Protein AF-A0A0W0FTK6-F1 (afdb_monomer_lite)

Structure (mmCIF, N/CA/C/O backbone):
data_AF-A0A0W0FTK6-F1
#
_entry.id   AF-A0A0W0FTK6-F1
#
loop_
_atom_site.group_PDB
_atom_site.id
_atom_site.type_symbol
_atom_site.label_atom_id
_atom_site.label_alt_id
_atom_site.label_comp_id
_atom_site.label_asym_id
_atom_site.label_entity_id
_atom_site.label_seq_id
_atom_site.pdbx_PDB_ins_code
_atom_site.Cartn_x
_atom_site.Cartn_y
_atom_site.Cartn_z
_atom_site.occupancy
_atom_site.B_iso_or_equiv
_atom_site.auth_seq_id
_atom_site.auth_comp_id
_atom_site.auth_asym_id
_atom_site.auth_atom_id
_atom_site.pdbx_PDB_model_num
ATOM 1 N N . MET A 1 1 ? 3.893 82.271 -5.518 1.00 41.66 1 MET A N 1
ATOM 2 C CA . MET A 1 1 ? 3.478 81.191 -4.602 1.00 41.66 1 MET A CA 1
ATOM 3 C C . MET A 1 1 ? 2.207 80.562 -5.143 1.00 41.66 1 MET A C 1
ATOM 5 O O . MET A 1 1 ? 1.161 81.185 -5.071 1.00 41.66 1 MET A O 1
ATOM 9 N N . ALA A 1 2 ? 2.318 79.365 -5.707 1.00 31.70 2 ALA A N 1
ATOM 10 C CA . ALA A 1 2 ? 1.246 78.379 -5.760 1.00 31.70 2 ALA A CA 1
ATOM 11 C C . ALA A 1 2 ? 1.953 77.020 -5.719 1.00 31.70 2 ALA A C 1
ATOM 13 O O . ALA A 1 2 ? 2.883 76.763 -6.480 1.00 31.70 2 ALA A O 1
ATOM 14 N N . THR A 1 3 ? 1.620 76.268 -4.686 1.00 34.19 3 THR A N 1
ATOM 15 C CA . THR A 1 3 ? 2.299 75.101 -4.127 1.00 34.19 3 THR A CA 1
ATOM 16 C C . THR A 1 3 ? 2.238 73.882 -5.044 1.00 34.19 3 THR A C 1
ATOM 18 O O . THR A 1 3 ? 1.154 73.428 -5.395 1.00 34.19 3 THR A O 1
ATOM 21 N N . LEU A 1 4 ? 3.409 73.330 -5.373 1.00 35.78 4 LEU A N 1
ATOM 22 C CA . LEU A 1 4 ? 3.583 71.983 -5.917 1.00 35.78 4 LEU A CA 1
ATOM 23 C C . LEU A 1 4 ? 3.212 70.958 -4.834 1.00 35.78 4 LEU A C 1
ATOM 25 O O . LEU A 1 4 ? 3.885 70.880 -3.807 1.00 35.78 4 LEU A O 1
ATOM 29 N N . THR A 1 5 ? 2.162 70.170 -5.051 1.00 34.78 5 THR A N 1
ATOM 30 C CA . THR A 1 5 ? 1.949 68.905 -4.338 1.00 34.78 5 THR A CA 1
ATOM 31 C C . THR A 1 5 ? 2.818 67.822 -4.992 1.00 34.78 5 THR A C 1
ATOM 33 O O . THR A 1 5 ? 2.784 67.673 -6.215 1.00 34.78 5 THR A O 1
ATOM 36 N N . PRO A 1 6 ? 3.625 67.065 -4.230 1.00 41.22 6 PRO A N 1
ATOM 37 C CA . PRO A 1 6 ? 4.495 66.048 -4.804 1.00 41.22 6 PRO A CA 1
ATOM 38 C C . PRO A 1 6 ? 3.663 64.824 -5.213 1.00 41.22 6 PRO A C 1
ATOM 40 O O . PRO A 1 6 ? 2.982 64.228 -4.380 1.00 41.22 6 PRO A O 1
ATOM 43 N N . HIS A 1 7 ? 3.714 64.435 -6.491 1.00 41.56 7 HIS A N 1
ATOM 44 C CA . HIS A 1 7 ? 3.305 63.096 -6.923 1.00 41.56 7 HIS A CA 1
ATOM 45 C C . HIS A 1 7 ? 4.250 62.081 -6.272 1.00 41.56 7 HIS A C 1
ATOM 47 O O . HIS A 1 7 ? 5.428 62.007 -6.619 1.00 41.56 7 HIS A O 1
ATOM 53 N N . GLY A 1 8 ? 3.740 61.358 -5.273 1.00 45.91 8 GLY A N 1
ATOM 54 C CA . GLY A 1 8 ? 4.471 60.301 -4.587 1.00 45.91 8 GLY A CA 1
ATOM 55 C C . GLY A 1 8 ? 4.882 59.218 -5.577 1.00 45.91 8 GLY A C 1
ATOM 56 O O . GLY A 1 8 ? 4.053 58.659 -6.288 1.00 45.91 8 GLY A O 1
ATOM 57 N N . THR A 1 9 ? 6.176 58.939 -5.633 1.00 49.06 9 THR A N 1
ATOM 58 C CA . THR A 1 9 ? 6.747 57.810 -6.359 1.00 49.06 9 THR A CA 1
ATOM 59 C C . THR A 1 9 ? 6.151 56.502 -5.824 1.00 49.06 9 THR A C 1
ATOM 61 O O . THR A 1 9 ? 6.209 56.240 -4.623 1.00 49.06 9 THR A O 1
ATOM 64 N N . SER A 1 10 ? 5.551 55.690 -6.705 1.00 55.59 10 SER A N 1
ATOM 65 C CA . SER A 1 10 ? 5.046 54.350 -6.368 1.00 55.59 10 SER A CA 1
ATOM 66 C C . SER A 1 10 ? 6.171 53.518 -5.749 1.00 55.59 10 SER A C 1
ATOM 68 O O . SER A 1 10 ? 7.205 53.320 -6.386 1.00 55.59 10 SER A O 1
ATOM 70 N N . LYS A 1 11 ? 5.972 53.049 -4.511 1.00 76.25 11 LYS A N 1
ATOM 71 C CA . LYS A 1 11 ? 6.899 52.153 -3.797 1.00 76.25 11 LYS A CA 1
ATOM 72 C C . LYS A 1 11 ? 6.599 50.670 -4.046 1.00 76.25 11 LYS A C 1
ATOM 74 O O . LYS A 1 11 ? 7.265 49.826 -3.460 1.00 76.25 11 LYS A O 1
ATOM 79 N N . LEU A 1 12 ? 5.606 50.368 -4.886 1.00 90.62 12 LEU A N 1
ATOM 80 C CA . LEU A 1 12 ? 5.162 49.008 -5.181 1.00 90.62 12 LEU A CA 1
ATOM 81 C C . LEU A 1 12 ? 6.307 48.149 -5.733 1.00 90.62 12 LEU A C 1
ATOM 83 O O . LEU A 1 12 ? 6.918 48.507 -6.743 1.00 90.62 12 LEU A O 1
ATOM 87 N N . THR A 1 13 ? 6.542 46.994 -5.112 1.00 92.56 13 THR A N 1
ATOM 88 C CA . THR A 1 13 ? 7.434 45.978 -5.679 1.00 92.56 13 THR A CA 1
ATOM 89 C C . THR A 1 13 ? 6.746 45.339 -6.897 1.00 92.56 13 THR A C 1
ATOM 91 O O . THR A 1 13 ? 5.644 44.813 -6.731 1.00 92.56 13 THR A O 1
ATOM 94 N N . PRO A 1 14 ? 7.334 45.364 -8.112 1.00 93.06 14 PRO A N 1
ATOM 95 C CA . PRO A 1 14 ? 6.707 44.774 -9.295 1.00 93.06 14 PRO A CA 1
ATOM 96 C C . PRO A 1 14 ? 6.473 43.266 -9.149 1.00 93.06 14 PRO A C 1
ATOM 98 O O . PRO A 1 14 ? 7.361 42.551 -8.691 1.00 93.06 14 PRO A O 1
ATOM 101 N N . ASP A 1 15 ? 5.332 42.770 -9.633 1.00 93.94 15 ASP A N 1
ATOM 102 C CA . ASP A 1 15 ? 4.952 41.347 -9.584 1.00 93.94 15 ASP A CA 1
ATOM 103 C C . ASP A 1 15 ? 6.019 40.420 -10.185 1.00 93.94 15 ASP A C 1
ATOM 105 O O . ASP A 1 15 ? 6.260 39.336 -9.667 1.00 93.94 15 ASP A O 1
ATOM 109 N N . SER A 1 16 ? 6.728 40.868 -11.227 1.00 91.81 16 SER A N 1
ATOM 110 C CA . SER A 1 16 ? 7.815 40.113 -11.866 1.00 91.81 16 SER A CA 1
ATOM 111 C C . SER A 1 16 ? 9.044 39.894 -10.973 1.00 91.81 16 SER A C 1
ATOM 113 O O . SER A 1 16 ? 9.937 39.141 -11.345 1.00 91.81 16 SER A O 1
ATOM 115 N N . GLN A 1 17 ? 9.135 40.598 -9.842 1.00 93.31 17 GLN A N 1
ATOM 116 C CA . GLN A 1 17 ? 10.195 40.451 -8.838 1.00 93.31 17 GLN A CA 1
ATOM 117 C C . GLN A 1 17 ? 9.737 39.622 -7.630 1.00 93.31 17 GLN A C 1
ATOM 119 O O . GLN A 1 17 ? 10.491 39.473 -6.669 1.00 93.31 17 GLN A O 1
ATOM 124 N N . LEU A 1 18 ? 8.502 39.116 -7.650 1.00 96.06 18 LEU A N 1
ATOM 125 C CA . LEU A 1 18 ? 7.900 38.369 -6.557 1.00 96.06 18 LEU A CA 1
ATOM 126 C C . LEU A 1 18 ? 7.707 36.907 -6.951 1.00 96.06 18 LEU A C 1
ATOM 128 O O . LEU A 1 18 ? 7.318 36.580 -8.069 1.00 96.06 18 LEU A O 1
ATOM 132 N N . GLU A 1 19 ? 7.924 36.024 -5.988 1.00 97.00 19 GLU A N 1
ATOM 133 C CA . GLU A 1 19 ? 7.479 34.641 -6.075 1.00 97.00 19 GLU A CA 1
ATOM 134 C C . GLU A 1 19 ? 6.008 34.588 -5.652 1.00 97.00 19 GLU A C 1
ATOM 136 O O . GLU A 1 19 ? 5.681 34.714 -4.469 1.00 97.00 19 GLU A O 1
ATOM 141 N N . LEU A 1 20 ? 5.126 34.486 -6.645 1.00 97.75 20 LEU A N 1
ATOM 142 C CA . LEU A 1 20 ? 3.674 34.505 -6.484 1.00 97.75 20 LEU A CA 1
ATOM 143 C C . LEU A 1 20 ? 3.109 33.092 -6.305 1.00 97.75 20 LEU A C 1
ATOM 145 O O . LEU A 1 20 ? 3.588 32.144 -6.922 1.00 97.75 20 LEU A O 1
ATOM 149 N N . ALA A 1 21 ? 2.049 32.966 -5.503 1.00 96.50 21 ALA A N 1
ATOM 150 C CA . ALA A 1 21 ? 1.421 31.682 -5.186 1.00 96.50 21 ALA A CA 1
ATOM 151 C C . ALA A 1 21 ? 0.829 30.962 -6.415 1.00 96.50 21 ALA A C 1
ATOM 153 O O . ALA A 1 21 ? 0.726 29.738 -6.426 1.00 96.50 21 ALA A O 1
ATOM 154 N N . PHE A 1 22 ? 0.421 31.717 -7.438 1.00 96.88 22 PHE A N 1
ATOM 155 C CA . PHE A 1 22 ? -0.089 31.203 -8.709 1.00 96.88 22 PHE A CA 1
ATOM 156 C C . PHE A 1 22 ? 0.054 32.257 -9.821 1.00 96.88 22 PHE A C 1
ATOM 158 O O . PHE A 1 22 ? 0.453 33.392 -9.558 1.00 96.88 22 PHE A O 1
ATOM 165 N N . ASP A 1 23 ? -0.273 31.895 -11.066 1.00 95.31 23 ASP A N 1
ATOM 166 C CA . ASP A 1 23 ? -0.242 32.827 -12.201 1.00 95.31 23 ASP A CA 1
ATOM 167 C C . ASP A 1 23 ? -1.280 33.950 -12.033 1.00 95.31 23 ASP A C 1
ATOM 169 O O . ASP A 1 23 ? -2.494 33.720 -12.034 1.00 95.31 23 ASP A O 1
ATOM 173 N N . ALA A 1 24 ? -0.796 35.191 -11.940 1.00 95.50 24 ALA A N 1
ATOM 174 C CA . ALA A 1 24 ? -1.626 36.375 -11.779 1.00 95.50 24 ALA A CA 1
ATOM 175 C C . ALA A 1 24 ? -2.689 36.516 -12.882 1.00 95.50 24 ALA A C 1
AT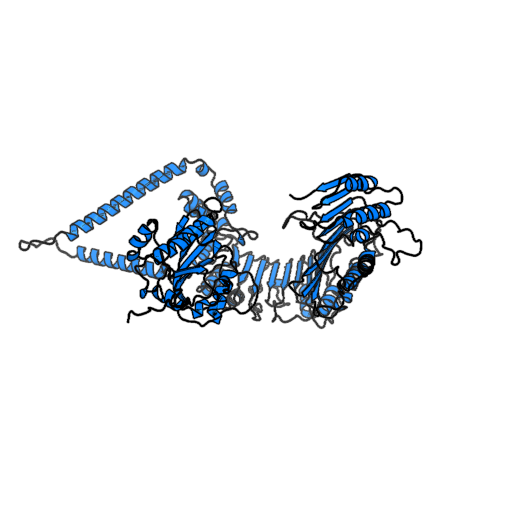OM 177 O O . ALA A 1 24 ? -3.735 37.108 -12.615 1.00 95.50 24 ALA A O 1
ATOM 178 N N . SER A 1 25 ? -2.464 35.966 -14.083 1.00 94.31 25 SER A N 1
ATOM 179 C CA . SER A 1 25 ? -3.409 36.004 -15.209 1.00 94.31 25 SER A CA 1
ATOM 180 C C . SER A 1 25 ? -4.780 35.394 -14.891 1.00 94.31 25 SER A C 1
ATOM 182 O O . SER A 1 25 ? -5.766 35.738 -15.545 1.00 94.31 25 SER A O 1
ATOM 184 N N . LEU A 1 26 ? -4.872 34.525 -13.873 1.00 94.94 26 LEU A N 1
ATOM 185 C CA . LEU A 1 26 ? -6.131 33.935 -13.412 1.00 94.94 26 LEU A CA 1
ATOM 186 C C . LEU A 1 26 ? -7.073 34.948 -12.751 1.00 94.94 26 LEU A C 1
ATOM 188 O O . LEU A 1 26 ? -8.283 34.725 -12.753 1.00 94.94 26 LEU A O 1
ATOM 192 N N . ILE A 1 27 ? -6.548 36.058 -12.230 1.00 96.69 27 ILE A N 1
ATOM 193 C CA . ILE A 1 27 ? -7.365 37.138 -11.671 1.00 96.69 27 ILE A CA 1
ATOM 194 C C . ILE A 1 27 ? -8.062 37.869 -12.834 1.00 96.69 27 ILE A C 1
ATOM 196 O O . ILE A 1 27 ? -7.368 38.316 -13.749 1.00 96.69 27 ILE A O 1
ATOM 200 N N . PRO A 1 28 ? -9.405 37.997 -12.834 1.00 94.88 28 PRO A N 1
ATOM 201 C CA . PRO A 1 28 ? -10.133 38.657 -13.917 1.00 94.88 28 PRO A CA 1
ATOM 202 C C . PRO A 1 28 ? -9.694 40.114 -14.138 1.00 94.88 28 PRO A C 1
ATOM 204 O O . PRO A 1 28 ? -9.557 40.884 -13.184 1.00 94.88 28 PRO A O 1
ATOM 207 N N . GLU A 1 29 ? -9.486 40.493 -15.401 1.00 93.50 29 GLU A N 1
ATOM 208 C CA . GLU A 1 29 ? -8.983 41.826 -15.765 1.00 93.50 29 GLU A CA 1
ATOM 209 C C . GLU A 1 29 ? -10.004 42.929 -15.448 1.00 93.50 29 GLU A C 1
ATOM 211 O O . GLU A 1 29 ? -9.642 43.989 -14.952 1.00 93.50 29 GLU A O 1
ATOM 216 N N . ASP A 1 30 ? -11.298 42.641 -15.592 1.00 93.06 30 ASP A N 1
ATOM 217 C CA . ASP A 1 30 ? -12.384 43.555 -15.230 1.00 93.06 30 ASP A CA 1
ATOM 218 C C . ASP A 1 30 ? -12.403 43.889 -13.729 1.00 93.06 30 ASP A C 1
ATOM 220 O O . ASP A 1 30 ? -12.805 44.985 -13.338 1.00 93.06 30 ASP A O 1
ATOM 224 N N . VAL A 1 31 ? -11.930 42.978 -12.872 1.00 93.44 31 VAL A N 1
ATOM 225 C CA . VAL A 1 31 ? -11.767 43.258 -11.439 1.00 93.44 31 VAL A CA 1
ATOM 226 C C . VAL A 1 31 ? -10.566 44.168 -11.192 1.00 93.44 31 VAL A C 1
ATOM 228 O O . VAL A 1 31 ? -10.660 45.057 -10.342 1.00 93.44 31 VAL A O 1
ATOM 231 N N . ARG A 1 32 ? -9.466 43.986 -11.937 1.00 92.62 32 ARG A N 1
ATOM 232 C CA . ARG A 1 32 ? -8.277 44.853 -11.859 1.00 92.62 32 ARG A CA 1
ATOM 233 C C . ARG A 1 32 ? -8.606 46.281 -12.279 1.00 92.62 32 ARG A C 1
ATOM 235 O O . ARG A 1 32 ? -8.288 47.208 -11.540 1.00 92.62 32 ARG A O 1
ATOM 242 N N . ASP A 1 33 ? -9.321 46.436 -13.387 1.00 92.25 33 ASP A N 1
ATOM 243 C CA . ASP A 1 33 ? -9.752 47.734 -13.919 1.00 92.25 33 ASP A CA 1
ATOM 244 C C . ASP A 1 33 ? -10.712 48.473 -12.978 1.00 92.25 33 ASP A C 1
ATOM 246 O O . ASP A 1 33 ? -10.815 49.699 -12.994 1.00 92.25 33 ASP A O 1
ATOM 250 N N . ALA A 1 34 ? -11.444 47.729 -12.146 1.00 92.88 34 ALA A N 1
ATOM 251 C CA . ALA A 1 34 ? -12.474 48.277 -11.278 1.00 92.88 34 ALA A CA 1
ATOM 252 C C . ALA A 1 34 ? -11.994 48.585 -9.844 1.00 92.88 34 ALA A C 1
ATOM 254 O O . ALA A 1 34 ? -12.823 48.944 -8.985 1.00 92.88 34 ALA A O 1
ATOM 255 N N . LEU A 1 35 ? -10.694 48.422 -9.571 1.00 93.94 35 LEU A N 1
ATOM 256 C CA . LEU A 1 35 ? -10.034 48.822 -8.327 1.00 93.94 35 LEU A CA 1
ATOM 257 C C . LEU A 1 35 ? -9.653 50.312 -8.343 1.00 93.94 35 LEU A C 1
ATOM 259 O O . LEU A 1 35 ? -9.425 50.881 -9.405 1.00 93.94 35 LEU A O 1
ATOM 263 N N . PRO A 1 36 ? -9.565 50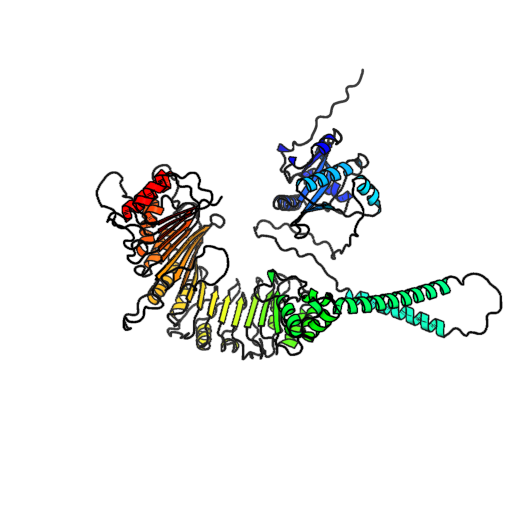.966 -7.169 1.00 92.88 36 PRO A N 1
ATOM 264 C CA . PRO A 1 36 ? -8.978 52.300 -7.068 1.00 92.88 36 PRO A CA 1
ATOM 265 C C . PRO A 1 36 ? -7.534 52.340 -7.592 1.00 92.88 36 PRO A C 1
ATOM 267 O O . PRO A 1 36 ? -6.774 51.397 -7.370 1.00 92.88 36 PRO A O 1
ATOM 270 N N . ASP A 1 37 ? -7.132 53.455 -8.211 1.00 89.81 37 ASP A N 1
ATOM 271 C CA . ASP A 1 37 ? -5.799 53.620 -8.815 1.00 89.81 37 ASP A CA 1
ATOM 272 C C . ASP A 1 37 ? -4.643 53.364 -7.835 1.00 89.81 37 ASP A C 1
ATOM 274 O O . ASP A 1 37 ? -3.572 52.913 -8.246 1.00 89.81 37 ASP A O 1
ATOM 278 N N . ASP A 1 38 ? -4.843 53.630 -6.543 1.00 93.06 38 ASP A N 1
ATOM 279 C CA . ASP A 1 38 ? -3.862 53.442 -5.473 1.00 93.06 38 ASP A CA 1
ATOM 280 C C . ASP A 1 38 ? -3.769 51.998 -4.950 1.00 93.06 38 ASP A C 1
ATOM 282 O O . ASP A 1 38 ? -2.900 51.708 -4.124 1.00 93.06 38 ASP A O 1
ATOM 286 N N . ILE A 1 39 ? -4.603 51.084 -5.456 1.00 96.50 39 ILE A N 1
ATOM 287 C CA . ILE A 1 39 ? -4.660 49.677 -5.053 1.00 96.50 39 ILE A CA 1
ATOM 288 C C . ILE A 1 39 ? -4.230 48.765 -6.207 1.00 96.50 39 ILE A C 1
ATOM 290 O O . ILE A 1 39 ? -4.586 48.965 -7.366 1.00 96.50 39 ILE A O 1
ATOM 294 N N . HIS A 1 40 ? -3.429 47.753 -5.886 1.00 96.56 40 HIS A N 1
ATOM 295 C CA . HIS A 1 40 ? -3.044 46.663 -6.785 1.00 96.56 40 HIS A CA 1
ATOM 296 C C . HIS A 1 40 ? -3.607 45.342 -6.263 1.00 96.56 40 HIS A C 1
ATOM 298 O O . HIS A 1 40 ? -3.637 45.142 -5.053 1.00 96.56 40 HIS A O 1
ATOM 304 N N . ILE A 1 41 ? -4.034 44.440 -7.144 1.00 98.00 41 ILE A N 1
ATOM 305 C CA . ILE A 1 41 ? -4.461 43.083 -6.779 1.00 98.00 41 ILE A CA 1
ATOM 306 C C . ILE A 1 41 ? -3.534 42.072 -7.435 1.00 98.00 41 ILE A C 1
ATOM 308 O O . ILE A 1 41 ? -3.275 42.143 -8.635 1.00 98.00 41 ILE A O 1
ATOM 312 N N . ARG A 1 42 ? -3.052 41.115 -6.647 1.00 98.19 42 ARG A N 1
ATOM 313 C CA . ARG A 1 42 ? -2.184 40.043 -7.135 1.00 98.19 42 ARG A CA 1
ATOM 314 C C . ARG A 1 42 ? -2.310 38.791 -6.267 1.00 98.19 42 ARG A C 1
ATOM 316 O O . ARG A 1 42 ? -2.857 38.876 -5.166 1.00 98.19 42 ARG A O 1
ATOM 323 N N . PRO A 1 43 ? -1.803 37.637 -6.724 1.00 98.38 43 PRO A N 1
ATOM 324 C CA . PRO A 1 43 ? -1.602 36.486 -5.855 1.00 98.38 43 PRO A CA 1
ATOM 325 C C . PRO A 1 43 ? -0.729 36.845 -4.645 1.00 98.38 43 PRO A C 1
ATOM 327 O O . PRO A 1 43 ? 0.108 37.756 -4.710 1.00 98.38 43 PRO A O 1
ATOM 330 N N . LEU A 1 44 ? -0.909 36.112 -3.549 1.00 98.31 44 LEU A N 1
ATOM 331 C CA . LEU A 1 44 ? -0.030 36.201 -2.385 1.00 98.31 44 LEU A CA 1
ATOM 332 C C . LEU A 1 44 ? 1.423 35.914 -2.798 1.00 98.31 44 LEU A C 1
ATOM 334 O O . LEU A 1 44 ? 1.665 35.011 -3.597 1.00 98.31 44 LEU A O 1
ATOM 338 N N . ALA A 1 45 ? 2.380 36.661 -2.253 1.00 98.25 45 ALA A N 1
ATOM 339 C CA . ALA A 1 45 ? 3.808 36.444 -2.471 1.00 98.25 45 ALA A CA 1
ATOM 340 C C . ALA A 1 45 ? 4.485 35.835 -1.236 1.00 98.25 45 ALA A C 1
ATOM 342 O O . ALA A 1 45 ? 4.087 36.115 -0.099 1.00 98.25 45 ALA A O 1
ATOM 343 N N . SER A 1 46 ? 5.575 35.088 -1.445 1.00 97.06 46 SER A N 1
ATOM 344 C CA . SER A 1 46 ? 6.362 34.482 -0.353 1.00 97.06 46 SER A CA 1
ATOM 345 C C . SER A 1 46 ? 6.863 35.514 0.665 1.00 97.06 46 SER A C 1
ATOM 347 O O . SER A 1 46 ? 6.957 35.234 1.858 1.00 97.06 46 SER A O 1
ATOM 349 N N . THR A 1 47 ? 7.089 36.752 0.218 1.00 96.75 47 THR A N 1
ATOM 350 C CA . THR A 1 47 ? 7.583 37.872 1.034 1.00 96.75 47 THR A CA 1
ATOM 351 C C . THR A 1 47 ? 6.489 38.740 1.664 1.00 96.75 47 THR A C 1
ATOM 353 O O . THR A 1 47 ? 6.811 39.690 2.380 1.00 96.75 47 THR A O 1
ATOM 356 N N . ASP A 1 48 ? 5.200 38.437 1.466 1.00 97.69 48 ASP A N 1
ATOM 357 C CA . ASP A 1 48 ? 4.099 39.250 2.021 1.00 97.69 48 ASP A CA 1
ATOM 358 C C . ASP A 1 48 ? 3.953 39.168 3.542 1.00 97.69 48 ASP A C 1
ATOM 360 O O . ASP A 1 48 ? 3.293 40.017 4.147 1.00 97.69 48 ASP A O 1
ATOM 364 N N . TYR A 1 49 ? 4.677 38.245 4.176 1.00 96.62 49 TYR A N 1
ATOM 365 C CA . TYR A 1 49 ? 4.964 38.296 5.607 1.00 96.62 49 TYR A CA 1
ATOM 366 C C . TYR A 1 49 ? 5.471 39.684 6.037 1.00 96.62 49 TYR A C 1
ATOM 368 O O . TYR A 1 49 ? 4.983 40.261 7.006 1.00 96.62 49 TYR A O 1
ATOM 376 N N . HIS A 1 50 ? 6.382 40.276 5.257 1.00 95.25 50 HIS A N 1
ATOM 377 C CA . HIS A 1 50 ? 6.948 41.604 5.515 1.00 95.25 50 HIS A CA 1
ATOM 378 C C . HIS A 1 50 ? 6.051 42.761 5.042 1.00 95.25 50 HIS A C 1
ATOM 380 O O . HIS A 1 50 ? 6.390 43.928 5.246 1.00 95.25 50 HIS A O 1
ATOM 386 N N . ARG A 1 51 ? 4.906 42.458 4.418 1.00 95.75 51 ARG A N 1
ATOM 387 C CA . ARG A 1 51 ? 3.922 43.434 3.926 1.00 95.75 51 ARG A CA 1
ATOM 388 C C . ARG A 1 51 ? 2.632 43.419 4.746 1.00 95.75 51 ARG A C 1
ATOM 390 O O . ARG A 1 51 ? 1.571 43.717 4.217 1.00 95.75 51 ARG A O 1
ATOM 397 N N . SER A 1 52 ? 2.713 43.092 6.036 1.00 93.00 52 SER A N 1
ATOM 398 C CA . SER A 1 52 ? 1.585 43.121 6.983 1.00 93.00 52 SER A CA 1
ATOM 399 C C . SER A 1 52 ? 0.473 42.093 6.729 1.00 93.00 52 SER A C 1
ATOM 401 O O . SER A 1 52 ? -0.629 42.260 7.250 1.00 93.00 52 SER A O 1
ATOM 403 N N . HIS A 1 53 ? 0.735 41.003 5.999 1.00 96.31 53 HIS A N 1
ATOM 404 C CA . HIS A 1 53 ? -0.299 40.007 5.693 1.00 96.31 53 HIS A CA 1
ATOM 405 C C . HIS A 1 53 ? -0.992 39.436 6.950 1.00 96.31 53 HIS A C 1
ATOM 407 O O . HIS A 1 53 ? -2.216 39.509 7.055 1.00 96.31 53 HIS A O 1
ATOM 413 N N . LEU A 1 54 ? -0.228 38.961 7.946 1.00 94.12 54 LEU A N 1
ATOM 414 C CA . LEU A 1 54 ? -0.786 38.407 9.197 1.00 94.12 54 LEU A CA 1
ATOM 415 C C . LEU A 1 54 ? -1.551 39.452 10.030 1.00 94.12 54 LEU A C 1
ATOM 417 O O . LEU A 1 54 ? -2.522 39.128 10.716 1.00 94.12 54 LEU A O 1
ATOM 421 N N . SER A 1 55 ? -1.145 40.723 9.942 1.00 92.00 55 SER A N 1
ATOM 422 C CA . SER A 1 55 ? -1.837 41.837 10.603 1.00 92.00 55 SER A CA 1
ATOM 423 C C . SER A 1 55 ? -3.229 42.060 10.004 1.00 92.00 55 SER A C 1
ATOM 425 O O . SER A 1 55 ? -4.202 42.222 10.738 1.00 92.00 55 SER A O 1
ATOM 427 N N . VAL A 1 56 ? -3.351 41.993 8.673 1.00 93.81 56 VAL A N 1
ATOM 428 C CA . VAL A 1 56 ? -4.648 42.106 7.987 1.00 93.81 56 VAL A CA 1
ATOM 429 C C . VAL A 1 56 ? -5.544 40.903 8.292 1.00 93.81 56 VAL A C 1
ATOM 431 O O . VAL A 1 56 ? -6.721 41.101 8.587 1.00 93.81 56 VAL A O 1
ATOM 434 N N . LEU A 1 57 ? -5.007 39.676 8.296 1.00 92.62 57 LEU A N 1
ATOM 435 C CA . LEU A 1 57 ? -5.763 38.469 8.673 1.00 92.62 57 LEU A CA 1
ATOM 436 C C . LEU A 1 57 ? -6.290 38.531 10.114 1.00 92.62 57 LEU A C 1
ATOM 438 O O . LEU A 1 57 ? -7.423 38.127 10.371 1.00 92.62 57 LEU A O 1
ATOM 442 N N . SER A 1 58 ? -5.522 39.131 11.030 1.00 90.44 58 SER A N 1
ATOM 443 C CA . SER A 1 58 ? -5.909 39.304 12.440 1.00 90.44 58 SER A CA 1
ATOM 444 C C . SER A 1 58 ? -7.180 40.146 12.651 1.00 90.44 58 SER A C 1
ATOM 446 O O . SER A 1 58 ? -7.711 40.196 13.759 1.00 90.44 58 SER A O 1
ATOM 448 N N . ILE A 1 59 ? -7.685 40.820 11.610 1.00 89.06 59 ILE A N 1
ATOM 449 C CA . ILE A 1 59 ? -8.972 41.534 11.637 1.00 89.06 59 ILE A CA 1
ATOM 450 C C . ILE A 1 59 ? -10.154 40.557 11.618 1.00 89.06 59 ILE A C 1
ATOM 452 O O . ILE A 1 59 ? -11.200 40.876 12.184 1.00 89.06 59 ILE A O 1
ATOM 456 N N . LEU A 1 60 ? -9.995 39.403 10.963 1.00 86.69 60 LEU A N 1
ATOM 457 C CA . LEU A 1 60 ? -11.023 38.372 10.835 1.00 86.69 60 LEU A CA 1
ATOM 458 C C . LEU A 1 60 ? -11.050 37.447 12.060 1.00 86.69 60 LEU A C 1
ATOM 460 O O . LEU A 1 60 ? -12.112 37.220 12.632 1.00 86.69 60 LEU A O 1
ATOM 464 N N . SER A 1 61 ? -9.888 36.925 12.457 1.00 84.62 61 SER A N 1
ATOM 465 C CA . SER A 1 61 ? -9.717 35.947 13.543 1.00 84.62 61 SER A CA 1
ATOM 466 C C . SER A 1 61 ? -8.265 35.986 14.055 1.00 84.62 61 SER A C 1
ATOM 468 O O . SER A 1 61 ? -7.407 36.476 13.319 1.00 84.62 61 SER A O 1
ATOM 470 N N . PRO A 1 62 ? -7.930 35.517 15.278 1.00 87.19 62 PRO A N 1
ATOM 471 C CA . PRO A 1 62 ? -6.550 35.534 15.766 1.00 87.19 62 PRO A CA 1
ATOM 472 C C . PRO A 1 62 ? -5.564 34.862 14.795 1.00 87.19 62 PRO A C 1
ATOM 474 O O . PRO A 1 62 ? -5.696 33.682 14.489 1.00 87.19 62 PRO A O 1
ATOM 477 N N . SER A 1 63 ? -4.547 35.608 14.355 1.00 86.56 63 SER A N 1
ATOM 478 C CA . SER A 1 63 ? -3.477 35.124 13.473 1.00 86.56 63 SER A CA 1
ATOM 479 C C . SER A 1 63 ? -2.115 35.396 14.129 1.00 86.56 63 SER A C 1
ATOM 481 O O . SER A 1 63 ? -1.462 36.390 13.795 1.00 86.56 63 SER A O 1
ATOM 483 N N . PRO A 1 64 ? -1.695 34.571 15.108 1.00 86.06 64 PRO A N 1
ATOM 484 C CA . PRO A 1 64 ? -0.449 34.789 15.837 1.00 86.06 64 PRO A CA 1
ATOM 485 C C . PRO A 1 64 ? 0.763 34.740 14.898 1.00 86.06 64 PRO A C 1
ATOM 487 O O . PRO A 1 64 ? 0.851 33.885 14.019 1.00 86.06 64 PRO A O 1
ATOM 490 N N . ASP A 1 65 ? 1.716 35.651 15.097 1.00 88.12 65 ASP A N 1
ATOM 491 C CA . ASP A 1 65 ? 2.975 35.643 14.352 1.00 88.12 65 ASP A CA 1
ATOM 492 C C . ASP A 1 65 ? 3.887 34.529 14.878 1.00 88.12 65 ASP A C 1
ATOM 494 O O . ASP A 1 65 ? 4.447 34.615 15.971 1.00 88.12 65 ASP A O 1
ATOM 498 N N . THR A 1 66 ? 4.025 33.467 14.087 1.00 87.31 66 THR A N 1
ATOM 499 C CA . THR A 1 66 ? 4.905 32.326 14.369 1.00 87.31 66 THR A CA 1
ATOM 500 C C . THR A 1 66 ? 6.306 32.489 13.764 1.00 87.31 66 THR A C 1
ATOM 502 O O . THR A 1 66 ? 7.122 31.574 13.849 1.00 87.31 66 THR A O 1
ATOM 505 N N . GLY A 1 67 ? 6.606 33.629 13.136 1.00 89.25 67 GLY A N 1
ATOM 506 C CA . GLY A 1 67 ? 7.863 33.910 12.444 1.00 89.25 67 GLY A CA 1
ATOM 507 C C . GLY A 1 67 ? 7.834 33.621 10.936 1.00 89.25 67 GLY A C 1
ATOM 508 O O . GLY A 1 67 ? 6.980 32.896 10.421 1.00 89.25 67 GLY A O 1
ATOM 509 N N . TYR A 1 68 ? 8.825 34.169 10.218 1.00 91.69 68 TYR A N 1
ATOM 510 C CA . TYR A 1 68 ? 8.915 34.077 8.752 1.00 91.69 68 TYR A CA 1
ATOM 511 C C . TYR A 1 68 ? 9.119 32.649 8.228 1.00 91.69 68 TYR A C 1
ATOM 513 O O . TYR A 1 68 ? 8.559 32.288 7.199 1.00 91.69 68 TYR A O 1
ATOM 521 N N . ALA A 1 69 ? 9.905 31.813 8.915 1.00 89.62 69 ALA A N 1
ATOM 522 C CA . ALA A 1 69 ? 10.198 30.462 8.430 1.00 89.62 69 ALA A CA 1
ATOM 523 C C . ALA A 1 69 ? 8.944 29.556 8.378 1.00 89.62 69 ALA A C 1
ATOM 525 O O . ALA A 1 69 ? 8.713 28.956 7.326 1.00 89.62 69 ALA A O 1
ATOM 526 N N . PRO A 1 70 ? 8.087 29.492 9.421 1.00 88.06 70 PRO A N 1
ATOM 527 C CA . PRO A 1 70 ? 6.789 28.818 9.323 1.00 88.06 70 PRO A CA 1
ATOM 528 C C . PRO A 1 70 ? 5.863 29.411 8.256 1.00 88.06 70 PRO A C 1
ATOM 530 O O . PRO A 1 70 ? 5.236 28.658 7.514 1.00 88.06 70 PRO A O 1
ATOM 533 N N . TYR A 1 71 ? 5.824 30.743 8.121 1.00 94.31 71 TYR A N 1
ATOM 534 C CA . TYR A 1 71 ? 5.051 31.410 7.068 1.00 94.31 71 TYR A CA 1
ATOM 535 C C . TYR A 1 71 ? 5.489 30.955 5.668 1.00 94.31 71 TYR A C 1
ATOM 537 O O . TYR A 1 71 ? 4.660 30.589 4.836 1.00 94.31 71 TYR A O 1
ATOM 545 N N . LEU A 1 72 ? 6.802 30.931 5.415 1.00 94.69 72 LEU A N 1
ATOM 546 C CA . LEU A 1 72 ? 7.369 30.503 4.140 1.00 94.69 72 LEU A CA 1
ATOM 547 C C . LEU A 1 72 ? 7.133 29.005 3.890 1.00 94.69 72 LEU A C 1
ATOM 549 O O . LEU A 1 72 ? 6.862 28.606 2.760 1.00 94.69 72 LEU A O 1
ATOM 553 N N . ALA A 1 73 ? 7.182 28.169 4.931 1.00 90.44 73 ALA A N 1
ATOM 554 C CA . ALA A 1 73 ? 6.836 26.753 4.823 1.00 90.44 73 ALA A CA 1
ATOM 555 C C . ALA A 1 73 ? 5.365 26.553 4.412 1.00 90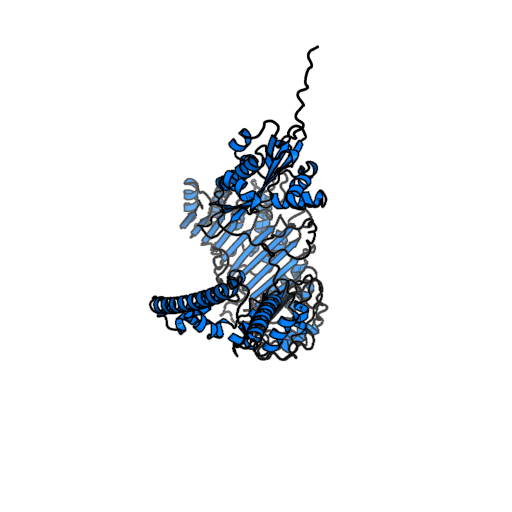.44 73 ALA A C 1
ATOM 557 O O . ALA A 1 73 ? 5.094 25.768 3.502 1.00 90.44 73 ALA A O 1
ATOM 558 N N . GLN A 1 74 ? 4.437 27.308 5.012 1.00 93.44 74 GLN A N 1
ATOM 559 C CA . GLN A 1 74 ? 3.019 27.288 4.644 1.00 93.44 74 GLN A CA 1
ATOM 560 C C . GLN A 1 74 ? 2.797 27.786 3.208 1.00 93.44 74 GLN A C 1
ATOM 562 O O . GLN A 1 74 ? 2.074 27.154 2.438 1.00 93.44 74 GLN A O 1
ATOM 567 N N . PHE A 1 75 ? 3.465 28.875 2.815 1.00 96.38 75 PHE A N 1
ATOM 568 C CA . PHE A 1 75 ? 3.438 29.379 1.440 1.00 96.38 75 PHE A CA 1
ATOM 569 C C . PHE A 1 75 ? 3.906 28.311 0.437 1.00 96.38 75 PHE A C 1
ATOM 571 O O . PHE A 1 75 ? 3.231 28.040 -0.555 1.00 96.38 75 PHE A O 1
ATOM 578 N N . ASN A 1 76 ? 5.017 27.633 0.728 1.00 94.81 76 ASN A N 1
ATOM 579 C CA . ASN A 1 76 ? 5.545 26.572 -0.127 1.00 94.81 76 ASN A CA 1
ATOM 580 C C . ASN A 1 76 ? 4.607 25.359 -0.216 1.00 94.81 76 ASN A C 1
ATOM 582 O O . ASN A 1 76 ? 4.535 24.724 -1.267 1.00 94.81 76 ASN A O 1
ATOM 586 N N . ALA A 1 77 ? 3.885 25.022 0.856 1.00 93.25 77 ALA A N 1
ATOM 587 C CA . ALA A 1 77 ? 2.882 23.956 0.835 1.00 93.25 77 ALA A CA 1
ATOM 588 C C . ALA A 1 77 ? 1.684 24.309 -0.068 1.00 93.25 77 ALA A C 1
ATOM 590 O O . ALA A 1 77 ? 1.223 23.466 -0.842 1.00 93.25 77 ALA A O 1
ATOM 591 N N . ILE A 1 78 ? 1.241 25.571 -0.032 1.00 93.31 78 ILE A N 1
ATOM 592 C CA . ILE A 1 78 ? 0.206 26.110 -0.926 1.00 93.31 78 ILE A CA 1
ATOM 593 C C . ILE A 1 78 ? 0.653 25.996 -2.392 1.00 93.31 78 ILE A C 1
ATOM 595 O O . ILE A 1 78 ? -0.058 25.403 -3.202 1.00 93.31 78 ILE A O 1
ATOM 599 N N . VAL A 1 79 ? 1.861 26.471 -2.721 1.00 93.00 79 VAL A N 1
ATOM 600 C CA . VAL A 1 79 ? 2.414 26.423 -4.092 1.00 93.00 79 VAL A CA 1
ATOM 601 C C . VAL A 1 79 ? 2.581 24.987 -4.603 1.00 93.00 79 VAL A C 1
ATOM 603 O O . VAL A 1 79 ? 2.336 24.708 -5.776 1.00 93.00 79 VAL A O 1
ATOM 606 N N . LYS A 1 80 ? 2.947 24.042 -3.728 1.00 93.00 80 LYS A N 1
ATOM 607 C CA . LYS A 1 80 ? 3.105 22.615 -4.070 1.00 93.00 80 LYS A CA 1
ATOM 608 C C . LYS A 1 80 ? 1.787 21.872 -4.309 1.00 93.00 80 LYS A C 1
ATOM 610 O O . LYS A 1 80 ? 1.828 20.698 -4.676 1.00 93.00 80 LYS A O 1
ATOM 615 N N . THR A 1 81 ? 0.641 22.533 -4.147 1.00 90.75 81 THR A N 1
ATOM 616 C CA . THR A 1 81 ? -0.687 21.935 -4.337 1.00 90.75 81 THR A CA 1
ATOM 617 C C . THR A 1 81 ? -1.431 22.618 -5.499 1.00 90.75 81 THR A C 1
ATOM 619 O O . THR A 1 81 ? -2.420 23.328 -5.282 1.00 90.75 81 THR A O 1
ATOM 622 N N . PRO A 1 82 ? -0.965 22.446 -6.755 1.00 87.00 82 PRO A N 1
ATOM 623 C CA . PRO A 1 82 ? -1.525 23.146 -7.904 1.00 87.00 82 PRO A CA 1
ATOM 624 C C . PRO A 1 82 ? -2.983 22.744 -8.144 1.00 87.00 82 PRO A C 1
ATOM 626 O O . PRO A 1 82 ? -3.343 21.566 -8.096 1.00 87.00 82 PRO A O 1
ATOM 629 N N . GLY A 1 83 ? -3.823 23.729 -8.456 1.00 88.56 83 GLY A N 1
ATOM 630 C CA . GLY A 1 83 ? -5.245 23.495 -8.708 1.00 88.56 83 GLY A CA 1
ATOM 631 C C . GLY A 1 83 ? -6.130 23.502 -7.461 1.00 88.56 83 GLY A C 1
ATOM 632 O O . GLY A 1 83 ? -7.309 23.181 -7.594 1.00 88.56 83 GLY A O 1
ATOM 633 N N . THR A 1 84 ? -5.585 23.833 -6.283 1.00 95.12 84 THR A N 1
ATOM 634 C CA . THR A 1 84 ? -6.312 23.733 -5.006 1.00 95.12 84 THR A CA 1
ATOM 635 C C . THR A 1 84 ? -6.482 25.076 -4.300 1.00 95.12 84 THR A C 1
ATOM 637 O O . THR A 1 84 ? -7.613 25.433 -3.993 1.00 95.12 84 THR A O 1
ATOM 640 N N . TYR A 1 85 ? -5.410 25.834 -4.050 1.00 97.44 85 TYR A N 1
ATOM 641 C CA . TYR A 1 85 ? -5.462 27.071 -3.255 1.00 97.44 85 TYR A CA 1
ATOM 642 C C . TYR A 1 85 ? -5.104 28.301 -4.091 1.00 97.44 85 TYR A C 1
ATOM 644 O O . TYR A 1 85 ? -4.075 28.316 -4.765 1.00 97.44 85 TYR A O 1
ATOM 652 N N . TYR A 1 86 ? -5.918 29.354 -3.995 1.00 98.06 86 TYR A N 1
ATOM 653 C CA . TYR A 1 86 ? -5.724 30.608 -4.729 1.00 98.06 86 TYR A CA 1
ATOM 654 C C . TYR A 1 86 ? -5.837 31.826 -3.793 1.00 98.06 86 TYR A C 1
ATOM 656 O O . TYR A 1 86 ? -6.848 32.535 -3.819 1.00 98.06 86 TYR A O 1
ATOM 664 N N . PRO A 1 87 ? -4.821 32.081 -2.946 1.00 98.19 87 PRO A N 1
ATOM 665 C CA . PRO A 1 87 ? -4.788 33.253 -2.077 1.00 98.19 87 PRO A CA 1
ATOM 666 C C . PRO A 1 87 ? -4.417 34.521 -2.859 1.00 98.19 87 PRO A C 1
ATOM 668 O O . PRO A 1 87 ? -3.388 34.578 -3.538 1.00 98.19 87 PRO A O 1
ATOM 671 N N . ILE A 1 88 ? -5.232 35.563 -2.732 1.00 98.44 88 ILE A N 1
ATOM 672 C CA . ILE A 1 88 ? -5.017 36.880 -3.337 1.00 98.44 88 ILE A CA 1
ATOM 673 C C . ILE A 1 88 ? -4.850 37.948 -2.265 1.00 98.44 88 ILE A C 1
ATOM 675 O O . ILE A 1 88 ? -5.398 37.852 -1.170 1.00 98.44 88 ILE A O 1
ATOM 679 N N . VAL A 1 89 ? -4.135 39.011 -2.615 1.00 98.44 89 VAL A N 1
ATOM 680 C CA . VAL A 1 89 ? -3.939 40.181 -1.763 1.00 98.44 89 VAL A CA 1
ATOM 681 C C . VAL A 1 89 ? -4.208 41.470 -2.525 1.00 98.44 89 VAL A C 1
ATOM 683 O O . VAL A 1 89 ? -3.942 41.586 -3.723 1.00 98.44 89 VAL A O 1
ATOM 686 N N . LEU A 1 90 ? -4.719 42.460 -1.797 1.00 98.12 90 LEU A N 1
ATOM 687 C CA . LEU A 1 90 ? -4.776 43.854 -2.214 1.00 98.12 90 LEU A CA 1
ATOM 688 C C . LEU A 1 90 ? -3.596 44.597 -1.596 1.00 98.12 90 LEU A C 1
ATOM 690 O O . LEU A 1 90 ? -3.415 44.553 -0.381 1.00 98.12 90 LEU A O 1
ATOM 694 N N . ILE A 1 91 ? -2.823 45.304 -2.414 1.00 97.50 91 ILE A N 1
ATOM 695 C CA . ILE A 1 91 ? -1.635 46.057 -2.014 1.00 97.50 91 ILE A CA 1
ATOM 696 C C . ILE A 1 91 ? -1.885 47.550 -2.209 1.00 97.50 91 ILE A C 1
ATOM 698 O O . ILE A 1 91 ? -2.302 47.981 -3.283 1.00 97.50 91 ILE A O 1
ATOM 702 N N . SER A 1 92 ? -1.576 48.359 -1.200 1.00 95.88 92 SER A N 1
ATOM 703 C CA . SER A 1 92 ? -1.481 49.812 -1.368 1.00 95.88 92 SER A CA 1
ATOM 704 C C . SER A 1 92 ? -0.205 50.154 -2.141 1.00 95.88 92 SER A C 1
ATOM 706 O O . SER A 1 92 ? 0.903 49.963 -1.635 1.00 95.88 92 SER A O 1
ATOM 708 N N . LYS A 1 93 ? -0.336 50.710 -3.351 1.00 94.31 93 LYS A N 1
ATOM 709 C CA . LYS A 1 93 ? 0.808 51.056 -4.222 1.00 94.31 93 LYS A CA 1
ATOM 710 C C . LYS A 1 93 ? 1.733 52.110 -3.602 1.00 94.31 93 LYS A C 1
ATOM 712 O O . LYS A 1 93 ? 2.924 52.169 -3.907 1.00 94.31 93 LYS A O 1
ATOM 717 N N . SER A 1 94 ? 1.187 52.945 -2.717 1.00 92.62 94 SER A N 1
ATOM 718 C CA . SER A 1 94 ? 1.935 54.006 -2.032 1.00 92.62 94 SER A CA 1
ATOM 719 C C . SER A 1 94 ? 2.830 53.487 -0.899 1.00 92.62 94 SER A C 1
ATOM 721 O O . SER A 1 94 ? 3.866 54.089 -0.611 1.00 92.62 94 SER A O 1
ATOM 723 N N . THR A 1 95 ? 2.457 52.367 -0.271 1.00 93.19 95 THR A N 1
ATOM 724 C CA . THR A 1 95 ? 3.136 51.828 0.920 1.00 93.19 95 THR A CA 1
ATOM 725 C C . THR A 1 95 ? 3.752 50.447 0.716 1.00 93.19 95 THR A C 1
ATOM 727 O O . THR A 1 95 ? 4.534 50.026 1.563 1.00 93.19 95 THR A O 1
ATOM 730 N N . ASP A 1 96 ? 3.422 49.755 -0.377 1.00 95.25 96 ASP A N 1
ATOM 731 C CA . ASP A 1 96 ? 3.773 48.349 -0.622 1.00 95.25 96 ASP A CA 1
ATOM 732 C C . ASP A 1 96 ? 3.336 47.433 0.538 1.00 95.25 96 ASP A C 1
ATOM 734 O O . ASP A 1 96 ? 4.057 46.533 0.950 1.00 95.25 96 ASP A O 1
ATOM 738 N N . GLN A 1 97 ? 2.165 47.710 1.127 1.00 96.94 97 GLN A N 1
ATOM 739 C CA . GLN A 1 97 ? 1.584 46.928 2.226 1.00 96.94 97 GLN A CA 1
ATOM 740 C C . GLN A 1 97 ? 0.292 46.248 1.784 1.00 96.94 97 GLN A C 1
ATOM 742 O O . GLN A 1 97 ? -0.504 46.847 1.054 1.00 96.94 97 GLN A O 1
ATOM 747 N N . VAL A 1 98 ? 0.073 45.027 2.270 1.00 97.62 98 VAL A N 1
ATOM 748 C CA . VAL A 1 98 ? -1.200 44.315 2.164 1.00 97.62 98 VAL A CA 1
ATOM 749 C C . VAL A 1 98 ? -2.251 45.096 2.946 1.00 97.62 98 VAL A C 1
ATOM 751 O O . VAL A 1 98 ? -2.041 45.480 4.093 1.00 97.62 98 VAL A O 1
ATOM 754 N N . VAL A 1 99 ? -3.385 45.340 2.301 1.00 96.94 99 VAL A N 1
ATOM 755 C CA . VAL A 1 99 ? -4.546 46.039 2.867 1.00 96.94 99 VAL A CA 1
ATOM 756 C C . VAL A 1 99 ? -5.843 45.245 2.727 1.00 96.94 99 VAL A C 1
ATOM 758 O O . VAL A 1 99 ? -6.887 45.654 3.232 1.00 96.94 99 VAL A O 1
ATOM 761 N N . GLY A 1 100 ? -5.796 44.105 2.046 1.00 96.81 100 GLY A N 1
ATOM 762 C CA . GLY A 1 100 ? -6.894 43.156 1.961 1.00 96.81 100 GLY A CA 1
ATOM 763 C C . GLY A 1 100 ? -6.392 41.798 1.497 1.00 96.81 100 GLY A C 1
ATOM 764 O O . GLY A 1 100 ? -5.360 41.718 0.834 1.00 96.81 100 GLY A O 1
ATOM 765 N N . THR A 1 101 ? -7.103 40.744 1.862 1.00 98.06 101 THR A N 1
ATOM 766 C CA . THR A 1 101 ? -6.758 39.358 1.543 1.00 98.06 101 THR A CA 1
ATOM 767 C C . THR A 1 101 ? -8.026 38.523 1.397 1.00 98.06 101 THR A C 1
ATOM 769 O O . THR A 1 101 ? -9.103 38.909 1.867 1.00 98.06 101 THR A O 1
ATOM 772 N N . GLY A 1 102 ? -7.895 37.415 0.683 1.00 97.88 102 GLY A N 1
ATOM 773 C CA . GLY A 1 102 ? -8.930 36.412 0.507 1.00 97.88 102 GLY A CA 1
ATOM 774 C C . GLY A 1 102 ? -8.367 35.188 -0.194 1.00 97.88 102 GLY A C 1
ATOM 775 O O . GLY A 1 102 ? -7.408 35.290 -0.958 1.00 97.88 102 GLY A O 1
ATOM 776 N N . CYS A 1 103 ? -8.970 34.033 0.038 1.00 98.12 103 CYS A N 1
ATOM 777 C CA . CYS A 1 103 ? -8.564 32.784 -0.585 1.00 98.12 103 CYS A CA 1
ATOM 778 C C . CYS A 1 103 ? -9.773 32.090 -1.205 1.00 98.12 103 CYS A C 1
ATOM 780 O O . CYS A 1 103 ? -10.881 32.168 -0.678 1.00 98.12 103 CYS A O 1
ATOM 782 N N . ILE A 1 104 ? -9.560 31.392 -2.319 1.00 98.25 104 ILE A N 1
ATOM 783 C CA . ILE A 1 104 ? -10.505 30.377 -2.776 1.00 98.25 104 ILE A CA 1
ATOM 784 C C . ILE A 1 104 ? -9.827 29.012 -2.838 1.00 98.25 104 ILE A C 1
ATOM 786 O O . ILE A 1 104 ? -8.776 28.843 -3.459 1.00 98.25 104 ILE A O 1
ATOM 790 N N . PHE A 1 105 ? -10.450 28.048 -2.167 1.00 95.06 105 PHE A N 1
ATOM 791 C CA . PHE A 1 105 ? -10.106 26.634 -2.158 1.00 95.06 105 PHE A CA 1
ATOM 792 C C . PHE A 1 105 ? -10.992 25.877 -3.155 1.00 95.06 105 PHE A C 1
ATOM 794 O O . PHE A 1 105 ? -12.213 26.025 -3.142 1.00 95.06 105 PHE A O 1
ATOM 801 N N . ILE A 1 106 ? -10.400 25.064 -4.030 1.00 97.69 106 ILE A N 1
ATOM 802 C CA . ILE A 1 106 ? -11.122 24.296 -5.050 1.00 97.69 106 ILE A CA 1
ATOM 803 C C . ILE A 1 106 ? -11.212 22.825 -4.638 1.00 97.69 106 ILE A C 1
ATOM 805 O O . ILE A 1 106 ? -10.227 22.088 -4.640 1.00 97.69 106 ILE A O 1
ATOM 809 N N . GLU A 1 107 ? -12.426 22.374 -4.334 1.00 96.94 107 GLU A N 1
ATOM 810 C CA . GLU A 1 107 ? -12.726 20.997 -3.961 1.00 96.94 107 GLU A CA 1
ATOM 811 C C . GLU A 1 107 ? -13.161 20.174 -5.182 1.00 96.94 107 GLU A C 1
ATOM 813 O O . GLU A 1 107 ? -14.095 20.538 -5.904 1.00 96.94 107 GLU A O 1
ATOM 818 N N . ARG A 1 108 ? -12.541 19.007 -5.377 1.00 94.62 108 ARG A N 1
ATOM 819 C CA . ARG A 1 108 ? -12.955 18.022 -6.388 1.00 94.62 108 ARG A CA 1
ATOM 820 C C . ARG A 1 108 ? -14.030 17.103 -5.816 1.00 94.62 108 ARG A C 1
ATOM 822 O O . ARG A 1 108 ? -13.825 16.503 -4.765 1.00 94.62 108 ARG A O 1
ATOM 829 N N . LYS A 1 109 ? -15.153 16.930 -6.516 1.00 86.19 109 LYS A N 1
ATOM 830 C CA . LYS A 1 109 ? -16.250 16.052 -6.082 1.00 86.19 109 LYS A CA 1
ATOM 831 C C . LYS A 1 109 ? -16.567 14.980 -7.115 1.00 86.19 109 LYS A C 1
ATOM 833 O O . LYS A 1 109 ? -16.555 15.243 -8.305 1.00 86.19 109 LYS A O 1
ATOM 838 N N . PHE A 1 110 ? -16.964 13.787 -6.664 1.00 80.44 110 PHE A N 1
ATOM 839 C CA . PHE A 1 110 ? -17.506 12.753 -7.561 1.00 80.44 110 PHE A CA 1
ATOM 840 C C . PHE A 1 110 ? -18.919 13.085 -8.062 1.00 80.44 110 PHE A C 1
ATOM 842 O O . PHE A 1 110 ? -19.276 12.797 -9.206 1.00 80.44 110 PHE A O 1
ATOM 849 N N . LEU A 1 111 ? -19.738 13.700 -7.201 1.00 62.91 111 LEU A N 1
ATOM 850 C CA . LEU A 1 111 ? -21.078 14.156 -7.569 1.00 62.91 111 LEU A CA 1
ATOM 851 C C . LEU A 1 111 ? -21.012 15.257 -8.639 1.00 62.91 111 LEU A C 1
ATOM 853 O O . LEU A 1 111 ? -20.004 15.943 -8.775 1.00 62.91 111 LEU A O 1
ATOM 857 N N . ARG A 1 112 ? -22.111 15.437 -9.386 1.00 72.56 112 ARG A N 1
ATOM 858 C CA . ARG A 1 112 ? -22.208 16.416 -10.490 1.00 72.56 112 ARG A CA 1
ATOM 859 C C . ARG A 1 112 ? -21.160 16.195 -11.594 1.00 72.56 112 ARG A C 1
ATOM 861 O O . ARG A 1 112 ? -20.613 17.157 -12.112 1.00 72.56 112 ARG A O 1
ATOM 868 N N . ASN A 1 113 ? -20.955 14.932 -11.982 1.00 77.88 113 ASN A N 1
ATOM 869 C CA . ASN A 1 113 ? -20.086 14.533 -13.096 1.00 77.88 113 ASN A CA 1
ATOM 870 C C . ASN A 1 113 ? -18.614 14.935 -12.895 1.00 77.88 113 ASN A C 1
ATOM 872 O O . ASN A 1 113 ? -18.047 15.637 -13.725 1.00 77.88 113 ASN A O 1
ATOM 876 N N . LEU A 1 114 ? -18.016 14.494 -11.780 1.00 81.25 114 LEU A N 1
ATOM 877 C CA . LEU A 1 114 ? -16.638 14.843 -11.403 1.00 81.25 114 LEU A CA 1
ATOM 878 C C . LEU A 1 114 ? -16.423 16.368 -11.243 1.00 81.25 114 LEU A C 1
ATOM 880 O O . LEU A 1 114 ? -15.365 16.896 -11.580 1.00 81.25 114 LEU A O 1
ATOM 884 N N . GLY A 1 115 ? -17.458 17.081 -10.780 1.00 87.69 115 GLY A N 1
ATOM 885 C CA . GLY A 1 115 ? -17.494 18.544 -10.748 1.00 87.69 115 GLY A CA 1
ATOM 886 C C . GLY A 1 115 ? -16.618 19.176 -9.660 1.00 87.69 115 GLY A C 1
ATOM 887 O O . GLY A 1 115 ? -16.266 18.540 -8.665 1.00 87.69 115 GLY A O 1
ATOM 888 N N . LEU A 1 116 ? -16.321 20.468 -9.827 1.00 95.44 116 LEU A N 1
ATOM 889 C CA . LEU A 1 116 ? -15.524 21.269 -8.891 1.00 95.44 116 LEU A CA 1
ATOM 890 C C . LEU A 1 116 ? -16.398 22.246 -8.089 1.00 95.44 116 LEU A C 1
ATOM 892 O O . LEU A 1 116 ? -17.390 22.766 -8.609 1.00 95.44 116 LEU A O 1
ATOM 896 N N . VAL A 1 117 ? -16.037 22.501 -6.831 1.00 96.69 117 VAL A N 1
ATOM 897 C CA . VAL A 1 117 ? -16.668 23.516 -5.969 1.00 96.69 117 VAL A CA 1
ATOM 898 C C . VAL A 1 117 ? -15.611 24.480 -5.458 1.00 96.69 117 VAL A C 1
ATOM 900 O O . VAL A 1 117 ? -14.612 24.038 -4.901 1.00 96.69 117 VAL A O 1
ATOM 903 N N . GLY A 1 118 ? -15.851 25.780 -5.604 1.00 97.75 118 GLY A N 1
ATOM 904 C CA . GLY A 1 118 ? -15.044 26.803 -4.947 1.00 97.75 118 GLY A CA 1
ATOM 905 C C . GLY A 1 118 ? -15.551 27.097 -3.537 1.00 97.75 118 GLY A C 1
ATOM 906 O O . GLY A 1 118 ? -16.752 27.272 -3.345 1.00 97.75 118 GLY A O 1
ATOM 907 N N . HIS A 1 119 ? -14.650 27.189 -2.568 1.00 98.31 119 HIS A N 1
ATOM 908 C CA . HIS A 1 119 ? -14.921 27.602 -1.191 1.00 98.31 119 HIS A CA 1
ATOM 909 C C . HIS A 1 119 ? -14.118 28.866 -0.903 1.00 98.31 119 HIS A C 1
ATOM 911 O O . HIS A 1 119 ? -12.892 28.844 -1.005 1.00 98.31 119 HIS A O 1
ATOM 917 N N . ILE A 1 120 ? -14.796 29.978 -0.634 1.00 98.50 120 ILE A N 1
ATOM 918 C CA . ILE A 1 120 ? -14.142 31.252 -0.323 1.00 98.50 120 ILE A CA 1
ATOM 919 C C . ILE A 1 120 ? -13.866 31.324 1.180 1.00 98.50 120 ILE A C 1
ATOM 921 O O . ILE A 1 120 ? -14.795 31.201 1.972 1.00 98.50 120 ILE A O 1
ATOM 925 N N . GLU A 1 121 ? -12.613 31.603 1.533 1.00 97.00 121 GLU A N 1
ATOM 926 C CA . GLU A 1 121 ? -12.097 31.655 2.904 1.00 97.00 121 GLU A CA 1
ATOM 927 C C . GLU A 1 121 ? -11.257 32.924 3.146 1.00 97.00 121 GLU A C 1
ATOM 929 O O . GLU A 1 121 ? -10.849 33.620 2.208 1.00 97.00 121 GLU A O 1
ATOM 934 N N . ASP A 1 122 ? -10.986 33.222 4.419 1.00 95.25 122 ASP A N 1
ATOM 935 C CA . ASP A 1 122 ? -10.015 34.230 4.879 1.00 95.25 122 ASP A CA 1
ATOM 936 C C . ASP A 1 122 ? -10.212 35.659 4.336 1.00 95.25 122 ASP A C 1
ATOM 938 O O . ASP A 1 122 ? -9.259 36.391 4.061 1.00 95.25 122 ASP A O 1
ATOM 942 N N . ILE A 1 123 ? -11.466 36.096 4.195 1.00 96.81 123 ILE A N 1
ATOM 943 C CA . ILE A 1 123 ? -11.793 37.440 3.699 1.00 96.81 123 ILE A CA 1
ATOM 944 C C . ILE A 1 123 ? -11.555 38.493 4.780 1.00 96.81 123 ILE A C 1
ATOM 946 O O . ILE A 1 123 ? -12.336 38.632 5.723 1.00 96.81 123 ILE A O 1
ATOM 950 N N . ALA A 1 124 ? -10.516 39.307 4.596 1.00 95.00 124 ALA A N 1
ATOM 951 C CA . ALA A 1 124 ? -10.213 40.429 5.475 1.00 95.00 124 ALA A CA 1
ATOM 952 C C . ALA A 1 124 ? -9.805 41.674 4.681 1.00 95.00 124 ALA A C 1
ATOM 954 O O . ALA A 1 124 ? -9.098 41.607 3.679 1.00 95.00 124 ALA A O 1
ATOM 955 N N . VAL A 1 125 ? -10.245 42.843 5.145 1.00 94.50 125 VAL A N 1
ATOM 956 C CA . VAL A 1 125 ? -9.842 44.151 4.611 1.00 94.50 125 VAL A CA 1
ATOM 957 C C . VAL A 1 125 ? -9.470 45.039 5.783 1.00 94.50 125 VAL A C 1
ATOM 959 O O . VAL A 1 125 ? -10.230 45.129 6.754 1.00 94.50 125 VAL A O 1
ATOM 962 N N . ASP A 1 126 ? -8.324 45.709 5.669 1.00 92.06 126 ASP A N 1
ATOM 963 C CA . ASP A 1 126 ? -7.825 46.642 6.670 1.00 92.06 126 ASP A CA 1
ATOM 964 C C . ASP A 1 126 ? -8.904 47.657 7.061 1.00 92.06 126 ASP A C 1
ATOM 966 O O . ASP A 1 126 ? -9.577 48.227 6.198 1.00 92.06 126 ASP A O 1
ATOM 970 N N . LYS A 1 127 ? -9.074 47.902 8.367 1.00 88.56 127 LYS A N 1
ATOM 971 C CA . LYS A 1 127 ? -10.139 48.776 8.889 1.00 88.56 127 LYS A CA 1
ATOM 972 C C . LYS A 1 127 ? -10.095 50.179 8.275 1.00 88.56 127 LYS A C 1
ATOM 974 O O . LYS A 1 127 ? -11.149 50.762 8.037 1.00 88.56 127 LYS A O 1
ATOM 979 N N . SER A 1 128 ? -8.907 50.704 7.962 1.00 87.88 128 SER A N 1
ATOM 980 C CA . SER A 1 128 ? -8.741 52.015 7.312 1.00 87.88 128 SER A CA 1
ATOM 981 C C . SER A 1 128 ? -9.166 52.031 5.836 1.00 87.88 128 SER A C 1
ATOM 983 O O . SER A 1 128 ? -9.342 53.100 5.247 1.00 87.88 128 SER A O 1
ATOM 985 N N . GLN A 1 129 ? -9.339 50.854 5.230 1.00 88.75 129 GLN A N 1
ATOM 986 C CA . GLN A 1 129 ? -9.691 50.663 3.823 1.00 88.75 129 GLN A CA 1
ATOM 987 C C . GLN A 1 129 ? -11.106 50.096 3.616 1.00 88.75 129 GLN A C 1
ATOM 989 O O . GLN A 1 129 ? -11.566 49.962 2.476 1.00 88.75 129 GLN A O 1
ATOM 994 N N . GLN A 1 130 ? -11.831 49.791 4.695 1.00 84.81 130 GLN A N 1
ATOM 995 C CA . GLN A 1 130 ? -13.224 49.350 4.631 1.00 84.81 130 GLN A CA 1
ATOM 996 C C . GLN A 1 130 ? -14.146 50.449 4.067 1.00 84.81 130 GLN A C 1
ATOM 998 O O . GLN A 1 130 ? -13.831 51.637 4.072 1.00 84.81 130 GLN A O 1
ATOM 1003 N N . GLY A 1 131 ? -15.291 50.050 3.502 1.00 82.94 131 GLY A N 1
ATOM 1004 C CA . GLY A 1 131 ? -16.237 50.970 2.849 1.00 82.94 131 GLY A CA 1
ATOM 1005 C C . GLY A 1 131 ? -15.855 51.405 1.424 1.00 82.94 131 GLY A C 1
ATOM 1006 O O . GLY A 1 131 ? -16.693 51.952 0.713 1.00 82.94 131 GLY A O 1
ATOM 1007 N N . LYS A 1 132 ? -14.646 51.084 0.944 1.00 90.00 132 LYS A N 1
ATOM 1008 C CA . LYS A 1 132 ? -14.160 51.415 -0.414 1.00 90.00 132 LYS A CA 1
ATOM 1009 C C . LYS A 1 132 ? -14.459 50.347 -1.477 1.00 90.00 132 LYS A C 1
ATOM 1011 O O . LYS A 1 132 ? -13.801 50.286 -2.508 1.00 90.00 132 LYS A O 1
ATOM 1016 N N . LYS A 1 133 ? -15.428 49.461 -1.216 1.00 92.31 133 LYS A N 1
ATOM 1017 C CA . LYS A 1 133 ? -15.778 48.294 -2.058 1.00 92.31 133 LYS A CA 1
ATOM 1018 C C . LYS A 1 133 ? -14.649 47.269 -2.269 1.00 92.31 133 LYS A C 1
ATOM 1020 O O . LYS A 1 133 ? -14.823 46.353 -3.062 1.00 92.31 133 LYS A O 1
ATOM 1025 N N . LEU A 1 134 ? -13.537 47.354 -1.537 1.00 94.00 134 LEU A N 1
ATOM 1026 C CA . LEU A 1 134 ? -12.413 46.421 -1.686 1.00 94.00 134 LEU A CA 1
ATOM 1027 C C . LEU A 1 134 ? -12.802 44.968 -1.391 1.00 94.00 134 LEU A C 1
ATOM 1029 O O . LEU A 1 134 ? -12.479 44.090 -2.181 1.00 94.00 134 LEU A O 1
ATOM 1033 N N . GLY A 1 135 ? -13.583 44.720 -0.334 1.00 93.31 135 GLY A N 1
ATOM 1034 C CA . GLY A 1 135 ? -14.090 43.373 -0.041 1.00 93.31 135 GLY A CA 1
ATOM 1035 C C . GLY A 1 135 ? -14.948 42.805 -1.177 1.00 93.31 135 GLY A C 1
ATOM 1036 O O . GLY A 1 135 ? -14.805 41.643 -1.531 1.00 93.31 135 GLY A O 1
ATOM 1037 N N . LEU A 1 136 ? -15.782 43.636 -1.817 1.00 94.81 136 LEU A N 1
ATOM 1038 C CA . LEU A 1 136 ? -16.560 43.225 -2.993 1.00 94.81 136 LEU A CA 1
ATOM 1039 C C . LEU A 1 136 ? -15.638 42.820 -4.154 1.00 94.81 136 LEU A C 1
ATOM 1041 O O . LEU A 1 136 ? -15.913 41.829 -4.822 1.00 94.81 136 LEU A O 1
ATOM 1045 N N . ARG A 1 137 ? -14.536 43.550 -4.381 1.00 96.62 137 ARG A N 1
ATOM 1046 C CA . ARG A 1 137 ? -13.555 43.208 -5.426 1.00 96.62 137 ARG A CA 1
ATOM 1047 C C . ARG A 1 137 ? -12.824 41.902 -5.137 1.00 96.62 137 ARG A C 1
ATOM 1049 O O . ARG A 1 137 ? -12.644 41.119 -6.062 1.00 96.62 137 ARG A O 1
ATOM 1056 N N . VAL A 1 138 ? -12.475 41.636 -3.876 1.00 97.62 138 VAL A N 1
ATOM 1057 C CA . VAL A 1 138 ? -11.915 40.337 -3.461 1.00 97.62 138 VAL A CA 1
ATOM 1058 C C . VAL A 1 138 ? -12.893 39.213 -3.811 1.00 97.62 138 VAL A C 1
ATOM 1060 O O . VAL A 1 138 ? -12.513 38.285 -4.515 1.00 97.62 138 VAL A O 1
ATOM 1063 N N . ILE A 1 139 ? -14.170 39.329 -3.428 1.00 98.25 139 ILE A N 1
ATOM 1064 C CA . ILE A 1 139 ? -15.181 38.307 -3.750 1.00 98.25 139 ILE A CA 1
ATOM 1065 C C . ILE A 1 139 ? -15.346 38.118 -5.263 1.00 98.25 139 ILE A C 1
ATOM 1067 O O . ILE A 1 139 ? -15.367 36.984 -5.733 1.00 98.25 139 ILE A O 1
ATOM 1071 N N . GLN A 1 140 ? -15.406 39.201 -6.039 1.00 97.56 140 GLN A N 1
ATOM 1072 C CA . GLN A 1 140 ? -15.514 39.124 -7.501 1.00 97.56 140 GLN A CA 1
ATOM 1073 C C . GLN A 1 140 ? -14.307 38.427 -8.142 1.00 97.56 140 GLN A C 1
ATOM 1075 O O . GLN A 1 140 ? -14.493 37.582 -9.016 1.00 97.56 140 GLN A O 1
ATOM 1080 N N . ALA A 1 141 ? -13.086 38.726 -7.686 1.00 98.12 141 ALA A N 1
ATOM 1081 C CA . ALA A 1 141 ? -11.883 38.050 -8.167 1.00 98.12 141 ALA A CA 1
ATOM 1082 C C . ALA A 1 141 ? -11.928 36.544 -7.875 1.00 98.12 141 ALA A C 1
ATOM 1084 O O . ALA A 1 141 ? -11.683 35.740 -8.771 1.00 98.12 141 ALA A O 1
ATOM 1085 N N . LEU A 1 142 ? -12.281 36.161 -6.645 1.00 98.50 142 LEU A N 1
ATOM 1086 C CA . LEU A 1 142 ? -12.338 34.759 -6.227 1.00 98.50 142 LEU A CA 1
ATOM 1087 C C . LEU A 1 142 ? -13.429 33.974 -6.969 1.00 98.50 142 LEU A C 1
ATOM 1089 O O . LEU A 1 142 ? -13.178 32.859 -7.426 1.00 98.50 142 LEU A O 1
ATOM 1093 N N . VAL A 1 143 ? -14.618 34.560 -7.153 1.00 98.06 143 VAL A N 1
ATOM 1094 C CA . VAL A 1 143 ? -15.692 33.957 -7.960 1.00 98.06 143 VAL A CA 1
ATOM 1095 C C . VAL A 1 143 ? -15.243 33.781 -9.411 1.00 98.06 143 VAL A C 1
ATOM 1097 O O . VAL A 1 143 ? -15.386 32.686 -9.950 1.00 98.06 143 VAL A O 1
ATOM 1100 N N . GLY A 1 144 ? -14.621 34.797 -10.015 1.00 97.25 144 GLY A N 1
ATOM 1101 C CA . GLY A 1 144 ? -14.121 34.701 -11.388 1.00 97.25 144 GLY A CA 1
ATOM 1102 C C . GLY A 1 144 ? -13.029 33.640 -11.566 1.00 97.25 144 GLY A C 1
ATOM 1103 O O . GLY A 1 144 ? -13.018 32.941 -12.580 1.00 97.25 144 GLY A O 1
ATOM 1104 N N . ILE A 1 145 ? -12.153 33.452 -10.569 1.00 97.88 145 ILE A N 1
ATOM 1105 C CA . ILE A 1 145 ? -11.195 32.333 -10.542 1.00 97.88 145 ILE A CA 1
ATOM 1106 C C . ILE A 1 145 ? -11.948 30.995 -10.493 1.00 97.88 145 ILE A C 1
ATOM 1108 O O . ILE A 1 145 ? -11.659 30.103 -11.291 1.00 97.88 145 ILE A O 1
ATOM 1112 N N . SER A 1 146 ? -12.940 30.858 -9.606 1.00 97.56 146 SER A N 1
ATOM 1113 C CA . SER A 1 146 ? -13.755 29.642 -9.474 1.00 97.56 146 SER A CA 1
ATOM 1114 C C . SER A 1 146 ? -14.417 29.228 -10.789 1.00 97.56 146 SER A C 1
ATOM 1116 O O . SER A 1 146 ? -14.314 28.074 -11.213 1.00 97.56 146 SER A O 1
ATOM 1118 N N . GLU A 1 147 ? -15.071 30.183 -11.450 1.00 95.25 147 GLU A N 1
ATOM 1119 C CA . GLU A 1 147 ? -15.797 29.967 -12.700 1.00 95.25 147 GLU A CA 1
ATOM 1120 C C . GLU A 1 147 ? -14.844 29.629 -13.848 1.00 95.25 147 GLU A C 1
ATOM 1122 O O . GLU A 1 147 ? -15.097 28.687 -14.600 1.00 95.25 147 GLU A O 1
ATOM 1127 N N . ARG A 1 148 ? -13.702 30.326 -13.947 1.00 95.38 148 ARG A N 1
ATOM 1128 C CA . ARG A 1 148 ? -12.680 30.053 -14.969 1.00 95.38 148 ARG A CA 1
ATOM 1129 C C . ARG A 1 148 ? -12.088 28.648 -14.842 1.00 95.38 148 ARG A C 1
ATOM 1131 O O . ARG A 1 148 ? -11.747 28.040 -15.853 1.00 95.38 148 ARG A O 1
ATOM 1138 N N . LEU A 1 149 ? -11.985 28.130 -13.620 1.00 94.62 149 LEU A N 1
ATOM 1139 C CA . LEU A 1 149 ? -11.522 26.767 -13.349 1.00 94.62 149 LEU A CA 1
ATOM 1140 C C . LEU A 1 149 ? -12.617 25.703 -13.543 1.00 94.62 149 LEU A C 1
ATOM 1142 O O . LEU A 1 149 ? -12.327 24.516 -13.433 1.00 94.62 149 LEU A O 1
ATOM 1146 N N . GLY A 1 150 ? -13.857 26.098 -13.855 1.00 93.00 150 GLY A N 1
ATOM 1147 C CA . GLY A 1 150 ? -14.960 25.178 -14.141 1.00 93.00 150 GLY A CA 1
ATOM 1148 C C . GLY A 1 150 ? -15.737 24.711 -12.908 1.00 93.00 150 GLY A C 1
ATOM 1149 O O . GLY A 1 150 ? -16.364 23.648 -12.945 1.00 93.00 150 GLY A O 1
ATOM 1150 N N . CYS A 1 151 ? -15.715 25.468 -11.807 1.00 94.31 151 CYS A N 1
ATOM 1151 C CA . CYS A 1 151 ? -16.545 25.154 -10.645 1.00 94.31 151 CYS A CA 1
ATOM 1152 C C . CYS A 1 151 ? -18.031 25.323 -10.961 1.00 94.31 151 CYS A C 1
ATOM 1154 O O . CYS A 1 151 ? -18.454 26.337 -11.510 1.00 94.31 151 CYS A O 1
ATOM 1156 N N . TYR A 1 152 ? -18.849 24.341 -10.572 1.00 90.62 152 TYR A N 1
ATOM 1157 C CA . TYR A 1 152 ? -20.297 24.406 -10.807 1.00 90.62 152 TYR A CA 1
ATOM 1158 C C . TYR A 1 152 ? -21.032 25.249 -9.755 1.00 90.62 152 TYR A C 1
ATOM 1160 O O . TYR A 1 152 ? -22.200 25.589 -9.944 1.00 90.62 152 TYR A O 1
ATOM 1168 N N . LYS A 1 153 ? -20.381 25.529 -8.619 1.00 93.12 153 LYS A N 1
ATOM 1169 C CA . LYS A 1 153 ? -20.833 26.484 -7.604 1.00 93.12 153 LYS A CA 1
ATOM 1170 C C . LYS A 1 153 ? -19.655 26.997 -6.774 1.00 93.12 153 LYS A C 1
ATOM 1172 O O . LYS A 1 153 ? -18.676 26.272 -6.587 1.00 93.12 153 LYS A O 1
ATOM 1177 N N . THR A 1 154 ? -19.839 28.181 -6.201 1.00 97.62 154 THR A N 1
ATOM 1178 C CA . THR A 1 154 ? -18.953 28.785 -5.200 1.00 97.62 154 THR A CA 1
ATOM 1179 C C . THR A 1 154 ? -19.736 28.973 -3.907 1.00 97.62 154 THR A C 1
ATOM 1181 O O . THR A 1 154 ? -20.879 29.432 -3.952 1.00 97.62 154 THR A O 1
ATOM 1184 N N . ILE A 1 155 ? -19.165 28.591 -2.768 1.00 97.69 155 ILE A N 1
ATOM 1185 C CA . ILE A 1 155 ? -19.793 28.711 -1.449 1.00 97.69 155 ILE A CA 1
ATOM 1186 C C . ILE A 1 155 ? -18.855 29.396 -0.456 1.00 97.69 155 ILE A C 1
ATOM 1188 O O . ILE A 1 155 ? -17.652 29.484 -0.687 1.00 97.69 155 ILE A O 1
ATOM 1192 N N . LEU A 1 156 ? -19.433 29.920 0.619 1.00 97.69 156 LEU A N 1
ATOM 1193 C CA . LEU A 1 156 ? -18.734 30.515 1.753 1.00 97.69 156 LEU A CA 1
ATOM 1194 C C . LEU A 1 156 ? -19.636 30.462 2.976 1.00 97.69 156 LEU A C 1
ATOM 1196 O O . LEU A 1 156 ? -20.865 30.434 2.834 1.00 97.69 156 LEU A O 1
ATOM 1200 N N . ASN A 1 157 ? -19.022 30.527 4.149 1.00 96.12 157 ASN A N 1
ATOM 1201 C CA . ASN A 1 157 ? -19.728 30.697 5.405 1.00 96.12 157 ASN A CA 1
ATOM 1202 C C . ASN A 1 157 ? -19.567 32.131 5.917 1.00 96.12 157 ASN A C 1
ATOM 1204 O O . ASN A 1 157 ? -18.563 32.801 5.673 1.00 96.12 157 ASN A O 1
ATOM 1208 N N . CYS A 1 158 ? -20.593 32.644 6.594 1.00 92.19 158 CYS A N 1
ATOM 1209 C CA . CYS A 1 158 ? -20.538 33.969 7.198 1.00 92.19 158 CYS A CA 1
ATOM 1210 C C . CYS A 1 158 ? -21.480 34.079 8.396 1.00 92.19 158 CYS A C 1
ATOM 1212 O O . CYS A 1 158 ? -22.492 33.382 8.475 1.00 92.19 158 CYS A O 1
ATOM 1214 N N . SER A 1 159 ? -21.172 35.005 9.306 1.00 92.62 159 SER A N 1
ATOM 1215 C CA . SER A 1 159 ? -22.096 35.391 10.371 1.00 92.62 159 SER A CA 1
ATOM 1216 C C . SER A 1 159 ? -23.338 36.081 9.802 1.00 92.62 159 SER A C 1
ATOM 1218 O O . SER A 1 159 ? -23.276 36.745 8.762 1.00 92.62 159 SER A O 1
ATOM 1220 N N . ASP A 1 160 ? -24.460 36.007 10.525 1.00 93.06 160 ASP A N 1
ATOM 1221 C CA . ASP A 1 160 ? -25.722 36.604 10.070 1.00 93.06 160 ASP A CA 1
ATOM 1222 C C . ASP A 1 160 ? -25.601 38.115 9.782 1.00 93.06 160 ASP A C 1
ATOM 1224 O O . ASP A 1 160 ? -26.231 38.631 8.858 1.00 93.06 160 ASP A O 1
ATOM 1228 N N . ALA A 1 161 ? -24.725 38.821 10.507 1.00 93.06 161 ALA A N 1
ATOM 1229 C CA . ALA A 1 161 ? -24.455 40.245 10.300 1.00 93.06 161 ALA A CA 1
ATOM 1230 C C . ALA A 1 161 ? -23.854 40.568 8.916 1.00 93.06 161 ALA A C 1
ATOM 1232 O O . ALA A 1 161 ? -24.030 41.680 8.415 1.00 93.06 161 ALA A O 1
ATOM 1233 N N . ASN A 1 162 ? -23.165 39.610 8.289 1.00 91.44 162 ASN A N 1
ATOM 1234 C CA . ASN A 1 162 ? -22.493 39.790 7.003 1.00 91.44 162 ASN A CA 1
ATOM 1235 C C . ASN A 1 162 ? -23.306 39.271 5.806 1.00 91.44 162 ASN A C 1
ATOM 1237 O O . ASN A 1 162 ? -22.933 39.556 4.665 1.00 91.44 162 ASN A O 1
ATOM 1241 N N . ILE A 1 163 ? -24.439 38.591 6.024 1.00 93.69 163 ILE A N 1
ATOM 1242 C CA . ILE A 1 163 ? -25.323 38.120 4.940 1.00 93.69 163 ILE A CA 1
ATOM 1243 C C . ILE A 1 163 ? -25.662 39.242 3.939 1.00 93.69 163 ILE A C 1
ATOM 1245 O O . ILE A 1 163 ? -25.456 39.028 2.741 1.00 93.69 163 ILE A O 1
ATOM 1249 N N . PRO A 1 164 ? -26.068 40.465 4.358 1.00 96.06 164 PRO A N 1
ATOM 1250 C CA . PRO A 1 164 ? -26.421 41.522 3.406 1.00 96.06 164 PRO A CA 1
ATOM 1251 C C . PRO A 1 164 ? -25.256 41.976 2.516 1.00 96.06 164 PRO A C 1
ATOM 1253 O O . PRO A 1 164 ? -25.473 42.556 1.451 1.00 96.06 164 PRO A O 1
ATOM 1256 N N . PHE A 1 165 ? -24.008 41.776 2.950 1.00 94.31 165 PHE A N 1
ATOM 1257 C CA . PHE A 1 165 ? -22.833 42.047 2.125 1.00 94.31 165 PHE A CA 1
ATOM 1258 C C . PHE A 1 165 ? -22.659 40.970 1.047 1.00 94.31 165 PHE A C 1
ATOM 1260 O O . PHE A 1 165 ? -22.468 41.309 -0.121 1.00 94.31 165 PHE A O 1
ATOM 1267 N N . TYR A 1 166 ? -22.787 39.692 1.404 1.00 97.00 166 TYR A N 1
ATOM 1268 C CA . TYR A 1 166 ? -22.641 38.588 0.453 1.00 97.00 166 TYR A CA 1
ATOM 1269 C C . TYR A 1 166 ? -23.806 38.496 -0.539 1.00 97.00 166 TYR A C 1
ATOM 1271 O O . TYR A 1 166 ? -23.579 38.204 -1.713 1.00 97.00 166 TYR A O 1
ATOM 1279 N N . GLU A 1 167 ? -25.023 38.868 -0.137 1.00 95.75 167 GLU A N 1
ATOM 1280 C CA . GLU A 1 167 ? -26.153 39.026 -1.065 1.00 95.75 167 GLU A CA 1
ATOM 1281 C C . GLU A 1 167 ? -25.882 40.105 -2.122 1.00 95.75 167 GLU A C 1
ATOM 1283 O O . GLU A 1 167 ? -26.145 39.899 -3.307 1.00 95.75 167 GLU A O 1
ATOM 1288 N N . LYS A 1 168 ? -25.252 41.227 -1.738 1.00 93.94 168 LYS A N 1
ATOM 1289 C CA . LYS A 1 168 ? -24.791 42.250 -2.699 1.00 93.94 168 LYS A CA 1
ATOM 1290 C C . LYS A 1 168 ? -23.688 41.743 -3.630 1.00 93.94 168 LYS A C 1
ATOM 1292 O O . LYS A 1 168 ? -23.504 42.318 -4.700 1.00 93.94 168 LYS A O 1
ATOM 1297 N N . CYS A 1 169 ? -22.963 40.698 -3.233 1.00 94.50 169 CYS A N 1
ATOM 1298 C CA . CYS A 1 169 ? -21.978 40.019 -4.073 1.00 94.50 169 CYS A CA 1
ATOM 1299 C C . CYS A 1 169 ? -22.604 38.938 -4.977 1.00 94.50 169 CYS A C 1
ATOM 1301 O O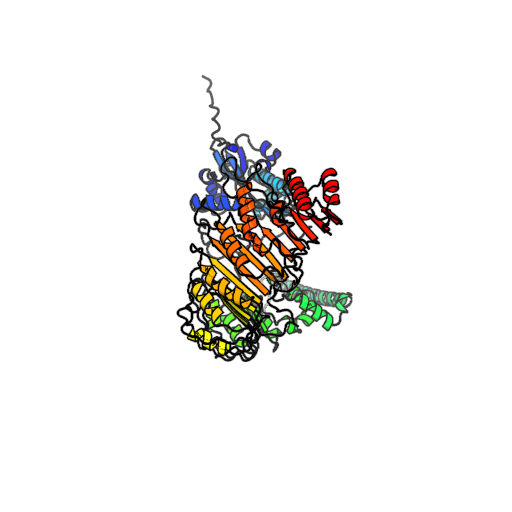 . CYS A 1 169 ? -21.881 38.337 -5.765 1.00 94.50 169 CYS A O 1
ATOM 1303 N N . GLY A 1 170 ? -23.917 38.688 -4.882 1.00 92.75 170 GLY A N 1
ATOM 1304 C CA . GLY A 1 170 ? -24.639 37.703 -5.696 1.00 92.75 170 GLY A CA 1
ATOM 1305 C C . GLY A 1 170 ? -24.839 36.332 -5.039 1.00 92.75 170 GLY A C 1
ATOM 1306 O O . GLY A 1 170 ? -25.358 35.424 -5.687 1.00 92.75 170 GLY A O 1
ATOM 1307 N N . PHE A 1 171 ? -24.462 36.165 -3.769 1.00 96.75 171 PHE A N 1
ATOM 1308 C CA . PHE A 1 171 ? -24.700 34.928 -3.019 1.00 96.75 171 PHE A CA 1
ATOM 1309 C C . PHE A 1 171 ? -26.124 34.881 -2.446 1.00 96.75 171 PHE A C 1
ATOM 1311 O O . PHE A 1 171 ? -26.777 35.905 -2.270 1.00 96.75 171 PHE A O 1
ATOM 1318 N N . ILE A 1 172 ? -26.607 33.679 -2.128 1.00 94.44 172 ILE A N 1
ATOM 1319 C CA . ILE A 1 172 ? -27.913 33.451 -1.492 1.00 94.44 172 ILE A CA 1
ATOM 1320 C C . ILE A 1 172 ? -27.767 32.451 -0.341 1.00 94.44 172 ILE A C 1
ATOM 1322 O O . ILE A 1 172 ? -27.093 31.432 -0.496 1.00 94.44 172 ILE A O 1
ATOM 1326 N N . LYS A 1 173 ? -28.421 32.706 0.802 1.00 93.44 173 LYS A N 1
ATOM 1327 C CA . LYS A 1 173 ? -28.426 31.774 1.947 1.00 93.44 173 LYS A CA 1
ATOM 1328 C C . LYS A 1 173 ? -29.144 30.477 1.554 1.00 93.44 173 LYS A C 1
ATOM 1330 O O . LYS A 1 173 ? -30.278 30.511 1.071 1.00 93.44 173 LYS A O 1
ATOM 1335 N N . LYS A 1 174 ? -28.475 29.331 1.723 1.00 88.38 174 LYS A N 1
ATOM 1336 C CA . LYS A 1 174 ? -28.997 28.005 1.333 1.00 88.38 174 LYS A CA 1
ATOM 1337 C C . LYS A 1 174 ? -28.989 26.982 2.456 1.00 88.38 174 LYS A C 1
ATOM 1339 O O . LYS A 1 174 ? -29.971 26.267 2.613 1.00 88.38 174 LYS A O 1
ATOM 1344 N N . GLU A 1 175 ? -27.880 26.893 3.174 1.00 88.69 175 GLU A N 1
ATOM 1345 C CA . GLU A 1 175 ? -27.596 25.839 4.147 1.00 88.69 175 GLU A CA 1
ATOM 1346 C C . GLU A 1 175 ? -27.020 26.471 5.426 1.00 88.69 175 GLU A C 1
ATOM 1348 O O . GLU A 1 175 ? -26.750 27.675 5.453 1.00 88.69 175 GLU A O 1
ATOM 1353 N N . ASN A 1 176 ? -26.885 25.674 6.487 1.00 86.69 176 ASN A N 1
ATOM 1354 C CA . ASN A 1 176 ? -26.332 26.108 7.770 1.00 86.69 176 ASN A CA 1
ATOM 1355 C C . ASN A 1 176 ? -24.879 25.638 7.897 1.00 86.69 176 ASN A C 1
ATOM 1357 O O . ASN A 1 176 ? -24.583 24.483 7.587 1.00 86.69 176 ASN A O 1
ATOM 1361 N N . GLU A 1 177 ? -24.004 26.507 8.398 1.00 88.88 177 GLU A N 1
ATOM 1362 C CA . GLU A 1 177 ? -22.678 26.109 8.865 1.00 88.88 177 GLU A CA 1
ATOM 1363 C C . GLU A 1 177 ? -22.803 25.453 10.242 1.00 88.88 177 GLU A C 1
ATOM 1365 O O . GLU A 1 177 ? -23.461 25.983 11.138 1.00 88.88 177 GLU A O 1
ATOM 1370 N N . MET A 1 178 ? -22.153 24.304 10.410 1.00 91.25 178 MET A N 1
ATOM 1371 C CA . MET A 1 178 ? -22.011 23.631 11.696 1.00 91.25 178 MET A CA 1
ATOM 1372 C C . MET A 1 178 ? -20.517 23.537 11.998 1.00 91.25 178 MET A C 1
ATOM 1374 O O . MET A 1 178 ? -19.766 23.039 11.162 1.00 91.25 178 MET A O 1
ATOM 1378 N N . ALA A 1 179 ? -20.094 23.993 13.176 1.00 82.62 179 ALA A N 1
ATOM 1379 C CA . ALA A 1 179 ? -18.693 23.992 13.586 1.00 82.62 179 ALA A CA 1
ATOM 1380 C C . ALA A 1 179 ? -18.489 23.137 14.841 1.00 82.62 179 ALA A C 1
ATOM 1382 O O . ALA A 1 179 ? -19.328 23.120 15.744 1.00 82.62 179 ALA A O 1
ATOM 1383 N N . LYS A 1 180 ? -17.345 22.456 14.901 1.00 84.19 180 LYS A N 1
ATOM 1384 C CA . LYS A 1 180 ? -16.869 21.702 16.060 1.00 84.19 180 LYS A CA 1
ATOM 1385 C C . LYS A 1 180 ? -15.392 22.026 16.242 1.00 84.19 180 LYS A C 1
ATOM 1387 O O . LYS A 1 180 ? -14.587 21.728 15.368 1.00 84.19 180 LYS A O 1
ATOM 1392 N N . TYR A 1 181 ? -15.057 22.681 17.346 1.00 76.44 181 TYR A N 1
ATOM 1393 C CA . TYR A 1 181 ? -13.686 23.086 17.643 1.00 76.44 181 TYR A CA 1
ATOM 1394 C C . TYR A 1 181 ? -13.021 22.022 18.522 1.00 76.44 181 TYR A C 1
ATOM 1396 O O . TYR A 1 181 ? -13.568 21.670 19.567 1.00 76.44 181 TYR A O 1
ATOM 1404 N N . ALA A 1 182 ? -11.854 21.519 18.113 1.00 69.38 182 ALA A N 1
ATOM 1405 C CA . ALA A 1 182 ? -11.006 20.682 18.963 1.00 69.38 182 ALA A CA 1
ATOM 1406 C C . ALA A 1 182 ? -10.457 21.502 20.156 1.00 69.38 182 ALA A C 1
ATOM 1408 O O . ALA A 1 182 ? -10.282 22.719 20.050 1.00 69.38 182 ALA A O 1
ATOM 1409 N N . GLY A 1 183 ? -10.207 20.867 21.307 1.00 64.25 183 GLY A N 1
ATOM 1410 C CA . GLY A 1 183 ? -9.637 21.542 22.485 1.00 64.25 183 GLY A CA 1
ATOM 1411 C C . GLY A 1 183 ? -8.176 21.968 22.268 1.00 64.25 183 GLY A C 1
ATOM 1412 O O . GLY A 1 183 ? -7.422 21.205 21.685 1.00 64.25 183 GLY A O 1
ATOM 1413 N N . GLU A 1 184 ? -7.810 23.171 22.748 1.00 52.31 184 GLU A N 1
ATOM 1414 C CA . GLU A 1 184 ? -6.520 23.893 22.595 1.00 52.31 184 GLU A CA 1
ATOM 1415 C C . GLU A 1 184 ? -5.798 23.767 21.229 1.00 52.31 184 GLU A C 1
ATOM 1417 O O . GLU A 1 184 ? -5.284 22.721 20.844 1.00 52.31 184 GLU A O 1
ATOM 1422 N N . ILE A 1 185 ? -5.643 24.900 20.527 1.00 49.22 185 ILE A N 1
ATOM 1423 C CA . ILE A 1 185 ? -4.899 25.008 19.258 1.00 49.22 185 ILE A CA 1
ATOM 1424 C C . ILE A 1 185 ? -3.431 24.590 19.475 1.00 49.22 185 ILE A C 1
ATOM 1426 O O . ILE A 1 185 ? -2.636 25.364 20.012 1.00 49.22 185 ILE A O 1
ATOM 1430 N N . ARG A 1 186 ? -3.043 23.382 19.042 1.00 44.06 186 ARG A N 1
ATOM 1431 C CA . ARG A 1 186 ? -1.638 22.940 19.054 1.00 44.06 186 ARG A CA 1
ATOM 1432 C C . ARG A 1 186 ? -0.877 23.602 17.894 1.00 44.06 186 ARG A C 1
ATOM 1434 O O . ARG A 1 186 ? -1.252 23.392 16.742 1.00 44.06 186 ARG A O 1
ATOM 1441 N N . PRO A 1 187 ? 0.196 24.379 18.139 1.00 42.94 187 PRO A N 1
ATOM 1442 C CA . PRO A 1 187 ? 0.996 24.948 17.059 1.00 42.94 187 PRO A CA 1
ATOM 1443 C C . PRO A 1 187 ? 1.735 23.839 16.292 1.00 42.94 187 PRO A C 1
ATOM 1445 O O . PRO A 1 187 ? 2.524 23.088 16.865 1.00 42.94 187 PRO A O 1
ATOM 1448 N N . VAL A 1 188 ? 1.492 23.741 14.983 1.00 43.62 188 VAL A N 1
ATOM 1449 C CA . VAL A 1 188 ? 2.178 22.797 14.087 1.00 43.62 188 VAL A CA 1
ATOM 1450 C C . VAL A 1 188 ? 3.622 23.265 13.872 1.00 43.62 188 VAL A C 1
ATOM 1452 O O . VAL A 1 188 ? 3.864 24.396 13.453 1.00 43.62 188 VAL A O 1
ATOM 1455 N N . THR A 1 189 ? 4.607 22.411 14.162 1.00 35.06 189 THR A N 1
ATOM 1456 C CA . THR A 1 189 ? 6.025 22.703 13.877 1.00 35.06 189 THR A CA 1
ATOM 1457 C C . THR A 1 189 ? 6.306 22.440 12.388 1.00 35.06 189 THR A C 1
ATOM 1459 O O . THR A 1 189 ? 5.895 21.386 11.897 1.00 35.06 189 THR A O 1
ATOM 1462 N N . PRO A 1 190 ? 6.993 23.329 11.638 1.00 34.53 190 PRO A N 1
ATOM 1463 C CA . PRO A 1 190 ? 7.254 23.096 10.219 1.00 34.53 190 PRO A CA 1
ATOM 1464 C C . PRO A 1 190 ? 8.163 21.876 10.043 1.00 34.53 190 PRO A C 1
ATOM 1466 O O . PRO A 1 190 ? 9.292 21.868 10.534 1.00 34.53 190 PRO A O 1
ATOM 1469 N N . MET A 1 191 ? 7.695 20.854 9.323 1.00 33.31 191 MET A N 1
ATOM 1470 C CA . MET A 1 191 ? 8.548 19.737 8.919 1.00 33.31 191 MET A CA 1
ATOM 1471 C C . MET A 1 191 ? 9.602 20.235 7.922 1.00 33.31 191 MET A C 1
ATOM 1473 O O . MET A 1 191 ? 9.286 20.561 6.776 1.00 33.31 191 MET A O 1
ATOM 1477 N N . MET A 1 192 ? 10.867 20.304 8.345 1.00 27.06 192 MET A N 1
ATOM 1478 C CA . MET A 1 192 ? 11.980 20.452 7.410 1.00 27.06 192 MET A CA 1
ATOM 1479 C C . MET A 1 192 ? 12.181 19.138 6.646 1.00 27.06 192 MET A C 1
ATOM 1481 O O . MET A 1 192 ? 12.497 18.117 7.242 1.00 27.06 192 MET A O 1
ATOM 1485 N N . GLY A 1 193 ? 12.015 19.206 5.323 1.00 33.31 193 GLY A N 1
ATOM 1486 C CA . GLY A 1 193 ? 12.706 18.370 4.336 1.00 33.31 193 GLY A CA 1
ATOM 1487 C C . GLY A 1 193 ? 12.598 16.851 4.488 1.00 33.31 193 GLY A C 1
ATOM 1488 O O . GLY A 1 193 ? 13.534 16.209 4.940 1.00 33.31 193 GLY A O 1
ATOM 1489 N N . GLY A 1 194 ? 11.517 16.267 3.974 1.00 25.95 194 GLY A N 1
ATOM 1490 C CA . GLY A 1 194 ? 11.437 14.836 3.686 1.00 25.95 194 GLY A CA 1
ATOM 1491 C C . GLY A 1 194 ? 10.224 14.559 2.811 1.00 25.95 194 GLY A C 1
ATOM 1492 O O . GLY A 1 194 ? 9.091 14.636 3.276 1.00 25.95 194 GLY A O 1
ATOM 1493 N N . GLY A 1 195 ? 10.442 14.322 1.517 1.00 33.91 195 GLY A N 1
ATOM 1494 C CA . GLY A 1 195 ? 9.366 14.046 0.573 1.00 33.91 195 GLY A CA 1
ATOM 1495 C C . GLY A 1 195 ? 8.642 12.749 0.926 1.00 33.91 195 GLY A C 1
ATOM 1496 O O . GLY A 1 195 ? 9.160 11.667 0.678 1.00 33.91 195 GLY A O 1
ATOM 1497 N N . ARG A 1 196 ? 7.422 12.856 1.453 1.00 27.20 196 ARG A N 1
ATOM 1498 C CA . ARG A 1 196 ? 6.417 11.791 1.407 1.00 27.20 196 ARG A CA 1
ATOM 1499 C C . ARG A 1 196 ? 5.039 12.406 1.200 1.00 27.20 196 ARG A C 1
ATOM 1501 O O . ARG A 1 196 ? 4.674 13.396 1.825 1.00 27.20 196 ARG A O 1
ATOM 1508 N N . SER A 1 197 ? 4.318 11.822 0.251 1.00 30.88 197 SER A N 1
ATOM 1509 C CA . SER A 1 197 ? 2.971 12.185 -0.174 1.00 30.88 197 SER A CA 1
ATOM 1510 C C . SER A 1 197 ? 1.995 12.224 1.004 1.00 30.88 197 SER A C 1
ATOM 1512 O O . SER A 1 197 ? 1.751 11.192 1.628 1.00 30.88 197 SER A O 1
ATOM 1514 N N . ILE A 1 198 ? 1.389 13.384 1.259 1.00 24.89 198 ILE A N 1
ATOM 1515 C CA . ILE A 1 198 ? 0.255 13.518 2.176 1.00 24.89 198 ILE A CA 1
ATOM 1516 C C . ILE A 1 198 ? -1.019 13.516 1.330 1.00 24.89 198 ILE A C 1
ATOM 1518 O O . ILE A 1 198 ? -1.535 14.548 0.914 1.00 24.89 198 ILE A O 1
ATOM 1522 N N . LEU A 1 199 ? -1.505 12.315 1.039 1.00 29.14 199 LEU A N 1
ATOM 1523 C CA . LEU A 1 199 ? -2.936 12.058 1.000 1.00 29.14 199 LEU A CA 1
ATOM 1524 C C . LEU A 1 199 ? -3.202 11.241 2.253 1.00 29.14 199 LEU A C 1
ATOM 1526 O O . LEU A 1 199 ? -2.869 10.065 2.261 1.00 29.14 199 LEU A O 1
ATOM 1530 N N . ASN A 1 200 ? -3.685 11.889 3.307 1.00 27.92 200 ASN A N 1
ATOM 1531 C CA . ASN A 1 200 ? -4.535 11.317 4.349 1.00 27.92 200 ASN A CA 1
ATOM 1532 C C . ASN A 1 200 ? -4.976 12.481 5.231 1.00 27.92 200 ASN A C 1
ATOM 1534 O O . ASN A 1 200 ? -4.173 13.071 5.949 1.00 27.92 200 ASN A O 1
ATOM 1538 N N . GLY A 1 201 ? -6.242 12.855 5.068 1.00 27.52 201 GLY A N 1
ATOM 1539 C CA . GLY A 1 201 ? -6.924 13.749 5.981 1.00 27.52 201 GLY A CA 1
ATOM 1540 C C . GLY A 1 201 ? -7.325 12.963 7.217 1.00 27.52 201 GLY A C 1
ATOM 1541 O O . GLY A 1 201 ? -8.058 11.984 7.104 1.00 27.52 201 GLY A O 1
ATOM 1542 N N . ASP A 1 202 ? -6.858 13.431 8.361 1.00 28.53 202 ASP A N 1
ATOM 1543 C CA . ASP A 1 202 ? -7.443 13.172 9.661 1.00 28.53 202 ASP A CA 1
ATOM 1544 C C . ASP A 1 202 ? -7.625 14.546 10.294 1.00 28.53 202 ASP A C 1
ATOM 1546 O O . ASP A 1 202 ? -6.641 15.230 10.532 1.00 28.53 202 ASP A O 1
ATOM 1550 N N . ASP A 1 203 ? -8.879 14.950 10.468 1.00 27.73 203 ASP A N 1
ATOM 1551 C CA . ASP A 1 203 ? -9.333 15.874 11.506 1.00 27.73 203 ASP A CA 1
ATOM 1552 C C . ASP A 1 203 ? -10.843 15.624 11.650 1.00 27.73 203 ASP A C 1
ATOM 1554 O O . ASP A 1 203 ? -11.680 16.244 10.996 1.00 27.73 203 ASP A O 1
ATOM 1558 N N . ASP A 1 204 ? -11.193 14.621 12.456 1.00 32.50 204 ASP A N 1
ATOM 1559 C CA . ASP A 1 204 ? -12.514 14.533 13.082 1.00 32.50 204 ASP A CA 1
ATOM 1560 C C . ASP A 1 204 ? -12.315 14.088 14.529 1.00 32.50 204 ASP A C 1
ATOM 1562 O O . ASP A 1 204 ? -12.557 12.943 14.918 1.00 32.50 204 ASP A O 1
ATOM 1566 N N . ASP A 1 205 ? -11.838 15.035 15.334 1.00 32.72 205 ASP A N 1
ATOM 1567 C CA . ASP A 1 205 ? -12.079 15.015 16.763 1.00 32.72 205 ASP A CA 1
ATOM 1568 C C . ASP A 1 205 ? -13.581 15.163 16.968 1.00 32.72 205 ASP A C 1
ATOM 1570 O O . ASP A 1 205 ? -14.125 16.259 17.055 1.00 32.72 205 ASP A O 1
ATOM 1574 N N . GLY A 1 206 ? -14.276 14.034 17.087 1.00 30.30 206 GLY A N 1
ATOM 1575 C CA . GLY A 1 206 ? -14.590 13.623 18.449 1.00 30.30 206 GLY A CA 1
ATOM 1576 C C . GLY A 1 206 ? -16.001 13.152 18.753 1.00 30.30 206 GLY A C 1
ATOM 1577 O O . GLY A 1 206 ? -16.753 12.738 17.877 1.00 30.30 206 GLY A O 1
ATOM 1578 N N . ILE A 1 207 ? -16.341 13.415 20.014 1.00 35.22 207 ILE A N 1
ATOM 1579 C CA . ILE A 1 207 ? -17.609 13.252 20.732 1.00 35.22 207 ILE A CA 1
ATOM 1580 C C . ILE A 1 207 ? -17.683 11.972 21.564 1.00 35.22 207 ILE A C 1
ATOM 1582 O O . ILE A 1 207 ? -18.166 10.924 21.143 1.00 35.22 207 ILE A O 1
ATOM 1586 N N . ASP A 1 208 ? -17.285 12.192 22.815 1.00 34.69 208 ASP A N 1
ATOM 1587 C CA . ASP A 1 208 ? -17.653 11.481 24.037 1.00 34.69 208 ASP A CA 1
ATOM 1588 C C . ASP A 1 208 ? -19.017 11.978 24.610 1.00 34.69 208 ASP A C 1
ATOM 1590 O O . ASP A 1 208 ? -19.412 11.631 25.721 1.00 34.69 208 ASP A O 1
ATOM 1594 N N . ASP A 1 209 ? -19.805 12.782 23.876 1.00 36.78 209 ASP A N 1
ATOM 1595 C CA . ASP A 1 209 ? -21.003 13.464 24.427 1.00 36.78 209 ASP A CA 1
ATOM 1596 C C . ASP A 1 209 ? -22.280 12.617 24.489 1.00 36.78 209 ASP A C 1
ATOM 1598 O O . ASP A 1 209 ? -23.340 13.129 24.853 1.00 36.78 209 ASP A O 1
ATOM 1602 N N . ILE A 1 210 ? -22.232 11.313 24.200 1.00 33.97 210 ILE A N 1
ATOM 1603 C CA . ILE A 1 210 ? -23.425 10.475 24.426 1.00 33.97 210 ILE A CA 1
ATOM 1604 C C . ILE A 1 210 ? -23.754 10.430 25.931 1.00 33.97 210 ILE A C 1
ATOM 1606 O O . ILE A 1 210 ? -24.924 10.461 26.294 1.00 33.97 210 ILE A O 1
ATOM 1610 N N . GLY A 1 211 ? -22.744 10.492 26.809 1.00 32.81 211 GLY A N 1
ATOM 1611 C CA . GLY A 1 211 ? -22.965 10.569 28.257 1.00 32.81 211 GLY A CA 1
ATOM 1612 C C . GLY A 1 211 ? -23.555 11.902 28.741 1.00 32.81 211 GLY A C 1
ATOM 1613 O O . GLY A 1 211 ? -24.295 11.913 29.721 1.00 32.81 211 GLY A O 1
ATOM 1614 N N . GLN A 1 212 ? -23.274 13.021 28.060 1.00 35.56 212 GLN A N 1
ATOM 1615 C CA . GLN A 1 212 ? -23.826 14.333 28.431 1.00 35.56 212 GLN A CA 1
ATOM 1616 C C . GLN A 1 212 ? -25.241 14.547 27.886 1.00 35.56 212 GLN A C 1
ATOM 1618 O O . GLN A 1 212 ? -26.064 15.152 28.567 1.00 35.56 212 GLN A O 1
ATOM 1623 N N . ILE A 1 213 ? -25.555 14.018 26.698 1.00 36.09 213 ILE A N 1
ATOM 1624 C CA . ILE A 1 213 ? -26.917 14.063 26.148 1.00 36.09 213 ILE A CA 1
ATOM 1625 C C . ILE A 1 213 ? -27.863 13.208 26.998 1.00 36.09 213 ILE A C 1
ATOM 1627 O O . ILE A 1 213 ? -28.940 13.691 27.340 1.00 36.09 213 ILE A O 1
ATOM 1631 N N . ASP A 1 214 ? -27.447 12.007 27.416 1.00 38.75 214 ASP A N 1
ATOM 1632 C CA . ASP A 1 214 ? -28.253 11.162 28.307 1.00 38.75 214 ASP A CA 1
ATOM 1633 C C . ASP A 1 214 ? -28.450 11.830 29.683 1.00 38.75 214 ASP A C 1
ATOM 1635 O O . ASP A 1 214 ? -29.566 11.860 30.189 1.00 38.75 214 ASP A O 1
ATOM 1639 N N . GLN A 1 215 ? -27.433 12.507 30.239 1.00 39.34 215 GLN A N 1
ATOM 1640 C CA . GLN A 1 215 ? -27.583 13.290 31.480 1.00 39.34 215 GLN A CA 1
ATOM 1641 C C . GLN A 1 215 ? -28.514 14.505 31.339 1.00 39.34 215 GLN A C 1
ATOM 1643 O O . GLN A 1 215 ? -29.211 14.862 32.292 1.00 39.34 215 GLN A O 1
ATOM 1648 N N . ILE A 1 216 ? -28.539 15.161 30.176 1.00 42.56 216 ILE A N 1
ATOM 1649 C CA . ILE A 1 216 ? -29.449 16.283 29.905 1.00 42.56 216 ILE A CA 1
ATOM 1650 C C . ILE A 1 216 ? -30.882 15.776 29.700 1.00 42.56 216 ILE A C 1
ATOM 1652 O O . ILE A 1 216 ? -31.813 16.408 30.199 1.00 42.56 216 ILE A O 1
ATOM 1656 N N . ILE A 1 217 ? -31.062 14.635 29.025 1.00 43.44 217 ILE A N 1
ATOM 1657 C CA . ILE A 1 217 ? -32.365 13.979 28.846 1.00 43.44 217 ILE A CA 1
ATOM 1658 C C . ILE A 1 217 ? -32.902 13.492 30.196 1.00 43.44 217 ILE A C 1
ATOM 1660 O O . ILE A 1 217 ? -34.030 13.836 30.540 1.00 43.44 217 ILE A O 1
ATOM 1664 N N . ASP A 1 218 ? -32.088 12.812 31.006 1.00 48.97 218 ASP A N 1
ATOM 1665 C CA . ASP A 1 218 ? -32.460 12.354 32.351 1.00 48.97 218 ASP A CA 1
ATOM 1666 C C . ASP A 1 218 ? -32.800 13.537 33.278 1.00 48.97 218 ASP A C 1
ATOM 1668 O O . ASP A 1 218 ? -33.760 13.482 34.050 1.00 48.97 218 ASP A O 1
ATOM 1672 N N . SER A 1 219 ? -32.068 14.652 33.163 1.00 45.12 219 SER A N 1
ATOM 1673 C CA . SER A 1 219 ? -32.349 15.906 33.880 1.00 45.12 219 SER A CA 1
ATOM 1674 C C . SER A 1 219 ? -33.680 16.543 33.450 1.00 45.12 219 SER A C 1
ATOM 1676 O O . SER A 1 219 ? -34.457 17.001 34.296 1.00 45.12 219 SER A O 1
ATOM 1678 N N . PHE A 1 220 ? -33.992 16.532 32.149 1.00 45.44 220 PHE A N 1
ATOM 1679 C CA . PHE A 1 220 ? -35.270 17.015 31.615 1.00 45.44 220 PHE A CA 1
ATOM 1680 C C . PHE A 1 220 ? -36.442 16.104 32.006 1.00 45.44 220 PHE A C 1
ATOM 1682 O O . PHE A 1 220 ? -37.510 16.601 32.378 1.00 45.44 220 PHE A O 1
ATOM 1689 N N . GLU A 1 221 ? -36.254 14.782 31.988 1.00 50.22 221 GLU A N 1
ATOM 1690 C CA . GLU A 1 221 ? -37.260 13.816 32.435 1.00 50.22 221 GLU A CA 1
ATOM 1691 C C . GLU A 1 221 ? -37.508 13.909 33.948 1.00 50.22 221 GLU A C 1
ATOM 1693 O O . GLU A 1 221 ? -38.665 13.880 34.379 1.00 50.22 221 GLU A O 1
ATOM 1698 N N . GLU A 1 222 ? -36.469 14.128 34.764 1.00 51.28 222 GLU A N 1
ATOM 1699 C CA . GLU A 1 222 ? -36.622 14.416 36.194 1.00 51.28 222 GLU A CA 1
ATOM 1700 C C . GLU A 1 222 ? -37.372 15.730 36.445 1.00 51.28 222 GLU A C 1
ATOM 1702 O O . GLU A 1 222 ? -38.232 15.783 37.330 1.00 51.28 222 GLU A O 1
ATOM 1707 N N . GLN A 1 223 ? -37.089 16.795 35.686 1.00 48.31 223 GLN A N 1
ATOM 1708 C CA . GLN A 1 223 ? -37.816 18.064 35.801 1.00 48.31 223 GLN A CA 1
ATOM 1709 C C . GLN A 1 223 ? -39.296 17.902 35.425 1.00 48.31 223 GLN A C 1
ATOM 1711 O O . GLN A 1 223 ? -40.173 18.354 36.169 1.00 48.31 223 GLN A O 1
ATOM 1716 N N . LEU A 1 224 ? -39.595 17.173 34.346 1.00 45.56 224 LEU A N 1
ATOM 1717 C CA . LEU A 1 224 ? -40.965 16.835 33.945 1.00 45.56 224 LEU A CA 1
ATOM 1718 C C . LEU A 1 224 ? -41.670 15.952 34.984 1.00 45.56 224 LEU A C 1
ATOM 1720 O O . LEU A 1 224 ? -42.857 16.148 35.265 1.00 45.56 224 LEU A O 1
ATOM 1724 N N . HIS A 1 225 ? -40.957 15.013 35.609 1.00 59.78 225 HIS A N 1
ATOM 1725 C CA . HIS A 1 225 ? -41.501 14.181 36.679 1.00 59.78 225 HIS A CA 1
ATOM 1726 C C . HIS A 1 225 ? -41.808 15.000 37.945 1.00 59.78 225 HIS A C 1
ATOM 1728 O O . HIS A 1 225 ? -42.897 14.870 38.510 1.00 59.78 225 HIS A O 1
ATOM 1734 N N . ARG A 1 226 ? -40.913 15.908 38.363 1.00 55.28 226 ARG A N 1
ATOM 1735 C CA . ARG A 1 226 ? -41.127 16.810 39.515 1.00 55.28 226 ARG A CA 1
ATOM 1736 C C . ARG A 1 226 ? -42.341 17.724 39.310 1.00 55.28 226 ARG A C 1
ATOM 1738 O O . ARG A 1 226 ? -43.134 17.889 40.240 1.00 55.28 226 ARG A O 1
ATOM 1745 N N . LEU A 1 227 ? -42.538 18.239 38.095 1.00 49.41 227 LEU A N 1
ATOM 1746 C CA . LEU A 1 227 ? -43.696 19.064 37.727 1.00 49.41 227 LEU A CA 1
ATOM 1747 C C . LEU A 1 227 ? -45.009 18.258 37.718 1.00 49.41 227 LEU A C 1
ATOM 1749 O O . LEU A 1 227 ? -46.030 18.718 38.236 1.00 49.41 227 LEU A O 1
ATOM 1753 N N . ARG A 1 228 ? -44.982 17.009 37.228 1.00 55.00 228 ARG A N 1
ATOM 1754 C CA . ARG A 1 228 ? -46.132 16.083 37.285 1.00 55.00 228 ARG A CA 1
ATOM 1755 C C . ARG A 1 228 ? -46.525 15.735 38.725 1.00 55.00 228 ARG A C 1
ATOM 1757 O O . ARG A 1 228 ? -47.712 15.725 39.057 1.00 55.00 228 ARG A O 1
ATOM 1764 N N . VAL A 1 229 ? -45.546 15.512 39.605 1.00 59.94 229 VAL A N 1
ATOM 1765 C CA . VAL A 1 229 ? -45.785 15.230 41.031 1.00 59.94 229 VAL A CA 1
ATOM 1766 C C . VAL A 1 229 ? -46.313 16.467 41.771 1.00 59.94 229 VAL A C 1
ATOM 1768 O O . VAL A 1 229 ? -47.211 16.322 42.604 1.00 59.94 229 VAL A O 1
ATOM 1771 N N . GLN A 1 230 ? -45.848 17.681 41.447 1.00 52.91 230 GLN A N 1
ATOM 1772 C CA . GLN A 1 230 ? -46.394 18.929 42.005 1.00 52.91 230 GLN A CA 1
ATOM 1773 C C . GLN A 1 230 ? -47.865 19.158 41.616 1.00 52.91 230 GLN A C 1
ATOM 1775 O O . GLN A 1 230 ? -48.663 19.515 42.484 1.00 52.91 230 GLN A O 1
ATOM 1780 N N . ARG A 1 231 ? -48.263 18.860 40.368 1.00 50.00 231 ARG A N 1
ATOM 1781 C CA . ARG A 1 231 ? -49.663 18.975 39.898 1.00 50.00 231 ARG A CA 1
ATOM 1782 C C . ARG A 1 231 ? -50.602 17.961 40.579 1.00 50.00 231 ARG A C 1
ATOM 1784 O O . ARG A 1 231 ? -51.770 18.267 40.794 1.00 50.00 231 ARG A O 1
ATOM 1791 N N . SER A 1 232 ? -50.095 16.795 41.001 1.00 48.06 232 SER A N 1
ATOM 1792 C CA . SER A 1 232 ? -50.883 15.773 41.724 1.00 48.06 232 SER A CA 1
ATOM 1793 C C . SER A 1 232 ? -51.238 16.136 43.178 1.00 48.06 232 SER A C 1
ATOM 1795 O O . SER A 1 232 ? -52.086 15.480 43.783 1.00 48.06 232 SER A O 1
ATOM 1797 N N . LYS A 1 233 ? -50.608 17.177 43.746 1.00 48.84 233 LYS A N 1
ATOM 1798 C CA . LYS A 1 233 ? -50.775 17.591 45.152 1.00 48.84 233 LYS A CA 1
ATOM 1799 C C . LYS A 1 233 ? -51.704 18.793 45.357 1.00 48.84 233 LYS A C 1
ATOM 1801 O O . LYS A 1 233 ? -51.910 19.181 46.503 1.00 48.84 233 LYS A O 1
ATOM 1806 N N . ILE A 1 234 ? -52.267 19.376 44.295 1.00 46.78 234 ILE A N 1
ATOM 1807 C CA . ILE A 1 234 ? -53.153 20.547 44.389 1.00 46.78 234 ILE A CA 1
ATOM 1808 C C . ILE A 1 234 ? -54.601 20.070 44.618 1.00 46.78 234 ILE A C 1
ATOM 1810 O O . ILE A 1 234 ? -55.184 19.459 43.717 1.00 46.78 234 ILE A O 1
ATOM 1814 N N . PRO A 1 235 ? -55.218 20.312 45.792 1.00 42.66 235 PRO A N 1
ATOM 1815 C CA . PRO A 1 235 ? -56.585 19.875 46.054 1.00 42.66 235 PRO A CA 1
ATOM 1816 C C . PRO A 1 235 ? -57.586 20.760 45.302 1.00 42.66 235 PRO A C 1
ATOM 1818 O O . PRO A 1 235 ? -57.612 21.979 45.474 1.00 42.66 235 PRO A O 1
ATOM 1821 N N . LYS A 1 236 ? -58.460 20.140 44.500 1.00 48.12 236 LYS A N 1
ATOM 1822 C CA . LYS A 1 236 ? -59.590 20.799 43.823 1.00 48.12 236 LYS A CA 1
ATOM 1823 C C . LYS A 1 236 ? -60.717 21.140 44.809 1.00 48.12 236 LYS A C 1
ATOM 1825 O O . LYS A 1 236 ? -61.800 20.576 44.708 1.00 48.12 236 LYS A O 1
ATOM 1830 N N . SER A 1 237 ? -60.489 22.032 45.768 1.00 45.94 237 SER A N 1
ATOM 1831 C CA . SER A 1 237 ? -61.583 22.665 46.522 1.00 45.94 237 SER A CA 1
ATOM 1832 C C . SER A 1 237 ? -61.080 23.816 47.394 1.00 45.94 237 SER A C 1
ATOM 1834 O O . SER A 1 237 ? -60.881 23.611 48.585 1.00 45.94 237 SER A O 1
ATOM 1836 N N . SER A 1 238 ? -60.889 25.003 46.810 1.00 43.53 238 SER A N 1
ATOM 1837 C CA . SER A 1 238 ? -61.156 26.311 47.446 1.00 43.53 238 SER A CA 1
ATOM 1838 C C . SER A 1 238 ? -60.419 27.429 46.709 1.00 43.53 238 SER A C 1
ATOM 1840 O O . SER A 1 238 ? -59.343 27.841 47.132 1.00 43.53 238 SER A O 1
ATOM 1842 N N . ILE A 1 239 ? -61.002 27.950 45.631 1.00 40.19 239 ILE A N 1
ATOM 1843 C CA . ILE A 1 239 ? -60.722 29.325 45.203 1.00 40.19 239 ILE A CA 1
ATOM 1844 C C . ILE A 1 239 ? -62.070 29.950 44.851 1.00 40.19 239 ILE A C 1
ATOM 1846 O O . ILE A 1 239 ? -62.626 29.718 43.782 1.00 40.19 239 ILE A O 1
ATOM 1850 N N . THR A 1 240 ? -62.628 30.683 45.812 1.00 42.47 240 THR A N 1
ATOM 1851 C CA . THR A 1 240 ? -63.614 31.729 45.554 1.00 42.47 240 THR A CA 1
ATOM 1852 C C . THR A 1 240 ? -62.861 33.039 45.387 1.00 42.47 240 THR A C 1
ATOM 1854 O O . THR A 1 240 ? -62.202 33.487 46.320 1.00 42.47 240 THR A O 1
ATOM 1857 N N . ASP A 1 241 ? -62.979 33.578 44.179 1.00 46.25 241 ASP A N 1
ATOM 1858 C CA . ASP A 1 241 ? -63.145 34.989 43.831 1.00 46.25 241 ASP A CA 1
ATOM 1859 C C . ASP A 1 241 ? -62.266 36.020 44.561 1.00 46.25 241 ASP A C 1
ATOM 1861 O O . ASP A 1 241 ? -62.639 36.541 45.608 1.00 46.25 241 ASP A O 1
ATOM 1865 N N . SER A 1 242 ? -61.107 36.330 43.969 1.00 44.12 242 SER A N 1
ATOM 1866 C CA . SER A 1 242 ? -60.723 37.701 43.587 1.00 44.12 242 SER A CA 1
ATOM 1867 C C . SER A 1 242 ? -59.240 37.748 43.203 1.00 44.12 242 SER A C 1
ATOM 1869 O O . SER A 1 242 ? -58.397 37.812 44.089 1.00 44.12 242 SER A O 1
ATOM 1871 N N . THR A 1 243 ? -58.947 37.703 41.901 1.00 38.41 243 THR A N 1
ATOM 1872 C CA . THR A 1 243 ? -57.873 38.414 41.167 1.00 38.41 243 THR A CA 1
ATOM 1873 C C . THR A 1 243 ? -57.792 37.775 39.783 1.00 38.41 243 THR A C 1
ATOM 1875 O O . THR A 1 243 ? -57.447 36.601 39.669 1.00 38.41 243 THR A O 1
ATOM 1878 N N . LEU A 1 244 ? -58.171 38.532 38.756 1.00 48.34 244 LEU A N 1
ATOM 1879 C CA . LEU A 1 244 ? -58.002 38.150 37.358 1.00 48.34 244 LEU A CA 1
ATOM 1880 C C . LEU A 1 244 ? -56.552 38.370 36.908 1.00 48.34 244 LEU A C 1
ATOM 1882 O O . LEU A 1 244 ? -55.875 39.263 37.421 1.00 48.34 244 LEU A O 1
ATOM 1886 N N . ASP A 1 245 ? -56.193 37.568 35.906 1.00 44.84 245 ASP A N 1
ATOM 1887 C CA . ASP A 1 245 ? -55.034 37.627 35.007 1.00 44.84 245 ASP A CA 1
ATOM 1888 C C . ASP A 1 245 ? -53.745 36.919 35.461 1.00 44.84 245 ASP A C 1
ATOM 1890 O O . ASP A 1 245 ? -52.820 37.548 35.966 1.00 44.84 245 ASP A O 1
ATOM 1894 N N . ASP A 1 246 ? -53.686 35.594 35.234 1.00 43.91 246 ASP A N 1
ATOM 1895 C CA . ASP A 1 246 ? -52.727 34.961 34.295 1.00 43.91 246 ASP A CA 1
ATOM 1896 C C . ASP A 1 246 ? -53.016 33.443 34.129 1.00 43.91 246 ASP A C 1
ATOM 1898 O O . ASP A 1 246 ? -52.382 32.590 34.747 1.00 43.91 246 ASP A O 1
ATOM 1902 N N . ASP A 1 247 ? -54.027 33.102 33.318 1.00 47.81 247 ASP A N 1
ATOM 1903 C CA . ASP A 1 247 ? -54.429 31.715 32.974 1.00 47.81 247 ASP A CA 1
ATOM 1904 C C . ASP A 1 247 ? -53.913 31.291 31.576 1.00 47.81 247 ASP A C 1
ATOM 1906 O O . ASP A 1 247 ? -54.361 30.306 30.999 1.00 47.81 247 ASP A O 1
ATOM 1910 N N . SER A 1 248 ? -52.976 32.051 30.993 1.00 51.00 248 SER A N 1
ATOM 1911 C CA . SER A 1 248 ? -52.569 31.896 29.586 1.00 51.00 248 SER A CA 1
ATOM 1912 C C . SER A 1 248 ? -51.528 30.789 29.346 1.00 51.00 248 SER A C 1
ATOM 1914 O O . SER A 1 248 ? -51.582 30.091 28.337 1.00 51.00 248 SER A O 1
ATOM 1916 N N . GLY A 1 249 ? -50.616 30.555 30.298 1.00 49.34 249 GLY A N 1
ATOM 1917 C CA . GLY A 1 249 ? -49.510 29.599 30.128 1.00 49.34 249 GLY A CA 1
ATOM 1918 C C . GLY A 1 249 ? -49.857 28.120 30.360 1.00 49.34 249 GLY A C 1
ATOM 1919 O O . GLY A 1 249 ? -49.083 27.243 29.978 1.00 49.34 249 GLY A O 1
ATOM 1920 N N . VAL A 1 250 ? -50.998 27.814 30.994 1.00 49.31 250 VAL A N 1
ATOM 1921 C CA . VAL A 1 250 ? -51.445 26.423 31.227 1.00 49.31 250 VAL A CA 1
ATOM 1922 C C . VAL A 1 250 ? -52.183 25.867 30.003 1.00 49.31 250 VAL A C 1
ATOM 1924 O O . VAL A 1 250 ? -52.083 24.669 29.738 1.00 49.31 250 VAL A O 1
ATOM 1927 N N . ASP A 1 251 ? -52.857 26.728 29.235 1.00 56.03 251 ASP A N 1
ATOM 1928 C CA . ASP A 1 251 ? -53.568 26.356 28.005 1.00 56.03 251 ASP A CA 1
ATOM 1929 C C . ASP A 1 251 ? -52.588 26.135 26.834 1.00 56.03 251 ASP A C 1
ATOM 1931 O O . ASP A 1 251 ? -52.688 25.130 26.134 1.00 56.03 251 ASP A O 1
ATOM 1935 N N . GLU A 1 252 ? -51.546 26.971 26.701 1.00 49.41 252 GLU A N 1
ATOM 1936 C CA . GLU A 1 252 ? -50.521 26.827 25.648 1.00 49.41 252 GLU A CA 1
ATOM 1937 C C . GLU A 1 252 ? -49.704 25.524 25.766 1.00 49.41 252 GLU A C 1
ATOM 1939 O O . GLU A 1 252 ? -49.405 24.881 24.759 1.00 49.41 252 GLU A O 1
ATOM 1944 N N . LEU A 1 253 ? -49.352 25.082 26.980 1.00 53.97 253 LEU A N 1
ATOM 1945 C CA . LEU A 1 253 ? -48.581 23.843 27.169 1.00 53.97 253 LEU A CA 1
ATOM 1946 C C . LEU A 1 253 ? -49.425 22.583 26.914 1.00 53.97 253 LEU A C 1
ATOM 1948 O O . LEU A 1 253 ? -48.929 21.613 26.334 1.00 53.97 253 LEU A O 1
ATOM 1952 N N . ASP A 1 254 ? -50.696 22.590 27.328 1.00 64.50 254 ASP A N 1
ATOM 1953 C CA . ASP A 1 254 ? -51.634 21.502 27.027 1.00 64.50 254 ASP A CA 1
ATOM 1954 C C . ASP A 1 254 ? -51.980 21.484 25.515 1.00 64.50 254 ASP A C 1
ATOM 1956 O O . ASP A 1 254 ? -52.228 20.412 24.953 1.00 64.50 254 ASP A O 1
ATOM 1960 N N . GLU A 1 255 ? -51.926 22.630 24.823 1.00 62.69 255 GLU A N 1
ATOM 1961 C CA . GLU A 1 255 ? -52.049 22.724 23.363 1.00 62.69 255 GLU A CA 1
ATOM 1962 C C . GLU A 1 255 ? -50.810 22.170 22.634 1.00 62.69 255 GLU A C 1
ATOM 1964 O O . GLU A 1 255 ? -50.967 21.341 21.733 1.00 62.69 255 GLU A O 1
ATOM 1969 N N . ILE A 1 256 ? -49.589 22.505 23.075 1.00 62.31 256 ILE A N 1
ATOM 1970 C CA . ILE A 1 256 ? -48.333 21.937 22.542 1.00 62.31 256 ILE A CA 1
ATOM 1971 C C . ILE A 1 256 ? -48.321 20.408 22.669 1.00 62.31 256 ILE A C 1
ATOM 1973 O O . ILE A 1 256 ? -48.034 19.712 21.697 1.00 62.31 256 ILE A O 1
ATOM 1977 N N . LEU A 1 257 ? -48.705 19.860 23.827 1.00 65.19 257 LEU A N 1
ATOM 1978 C CA . LEU A 1 257 ? -48.745 18.406 24.033 1.00 65.19 257 LEU A CA 1
ATOM 1979 C C . LEU A 1 257 ? -49.762 17.710 23.118 1.00 65.19 257 LEU A C 1
ATOM 1981 O O . LEU A 1 257 ? -49.479 16.635 22.588 1.00 65.19 257 LEU A O 1
ATOM 1985 N N . ARG A 1 258 ? -50.931 18.321 22.885 1.00 72.81 258 ARG A N 1
ATOM 1986 C CA . ARG A 1 258 ? -51.913 17.801 21.916 1.00 72.81 258 ARG A CA 1
ATOM 1987 C C . ARG A 1 258 ? -51.390 17.868 20.485 1.00 72.81 258 ARG A C 1
ATOM 1989 O O . ARG A 1 258 ? -51.645 16.951 19.706 1.00 72.81 258 ARG A O 1
ATOM 1996 N N . MET A 1 259 ? -50.664 18.931 20.137 1.00 64.06 259 MET A N 1
ATOM 1997 C CA . MET A 1 259 ? -50.003 19.045 18.837 1.00 64.06 259 MET A CA 1
ATOM 1998 C C . MET A 1 259 ? -48.927 17.967 18.668 1.00 64.06 259 MET A C 1
ATOM 2000 O O . MET A 1 259 ? -48.888 17.336 17.615 1.00 64.06 259 MET A O 1
ATOM 2004 N N . ASP A 1 260 ? -48.127 17.681 19.696 1.00 72.19 260 ASP A N 1
ATOM 2005 C CA . ASP A 1 260 ? -47.119 16.615 19.672 1.00 72.19 260 ASP A CA 1
ATOM 2006 C C . ASP A 1 260 ? -47.748 15.214 19.571 1.00 72.19 260 ASP A C 1
ATOM 2008 O O . ASP A 1 260 ? -47.259 14.363 18.823 1.00 72.19 260 ASP A O 1
ATOM 2012 N N . GLU A 1 261 ? -48.854 14.947 20.273 1.00 79.69 261 GLU A N 1
ATOM 2013 C CA . GLU A 1 261 ? -49.608 13.691 20.141 1.00 79.69 261 GLU A CA 1
ATOM 2014 C C . GLU A 1 261 ? -50.167 13.507 18.722 1.00 79.69 261 GLU A C 1
ATOM 2016 O O . GLU A 1 261 ? -50.061 12.418 18.145 1.00 79.69 261 GLU A O 1
ATOM 2021 N N . GLU A 1 262 ? -50.708 14.572 18.126 1.00 76.69 262 GLU A N 1
ATOM 2022 C CA . GLU A 1 262 ? -51.214 14.550 16.753 1.00 76.69 262 GLU A CA 1
ATOM 2023 C C . GLU A 1 262 ? -50.076 14.400 15.730 1.00 76.69 262 GLU A C 1
ATOM 2025 O O . GLU A 1 262 ? -50.197 13.602 14.797 1.00 76.69 262 GLU A O 1
ATOM 2030 N N . ILE A 1 263 ? -48.940 15.085 15.917 1.00 76.50 263 ILE A N 1
ATOM 2031 C CA . ILE A 1 263 ? -47.731 14.902 15.097 1.00 76.50 263 ILE A CA 1
ATOM 2032 C C . ILE A 1 263 ? -47.302 13.435 15.143 1.00 76.50 263 ILE A C 1
ATOM 2034 O O . ILE A 1 263 ? -47.193 12.804 14.089 1.00 76.50 263 ILE A O 1
ATOM 2038 N N . ASN A 1 264 ? -47.149 12.860 16.339 1.00 78.94 264 ASN A N 1
ATOM 2039 C CA . ASN A 1 264 ? -46.773 11.458 16.512 1.00 78.94 264 ASN A CA 1
ATOM 2040 C C . ASN A 1 264 ? -47.767 10.516 15.820 1.00 78.94 264 ASN A C 1
ATOM 2042 O O . ASN A 1 264 ? -47.362 9.600 15.102 1.00 78.94 264 ASN A O 1
ATOM 2046 N N . PHE A 1 265 ? -49.074 10.754 15.962 1.00 83.69 265 PHE A N 1
ATOM 2047 C CA . PHE A 1 265 ? -50.104 9.956 15.297 1.00 83.69 265 PHE A CA 1
ATOM 2048 C C . PHE A 1 265 ? -50.007 10.027 13.764 1.00 83.69 265 PHE A C 1
ATOM 2050 O O . PHE A 1 265 ? -50.102 9.001 13.073 1.00 83.69 265 PHE A O 1
ATOM 2057 N N . GLN A 1 266 ? -49.789 11.220 13.207 1.00 83.19 266 GLN A N 1
ATOM 2058 C CA . GLN A 1 266 ? -49.642 11.411 11.764 1.00 83.19 266 GLN A CA 1
ATOM 2059 C C . GLN A 1 266 ? -48.336 10.810 11.235 1.00 83.19 266 GLN A C 1
ATOM 2061 O O . GLN A 1 266 ? -48.341 10.173 10.174 1.00 83.19 266 GLN A O 1
ATOM 2066 N N . GLU A 1 267 ? -47.236 10.917 11.978 1.00 77.88 267 GLU A N 1
ATOM 2067 C CA . GLU A 1 267 ? -45.977 10.242 11.664 1.00 77.88 267 GLU A CA 1
ATOM 2068 C C . GLU A 1 267 ? -46.142 8.720 11.630 1.00 77.88 267 GLU A C 1
ATOM 2070 O O . GLU A 1 267 ? -45.641 8.050 10.717 1.00 77.88 267 GLU A O 1
ATOM 2075 N N . ASP A 1 268 ? -46.910 8.167 12.566 1.00 81.88 268 ASP A N 1
ATOM 2076 C CA . ASP A 1 268 ? -47.172 6.737 12.668 1.00 81.88 268 ASP A CA 1
ATOM 2077 C C . ASP A 1 268 ? -48.033 6.234 11.494 1.00 81.88 268 ASP A C 1
ATOM 2079 O O . ASP A 1 268 ? -47.746 5.202 10.865 1.00 81.88 268 ASP A O 1
ATOM 2083 N N . ARG A 1 269 ? -49.047 7.016 11.096 1.00 85.38 269 ARG A N 1
ATOM 2084 C CA . ARG A 1 269 ? -49.824 6.774 9.867 1.00 85.38 269 ARG A CA 1
ATOM 2085 C C . ARG A 1 269 ? -48.945 6.843 8.622 1.00 85.38 269 ARG A C 1
ATOM 2087 O O . ARG A 1 269 ? -49.032 5.958 7.761 1.00 85.38 269 ARG A O 1
ATOM 2094 N N . LEU A 1 270 ? -48.075 7.847 8.526 1.00 80.06 270 LEU A N 1
ATOM 2095 C CA . LEU A 1 270 ? -47.153 8.012 7.406 1.00 80.06 270 LEU A CA 1
ATOM 2096 C C . LEU A 1 270 ? -46.165 6.839 7.324 1.00 80.06 270 LEU A C 1
ATOM 2098 O O . LEU A 1 270 ? -45.919 6.315 6.233 1.00 80.06 270 LEU A O 1
ATOM 2102 N N . ARG A 1 271 ? -45.655 6.363 8.467 1.00 79.06 271 ARG A N 1
ATOM 2103 C CA . ARG A 1 271 ? -44.787 5.181 8.571 1.00 79.06 271 ARG A CA 1
ATOM 2104 C C . ARG A 1 271 ? -45.493 3.928 8.046 1.00 79.06 271 ARG A C 1
ATOM 2106 O O . ARG A 1 271 ? -44.921 3.220 7.215 1.00 79.06 271 ARG A O 1
ATOM 2113 N N . ARG A 1 272 ? -46.754 3.682 8.427 1.00 83.19 272 ARG A N 1
ATOM 2114 C CA . ARG A 1 272 ? -47.554 2.540 7.924 1.00 83.19 272 ARG A CA 1
ATOM 2115 C C . ARG A 1 272 ? -47.794 2.614 6.414 1.00 83.19 272 ARG A C 1
ATOM 2117 O O . ARG A 1 272 ? -47.642 1.606 5.717 1.00 83.19 272 ARG A O 1
ATOM 2124 N N . LEU A 1 273 ? -48.113 3.798 5.885 1.00 81.81 273 LEU A N 1
ATOM 2125 C CA . LEU A 1 273 ? -48.286 4.007 4.442 1.00 81.81 273 LEU A CA 1
ATOM 2126 C C . LEU A 1 273 ? -46.978 3.781 3.670 1.00 81.81 273 LEU A C 1
ATOM 2128 O O . LEU A 1 273 ? -46.983 3.080 2.654 1.00 81.81 273 LEU A O 1
ATOM 2132 N N . ARG A 1 274 ? -45.848 4.298 4.173 1.00 80.75 274 ARG A N 1
ATOM 2133 C CA . ARG A 1 274 ? -44.509 4.064 3.604 1.00 80.75 274 ARG A CA 1
ATOM 2134 C C . ARG A 1 274 ? -44.156 2.575 3.598 1.00 80.75 274 ARG A C 1
ATOM 2136 O O . ARG A 1 274 ? -43.706 2.079 2.568 1.00 80.75 274 ARG A O 1
ATOM 2143 N N . THR A 1 275 ? -44.432 1.842 4.679 1.00 80.50 275 THR A N 1
ATOM 2144 C CA . THR A 1 275 ? -44.226 0.384 4.750 1.00 80.50 275 THR A CA 1
ATOM 2145 C C . THR A 1 275 ? -45.067 -0.362 3.714 1.00 80.50 275 THR A C 1
ATOM 2147 O O . THR A 1 275 ? -44.535 -1.193 2.981 1.00 80.50 275 THR A O 1
ATOM 2150 N N . ARG A 1 276 ? -46.357 -0.025 3.569 1.00 81.56 276 ARG A N 1
ATOM 2151 C CA . ARG A 1 276 ? -47.246 -0.652 2.572 1.00 81.56 276 ARG A CA 1
ATOM 2152 C C . ARG A 1 276 ? -46.855 -0.323 1.129 1.00 81.56 276 ARG A C 1
ATOM 2154 O O . ARG A 1 276 ? -47.042 -1.149 0.241 1.00 81.56 276 ARG A O 1
ATOM 2161 N N . ARG A 1 277 ? -46.325 0.875 0.870 1.00 84.12 277 ARG A N 1
ATOM 2162 C CA . ARG A 1 277 ? -45.746 1.227 -0.436 1.00 84.12 277 ARG A CA 1
ATOM 2163 C C . ARG A 1 277 ? -44.477 0.412 -0.691 1.00 84.12 277 ARG A C 1
ATOM 2165 O O . ARG A 1 277 ? -44.337 -0.186 -1.753 1.00 84.12 277 ARG A O 1
ATOM 2172 N N . ASN A 1 278 ? -43.578 0.357 0.290 1.00 80.50 278 ASN A N 1
ATOM 2173 C CA . ASN A 1 278 ? -42.311 -0.361 0.185 1.00 80.50 278 ASN A CA 1
ATOM 2174 C C . ASN A 1 278 ? -42.500 -1.884 0.098 1.00 80.50 278 ASN A C 1
ATOM 2176 O O . ASN A 1 278 ? -41.639 -2.547 -0.453 1.00 80.50 278 ASN A O 1
ATOM 2180 N N . SER A 1 279 ? -43.604 -2.474 0.557 1.00 80.25 279 SER A N 1
ATOM 2181 C CA . SER A 1 279 ? -43.866 -3.902 0.310 1.00 80.25 279 SER A CA 1
ATOM 2182 C C . SER A 1 279 ? -44.295 -4.204 -1.133 1.00 80.25 279 SER A C 1
ATOM 2184 O O . SER A 1 279 ? -44.288 -5.359 -1.549 1.00 80.25 279 SER A O 1
ATOM 2186 N N . LYS A 1 280 ? -44.657 -3.180 -1.920 1.00 81.75 280 LYS A N 1
ATOM 2187 C CA . LYS A 1 280 ? -45.106 -3.335 -3.313 1.00 81.75 280 LYS A CA 1
ATOM 2188 C C . LYS A 1 280 ? -44.014 -3.099 -4.359 1.00 81.75 280 LYS A C 1
ATOM 2190 O O . LYS A 1 280 ? -44.209 -3.509 -5.507 1.00 81.75 280 LYS A O 1
ATOM 2195 N N . ILE A 1 281 ? -42.900 -2.453 -3.997 1.00 83.06 281 ILE A N 1
ATOM 2196 C CA . ILE A 1 281 ? -41.787 -2.194 -4.927 1.00 83.06 281 ILE A CA 1
ATOM 2197 C C . ILE A 1 281 ? -41.065 -3.505 -5.300 1.00 83.06 281 ILE A C 1
ATOM 2199 O O . ILE A 1 281 ? -40.995 -4.409 -4.466 1.00 83.06 281 ILE A O 1
ATOM 2203 N N . PRO A 1 282 ? -40.520 -3.635 -6.527 1.00 84.06 282 PRO A N 1
ATOM 2204 C CA . PRO A 1 282 ? -39.968 -4.901 -7.023 1.00 84.06 282 PRO A CA 1
ATOM 2205 C C . PRO A 1 282 ? -38.880 -5.517 -6.137 1.00 84.06 282 PRO A C 1
ATOM 2207 O O . PRO A 1 282 ? -38.901 -6.721 -5.902 1.00 84.06 282 PRO A O 1
ATOM 2210 N N . ILE A 1 283 ? -37.976 -4.696 -5.592 1.00 82.31 283 ILE A N 1
ATOM 2211 C CA . ILE A 1 283 ? -36.856 -5.171 -4.766 1.00 82.31 283 ILE A CA 1
ATOM 2212 C C . ILE A 1 283 ? -37.309 -5.845 -3.460 1.00 82.31 283 ILE A C 1
ATOM 2214 O O . ILE A 1 283 ? -36.639 -6.740 -2.964 1.00 82.31 283 ILE A O 1
ATOM 2218 N N . SER A 1 284 ? -38.486 -5.487 -2.938 1.00 79.62 284 SER A N 1
ATOM 2219 C CA . SER A 1 284 ? -39.050 -6.085 -1.719 1.00 79.62 284 SER A CA 1
ATOM 2220 C C . SER A 1 284 ? -39.715 -7.445 -1.950 1.00 79.62 284 SER A C 1
ATOM 2222 O O . SER A 1 284 ? -40.239 -8.027 -1.006 1.00 79.62 284 SER A O 1
ATOM 2224 N N . ARG A 1 285 ? -39.730 -7.947 -3.195 1.00 81.62 285 ARG A N 1
ATOM 2225 C CA . ARG A 1 285 ? -40.198 -9.302 -3.539 1.00 81.62 285 ARG A CA 1
ATOM 2226 C C . ARG A 1 285 ? -39.076 -10.338 -3.510 1.00 81.62 285 ARG A C 1
ATOM 2228 O O . ARG A 1 285 ? -39.351 -11.518 -3.705 1.00 81.62 285 ARG A O 1
ATOM 2235 N N . LEU A 1 286 ? -37.828 -9.901 -3.331 1.00 87.00 286 LEU A N 1
ATOM 2236 C CA . LEU A 1 286 ? -36.694 -10.808 -3.237 1.00 87.00 286 LEU A CA 1
ATOM 2237 C C . LEU A 1 286 ? -36.815 -11.664 -1.965 1.00 87.00 286 LEU A C 1
ATOM 2239 O O . LEU A 1 286 ? -37.108 -11.116 -0.899 1.00 87.00 286 LEU A O 1
ATOM 2243 N N . PRO A 1 287 ? -36.569 -12.983 -2.057 1.00 90.00 287 PRO A N 1
ATOM 2244 C CA . PRO A 1 287 ? -36.389 -13.833 -0.889 1.00 90.00 287 PRO A CA 1
ATOM 2245 C C . PRO A 1 287 ? -35.307 -13.284 0.044 1.00 90.00 287 PRO A C 1
ATOM 2247 O O . PRO A 1 287 ? -34.335 -12.660 -0.402 1.00 90.00 287 PRO A O 1
ATOM 2250 N N . ILE A 1 288 ? -35.473 -13.531 1.343 1.00 89.38 288 ILE A N 1
ATOM 2251 C CA . ILE A 1 288 ? -34.559 -13.029 2.372 1.00 89.38 288 ILE A CA 1
ATOM 2252 C C . ILE A 1 288 ? -33.125 -13.511 2.130 1.00 89.38 288 ILE A C 1
ATOM 2254 O O . ILE A 1 288 ? -32.194 -12.743 2.341 1.00 89.38 288 ILE A O 1
ATOM 2258 N N . GLU A 1 289 ? -32.955 -14.722 1.600 1.00 90.31 289 GLU A N 1
ATOM 2259 C CA . GLU A 1 289 ? -31.672 -15.352 1.295 1.00 90.31 289 GLU A CA 1
ATOM 2260 C C . GLU A 1 289 ? -30.903 -14.567 0.227 1.00 90.31 289 GLU A C 1
ATOM 2262 O O . GLU A 1 289 ? -29.715 -14.279 0.392 1.00 90.31 289 GLU A O 1
ATOM 2267 N N . LEU A 1 290 ? -31.593 -14.151 -0.844 1.00 91.00 290 LEU A N 1
ATOM 2268 C CA . LEU A 1 290 ? -30.997 -13.324 -1.895 1.00 91.00 290 LEU A CA 1
ATOM 2269 C C . LEU A 1 290 ? -30.658 -11.936 -1.364 1.00 91.00 290 LEU A C 1
ATOM 2271 O O . LEU A 1 290 ? -29.614 -11.383 -1.702 1.00 91.00 290 LEU A O 1
ATOM 2275 N N . MET A 1 291 ? -31.510 -11.391 -0.496 1.00 89.25 291 MET A N 1
ATOM 2276 C CA . MET A 1 291 ? -31.261 -10.093 0.113 1.00 89.25 291 MET A CA 1
ATOM 2277 C C . MET A 1 291 ? -30.029 -10.139 1.030 1.00 89.25 291 MET A C 1
ATOM 2279 O O . MET A 1 291 ? -29.129 -9.312 0.908 1.00 89.25 291 MET A O 1
ATOM 2283 N N . THR A 1 292 ? -29.913 -11.158 1.882 1.00 90.19 292 THR A N 1
ATOM 2284 C CA . THR A 1 292 ? -28.715 -11.360 2.704 1.00 90.19 292 THR A CA 1
ATOM 2285 C C . THR A 1 292 ? -27.468 -11.576 1.856 1.00 90.19 292 THR A C 1
ATOM 2287 O O . THR A 1 292 ? -26.435 -10.986 2.154 1.00 90.19 292 THR A O 1
ATOM 2290 N N . HIS A 1 293 ? -27.566 -12.328 0.754 1.00 89.00 293 HIS A N 1
ATOM 2291 C CA . HIS A 1 293 ? -26.445 -12.540 -0.156 1.00 89.00 293 HIS A CA 1
ATOM 2292 C C . HIS A 1 293 ? -25.984 -11.229 -0.807 1.00 89.00 293 HIS A C 1
ATOM 2294 O O . HIS A 1 293 ? -24.793 -10.935 -0.807 1.00 89.00 293 HIS A O 1
ATOM 2300 N N . ILE A 1 294 ? -26.911 -10.383 -1.261 1.00 88.44 294 ILE A N 1
ATOM 2301 C CA . ILE A 1 294 ? -26.599 -9.037 -1.766 1.00 88.44 294 ILE A CA 1
ATOM 2302 C C . ILE A 1 294 ? -25.886 -8.202 -0.693 1.00 88.44 294 ILE A C 1
ATOM 2304 O O . ILE A 1 294 ? -24.861 -7.591 -0.991 1.00 88.44 294 ILE A O 1
ATOM 2308 N N . PHE A 1 295 ? -26.365 -8.208 0.557 1.00 88.81 295 PHE A N 1
ATOM 2309 C CA . PHE A 1 295 ? -25.709 -7.472 1.645 1.00 88.81 295 PHE A CA 1
ATOM 2310 C C . PHE A 1 295 ? -24.261 -7.924 1.872 1.00 88.81 295 PHE A C 1
ATOM 2312 O O . PHE A 1 295 ? -23.416 -7.077 2.149 1.00 88.81 295 PHE A O 1
ATOM 2319 N N . THR A 1 296 ? -23.932 -9.209 1.680 1.00 84.06 296 THR A N 1
ATOM 2320 C CA . THR A 1 296 ? -22.539 -9.687 1.813 1.00 84.06 296 THR A CA 1
ATOM 2321 C C . THR A 1 296 ? -21.573 -9.086 0.789 1.00 84.06 296 THR A C 1
ATOM 2323 O O . THR A 1 296 ? -20.370 -9.066 1.038 1.00 84.06 296 THR A O 1
ATOM 2326 N N . TYR A 1 297 ? -22.064 -8.577 -0.347 1.00 81.88 297 TYR A N 1
ATOM 2327 C CA . TYR A 1 297 ? -21.234 -7.842 -1.309 1.00 81.88 297 TYR A CA 1
ATOM 2328 C C . TYR A 1 297 ? -20.997 -6.388 -0.893 1.00 81.88 297 TYR A C 1
ATOM 2330 O O . TYR A 1 297 ? -20.074 -5.756 -1.397 1.00 81.88 297 TYR A O 1
ATOM 2338 N N . CYS A 1 298 ? -21.816 -5.855 0.017 1.00 78.56 298 CYS A N 1
ATOM 2339 C CA . CYS A 1 298 ? -21.617 -4.529 0.591 1.00 78.56 298 CYS A CA 1
ATOM 2340 C C . CYS A 1 298 ? -20.602 -4.545 1.741 1.00 78.56 298 CYS A C 1
ATOM 2342 O O . CYS A 1 298 ? -20.002 -3.509 2.011 1.00 78.56 298 CYS A O 1
ATOM 2344 N N . VAL A 1 299 ? -20.418 -5.689 2.416 1.00 77.69 299 VAL A N 1
ATOM 2345 C CA . VAL A 1 299 ? -19.443 -5.840 3.506 1.00 77.69 299 VAL A CA 1
ATOM 2346 C C . VAL A 1 299 ? -18.022 -5.781 2.928 1.00 77.69 299 VAL A C 1
ATOM 2348 O O . VAL A 1 299 ? -17.749 -6.458 1.930 1.00 77.69 299 VAL A O 1
ATOM 2351 N N . PRO A 1 300 ? -17.104 -5.002 3.526 1.00 69.00 300 PRO A N 1
ATOM 2352 C CA . PRO A 1 300 ? -15.714 -4.952 3.087 1.00 69.00 300 PRO A CA 1
ATOM 2353 C C . PRO A 1 300 ? -15.105 -6.361 3.099 1.00 69.00 300 PRO A C 1
ATOM 2355 O O . PRO A 1 300 ? -15.456 -7.183 3.936 1.00 69.00 300 PRO A O 1
ATOM 2358 N N . ARG A 1 301 ? -14.188 -6.665 2.179 1.00 67.56 301 ARG A N 1
ATOM 2359 C CA . ARG A 1 301 ? -13.423 -7.926 2.195 1.00 67.56 301 ARG A CA 1
ATOM 2360 C C . ARG A 1 301 ? -11.939 -7.633 2.378 1.00 67.56 301 ARG A C 1
ATOM 2362 O O . ARG A 1 301 ? -11.485 -6.560 1.985 1.00 67.56 301 ARG A O 1
ATOM 2369 N N . HIS A 1 302 ? -11.199 -8.618 2.894 1.00 56.22 302 HIS A N 1
ATOM 2370 C CA . HIS A 1 302 ? -9.761 -8.570 3.225 1.00 56.22 302 HIS A CA 1
ATOM 2371 C C . HIS A 1 302 ? -8.861 -7.882 2.174 1.00 56.22 302 HIS A C 1
ATOM 2373 O O . HIS A 1 302 ? -7.906 -7.208 2.538 1.00 56.22 302 HIS A O 1
ATOM 2379 N N . HIS A 1 303 ? -9.197 -7.957 0.879 1.00 46.03 303 HIS A N 1
ATOM 2380 C CA . HIS A 1 303 ? -8.408 -7.360 -0.214 1.00 46.03 303 HIS A CA 1
ATOM 2381 C C . HIS A 1 303 ? -8.866 -5.959 -0.677 1.00 46.03 303 HIS A C 1
ATOM 2383 O O . HIS A 1 303 ? -8.160 -5.312 -1.442 1.00 46.03 303 HIS A O 1
ATOM 2389 N N . PHE A 1 304 ? -10.030 -5.470 -0.231 1.00 46.34 304 PHE A N 1
ATOM 2390 C CA . PHE A 1 304 ? -10.662 -4.234 -0.733 1.00 46.34 304 PHE A CA 1
ATOM 2391 C C . PHE A 1 304 ? -10.991 -3.214 0.367 1.00 46.34 304 PHE A C 1
ATOM 2393 O O . PHE A 1 304 ? -11.700 -2.240 0.116 1.00 46.34 304 PHE A O 1
ATOM 2400 N N . ALA A 1 305 ? -10.470 -3.402 1.584 1.00 46.69 305 ALA A N 1
ATOM 2401 C CA . ALA A 1 305 ? -10.763 -2.533 2.726 1.00 46.69 305 ALA A CA 1
ATOM 2402 C C . ALA A 1 305 ? -10.413 -1.049 2.477 1.00 46.69 305 ALA A C 1
ATOM 2404 O O . ALA A 1 305 ? -11.113 -0.177 2.977 1.00 46.69 305 ALA A O 1
ATOM 2405 N N . ALA A 1 306 ? -9.405 -0.750 1.646 1.00 43.72 306 ALA A N 1
ATOM 2406 C CA . ALA A 1 306 ? -9.020 0.625 1.304 1.00 43.72 306 ALA A CA 1
ATOM 2407 C C . ALA A 1 306 ? -10.043 1.368 0.414 1.00 43.72 306 ALA A C 1
ATOM 2409 O O . ALA A 1 306 ? -10.049 2.594 0.382 1.00 43.72 306 ALA A O 1
ATOM 2410 N N . LEU A 1 307 ? -10.916 0.641 -0.295 1.00 40.38 307 LEU A N 1
ATOM 2411 C CA . LEU A 1 307 ? -11.980 1.196 -1.148 1.00 40.38 307 LEU A CA 1
ATOM 2412 C C . LEU A 1 307 ? -13.368 1.074 -0.509 1.00 40.38 307 LEU A C 1
ATOM 2414 O O . LEU A 1 307 ? -14.365 1.541 -1.064 1.00 40.38 307 LEU A O 1
ATOM 2418 N N . ALA A 1 308 ? -13.455 0.413 0.644 1.00 49.19 308 ALA A N 1
ATOM 2419 C CA . ALA A 1 308 ? -14.715 0.188 1.309 1.00 49.19 308 ALA A CA 1
ATOM 2420 C C . ALA A 1 308 ? -15.233 1.484 1.939 1.00 49.19 308 ALA A C 1
ATOM 2422 O O . ALA A 1 308 ? -14.572 2.125 2.753 1.00 49.19 308 ALA A O 1
ATOM 2423 N N . SER A 1 309 ? -16.458 1.862 1.575 1.00 50.53 309 SER A N 1
ATOM 2424 C CA . SER A 1 309 ? -17.166 2.969 2.213 1.00 50.53 309 SER A CA 1
ATOM 2425 C C . SER A 1 309 ? -17.236 2.749 3.731 1.00 50.53 309 SER A C 1
ATOM 2427 O O . SER A 1 309 ? -17.732 1.708 4.166 1.00 50.53 309 SER A O 1
ATOM 2429 N N . ARG A 1 310 ? -16.882 3.769 4.537 1.00 55.81 310 ARG A N 1
ATOM 2430 C CA . ARG A 1 310 ? -17.161 3.846 5.996 1.00 55.81 310 ARG A CA 1
ATOM 2431 C C . ARG A 1 310 ? -18.659 3.687 6.354 1.00 55.81 310 ARG A C 1
ATOM 2433 O O . ARG A 1 310 ? -19.047 3.783 7.507 1.00 55.81 310 ARG A O 1
ATOM 2440 N N . LYS A 1 311 ? -19.540 3.471 5.369 1.00 67.25 311 LYS A N 1
ATOM 2441 C CA . LYS A 1 311 ? -20.983 3.238 5.523 1.00 67.25 311 LYS A CA 1
ATOM 2442 C C . LYS A 1 311 ? -21.418 1.923 4.874 1.00 67.25 311 LYS A C 1
ATOM 2444 O O . LYS A 1 311 ? -22.497 1.856 4.280 1.00 67.25 311 LYS A O 1
ATOM 2449 N N . TRP A 1 312 ? -20.604 0.871 4.961 1.00 77.94 312 TRP A N 1
ATOM 2450 C CA . TRP A 1 312 ? -20.958 -0.439 4.402 1.00 77.94 312 TRP A CA 1
ATOM 2451 C C . TRP A 1 312 ? -22.299 -0.956 4.945 1.00 77.94 312 TRP A C 1
ATOM 2453 O O . TRP A 1 312 ? -23.084 -1.520 4.195 1.00 77.94 312 TRP A O 1
ATOM 2463 N N . TYR A 1 313 ? -22.631 -0.637 6.199 1.00 81.88 313 TYR A N 1
ATOM 2464 C CA . TYR A 1 313 ? -23.912 -0.941 6.846 1.00 81.88 313 TYR A CA 1
ATOM 2465 C C . TYR A 1 313 ? -25.063 0.019 6.473 1.00 81.88 313 TYR A C 1
ATOM 2467 O O . TYR A 1 313 ? -26.133 -0.034 7.084 1.00 81.88 313 TYR A O 1
ATOM 2475 N N . SER A 1 314 ? -24.905 0.891 5.469 1.00 84.19 314 SER A N 1
ATOM 2476 C CA . SER A 1 314 ? -25.943 1.838 5.009 1.00 84.19 314 SER A CA 1
ATOM 2477 C C . SER A 1 314 ? -27.256 1.159 4.608 1.00 84.19 314 SER A C 1
ATOM 2479 O O . SER A 1 314 ? -28.333 1.731 4.794 1.00 84.19 314 SER A O 1
ATOM 2481 N N . PHE A 1 315 ? -27.205 -0.099 4.158 1.00 84.00 315 PHE A N 1
ATOM 2482 C CA . PHE A 1 315 ? -28.400 -0.898 3.876 1.00 84.00 315 PHE A CA 1
ATOM 2483 C C . PHE A 1 315 ? -29.306 -1.091 5.108 1.00 84.00 315 PHE A C 1
ATOM 2485 O O . PHE A 1 315 ? -30.519 -1.248 4.960 1.00 84.00 315 PHE A O 1
ATOM 2492 N N . THR A 1 316 ? -28.768 -0.982 6.331 1.00 87.94 316 THR A N 1
ATOM 2493 C CA . THR A 1 316 ? -29.549 -1.016 7.583 1.00 87.94 316 THR A CA 1
ATOM 2494 C C . THR A 1 316 ? -30.393 0.245 7.825 1.00 87.94 316 THR A C 1
ATOM 2496 O O . THR A 1 316 ? -31.212 0.263 8.751 1.00 87.94 316 THR A O 1
ATOM 2499 N N . HIS A 1 317 ? -30.224 1.286 7.003 1.00 85.44 317 HIS A N 1
ATOM 2500 C CA . HIS A 1 317 ? -30.933 2.566 7.098 1.00 85.44 317 HIS A CA 1
ATOM 2501 C C . HIS A 1 317 ? -31.962 2.784 5.973 1.00 85.44 317 HIS A C 1
ATOM 2503 O O . HIS A 1 317 ? -32.673 3.783 5.983 1.00 85.44 317 HIS A O 1
ATOM 2509 N N . VAL A 1 318 ? -32.090 1.851 5.020 1.00 85.69 318 VAL A N 1
ATOM 2510 C CA . VAL A 1 318 ? -32.985 1.999 3.853 1.00 85.69 318 VAL A CA 1
ATOM 2511 C C . VAL A 1 318 ? -34.463 1.908 4.242 1.00 85.69 318 VAL A C 1
ATOM 2513 O O . VAL A 1 318 ? -35.273 2.763 3.886 1.00 85.69 318 VAL A O 1
ATOM 2516 N N . CYS A 1 319 ? -34.848 0.847 4.954 1.00 82.56 319 CYS A N 1
ATOM 2517 C CA . CYS A 1 319 ? -36.199 0.680 5.487 1.00 82.56 319 CYS A CA 1
ATOM 2518 C C . CYS A 1 319 ? -36.221 -0.325 6.646 1.00 82.56 319 CYS A C 1
ATOM 2520 O O . CYS A 1 319 ? -35.269 -1.080 6.843 1.00 82.56 319 CYS A O 1
ATOM 2522 N N . HIS A 1 320 ? -37.342 -0.390 7.373 1.00 83.19 320 HIS A N 1
ATOM 2523 C CA . HIS A 1 320 ? -37.522 -1.317 8.496 1.00 83.19 320 HIS A CA 1
ATOM 2524 C C . HIS A 1 320 ? -37.272 -2.788 8.118 1.00 83.19 320 HIS A C 1
ATOM 2526 O O . HIS A 1 320 ? -36.639 -3.517 8.876 1.00 83.19 320 HIS A O 1
ATOM 2532 N N . SER A 1 321 ? -37.723 -3.226 6.935 1.00 85.75 321 SER A N 1
ATOM 2533 C CA . SER A 1 321 ? -37.527 -4.611 6.481 1.00 85.75 321 SER A CA 1
ATOM 2534 C C . SER A 1 321 ? -36.051 -4.932 6.259 1.00 85.75 321 SER A C 1
ATOM 2536 O O . SER A 1 321 ? -35.570 -5.947 6.746 1.00 85.75 321 SER A O 1
ATOM 2538 N N . TRP A 1 322 ? -35.321 -4.061 5.558 1.00 89.31 322 TRP A N 1
ATOM 2539 C CA . TRP A 1 322 ? -33.896 -4.260 5.279 1.00 89.31 322 TRP A CA 1
ATOM 2540 C C . TRP A 1 322 ? -33.080 -4.247 6.562 1.00 89.31 322 TRP A C 1
ATOM 2542 O O . TRP A 1 322 ? -32.239 -5.117 6.762 1.00 89.31 322 TRP A O 1
ATOM 2552 N N . ARG A 1 323 ? -33.401 -3.312 7.465 1.00 90.38 323 ARG A N 1
ATOM 2553 C CA . ARG A 1 323 ? -32.829 -3.265 8.807 1.00 90.38 323 ARG A CA 1
ATOM 2554 C C . ARG A 1 323 ? -33.056 -4.586 9.534 1.00 90.38 323 ARG A C 1
ATOM 2556 O O . ARG A 1 323 ? -32.092 -5.209 9.947 1.00 90.38 323 ARG A O 1
ATOM 2563 N N . SER A 1 324 ? -34.299 -5.051 9.635 1.00 90.06 324 SER A N 1
ATOM 2564 C CA . SER A 1 324 ? -34.624 -6.301 10.330 1.00 90.06 324 SER A CA 1
ATOM 2565 C C . SER A 1 324 ? -33.878 -7.512 9.752 1.00 90.06 324 SER A C 1
ATOM 2567 O O . SER A 1 324 ? -33.313 -8.289 10.518 1.00 90.06 324 SER A O 1
ATOM 2569 N N . ILE A 1 325 ? -33.802 -7.638 8.423 1.00 90.69 325 ILE A N 1
ATOM 2570 C CA . ILE A 1 325 ? -33.066 -8.721 7.751 1.00 90.69 325 ILE A CA 1
ATOM 2571 C C . ILE A 1 325 ? -31.572 -8.649 8.088 1.00 90.69 325 ILE A C 1
ATOM 2573 O O . ILE A 1 325 ? -30.986 -9.632 8.535 1.00 90.69 325 ILE A O 1
ATOM 2577 N N . ALA A 1 326 ? -30.966 -7.476 7.915 1.00 91.31 326 ALA A N 1
ATOM 2578 C CA . ALA A 1 326 ? -29.548 -7.256 8.156 1.00 91.31 326 ALA A CA 1
ATOM 2579 C C . ALA A 1 326 ? -29.138 -7.489 9.616 1.00 91.31 326 ALA A C 1
ATOM 2581 O O . ALA A 1 326 ? -28.138 -8.153 9.882 1.00 91.31 326 ALA A O 1
ATOM 2582 N N . LEU A 1 327 ? -29.913 -6.960 10.569 1.00 90.56 327 LEU A N 1
ATOM 2583 C CA . LEU A 1 327 ? -29.608 -7.084 11.996 1.00 90.56 327 LEU A CA 1
ATOM 2584 C C . LEU A 1 327 ? -29.706 -8.535 12.488 1.00 90.56 327 LEU A C 1
ATOM 2586 O O . LEU A 1 327 ? -28.997 -8.906 13.417 1.00 90.56 327 LEU A O 1
ATOM 2590 N N . ASN A 1 328 ? -30.552 -9.358 11.862 1.00 88.69 328 ASN A N 1
ATOM 2591 C CA . ASN A 1 328 ? -30.718 -10.766 12.226 1.00 88.69 328 ASN A CA 1
ATOM 2592 C C . ASN A 1 328 ? -29.778 -11.721 11.469 1.00 88.69 328 ASN A C 1
ATOM 2594 O O . ASN A 1 328 ? -29.720 -12.907 11.809 1.00 88.69 328 ASN A O 1
ATOM 2598 N N . HIS A 1 329 ? -29.032 -11.234 10.474 1.00 91.00 329 HIS A N 1
ATOM 2599 C CA . HIS A 1 329 ? -28.100 -12.042 9.694 1.00 91.00 329 HIS A CA 1
ATOM 2600 C C . HIS A 1 329 ? -26.668 -11.923 10.238 1.00 91.00 329 HIS A C 1
ATOM 2602 O O . HIS A 1 329 ? -25.885 -11.081 9.802 1.00 91.00 329 HIS A O 1
ATOM 2608 N N . ALA A 1 330 ? -26.333 -12.796 11.194 1.00 92.12 330 ALA A N 1
ATOM 2609 C CA . ALA A 1 330 ? -25.051 -12.804 11.908 1.00 92.12 330 ALA A CA 1
ATOM 2610 C C . ALA A 1 330 ? -23.786 -12.747 11.016 1.00 92.12 330 ALA A C 1
ATOM 2612 O O . ALA A 1 330 ? -22.885 -11.988 11.368 1.00 92.12 330 ALA A O 1
ATOM 2613 N N . PRO A 1 331 ? -23.704 -13.441 9.856 1.00 90.38 331 PRO A N 1
ATOM 2614 C CA . PRO A 1 331 ? -22.519 -13.402 8.989 1.00 90.38 331 PRO A CA 1
ATOM 2615 C C . PRO A 1 331 ? -22.133 -12.017 8.452 1.00 90.38 331 PRO A C 1
ATOM 2617 O O . PRO A 1 331 ? -21.005 -11.834 8.015 1.00 90.38 331 PRO A O 1
ATOM 2620 N N . LEU A 1 332 ? -23.036 -11.029 8.470 1.00 89.06 332 LEU A N 1
ATOM 2621 C CA . LEU A 1 332 ? -22.688 -9.656 8.074 1.00 89.06 332 LEU A CA 1
ATOM 2622 C C . LEU A 1 332 ? -21.805 -8.954 9.106 1.00 89.06 332 LEU A C 1
ATOM 2624 O O . LEU A 1 332 ? -21.180 -7.955 8.780 1.00 89.06 332 LEU A O 1
ATOM 2628 N N . TRP A 1 333 ? -21.779 -9.453 10.341 1.00 89.94 333 TRP A N 1
ATOM 2629 C CA . TRP A 1 333 ? -21.175 -8.792 11.497 1.00 89.94 333 TRP A CA 1
ATOM 2630 C C . TRP A 1 333 ? -19.879 -9.473 11.961 1.00 89.94 333 TRP A C 1
ATOM 2632 O O . TRP A 1 333 ? -19.373 -9.138 13.024 1.00 89.94 333 TRP A O 1
ATOM 2642 N N . THR A 1 334 ? -19.356 -10.444 11.202 1.00 90.62 334 THR A N 1
ATOM 2643 C CA . THR A 1 334 ? -18.186 -11.247 11.599 1.00 90.62 334 THR A CA 1
ATOM 2644 C C . THR A 1 334 ? -16.846 -10.607 11.258 1.00 90.62 334 THR A C 1
ATOM 2646 O O . THR A 1 334 ? -15.861 -10.927 11.913 1.00 90.62 334 THR A O 1
ATOM 2649 N N . LEU A 1 335 ? -16.791 -9.718 10.257 1.00 87.69 335 LEU A N 1
ATOM 2650 C CA . LEU A 1 335 ? -15.586 -8.950 9.935 1.00 87.69 335 LEU A CA 1
ATOM 2651 C C . LEU A 1 335 ? -15.611 -7.619 10.680 1.00 87.69 335 LEU A C 1
ATOM 2653 O O . LEU A 1 335 ? -16.274 -6.677 10.250 1.00 87.69 335 LEU A O 1
ATOM 2657 N N . VAL A 1 336 ? -14.866 -7.535 11.772 1.00 84.56 336 VAL A N 1
ATOM 2658 C CA . VAL A 1 336 ? -14.774 -6.344 12.610 1.00 84.56 336 VAL A CA 1
ATOM 2659 C C . VAL A 1 336 ? -13.548 -5.544 12.183 1.00 84.56 336 VAL A C 1
ATOM 2661 O O . VAL A 1 336 ? -12.432 -5.798 12.629 1.00 84.56 336 VAL A O 1
ATOM 2664 N N . ASN A 1 337 ? -13.761 -4.613 11.253 1.00 77.00 337 ASN A N 1
ATOM 2665 C CA . ASN A 1 337 ? -12.708 -3.787 10.656 1.00 77.00 337 ASN A CA 1
ATOM 2666 C C . ASN A 1 337 ? -12.838 -2.285 10.950 1.00 77.00 337 ASN A C 1
ATOM 2668 O O . ASN A 1 337 ? -11.865 -1.543 10.831 1.00 77.00 337 ASN A O 1
ATOM 2672 N N . ASP A 1 338 ? -14.040 -1.837 11.308 1.00 65.75 338 ASP A N 1
ATOM 2673 C CA . ASP A 1 338 ? -14.323 -0.465 11.699 1.00 65.75 338 ASP A CA 1
ATOM 2674 C C . ASP A 1 338 ? -14.436 -0.404 13.218 1.00 65.75 338 ASP A C 1
ATOM 2676 O O . ASP A 1 338 ? -15.498 -0.583 13.815 1.00 65.75 338 ASP A O 1
ATOM 2680 N N . LEU A 1 339 ? -13.276 -0.207 13.831 1.00 64.00 339 LEU A N 1
ATOM 2681 C CA . LEU A 1 339 ? -13.105 -0.076 15.272 1.00 64.00 339 LEU A CA 1
ATOM 2682 C C . LEU A 1 339 ? -12.894 1.391 15.668 1.00 64.00 339 LEU A C 1
ATOM 2684 O O . LEU A 1 339 ? -12.288 1.680 16.694 1.00 64.00 339 LEU A O 1
ATOM 2688 N N . SER A 1 340 ? -13.385 2.326 14.844 1.00 60.12 340 SER A N 1
ATOM 2689 C CA . SER A 1 340 ? -13.423 3.757 15.175 1.00 60.12 340 SER A CA 1
ATOM 2690 C C . SER A 1 340 ? -14.397 4.081 16.315 1.00 60.12 340 SER A C 1
ATOM 2692 O O . SER A 1 340 ? -14.301 5.148 16.907 1.00 60.12 340 SER A O 1
ATOM 2694 N N . SER A 1 341 ? -15.309 3.159 16.647 1.00 73.12 341 SER A N 1
ATOM 2695 C CA . SER A 1 341 ? -16.229 3.267 17.778 1.00 73.12 341 SER A CA 1
ATOM 2696 C C . SER A 1 341 ? -16.329 1.935 18.522 1.00 73.12 341 SER A C 1
ATOM 2698 O O . SER A 1 341 ? -16.797 0.939 17.956 1.00 73.12 341 SER A O 1
ATOM 2700 N N . ILE A 1 342 ? -15.979 1.919 19.814 1.00 80.19 342 ILE A N 1
ATOM 2701 C CA . ILE A 1 342 ? -16.156 0.739 20.680 1.00 80.19 342 ILE A CA 1
ATOM 2702 C C . ILE A 1 342 ? -17.617 0.265 20.720 1.00 80.19 342 ILE A C 1
ATOM 2704 O O . ILE A 1 342 ? -17.900 -0.934 20.768 1.00 80.19 342 ILE A O 1
ATOM 2708 N N . LYS A 1 343 ? -18.571 1.198 20.613 1.00 83.88 343 LYS A N 1
ATOM 2709 C CA . LYS A 1 343 ? -20.010 0.896 20.564 1.00 83.88 343 LYS A CA 1
ATOM 2710 C C . LYS A 1 343 ? -20.369 0.096 19.317 1.00 83.88 343 LYS A C 1
ATOM 2712 O O . LYS A 1 343 ? -21.146 -0.859 19.402 1.00 83.88 343 LYS A O 1
ATOM 2717 N N . LEU A 1 344 ? -19.793 0.452 18.166 1.00 82.50 344 LEU A N 1
ATOM 2718 C CA . LEU A 1 344 ? -19.972 -0.318 16.939 1.00 82.50 344 LEU A CA 1
ATOM 2719 C C . LEU A 1 344 ? -19.341 -1.702 17.089 1.00 82.50 344 LEU A C 1
ATOM 2721 O O . LEU A 1 344 ? -20.030 -2.683 16.834 1.00 82.50 344 LEU A O 1
ATOM 2725 N N . ALA A 1 345 ? -18.104 -1.790 17.585 1.00 84.75 345 ALA A N 1
ATOM 2726 C CA . ALA A 1 345 ? -17.408 -3.056 17.816 1.00 84.75 345 ALA A CA 1
ATOM 2727 C C . ALA A 1 345 ? -18.246 -4.038 18.651 1.00 84.75 345 ALA A C 1
ATOM 2729 O O . ALA A 1 345 ? -18.550 -5.141 18.196 1.00 84.75 345 ALA A O 1
ATOM 2730 N N . ARG A 1 346 ? -18.726 -3.594 19.821 1.00 89.06 346 ARG A N 1
ATOM 2731 C CA . ARG A 1 346 ? -19.618 -4.382 20.687 1.00 89.06 346 ARG A CA 1
ATOM 2732 C C . ARG A 1 346 ? -20.905 -4.779 19.975 1.00 89.06 346 ARG A C 1
ATOM 2734 O O . ARG A 1 346 ? -21.304 -5.936 20.026 1.00 89.06 346 ARG A O 1
ATOM 2741 N N . THR A 1 347 ? -21.503 -3.860 19.219 1.00 89.50 347 THR A N 1
ATOM 2742 C CA . THR A 1 347 ? -22.687 -4.163 18.403 1.00 89.50 347 THR A CA 1
ATOM 2743 C C . THR A 1 347 ? -22.404 -5.269 17.374 1.00 89.50 347 THR A C 1
ATOM 2745 O O . THR A 1 347 ? -23.268 -6.110 17.118 1.00 89.50 347 THR A O 1
ATOM 2748 N N . MET A 1 348 ? -21.216 -5.291 16.760 1.00 89.62 348 MET A N 1
ATOM 2749 C CA . MET A 1 348 ? -20.816 -6.351 15.827 1.00 89.62 348 MET A CA 1
ATOM 2750 C C . MET A 1 348 ? -20.605 -7.686 16.557 1.00 89.62 348 MET A C 1
ATOM 2752 O O . MET A 1 348 ? -21.103 -8.719 16.099 1.00 89.62 348 MET A O 1
ATOM 2756 N N . PHE A 1 349 ? -19.953 -7.669 17.722 1.00 92.00 349 PHE A N 1
ATOM 2757 C CA . PHE A 1 349 ? -19.772 -8.850 18.572 1.00 92.00 349 PHE A CA 1
ATOM 2758 C C . PHE A 1 349 ? -21.110 -9.463 19.001 1.00 92.00 349 PHE A C 1
ATOM 2760 O O . PHE A 1 349 ? -21.337 -10.654 18.782 1.00 92.00 349 PHE A O 1
ATOM 2767 N N . GLU A 1 350 ? -22.052 -8.646 19.470 1.00 92.56 350 GLU A N 1
ATOM 2768 C CA . GLU A 1 350 ? -23.398 -9.087 19.846 1.00 92.56 350 GLU A CA 1
ATOM 2769 C C . GLU A 1 350 ? -24.168 -9.677 18.651 1.00 92.56 350 GLU A C 1
ATOM 2771 O O . GLU A 1 350 ? -24.785 -10.742 18.743 1.00 92.56 350 GLU A O 1
ATOM 2776 N N . ARG A 1 351 ? -24.126 -9.009 17.490 1.00 92.00 351 ARG A N 1
ATOM 2777 C CA . ARG A 1 351 ? -24.898 -9.422 16.303 1.00 92.00 351 ARG A CA 1
ATOM 2778 C C . ARG A 1 351 ? -24.315 -10.626 15.578 1.00 92.00 351 ARG A C 1
ATOM 2780 O O . ARG A 1 351 ? -25.068 -11.370 14.947 1.00 92.00 351 ARG A O 1
ATOM 2787 N N . SER A 1 352 ? -23.008 -10.841 15.681 1.00 93.25 352 SER A N 1
ATOM 2788 C CA . SER A 1 352 ? -22.343 -12.041 15.164 1.00 93.25 352 SER A CA 1
ATOM 2789 C C . SER A 1 352 ? -22.655 -13.294 15.996 1.00 93.25 352 SER A C 1
ATOM 2791 O O . SER A 1 352 ? -22.447 -14.409 15.514 1.00 93.25 352 SER A O 1
ATOM 2793 N N . LYS A 1 353 ? -23.244 -13.147 17.194 1.00 91.56 353 LYS A N 1
ATOM 2794 C CA . LYS A 1 353 ? -23.678 -14.250 18.068 1.00 91.56 353 LYS A CA 1
ATOM 2795 C C . LYS A 1 353 ? -22.508 -15.177 18.415 1.00 91.56 353 LYS A C 1
ATOM 2797 O O . LYS A 1 353 ? -21.594 -14.771 19.108 1.00 91.56 353 LYS A O 1
ATOM 2802 N N . THR A 1 354 ? -22.533 -16.420 17.940 1.00 93.44 354 THR A N 1
ATOM 2803 C CA . THR A 1 354 ? -21.476 -17.421 18.149 1.00 93.44 354 THR A CA 1
ATOM 2804 C C . THR A 1 354 ? -20.662 -17.675 16.879 1.00 93.44 354 THR A C 1
ATOM 2806 O O . THR A 1 354 ? -19.943 -18.668 16.799 1.00 93.44 354 THR A O 1
ATOM 2809 N N . ALA A 1 355 ? -20.831 -16.849 15.841 1.00 93.75 355 ALA A N 1
ATOM 2810 C CA . ALA A 1 355 ? -20.093 -16.999 14.595 1.00 93.75 355 ALA A CA 1
ATOM 2811 C C . ALA A 1 355 ? -18.606 -16.679 14.801 1.00 93.75 355 ALA A C 1
ATOM 2813 O O . ALA A 1 355 ? -18.251 -15.858 15.647 1.00 93.75 355 ALA A O 1
ATOM 2814 N N . ILE A 1 356 ? -17.761 -17.330 14.003 1.00 95.31 356 ILE A N 1
ATOM 2815 C CA . ILE A 1 356 ? -16.319 -17.081 13.974 1.00 95.31 356 ILE A CA 1
ATOM 2816 C C . ILE A 1 356 ? -16.048 -15.651 13.499 1.00 95.31 356 ILE A C 1
ATOM 2818 O O . ILE A 1 356 ? -16.706 -15.178 12.570 1.00 95.31 356 ILE A O 1
ATOM 2822 N N . LEU A 1 357 ? -15.098 -14.985 14.153 1.00 94.62 357 LEU A N 1
ATOM 2823 C CA . LEU A 1 357 ? -14.771 -13.578 13.937 1.00 94.62 357 LEU A CA 1
ATOM 2824 C C . LEU A 1 357 ? -13.442 -13.384 13.206 1.00 94.62 357 LEU A C 1
ATOM 2826 O O . LEU A 1 357 ? -12.469 -14.094 13.467 1.00 94.62 357 LEU A O 1
ATOM 2830 N N . ASP A 1 358 ? -13.404 -12.333 12.393 1.00 92.62 358 ASP A N 1
ATOM 2831 C CA . ASP A 1 358 ? -12.205 -11.786 11.768 1.00 92.62 358 ASP A CA 1
ATOM 2832 C C . ASP A 1 358 ? -12.013 -10.354 12.277 1.00 92.62 358 ASP A C 1
ATOM 2834 O O . ASP A 1 358 ? -12.874 -9.498 12.067 1.00 92.62 358 ASP A O 1
ATOM 2838 N N . ILE A 1 359 ? -10.893 -10.085 12.943 1.00 90.06 359 ILE A N 1
ATOM 2839 C CA . ILE A 1 359 ? -10.561 -8.770 13.494 1.00 90.06 359 ILE A CA 1
ATOM 2840 C C . ILE A 1 359 ? -9.505 -8.107 12.618 1.00 90.06 359 ILE A C 1
ATOM 2842 O O . ILE A 1 359 ? -8.440 -8.676 12.381 1.00 90.06 359 ILE A O 1
ATOM 2846 N N . MET A 1 360 ? -9.786 -6.884 12.170 1.00 85.88 360 MET A N 1
ATOM 2847 C CA . MET A 1 360 ? -8.844 -6.052 11.429 1.00 85.88 360 MET A CA 1
ATOM 2848 C C . MET A 1 360 ? -8.725 -4.680 12.098 1.00 85.88 360 MET A C 1
ATOM 2850 O O . MET A 1 360 ? -9.659 -3.887 12.107 1.00 85.88 360 MET A O 1
ATOM 2854 N N . LEU A 1 361 ? -7.552 -4.391 12.645 1.00 81.12 361 LEU A N 1
ATOM 2855 C CA . LEU A 1 361 ? -7.210 -3.150 13.327 1.00 81.12 361 LEU A CA 1
ATOM 2856 C C . LEU A 1 361 ? -6.319 -2.320 12.402 1.00 81.12 361 LEU A C 1
ATOM 2858 O O . LEU A 1 361 ? -5.204 -2.730 12.078 1.00 81.12 361 LEU A O 1
ATOM 2862 N N . ARG A 1 362 ? -6.806 -1.157 11.961 1.00 75.62 362 ARG A N 1
ATOM 2863 C CA . ARG A 1 362 ? -6.041 -0.189 11.157 1.00 75.62 362 ARG A CA 1
ATOM 2864 C C . ARG A 1 362 ? -6.064 1.191 11.820 1.00 75.62 362 ARG A C 1
ATOM 2866 O O . ARG A 1 362 ? -7.057 1.553 12.450 1.00 75.62 362 ARG A O 1
ATOM 2873 N N . SER A 1 363 ? -4.949 1.913 11.700 1.00 66.12 363 SER A N 1
ATOM 2874 C CA . SER A 1 363 ? -4.630 3.137 12.451 1.00 66.12 363 SER A CA 1
ATOM 2875 C C . SER A 1 363 ? -5.709 4.237 12.456 1.00 66.12 363 SER A C 1
ATOM 2877 O O . SER A 1 363 ? -6.258 4.590 11.415 1.00 66.12 363 SER A O 1
ATOM 2879 N N . ALA A 1 364 ? -5.974 4.771 13.654 1.00 54.66 364 ALA A N 1
ATOM 2880 C CA . ALA A 1 364 ? -6.028 6.197 14.018 1.00 54.66 364 ALA A CA 1
ATOM 2881 C C . ALA A 1 364 ? -5.982 6.282 15.567 1.00 54.66 364 ALA A C 1
ATOM 2883 O O . ALA A 1 364 ? -6.181 5.259 16.222 1.00 54.66 364 ALA A O 1
ATOM 2884 N N . TYR A 1 365 ? -5.696 7.446 16.165 1.00 54.62 365 TYR A N 1
ATOM 2885 C CA . TYR A 1 365 ? -5.674 7.643 17.631 1.00 54.62 365 TYR A CA 1
ATOM 2886 C C . TYR A 1 365 ? -6.980 7.154 18.297 1.00 54.62 365 TYR A C 1
ATOM 2888 O O . TYR A 1 365 ? -8.066 7.326 17.733 1.00 54.62 365 TYR A O 1
ATOM 2896 N N . ARG A 1 366 ? -6.878 6.493 19.466 1.00 65.06 366 ARG A N 1
ATOM 2897 C CA . ARG A 1 366 ? -8.010 5.870 20.184 1.00 65.06 366 ARG A CA 1
ATOM 2898 C C . ARG A 1 366 ? -7.922 6.131 21.697 1.00 65.06 366 ARG A C 1
ATOM 2900 O O . ARG A 1 366 ? -7.108 5.492 22.354 1.00 65.06 366 ARG A O 1
ATOM 2907 N N . PRO A 1 367 ? -8.782 6.986 22.271 1.00 59.19 367 PRO A N 1
ATOM 2908 C CA . PRO A 1 367 ? -8.853 7.167 23.723 1.00 59.19 367 PRO A CA 1
ATOM 2909 C C . PRO A 1 367 ? -9.361 5.912 24.462 1.00 59.19 367 PRO A C 1
ATOM 2911 O O . PRO A 1 367 ? -9.004 5.679 25.609 1.00 59.19 367 PRO A O 1
ATOM 2914 N N . GLU A 1 368 ? -10.167 5.078 23.797 1.00 76.50 368 GLU A N 1
ATOM 2915 C CA . GLU A 1 368 ? -10.896 3.939 24.391 1.00 76.50 368 GLU A CA 1
ATOM 2916 C C . GLU A 1 368 ? -10.166 2.588 24.212 1.00 76.50 368 GLU A C 1
ATOM 2918 O O . GLU A 1 368 ? -10.781 1.519 24.257 1.00 76.50 368 GLU A O 1
ATOM 2923 N N . TRP A 1 369 ? -8.856 2.609 23.945 1.00 77.62 369 TRP A N 1
ATOM 2924 C CA . TRP A 1 369 ? -8.093 1.414 23.564 1.00 77.62 369 TRP A CA 1
ATOM 2925 C C . TRP A 1 369 ? -8.193 0.267 24.577 1.00 77.62 369 TRP A C 1
ATOM 2927 O O . TRP A 1 369 ? -8.381 -0.885 24.186 1.00 77.62 369 TRP A O 1
ATOM 2937 N N . GLU A 1 370 ? -8.114 0.572 25.872 1.00 82.12 370 GLU A N 1
ATOM 2938 C CA . GLU A 1 370 ? -8.189 -0.435 26.935 1.00 82.12 370 GLU A CA 1
ATOM 2939 C C . GLU A 1 370 ? -9.521 -1.201 26.917 1.00 82.12 370 GLU A C 1
ATOM 2941 O O . GLU A 1 370 ? -9.558 -2.414 27.139 1.00 82.12 370 GLU A O 1
ATOM 2946 N N . GLU A 1 371 ? -10.627 -0.515 26.618 1.00 84.94 371 GLU A N 1
ATOM 2947 C CA . GLU A 1 371 ? -11.940 -1.151 26.513 1.00 84.94 371 GLU A CA 1
ATOM 2948 C C . GLU A 1 371 ? -12.053 -2.027 25.268 1.00 84.94 371 GLU A C 1
ATOM 2950 O O . GLU A 1 371 ? -12.641 -3.110 25.325 1.00 84.94 371 GLU A O 1
ATOM 2955 N N . LEU A 1 372 ? -11.480 -1.575 24.150 1.00 84.38 372 LEU A N 1
ATOM 2956 C CA . LEU A 1 372 ? -11.433 -2.347 22.915 1.00 84.38 372 LEU A CA 1
ATOM 2957 C C . LEU A 1 372 ? -10.582 -3.608 23.075 1.00 84.38 372 LEU A C 1
ATOM 2959 O O . LEU A 1 372 ? -11.025 -4.685 22.679 1.00 84.38 372 LEU A O 1
ATOM 2963 N N . SER A 1 373 ? -9.399 -3.485 23.679 1.00 84.81 373 SER A N 1
ATOM 2964 C CA . SER A 1 373 ? -8.505 -4.614 23.944 1.00 84.81 373 SER A CA 1
ATOM 2965 C C . SER A 1 373 ? -9.204 -5.673 24.798 1.00 84.81 373 SER A C 1
ATOM 2967 O O . SER A 1 373 ? -9.239 -6.848 24.431 1.00 84.81 373 SER A O 1
ATOM 2969 N N . ARG A 1 374 ? -9.899 -5.245 25.862 1.00 88.19 374 ARG A N 1
ATOM 2970 C CA . ARG A 1 374 ? -10.704 -6.135 26.710 1.00 88.19 374 ARG A CA 1
ATOM 2971 C C . ARG A 1 374 ? -11.828 -6.827 25.938 1.00 88.19 374 ARG A C 1
ATOM 2973 O O . ARG A 1 374 ? -12.005 -8.030 26.081 1.00 88.19 374 ARG A O 1
ATOM 2980 N N . ALA A 1 375 ? -12.556 -6.100 25.090 1.00 89.81 375 ALA A N 1
ATOM 2981 C CA . ALA A 1 375 ? -13.625 -6.686 24.282 1.00 89.81 375 ALA A CA 1
ATOM 2982 C C . ALA A 1 375 ? -13.090 -7.708 23.257 1.00 89.81 375 ALA A C 1
ATOM 2984 O O . ALA A 1 375 ? -13.706 -8.748 23.034 1.00 89.81 375 ALA A O 1
ATOM 2985 N N . ILE A 1 376 ? -11.922 -7.452 22.658 1.00 90.50 376 ILE A N 1
ATOM 2986 C CA . ILE A 1 376 ? -11.243 -8.414 21.774 1.00 90.50 376 ILE A CA 1
ATOM 2987 C C . ILE A 1 376 ? -10.798 -9.647 22.568 1.00 90.50 376 ILE A C 1
ATOM 2989 O O . ILE A 1 376 ? -10.968 -10.772 22.099 1.00 90.50 376 ILE A O 1
ATOM 2993 N N . GLN A 1 377 ? -10.256 -9.448 23.770 1.00 90.81 377 GLN A N 1
ATOM 2994 C CA . GLN A 1 377 ? -9.851 -10.532 24.657 1.00 90.81 377 GLN A CA 1
ATOM 2995 C C . GLN A 1 377 ? -11.046 -11.417 25.036 1.00 90.81 377 GLN A C 1
ATOM 2997 O O . GLN A 1 377 ? -10.948 -12.635 24.924 1.00 90.81 377 GLN A O 1
ATOM 3002 N N . GLU A 1 378 ? -12.192 -10.840 25.402 1.00 92.31 378 GLU A N 1
ATOM 3003 C CA . GLU A 1 378 ? -13.423 -11.587 25.711 1.00 92.31 378 GLU A CA 1
ATOM 3004 C C . GLU A 1 378 ? -13.865 -12.493 24.547 1.00 92.31 378 GLU A C 1
ATOM 3006 O O . GLU A 1 378 ? -14.326 -13.615 24.765 1.00 92.31 378 GLU A O 1
ATOM 3011 N N . GLU A 1 379 ? -13.651 -12.049 23.308 1.00 94.25 379 GLU A N 1
ATOM 3012 C CA . GLU A 1 379 ? -14.077 -12.755 22.098 1.00 94.25 379 GLU A CA 1
ATOM 3013 C C . GLU A 1 379 ? -13.011 -13.681 21.487 1.00 94.25 379 GLU A C 1
ATOM 3015 O O . GLU A 1 379 ? -13.312 -14.468 20.580 1.00 94.25 379 GLU A O 1
ATOM 3020 N N . LEU A 1 380 ? -11.779 -13.665 22.012 1.00 94.44 380 LEU A N 1
ATOM 3021 C CA . LEU A 1 380 ? -10.632 -14.415 21.484 1.00 94.44 380 LEU A CA 1
ATOM 3022 C C . LEU A 1 380 ? -10.888 -15.903 21.181 1.00 94.44 380 LEU A C 1
ATOM 3024 O O . LEU A 1 380 ? -10.387 -16.376 20.156 1.00 94.44 380 LEU A O 1
ATOM 3028 N N . PRO A 1 381 ? -11.692 -16.665 21.955 1.00 95.94 381 PRO A N 1
ATOM 3029 C CA . PRO A 1 381 ? -11.895 -18.084 21.681 1.00 95.94 381 PRO A CA 1
ATOM 3030 C C . PRO A 1 381 ? -12.561 -18.380 20.331 1.00 95.94 381 PRO A C 1
ATOM 3032 O O . PRO A 1 381 ? -12.391 -19.476 19.785 1.00 95.94 381 PRO A O 1
ATOM 3035 N N . ARG A 1 382 ? -13.304 -17.416 19.770 1.00 96.25 382 ARG A N 1
ATOM 3036 C CA . ARG A 1 382 ? -13.988 -17.544 18.474 1.00 96.25 382 ARG A CA 1
ATOM 3037 C C . ARG A 1 382 ? -13.383 -16.685 17.362 1.00 96.25 382 ARG A C 1
ATOM 3039 O O . ARG A 1 382 ? -13.953 -16.636 16.274 1.00 96.25 382 ARG A O 1
ATOM 3046 N N . ILE A 1 383 ? -12.242 -16.039 17.595 1.00 96.50 383 ILE A N 1
ATOM 3047 C CA . ILE A 1 383 ? -11.526 -15.297 16.551 1.00 96.50 383 ILE A CA 1
ATOM 3048 C C . ILE A 1 383 ? -10.703 -16.275 15.705 1.00 96.50 383 ILE A C 1
ATOM 3050 O O . ILE A 1 383 ? -9.924 -17.063 16.240 1.00 96.50 383 ILE A O 1
ATOM 3054 N N . ALA A 1 384 ? -10.869 -16.233 14.380 1.00 96.62 384 ALA A N 1
ATOM 3055 C CA . ALA A 1 384 ? -10.062 -17.004 13.433 1.00 96.62 384 ALA A CA 1
ATOM 3056 C C . ALA A 1 384 ? -8.900 -16.207 12.843 1.00 96.62 384 ALA A C 1
ATOM 3058 O O . ALA A 1 384 ? -7.846 -16.786 12.566 1.00 96.62 384 ALA A O 1
ATOM 3059 N N . HIS A 1 385 ? -9.074 -14.901 12.657 1.00 95.75 385 HIS A N 1
ATOM 3060 C CA . HIS A 1 385 ? -8.090 -14.050 12.000 1.00 95.75 385 HIS A CA 1
ATOM 3061 C C . HIS A 1 385 ? -7.913 -12.745 12.776 1.00 95.75 385 HIS A C 1
ATOM 3063 O O . HIS A 1 385 ? -8.896 -12.077 13.085 1.00 95.75 385 HIS A O 1
ATOM 3069 N N . ILE A 1 386 ? -6.664 -12.393 13.087 1.00 93.50 386 ILE A N 1
ATOM 3070 C CA . ILE A 1 386 ? -6.298 -11.096 13.672 1.00 93.50 386 ILE A CA 1
ATOM 3071 C C . ILE A 1 386 ? -5.298 -10.430 12.734 1.00 93.50 386 ILE A C 1
ATOM 3073 O O . ILE A 1 386 ? -4.211 -10.958 12.522 1.00 93.50 386 ILE A O 1
ATOM 3077 N N . GLU A 1 387 ? -5.651 -9.269 12.198 1.00 91.19 387 GLU A N 1
ATOM 3078 C CA . GLU A 1 387 ? -4.753 -8.394 11.451 1.00 91.19 387 GLU A CA 1
ATOM 3079 C C . GLU A 1 387 ? -4.662 -7.051 12.178 1.00 91.19 387 GLU A C 1
ATOM 3081 O O . GLU A 1 387 ? -5.659 -6.347 12.287 1.00 91.19 387 GLU A O 1
ATOM 3086 N N . ALA A 1 388 ? -3.482 -6.679 12.671 1.00 87.69 388 ALA A N 1
ATOM 3087 C CA . ALA A 1 388 ? -3.251 -5.415 13.355 1.00 87.69 388 ALA A CA 1
ATOM 3088 C C . ALA A 1 388 ? -2.118 -4.624 12.699 1.00 87.69 388 ALA A C 1
ATOM 3090 O O . ALA A 1 388 ? -0.958 -5.028 12.724 1.00 87.69 388 ALA A O 1
ATOM 3091 N N . HIS A 1 389 ? -2.487 -3.481 12.126 1.00 82.81 389 HIS A N 1
ATOM 3092 C CA . HIS A 1 389 ? -1.610 -2.479 11.531 1.00 82.81 389 HIS A CA 1
ATOM 3093 C C . HIS A 1 389 ? -1.857 -1.141 12.229 1.00 82.81 389 HIS A C 1
ATOM 3095 O O . HIS A 1 389 ? -2.683 -0.335 11.787 1.00 82.81 389 HIS A O 1
ATOM 3101 N N . ILE A 1 390 ? -1.173 -0.919 13.347 1.00 74.50 390 ILE A N 1
ATOM 3102 C CA . ILE A 1 390 ? -1.352 0.276 14.172 1.00 74.50 390 ILE A CA 1
ATOM 3103 C C . ILE A 1 390 ? -0.107 1.150 13.983 1.00 74.50 390 ILE A C 1
ATOM 3105 O O . ILE A 1 390 ? 1.008 0.691 14.202 1.00 74.50 390 ILE A O 1
ATOM 3109 N N . ASP A 1 391 ? -0.292 2.378 13.488 1.00 68.75 391 ASP A N 1
ATOM 3110 C CA . ASP A 1 391 ? 0.762 3.401 13.483 1.00 68.75 391 ASP A CA 1
ATOM 3111 C C . ASP A 1 391 ? 0.734 4.049 14.867 1.00 68.75 391 ASP A C 1
ATOM 3113 O O . ASP A 1 391 ? -0.207 4.774 15.196 1.00 68.75 391 ASP A O 1
ATOM 3117 N N . ASP A 1 392 ? 1.686 3.671 15.712 1.00 63.75 392 ASP A N 1
ATOM 3118 C CA . ASP A 1 392 ? 1.575 3.777 17.164 1.00 63.75 392 ASP A CA 1
ATOM 3119 C C . ASP A 1 392 ? 2.657 4.681 17.772 1.00 63.75 392 ASP A C 1
ATOM 3121 O O . ASP A 1 392 ? 2.891 4.661 18.981 1.00 63.75 392 ASP A O 1
ATOM 3125 N N . ARG A 1 393 ? 3.238 5.559 16.930 1.00 61.84 393 ARG A N 1
ATOM 3126 C CA . ARG A 1 393 ? 4.420 6.403 17.201 1.00 61.84 393 ARG A CA 1
ATOM 3127 C C . ARG A 1 393 ? 4.374 7.198 18.513 1.00 61.84 393 ARG A C 1
ATOM 3129 O O . ARG A 1 393 ? 5.399 7.732 18.929 1.00 61.84 393 ARG A O 1
ATOM 3136 N N . TYR A 1 394 ? 3.211 7.275 19.165 1.00 52.69 394 TYR A N 1
ATOM 3137 C CA . TYR A 1 394 ? 2.989 8.001 20.409 1.00 52.69 394 TYR A CA 1
ATOM 3138 C C . TYR A 1 394 ? 2.114 7.293 21.473 1.00 52.69 394 TYR A C 1
ATOM 3140 O O . TYR A 1 394 ? 1.945 7.890 22.536 1.00 52.69 394 TYR A O 1
ATOM 3148 N N . HIS A 1 395 ? 1.563 6.079 21.267 1.00 64.31 395 HIS A N 1
ATOM 3149 C CA . HIS A 1 395 ? 0.506 5.550 22.167 1.00 64.31 395 HIS A CA 1
ATOM 3150 C C . HIS A 1 395 ? 0.678 4.118 22.717 1.00 64.31 395 HIS A C 1
ATOM 3152 O O . HIS A 1 395 ? 0.043 3.788 23.719 1.00 64.31 395 HIS A O 1
ATOM 3158 N N . GLY A 1 396 ? 1.556 3.278 22.163 1.00 69.50 396 GLY A N 1
ATOM 3159 C CA . GLY A 1 396 ? 1.798 1.915 22.661 1.00 69.50 396 GLY A CA 1
ATOM 3160 C C . GLY A 1 396 ? 0.581 0.967 22.630 1.00 69.50 396 GLY A C 1
ATOM 3161 O O . GLY A 1 396 ? 0.575 -0.044 23.339 1.00 69.50 396 GLY A O 1
ATOM 3162 N N . HIS A 1 397 ? -0.446 1.259 21.833 1.00 77.50 397 HIS A N 1
ATOM 3163 C CA . HIS A 1 397 ? -1.603 0.405 21.588 1.00 77.50 397 HIS A CA 1
ATOM 3164 C C . HIS A 1 397 ? -1.241 -1.008 21.106 1.00 77.50 397 HIS A C 1
ATOM 3166 O O . HIS A 1 397 ? -1.697 -1.980 21.709 1.00 77.50 397 HIS A O 1
ATOM 3172 N N . ILE A 1 398 ? -0.400 -1.175 20.074 1.00 82.50 398 ILE A N 1
ATOM 3173 C CA . ILE A 1 398 ? -0.070 -2.520 19.552 1.00 82.50 398 ILE A CA 1
ATOM 3174 C C . ILE A 1 398 ? 0.596 -3.379 20.626 1.00 82.50 398 ILE A C 1
ATOM 3176 O O . ILE A 1 398 ? 0.306 -4.571 20.750 1.00 82.50 398 ILE A O 1
ATOM 3180 N N . LYS A 1 399 ? 1.404 -2.741 21.478 1.00 85.06 399 LYS A N 1
ATOM 3181 C CA . LYS A 1 399 ? 1.982 -3.372 22.661 1.00 85.06 399 LYS A CA 1
ATOM 3182 C C . LYS A 1 399 ? 0.891 -3.803 23.641 1.00 85.06 399 LYS A C 1
ATOM 3184 O O . LYS A 1 399 ? 0.914 -4.947 24.070 1.00 85.06 399 LYS A O 1
ATOM 3189 N N . GLY A 1 400 ? -0.066 -2.933 23.965 1.00 84.88 400 GLY A N 1
ATOM 3190 C CA . GLY A 1 400 ? -1.201 -3.274 24.830 1.00 84.88 400 GLY A CA 1
ATOM 3191 C C . GLY A 1 400 ? -1.944 -4.527 24.355 1.00 84.88 400 GLY A C 1
ATOM 3192 O O . GLY A 1 400 ? -1.998 -5.510 25.084 1.00 84.88 400 GLY A O 1
ATOM 3193 N N . LEU A 1 401 ? -2.386 -4.556 23.091 1.00 86.25 401 LEU A N 1
ATOM 3194 C CA . LEU A 1 401 ? -3.084 -5.725 22.528 1.00 86.25 401 LEU A CA 1
ATOM 3195 C C . LEU A 1 401 ? -2.255 -7.003 22.648 1.00 86.25 401 LEU A C 1
ATOM 3197 O O . LEU A 1 401 ? -2.754 -8.021 23.114 1.00 86.25 401 LEU A O 1
ATOM 3201 N N . VAL A 1 402 ? -0.987 -6.973 22.237 1.00 89.00 402 VAL A N 1
ATOM 3202 C CA . VAL A 1 402 ? -0.119 -8.158 22.296 1.00 89.00 402 VAL A CA 1
ATOM 3203 C C . VAL A 1 402 ? 0.022 -8.691 23.723 1.00 89.00 402 VAL A C 1
ATOM 3205 O O . VAL A 1 402 ? 0.077 -9.905 23.918 1.00 89.00 402 VAL A O 1
ATOM 3208 N N . TYR A 1 403 ? 0.077 -7.801 24.712 1.00 89.69 403 TYR A N 1
ATOM 3209 C CA . TYR A 1 403 ? 0.221 -8.170 26.118 1.00 89.69 403 TYR A CA 1
ATOM 3210 C C . TYR A 1 403 ? -1.103 -8.543 26.800 1.00 89.69 403 TYR A C 1
ATOM 3212 O O . TYR A 1 403 ? -1.057 -9.236 27.813 1.00 89.69 403 TYR A O 1
ATOM 3220 N N . ASP A 1 404 ? -2.249 -8.175 26.227 1.00 88.88 404 ASP A N 1
ATOM 3221 C CA . ASP A 1 404 ? -3.583 -8.553 26.713 1.00 88.88 404 ASP A CA 1
ATOM 3222 C C . ASP A 1 404 ? -4.075 -9.891 26.124 1.00 88.88 404 ASP A C 1
ATOM 3224 O O . ASP A 1 404 ? -4.921 -10.577 26.703 1.00 88.88 404 ASP A O 1
ATOM 3228 N N . LEU A 1 405 ? -3.519 -10.323 24.987 1.00 91.06 405 LEU A N 1
ATOM 3229 C CA . LEU A 1 405 ? -3.827 -11.605 24.342 1.00 91.06 405 LEU A CA 1
ATOM 3230 C C . LEU A 1 405 ? -3.160 -12.795 25.063 1.00 91.06 405 LEU A C 1
ATOM 3232 O O . LEU A 1 405 ? -2.276 -13.459 24.521 1.00 91.06 405 LEU A O 1
ATOM 3236 N N . ILE A 1 406 ? -3.599 -13.084 26.290 1.00 90.44 406 ILE A N 1
ATOM 3237 C CA . ILE A 1 406 ? -2.982 -14.081 27.191 1.00 90.44 406 ILE A CA 1
ATOM 3238 C C . ILE A 1 406 ? -3.773 -15.384 27.370 1.00 90.44 406 ILE A C 1
ATOM 3240 O O . ILE A 1 406 ? -3.348 -16.259 28.115 1.00 90.44 406 ILE A O 1
ATOM 3244 N N . GLN A 1 407 ? -4.932 -15.527 26.728 1.00 92.06 407 GLN A N 1
ATOM 3245 C CA . GLN A 1 407 ? -5.806 -16.699 26.883 1.00 92.06 407 GLN A CA 1
ATOM 3246 C C . GLN A 1 407 ? -5.772 -17.622 25.651 1.00 92.06 407 GLN A C 1
ATOM 3248 O O . GLN A 1 407 ? -5.444 -17.151 24.559 1.00 92.06 407 GLN A O 1
ATOM 3253 N N . PRO A 1 408 ? -6.161 -18.909 25.774 1.00 95.12 408 PRO A N 1
ATOM 3254 C CA . PRO A 1 408 ? -6.209 -19.830 24.641 1.00 95.12 408 PRO A CA 1
ATOM 3255 C C . PRO A 1 408 ? -7.063 -19.314 23.477 1.00 95.12 408 PRO A C 1
ATOM 3257 O O . PRO A 1 408 ? -8.175 -18.817 23.671 1.00 95.12 408 PRO A O 1
ATOM 3260 N N . ALA A 1 409 ? -6.575 -19.516 22.254 1.00 96.25 409 ALA A N 1
ATOM 3261 C CA . ALA A 1 409 ? -7.242 -19.113 21.018 1.00 96.25 409 ALA A CA 1
ATOM 3262 C C . ALA A 1 409 ? -7.550 -20.343 20.132 1.00 96.25 409 ALA A C 1
ATOM 3264 O O . ALA A 1 409 ? -6.914 -20.551 19.095 1.00 96.25 409 ALA A O 1
ATOM 3265 N N . PRO A 1 410 ? -8.523 -21.197 20.521 1.00 96.69 410 PRO A N 1
ATOM 3266 C CA . PRO A 1 410 ? -8.818 -22.469 19.853 1.00 96.69 410 PRO A CA 1
ATOM 3267 C C . PRO A 1 410 ? -9.250 -22.344 18.388 1.00 96.69 410 PRO A C 1
ATOM 3269 O O . PRO A 1 410 ? -9.053 -23.285 17.619 1.00 96.69 410 PRO A O 1
ATOM 3272 N N . SER A 1 411 ? -9.830 -21.206 17.996 1.00 97.38 411 SER A N 1
ATOM 3273 C CA . SER A 1 411 ? -10.318 -20.972 16.630 1.00 97.38 411 SER A CA 1
ATOM 3274 C C . SER A 1 411 ? -9.310 -20.265 15.722 1.00 97.38 411 SER A C 1
ATOM 3276 O O . SER A 1 411 ? -9.549 -20.199 14.514 1.00 97.38 411 SER A O 1
ATOM 3278 N N . LEU A 1 412 ? -8.206 -19.752 16.277 1.00 97.56 412 LEU A N 1
ATOM 3279 C CA . LEU A 1 412 ? -7.276 -18.873 15.572 1.00 97.56 412 LEU A CA 1
ATOM 3280 C C . LEU A 1 412 ? -6.508 -19.639 14.494 1.00 97.56 412 LEU A C 1
ATOM 3282 O O . LEU A 1 412 ? -5.924 -20.685 14.763 1.00 97.56 412 LEU A O 1
ATOM 3286 N N . ARG A 1 413 ? -6.510 -19.104 13.271 1.00 97.62 413 ARG A N 1
ATOM 3287 C CA . ARG A 1 413 ? -5.897 -19.687 12.067 1.00 97.62 413 ARG A CA 1
ATOM 3288 C C . ARG A 1 413 ? -4.772 -18.836 11.502 1.00 97.62 413 ARG A C 1
ATOM 3290 O O . ARG A 1 413 ? -3.813 -19.401 10.976 1.00 97.62 413 ARG A O 1
ATOM 3297 N N . SER A 1 414 ? -4.903 -17.513 11.593 1.00 97.44 414 SER A N 1
ATOM 3298 C CA . SER A 1 414 ? -3.913 -16.556 11.096 1.00 97.44 414 SER A CA 1
ATOM 3299 C C . SER A 1 414 ? -3.788 -15.364 12.033 1.00 97.44 414 SER A C 1
ATOM 3301 O O . SER A 1 414 ? -4.797 -14.857 12.531 1.00 97.44 414 SER A O 1
ATOM 3303 N N . ILE A 1 415 ? -2.555 -14.916 12.241 1.00 95.75 415 ILE A N 1
ATOM 3304 C CA . ILE A 1 415 ? -2.249 -13.687 12.958 1.00 95.75 415 ILE A CA 1
ATOM 3305 C C . ILE A 1 415 ? -1.237 -12.858 12.175 1.00 95.75 415 ILE A C 1
ATOM 3307 O O . ILE A 1 415 ? -0.209 -13.364 11.728 1.00 95.75 415 ILE A O 1
ATOM 3311 N N . LYS A 1 416 ? -1.541 -11.573 12.026 1.00 94.81 416 LYS A N 1
ATOM 3312 C CA . LYS A 1 416 ? -0.714 -10.578 11.361 1.00 94.81 416 LYS A CA 1
ATOM 3313 C C . LYS A 1 416 ? -0.578 -9.369 12.269 1.00 94.81 416 LYS A C 1
ATOM 3315 O O . LYS A 1 416 ? -1.568 -8.691 12.522 1.00 94.81 416 LYS A O 1
ATOM 3320 N N . LEU A 1 417 ? 0.628 -9.101 12.754 1.00 92.19 417 LEU A N 1
ATOM 3321 C CA . LEU A 1 417 ? 0.909 -7.968 13.634 1.00 92.19 417 LEU A CA 1
ATOM 3322 C C . LEU A 1 417 ? 2.027 -7.120 13.036 1.00 92.19 417 LEU A C 1
ATOM 3324 O O . LEU A 1 417 ? 3.085 -7.637 12.672 1.00 92.19 417 LEU A O 1
ATOM 3328 N N . VAL A 1 418 ? 1.786 -5.818 12.946 1.00 88.75 418 VAL A N 1
ATOM 3329 C CA . VAL A 1 418 ? 2.739 -4.840 12.426 1.00 88.75 418 VAL A CA 1
ATOM 3330 C C . VAL A 1 418 ? 2.982 -3.785 13.484 1.00 88.75 418 VAL A C 1
ATOM 3332 O O . VAL A 1 418 ? 2.067 -3.049 13.850 1.00 88.75 418 VAL A O 1
ATOM 3335 N N . ASN A 1 419 ? 4.222 -3.726 13.955 1.00 85.06 419 ASN A N 1
ATOM 3336 C CA . ASN A 1 419 ? 4.716 -2.658 14.804 1.00 85.06 419 ASN A CA 1
ATOM 3337 C C . ASN A 1 419 ? 5.456 -1.636 13.928 1.00 85.06 419 ASN A C 1
ATOM 3339 O O . ASN A 1 419 ? 6.517 -1.942 13.397 1.00 85.06 419 ASN A O 1
ATOM 3343 N N . ASN A 1 420 ? 4.889 -0.444 13.748 1.00 79.94 420 ASN A N 1
ATOM 3344 C CA . ASN A 1 420 ? 5.546 0.642 13.007 1.00 79.94 420 ASN A CA 1
ATOM 3345 C C . ASN A 1 420 ? 6.352 1.577 13.923 1.00 79.94 420 ASN A C 1
ATOM 3347 O O . ASN A 1 420 ? 6.856 2.596 13.452 1.00 79.94 420 ASN A O 1
ATOM 3351 N N . ASP A 1 421 ? 6.446 1.262 15.216 1.00 72.88 421 ASP A N 1
ATOM 3352 C CA . ASP A 1 421 ? 7.179 2.081 16.171 1.00 72.88 421 ASP A CA 1
ATOM 3353 C C . ASP A 1 421 ? 8.654 1.703 16.197 1.00 72.88 421 ASP A C 1
ATOM 3355 O O . ASP A 1 421 ? 9.016 0.525 16.150 1.00 72.88 421 ASP A O 1
ATOM 3359 N N . ASP A 1 422 ? 9.496 2.699 16.464 1.00 67.19 422 ASP A N 1
ATOM 3360 C CA . ASP A 1 422 ? 10.935 2.550 16.713 1.00 67.19 422 ASP A CA 1
ATOM 3361 C C . ASP A 1 422 ? 11.232 1.899 18.083 1.00 67.19 422 ASP A C 1
ATOM 3363 O O . ASP A 1 422 ? 12.259 2.146 18.716 1.00 67.19 422 ASP A O 1
ATOM 3367 N N . THR A 1 423 ? 10.317 1.079 18.608 1.00 74.06 423 THR A N 1
ATOM 3368 C CA . THR A 1 423 ? 10.472 0.420 19.905 1.00 74.06 423 THR A CA 1
ATOM 3369 C C . THR A 1 423 ? 10.601 -1.085 19.755 1.00 74.06 423 THR A C 1
ATOM 3371 O O . THR A 1 423 ? 9.916 -1.741 18.969 1.00 74.06 423 THR A O 1
ATOM 3374 N N . ARG A 1 424 ? 11.489 -1.668 20.565 1.00 77.19 424 ARG A N 1
ATOM 3375 C CA . ARG A 1 424 ? 11.646 -3.117 20.622 1.00 77.19 424 ARG A CA 1
ATOM 3376 C C . ARG A 1 424 ? 10.405 -3.763 21.238 1.00 77.19 424 ARG A C 1
ATOM 3378 O O . ARG A 1 424 ? 10.088 -3.517 22.403 1.00 77.19 424 ARG A O 1
ATOM 3385 N N . MET A 1 425 ? 9.790 -4.677 20.494 1.00 84.56 425 MET A N 1
ATOM 3386 C CA . MET A 1 425 ? 8.641 -5.459 20.941 1.00 84.56 425 MET A CA 1
ATOM 3387 C C . MET A 1 425 ? 8.926 -6.960 20.864 1.00 84.56 425 MET A C 1
ATOM 3389 O O . MET A 1 425 ? 9.484 -7.445 19.883 1.00 84.56 425 MET A O 1
ATOM 3393 N N . LYS A 1 426 ? 8.526 -7.701 21.901 1.00 88.94 426 LYS A N 1
ATOM 3394 C CA . LYS A 1 426 ? 8.582 -9.166 21.961 1.00 88.94 426 LYS A CA 1
ATOM 3395 C C . LYS A 1 426 ? 7.193 -9.684 22.321 1.00 88.94 426 LYS A C 1
ATOM 3397 O O . LYS A 1 426 ? 6.542 -9.102 23.187 1.00 88.94 426 LYS A O 1
ATOM 3402 N N . LEU A 1 427 ? 6.771 -10.788 21.710 1.00 91.19 427 LEU A N 1
ATOM 3403 C CA . LEU A 1 427 ? 5.605 -11.523 22.187 1.00 91.19 427 LEU A CA 1
ATOM 3404 C C . LEU A 1 427 ? 5.860 -12.019 23.627 1.00 91.19 427 LEU A C 1
ATOM 3406 O O . LEU A 1 427 ? 6.934 -12.577 23.899 1.00 91.19 427 LEU A O 1
ATOM 3410 N N . PRO A 1 428 ? 4.913 -11.817 24.561 1.00 90.94 428 PRO A N 1
ATOM 3411 C CA . PRO A 1 428 ? 5.050 -12.303 25.928 1.00 90.94 428 PRO A CA 1
ATOM 3412 C C . PRO A 1 428 ? 5.058 -13.836 25.958 1.00 90.94 428 PRO A C 1
ATOM 3414 O O . PRO A 1 428 ? 4.459 -14.492 25.111 1.00 90.94 428 PRO A O 1
ATOM 3417 N N . ASP A 1 429 ? 5.698 -14.430 26.966 1.00 85.38 429 ASP A N 1
ATOM 3418 C CA . ASP A 1 429 ? 5.770 -15.897 27.073 1.00 85.38 429 ASP A CA 1
ATOM 3419 C C . ASP A 1 429 ? 4.380 -16.533 27.316 1.00 85.38 429 ASP A C 1
ATOM 3421 O O . ASP A 1 429 ? 4.175 -17.703 27.012 1.00 85.38 429 ASP A O 1
ATOM 3425 N N . GLN A 1 430 ? 3.418 -15.746 27.817 1.00 87.25 430 GLN A N 1
ATOM 3426 C CA . GLN A 1 430 ? 2.010 -16.123 28.021 1.00 87.25 430 GLN A CA 1
ATOM 3427 C C . GLN A 1 430 ? 1.120 -15.848 26.797 1.00 87.25 430 GLN A C 1
ATOM 3429 O O . GLN A 1 430 ? -0.097 -15.987 26.884 1.00 87.25 430 GLN A O 1
ATOM 3434 N N . PHE A 1 431 ? 1.691 -15.425 25.665 1.00 92.56 431 PHE A N 1
ATOM 3435 C CA . PHE A 1 431 ? 0.914 -15.089 24.475 1.00 92.56 431 PHE A CA 1
ATOM 3436 C C . PHE A 1 431 ? 0.041 -16.274 24.032 1.00 92.56 431 PHE A C 1
ATOM 3438 O O . PHE A 1 431 ? 0.541 -17.371 23.765 1.00 92.56 431 PHE A O 1
ATOM 3445 N N . LEU A 1 432 ? -1.271 -16.042 23.974 1.00 93.56 432 LEU A N 1
ATOM 3446 C CA . LEU A 1 432 ? -2.319 -17.028 23.692 1.00 93.56 432 LEU A CA 1
ATOM 3447 C C . LEU A 1 432 ? -2.305 -18.264 24.614 1.00 93.56 432 LEU A C 1
ATOM 3449 O O . LEU A 1 432 ? -2.758 -19.334 24.205 1.00 93.56 432 LEU A O 1
ATOM 3453 N N . ASP A 1 433 ? -1.718 -18.159 25.812 1.00 90.88 433 ASP A N 1
ATOM 3454 C CA . ASP A 1 433 ? -1.426 -19.284 26.719 1.00 90.88 433 ASP A CA 1
ATOM 3455 C C . ASP A 1 433 ? -0.633 -20.429 26.041 1.00 90.88 433 ASP A C 1
ATOM 3457 O O . ASP A 1 433 ? -0.680 -21.590 26.444 1.00 90.88 433 ASP A O 1
ATOM 3461 N N . GLY A 1 434 ? 0.056 -20.134 24.930 1.00 88.50 434 GLY A N 1
ATOM 3462 C CA . GLY A 1 434 ? 0.688 -21.144 24.077 1.00 88.50 434 GLY A CA 1
ATOM 3463 C C . GLY A 1 434 ? -0.289 -22.108 23.381 1.00 88.50 434 GLY A C 1
ATOM 3464 O O . GLY A 1 434 ? 0.153 -23.106 22.809 1.00 88.50 434 GLY A O 1
ATOM 3465 N N . GLN A 1 435 ? -1.598 -21.834 23.400 1.00 91.38 435 GLN A N 1
ATOM 3466 C CA . GLN A 1 435 ? -2.652 -22.725 22.912 1.00 91.38 435 GLN A CA 1
ATOM 3467 C C . GLN A 1 435 ? -3.435 -22.111 21.742 1.00 91.38 435 GLN A C 1
ATOM 3469 O O . GLN A 1 435 ? -4.480 -21.485 21.918 1.00 91.38 435 GLN A O 1
ATOM 3474 N N . ALA A 1 436 ? -2.969 -22.372 20.518 1.00 95.31 436 ALA A N 1
ATOM 3475 C CA . ALA A 1 436 ? -3.689 -22.053 19.282 1.00 95.31 436 ALA A CA 1
ATOM 3476 C C . ALA A 1 436 ? -3.599 -23.227 18.279 1.00 95.31 436 ALA A C 1
ATOM 3478 O O . ALA A 1 436 ? -2.832 -23.180 17.320 1.00 95.31 436 ALA A O 1
ATOM 3479 N N . PRO A 1 437 ? -4.348 -24.326 18.495 1.00 94.69 437 PRO A N 1
ATOM 3480 C CA . PRO A 1 437 ? -4.181 -25.588 17.763 1.00 94.69 437 PRO A CA 1
ATOM 3481 C C . PRO A 1 437 ? -4.495 -25.513 16.260 1.00 94.69 437 PRO A C 1
ATOM 3483 O O . PRO A 1 437 ? -4.076 -26.391 15.505 1.00 94.69 437 PRO A O 1
ATOM 3486 N N . LEU A 1 438 ? -5.254 -24.503 15.822 1.00 96.69 438 LEU A N 1
ATOM 3487 C CA . LEU A 1 438 ? -5.602 -24.281 14.415 1.00 96.69 438 LEU A CA 1
ATOM 3488 C C . LEU A 1 438 ? -4.718 -23.227 13.737 1.00 96.69 4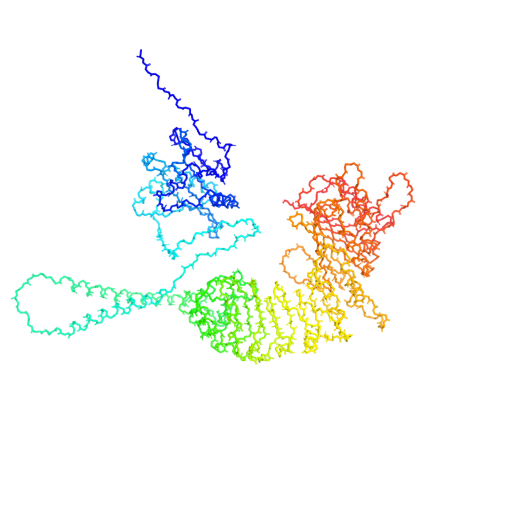38 LEU A C 1
ATOM 3490 O O . LEU A 1 438 ? -4.944 -22.932 12.561 1.00 96.69 438 LEU A O 1
ATOM 3494 N N . LEU A 1 439 ? -3.726 -22.674 14.446 1.00 97.06 439 LEU A N 1
ATOM 3495 C CA . LEU A 1 439 ? -2.881 -21.607 13.930 1.00 97.06 439 LEU A CA 1
ATOM 3496 C C . LEU A 1 439 ? -1.981 -22.156 12.827 1.00 97.06 439 LEU A C 1
ATOM 3498 O O . LEU A 1 439 ? -1.217 -23.096 13.030 1.00 97.06 439 LEU A O 1
ATOM 3502 N N . THR A 1 440 ? -2.083 -21.571 11.641 1.00 97.38 440 THR A N 1
ATOM 3503 C CA . THR A 1 440 ? -1.344 -22.024 10.455 1.00 97.38 440 THR A CA 1
ATOM 3504 C C . THR A 1 440 ? -0.514 -20.917 9.824 1.00 97.38 440 THR A C 1
ATOM 3506 O O . THR A 1 440 ? 0.400 -21.212 9.059 1.00 97.38 440 THR A O 1
ATOM 3509 N N . GLN A 1 441 ? -0.801 -19.655 10.135 1.00 98.19 441 GLN A N 1
ATOM 3510 C CA . GLN A 1 441 ? -0.161 -18.504 9.509 1.00 98.19 441 GLN A CA 1
ATOM 3511 C C . GLN A 1 441 ? 0.236 -17.476 10.568 1.00 98.19 441 GLN A C 1
ATOM 3513 O O . GLN A 1 441 ? -0.601 -17.057 11.370 1.00 98.19 441 GLN A O 1
ATOM 3518 N N . ILE A 1 442 ? 1.504 -17.073 10.555 1.00 97.19 442 ILE A N 1
ATOM 3519 C CA . ILE A 1 442 ? 2.026 -15.980 11.377 1.00 97.19 442 ILE A CA 1
ATOM 3520 C C . ILE A 1 442 ? 2.745 -14.991 10.464 1.00 97.19 442 ILE A C 1
ATOM 3522 O O . ILE A 1 442 ? 3.672 -15.382 9.758 1.00 97.19 442 ILE A O 1
ATOM 3526 N N . TYR A 1 443 ? 2.347 -13.723 10.540 1.00 96.31 443 TYR A N 1
ATOM 3527 C CA . TYR A 1 443 ? 3.086 -12.584 10.009 1.00 96.31 443 TYR A CA 1
ATOM 3528 C C . TYR A 1 443 ? 3.431 -11.624 11.148 1.00 96.31 443 TYR A C 1
ATOM 3530 O O . TYR A 1 443 ? 2.530 -11.138 11.837 1.00 96.31 443 TYR A O 1
ATOM 3538 N N . LEU A 1 444 ? 4.714 -11.315 11.332 1.00 93.81 444 LEU A N 1
ATOM 3539 C CA . LEU A 1 444 ? 5.184 -10.352 12.330 1.00 93.81 444 LEU A CA 1
ATOM 3540 C C . LEU A 1 444 ? 6.169 -9.371 11.692 1.00 93.81 444 LEU A C 1
ATOM 3542 O O . LEU A 1 444 ? 7.218 -9.777 11.197 1.00 93.81 444 LEU A O 1
ATOM 3546 N N . HIS A 1 445 ? 5.865 -8.078 11.758 1.00 91.25 445 HIS A N 1
ATOM 3547 C CA . HIS A 1 445 ? 6.791 -7.009 11.387 1.00 91.25 445 HIS A CA 1
ATOM 3548 C C . HIS A 1 445 ? 7.212 -6.242 12.640 1.00 91.25 445 HIS A C 1
ATOM 3550 O O . HIS A 1 445 ? 6.353 -5.764 13.384 1.00 91.25 445 HIS A O 1
ATOM 3556 N N . SER A 1 446 ? 8.522 -6.147 12.879 1.00 88.69 446 SER A N 1
ATOM 3557 C CA . SER A 1 446 ? 9.106 -5.442 14.031 1.00 88.69 446 SER A CA 1
ATOM 3558 C C . SER A 1 446 ? 8.662 -5.982 15.406 1.00 88.69 446 SER A C 1
ATOM 3560 O O . SER A 1 446 ? 8.611 -5.242 16.391 1.00 88.69 446 SER A O 1
ATOM 3562 N N . ILE A 1 447 ? 8.358 -7.288 15.489 1.00 89.06 447 ILE A N 1
ATOM 3563 C CA . ILE A 1 447 ? 7.974 -8.007 16.718 1.00 89.06 447 ILE A CA 1
ATOM 3564 C C . ILE A 1 447 ? 8.752 -9.331 16.833 1.00 89.06 447 ILE A C 1
ATOM 3566 O O . ILE A 1 447 ? 8.716 -10.172 15.937 1.00 89.06 447 ILE A O 1
ATOM 3570 N N . GLU A 1 448 ? 9.432 -9.544 17.962 1.00 89.25 448 GLU A N 1
ATOM 3571 C CA . GLU A 1 448 ? 10.212 -10.754 18.256 1.00 89.25 448 GLU A CA 1
ATOM 3572 C C . GLU A 1 448 ? 9.310 -11.895 18.771 1.00 89.25 448 GLU A C 1
ATOM 3574 O O . GLU A 1 448 ? 8.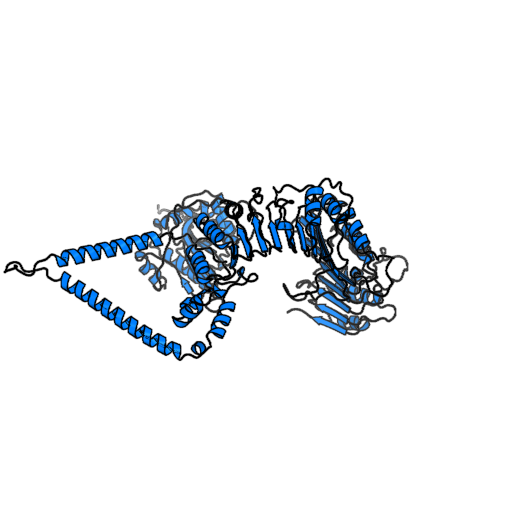631 -11.752 19.791 1.00 89.25 448 GLU A O 1
ATOM 3579 N N . ILE A 1 449 ? 9.339 -13.055 18.106 1.00 89.38 449 ILE A N 1
ATOM 3580 C CA . ILE A 1 449 ? 8.689 -14.292 18.568 1.00 89.38 449 ILE A CA 1
ATOM 3581 C C . ILE A 1 449 ? 9.697 -15.198 19.298 1.00 89.38 449 ILE A C 1
ATOM 3583 O O . ILE A 1 449 ? 10.799 -15.419 18.790 1.00 89.38 449 ILE A O 1
ATOM 3587 N N . PRO A 1 450 ? 9.356 -15.767 20.473 1.00 89.25 450 PRO A N 1
ATOM 3588 C CA . PRO A 1 450 ? 10.163 -16.825 21.072 1.00 89.25 450 PRO A CA 1
ATOM 3589 C C . PRO A 1 450 ? 10.268 -18.035 20.131 1.00 89.25 450 PRO A C 1
ATOM 3591 O O . PRO A 1 450 ? 9.271 -18.687 19.834 1.00 89.25 450 PRO A O 1
ATOM 3594 N N . TRP A 1 451 ? 11.479 -18.379 19.687 1.00 88.38 451 TRP A N 1
ATOM 3595 C CA . TRP A 1 451 ? 11.718 -19.498 18.758 1.00 88.38 451 TRP A CA 1
ATOM 3596 C C . TRP A 1 451 ? 11.399 -20.884 19.340 1.00 88.38 451 TRP A C 1
ATOM 3598 O O . TRP A 1 451 ? 11.234 -21.849 18.605 1.00 88.38 451 TRP A O 1
ATOM 3608 N N . ASN A 1 452 ? 11.270 -20.989 20.661 1.00 88.38 452 ASN A N 1
ATOM 3609 C CA . ASN A 1 452 ? 10.789 -22.181 21.357 1.00 88.38 452 ASN A CA 1
ATOM 3610 C C . ASN A 1 452 ? 9.264 -22.176 21.587 1.00 88.38 452 ASN A C 1
ATOM 3612 O O . ASN A 1 452 ? 8.765 -23.029 22.320 1.00 88.38 452 ASN A O 1
ATOM 3616 N N . SER A 1 453 ? 8.529 -21.215 21.015 1.00 90.31 453 SER A N 1
ATOM 3617 C CA . SER A 1 453 ? 7.082 -21.104 21.192 1.00 90.31 453 SER A CA 1
ATOM 3618 C C . SER A 1 453 ? 6.352 -22.316 20.595 1.00 90.31 453 SER A C 1
ATOM 3620 O O . SER A 1 453 ? 6.612 -22.682 19.443 1.00 90.31 453 SER A O 1
ATOM 3622 N N . PRO A 1 454 ? 5.391 -22.922 21.320 1.00 90.88 454 PRO A N 1
ATOM 3623 C CA . PRO A 1 454 ? 4.584 -24.026 20.795 1.00 90.88 454 PRO A CA 1
ATOM 3624 C C . PRO A 1 454 ? 3.723 -23.607 19.592 1.00 90.88 454 PRO A C 1
ATOM 3626 O O . PRO A 1 454 ? 3.368 -24.451 18.772 1.00 90.88 454 PRO A O 1
ATOM 3629 N N . LEU A 1 455 ? 3.451 -22.304 19.441 1.00 92.12 455 LEU A N 1
ATOM 3630 C CA . LEU A 1 455 ? 2.656 -21.731 18.350 1.00 92.12 455 LEU A CA 1
ATOM 3631 C C . LEU A 1 455 ? 3.290 -21.931 16.965 1.00 92.12 455 LEU A C 1
ATOM 3633 O O . LEU A 1 455 ? 2.605 -21.815 15.952 1.00 92.12 455 LEU A O 1
ATOM 3637 N N . LEU A 1 456 ? 4.586 -22.245 16.910 1.00 92.25 456 LEU A N 1
ATOM 3638 C CA . LEU A 1 456 ? 5.308 -22.457 15.659 1.00 92.25 456 LEU A CA 1
ATOM 3639 C C . LEU A 1 456 ? 5.059 -23.846 15.036 1.00 92.25 456 LEU A C 1
ATOM 3641 O O . LEU A 1 456 ? 5.257 -24.029 13.840 1.00 92.25 456 LEU A O 1
ATOM 3645 N N . GLN A 1 457 ? 4.604 -24.838 15.809 1.00 90.25 457 GLN A N 1
ATOM 3646 C CA . GLN A 1 457 ? 4.617 -26.252 15.391 1.00 90.25 457 GLN A CA 1
ATOM 3647 C C . GLN A 1 457 ? 3.592 -26.600 14.302 1.00 90.25 457 GLN A C 1
ATOM 3649 O O . GLN A 1 457 ? 3.783 -27.539 13.524 1.00 90.25 457 GLN A O 1
ATOM 3654 N N . THR A 1 458 ? 2.475 -25.875 14.245 1.00 91.12 458 THR A N 1
ATOM 3655 C CA . THR A 1 458 ? 1.360 -26.158 13.330 1.00 91.12 458 THR A CA 1
ATOM 3656 C C . THR A 1 458 ? 1.419 -25.350 12.034 1.00 91.12 458 THR A C 1
ATOM 3658 O O . THR A 1 458 ? 0.549 -25.518 11.176 1.00 91.12 458 THR A O 1
ATOM 3661 N N . LEU A 1 459 ? 2.437 -24.498 11.874 1.00 96.88 459 LEU A N 1
ATOM 3662 C CA . LEU A 1 459 ? 2.485 -23.496 10.816 1.00 96.88 459 LEU A CA 1
ATOM 3663 C C . LEU A 1 459 ? 2.659 -24.076 9.409 1.00 96.88 459 LEU A C 1
ATOM 3665 O O . LEU A 1 459 ? 3.412 -25.021 9.164 1.00 96.88 459 LEU A O 1
ATOM 3669 N N . THR A 1 460 ? 1.964 -23.434 8.474 1.00 97.81 460 THR A N 1
ATOM 3670 C CA . THR A 1 460 ? 2.121 -23.561 7.024 1.00 97.81 460 THR A CA 1
ATOM 3671 C C . THR A 1 460 ? 2.678 -22.280 6.400 1.00 97.81 460 THR A C 1
ATOM 3673 O O . THR A 1 460 ? 3.281 -22.370 5.339 1.00 97.81 460 THR A O 1
ATOM 3676 N N . SER A 1 461 ? 2.510 -21.111 7.033 1.00 98.25 461 SER A N 1
ATOM 3677 C CA . SER A 1 461 ? 3.173 -19.855 6.647 1.00 98.25 461 SER A CA 1
ATOM 3678 C C . SER A 1 461 ? 3.830 -19.195 7.856 1.00 98.25 461 SER A C 1
ATOM 3680 O O . SER A 1 461 ? 3.179 -19.027 8.892 1.00 98.25 461 SER A O 1
ATOM 3682 N N . LEU A 1 462 ? 5.100 -18.822 7.713 1.00 97.38 462 LEU A N 1
ATOM 3683 C CA . LEU A 1 462 ? 5.841 -18.011 8.672 1.00 97.38 462 LEU A CA 1
ATOM 3684 C C . LEU A 1 462 ? 6.509 -16.857 7.926 1.00 97.38 462 LEU A C 1
ATOM 3686 O O . LEU A 1 462 ? 7.396 -17.085 7.106 1.00 97.38 462 LEU A O 1
ATOM 3690 N N . GLU A 1 463 ? 6.091 -15.638 8.240 1.00 97.25 463 GLU A N 1
ATOM 3691 C CA . GLU A 1 463 ? 6.564 -14.412 7.605 1.00 97.25 463 GLU A CA 1
ATOM 3692 C C . GLU A 1 463 ? 7.048 -13.454 8.697 1.00 97.25 463 GLU A C 1
ATOM 3694 O O . GLU A 1 463 ? 6.276 -13.029 9.558 1.00 97.25 463 GLU A O 1
ATOM 3699 N N . LEU A 1 464 ? 8.345 -13.155 8.716 1.00 94.06 464 LEU A N 1
ATOM 3700 C CA . LEU A 1 464 ? 8.966 -12.341 9.757 1.00 94.06 464 LEU A CA 1
ATOM 3701 C C . LEU A 1 464 ? 9.789 -11.221 9.127 1.00 94.06 464 LEU A C 1
ATOM 3703 O O . LEU A 1 464 ? 10.638 -11.471 8.275 1.00 94.06 464 LEU A O 1
ATOM 3707 N N . SER A 1 465 ? 9.589 -9.994 9.597 1.00 90.81 465 SER A N 1
ATOM 3708 C CA . SER A 1 465 ? 10.316 -8.819 9.120 1.00 90.81 465 SER A CA 1
ATOM 3709 C C . SER A 1 465 ? 10.983 -8.053 10.264 1.00 90.81 465 SER A C 1
ATOM 3711 O O . SER A 1 465 ? 10.361 -7.766 11.292 1.00 90.81 465 SER A O 1
ATOM 3713 N N . ARG A 1 466 ? 12.275 -7.750 10.080 1.00 82.31 466 ARG A N 1
ATOM 3714 C CA . ARG A 1 466 ? 13.126 -6.986 10.996 1.00 82.31 466 ARG A CA 1
ATOM 3715 C C . ARG A 1 466 ? 12.820 -5.491 10.904 1.00 82.31 466 ARG A C 1
ATOM 3717 O O . ARG A 1 466 ? 12.784 -4.934 9.815 1.00 82.31 466 ARG A O 1
ATOM 3724 N N . GLY A 1 467 ? 12.696 -4.864 12.069 1.00 74.56 467 GLY A N 1
ATOM 3725 C CA . GLY A 1 467 ? 12.897 -3.430 12.272 1.00 74.56 467 GLY A CA 1
ATOM 3726 C C . GLY A 1 467 ? 14.186 -3.185 13.059 1.00 74.56 467 GLY A C 1
ATOM 3727 O O . GLY A 1 467 ? 14.825 -4.138 13.525 1.00 74.56 467 GLY A O 1
ATOM 3728 N N . ASP A 1 468 ? 14.542 -1.919 13.259 1.00 67.56 468 ASP A N 1
ATOM 3729 C CA . ASP A 1 468 ? 15.868 -1.472 13.724 1.00 67.56 468 ASP A CA 1
ATOM 3730 C C . ASP A 1 468 ? 16.339 -2.079 15.064 1.00 67.56 468 ASP A C 1
ATOM 3732 O O . ASP A 1 468 ? 17.538 -2.143 15.342 1.00 67.56 468 ASP A O 1
ATOM 3736 N N . TYR A 1 469 ? 15.420 -2.605 15.884 1.00 66.69 469 TYR A N 1
ATOM 3737 C CA . TYR A 1 469 ? 15.691 -3.035 17.262 1.00 66.69 469 TYR A CA 1
ATOM 3738 C C . TYR A 1 469 ? 15.428 -4.523 17.567 1.00 66.69 469 TYR A C 1
ATOM 3740 O O . TYR A 1 469 ? 15.464 -4.919 18.740 1.00 66.69 469 TYR A O 1
ATOM 3748 N N . ILE A 1 470 ? 15.159 -5.375 16.567 1.00 69.12 470 ILE A N 1
ATOM 3749 C CA . ILE A 1 470 ? 14.940 -6.816 16.813 1.00 69.12 470 ILE A CA 1
ATOM 3750 C C . ILE A 1 470 ? 16.266 -7.544 17.068 1.00 69.12 470 ILE A C 1
ATOM 3752 O O . ILE A 1 470 ? 17.241 -7.390 16.333 1.00 69.12 470 ILE A O 1
ATOM 3756 N N . LYS A 1 471 ? 16.282 -8.410 18.092 1.00 75.00 471 LYS A N 1
ATOM 3757 C CA . LYS A 1 471 ? 17.402 -9.317 18.350 1.00 75.00 471 LYS A CA 1
ATOM 3758 C C . LYS A 1 471 ? 17.385 -10.489 17.366 1.00 75.00 471 LYS A C 1
ATOM 3760 O O . LYS A 1 471 ? 16.405 -11.220 17.267 1.00 75.00 471 LYS A O 1
ATOM 3765 N N . ILE A 1 472 ? 18.518 -10.699 16.710 1.00 81.44 472 ILE A N 1
ATOM 3766 C CA . ILE A 1 472 ? 18.745 -11.816 15.794 1.00 81.44 472 ILE A CA 1
ATOM 3767 C C . ILE A 1 472 ? 18.823 -13.144 16.583 1.00 81.44 472 ILE A C 1
ATOM 3769 O O . ILE A 1 472 ? 19.505 -13.190 17.617 1.00 81.44 472 ILE A O 1
ATOM 3773 N N . PRO A 1 473 ? 18.147 -14.226 16.143 1.00 82.88 473 PRO A N 1
ATOM 3774 C CA . PRO A 1 473 ? 18.265 -15.539 16.777 1.00 82.88 473 PRO A CA 1
ATOM 3775 C C . PRO A 1 473 ? 19.633 -16.183 16.556 1.00 82.88 473 PRO A C 1
ATOM 3777 O O . PRO A 1 473 ? 20.313 -15.914 15.568 1.00 82.88 473 PRO A O 1
ATOM 3780 N N . THR A 1 474 ? 20.019 -17.107 17.438 1.00 88.19 474 THR A N 1
ATOM 3781 C CA . THR A 1 474 ? 21.149 -17.998 17.136 1.00 88.19 474 THR A CA 1
ATOM 3782 C C . THR A 1 474 ? 20.750 -19.039 16.087 1.00 88.19 474 THR A C 1
ATOM 3784 O O . THR A 1 474 ? 19.571 -19.397 15.993 1.00 88.19 474 THR A O 1
ATOM 3787 N N . GLY A 1 475 ? 21.731 -19.573 15.343 1.00 87.69 475 GLY A N 1
ATOM 3788 C CA . GLY A 1 475 ? 21.519 -20.681 14.395 1.00 87.69 475 GLY A CA 1
ATOM 3789 C C . GLY A 1 475 ? 20.715 -21.813 15.027 1.00 87.69 475 GLY A C 1
ATOM 3790 O O . GLY A 1 475 ? 19.626 -22.141 14.559 1.00 87.69 475 GLY A O 1
ATOM 3791 N N . LYS A 1 476 ? 21.165 -22.299 16.188 1.00 88.31 476 LYS A N 1
ATOM 3792 C CA . LYS A 1 476 ? 20.485 -23.342 16.961 1.00 88.31 476 LYS A CA 1
ATOM 3793 C C . LYS A 1 476 ? 19.009 -23.053 17.225 1.00 88.31 476 LYS A C 1
ATOM 3795 O O . LYS A 1 476 ? 18.172 -23.910 16.964 1.00 88.31 476 LYS A O 1
ATOM 3800 N N . GLN A 1 477 ? 18.684 -21.864 17.740 1.00 89.62 477 GLN A N 1
ATOM 3801 C CA . GLN A 1 477 ? 17.306 -21.504 18.092 1.00 89.62 477 GLN A CA 1
ATOM 3802 C C . GLN A 1 477 ? 16.384 -21.560 16.876 1.00 89.62 477 GLN A C 1
ATOM 3804 O O . GLN A 1 477 ? 15.316 -22.166 16.931 1.00 89.62 477 GLN A O 1
ATOM 3809 N N . MET A 1 478 ? 16.813 -20.943 15.778 1.00 91.38 478 MET A N 1
ATOM 3810 C CA . MET A 1 478 ? 16.022 -20.877 14.558 1.00 91.38 478 MET A CA 1
ATOM 3811 C C . MET A 1 478 ? 15.910 -22.244 13.878 1.00 91.38 478 MET A C 1
ATOM 3813 O O . MET A 1 478 ? 14.836 -22.633 13.426 1.00 91.38 478 MET A O 1
ATOM 3817 N N . PHE A 1 479 ? 16.998 -23.008 13.835 1.00 92.25 479 PHE A N 1
ATOM 3818 C CA . PHE A 1 479 ? 17.023 -24.320 13.199 1.00 92.25 479 PHE A CA 1
ATOM 3819 C C . PHE A 1 479 ? 16.229 -25.377 13.968 1.00 92.25 479 PHE A C 1
ATOM 3821 O O . PHE A 1 479 ? 15.506 -26.154 13.346 1.00 92.25 479 PHE A O 1
ATOM 3828 N N . ASP A 1 480 ? 16.287 -25.385 15.302 1.00 91.00 480 ASP A N 1
ATOM 3829 C CA . ASP A 1 480 ? 15.446 -26.260 16.128 1.00 91.00 480 ASP A CA 1
ATOM 3830 C C . ASP A 1 480 ? 13.955 -25.931 15.955 1.00 91.00 480 ASP A C 1
ATOM 3832 O O . ASP A 1 480 ? 13.117 -26.838 15.865 1.00 91.00 480 ASP A O 1
ATOM 3836 N N . ALA A 1 481 ? 13.626 -24.643 15.820 1.00 92.88 481 ALA A N 1
ATOM 3837 C CA . ALA A 1 481 ? 12.272 -24.210 15.510 1.00 92.88 481 ALA A CA 1
ATOM 3838 C C . ALA A 1 481 ? 11.825 -24.724 14.135 1.00 92.88 481 ALA A C 1
ATOM 3840 O O . ALA A 1 481 ? 10.800 -25.391 14.052 1.00 92.88 481 ALA A O 1
ATOM 3841 N N . LEU A 1 482 ? 12.607 -24.499 13.071 1.00 94.12 482 LEU A N 1
ATOM 3842 C CA . LEU A 1 482 ? 12.274 -24.940 11.708 1.00 94.12 482 LEU A CA 1
ATOM 3843 C C . LEU A 1 482 ? 12.129 -26.464 11.592 1.00 94.12 482 LEU A C 1
ATOM 3845 O O . LEU A 1 482 ? 11.220 -26.940 10.912 1.00 94.12 482 LEU A O 1
ATOM 3849 N N . ARG A 1 483 ? 12.953 -27.246 12.308 1.00 92.81 483 ARG A N 1
ATOM 3850 C CA . ARG A 1 483 ? 12.795 -28.714 12.404 1.00 92.81 483 ARG A CA 1
ATOM 3851 C C . ARG A 1 483 ? 11.436 -29.123 12.973 1.00 92.81 483 ARG A C 1
ATOM 3853 O O . ARG A 1 483 ? 10.925 -30.190 12.641 1.00 92.81 483 ARG A O 1
ATOM 3860 N N . SER A 1 484 ? 10.846 -28.268 13.801 1.00 92.38 484 SER A N 1
ATOM 3861 C CA . SER A 1 484 ? 9.532 -28.473 14.408 1.00 92.38 484 SER A CA 1
ATOM 3862 C C . SER A 1 484 ? 8.372 -27.990 13.521 1.00 92.38 484 SER A C 1
ATOM 3864 O O . SER A 1 484 ? 7.224 -28.087 13.944 1.00 92.38 484 SER A O 1
ATOM 3866 N N . MET A 1 485 ? 8.636 -27.527 12.286 1.00 94.88 485 MET A N 1
ATOM 3867 C CA . MET A 1 485 ? 7.631 -27.028 11.326 1.00 94.88 485 MET A CA 1
ATOM 3868 C C . MET A 1 485 ? 7.585 -27.853 10.020 1.00 94.88 485 MET A C 1
ATOM 3870 O O . MET A 1 485 ? 7.713 -27.310 8.921 1.00 94.88 485 MET A O 1
ATOM 3874 N N . PRO A 1 486 ? 7.356 -29.180 10.061 1.00 91.94 486 PRO A N 1
ATOM 3875 C CA . PRO A 1 486 ? 7.422 -30.033 8.864 1.00 91.94 486 PRO A CA 1
ATOM 3876 C C . PRO A 1 486 ? 6.306 -29.767 7.836 1.00 91.94 486 PRO A C 1
ATOM 3878 O O . PRO A 1 486 ? 6.320 -30.327 6.737 1.00 91.94 486 PRO A O 1
ATOM 3881 N N . ARG A 1 487 ? 5.296 -28.965 8.200 1.00 95.69 487 ARG A N 1
ATOM 3882 C CA . ARG A 1 487 ? 4.162 -28.594 7.341 1.00 95.69 487 ARG A CA 1
ATOM 3883 C C . ARG A 1 487 ? 4.339 -27.241 6.652 1.00 95.69 487 ARG A C 1
ATOM 3885 O O . ARG A 1 487 ? 3.440 -26.862 5.906 1.00 95.69 487 ARG A O 1
ATOM 3892 N N . LEU A 1 488 ? 5.461 -26.557 6.877 1.00 97.81 488 LEU A N 1
ATOM 3893 C CA . LEU A 1 488 ? 5.713 -25.222 6.351 1.00 97.81 488 LEU A CA 1
ATOM 3894 C C . LEU A 1 488 ? 5.691 -25.223 4.814 1.00 97.81 488 LEU A C 1
ATOM 3896 O O . LEU A 1 488 ? 6.420 -25.980 4.169 1.00 97.81 488 LEU A O 1
ATOM 3900 N N . GLU A 1 489 ? 4.826 -24.389 4.242 1.00 98.12 489 GLU A N 1
ATOM 3901 C CA . GLU A 1 489 ? 4.665 -24.175 2.803 1.00 98.12 489 GLU A CA 1
ATOM 3902 C C . GLU A 1 489 ? 5.236 -22.818 2.366 1.00 98.12 489 GLU A C 1
ATOM 3904 O O . GLU A 1 489 ? 5.728 -22.704 1.245 1.00 98.12 489 GLU A O 1
ATOM 3909 N N . VAL A 1 490 ? 5.217 -21.812 3.240 1.00 98.25 490 VAL A N 1
ATOM 3910 C CA . VAL A 1 490 ? 5.741 -20.465 2.984 1.00 98.25 490 VAL A CA 1
ATOM 3911 C C . VAL A 1 490 ? 6.671 -20.061 4.125 1.00 98.25 490 VAL A C 1
ATOM 3913 O O . VAL A 1 490 ? 6.294 -20.144 5.295 1.00 98.25 490 VAL A O 1
ATOM 3916 N N . LEU A 1 491 ? 7.885 -19.642 3.776 1.00 97.81 491 LEU A N 1
ATOM 3917 C CA . LEU A 1 491 ? 8.844 -19.031 4.692 1.00 97.81 491 LEU A CA 1
ATOM 3918 C C . LEU A 1 491 ? 9.309 -17.708 4.089 1.00 97.81 491 LEU A C 1
ATOM 3920 O O . LEU A 1 491 ? 9.928 -17.719 3.026 1.00 97.81 491 LEU A O 1
ATOM 3924 N N . ASP A 1 492 ? 9.013 -16.601 4.762 1.00 96.94 492 ASP A N 1
ATOM 3925 C CA . ASP A 1 492 ? 9.452 -15.258 4.383 1.00 96.94 492 ASP A CA 1
ATOM 3926 C C . ASP A 1 492 ? 10.240 -14.626 5.528 1.00 96.94 492 ASP A C 1
ATOM 3928 O O . ASP A 1 492 ? 9.772 -14.583 6.669 1.00 96.94 492 ASP A O 1
ATOM 3932 N N . LEU A 1 493 ? 11.459 -14.187 5.236 1.00 94.88 493 LEU A N 1
ATOM 3933 C CA . LEU A 1 493 ? 12.364 -13.590 6.202 1.00 94.88 493 LEU A CA 1
ATOM 3934 C C . LEU A 1 493 ? 12.968 -12.322 5.610 1.00 94.88 493 LEU A C 1
ATOM 3936 O O . LEU A 1 493 ? 13.779 -12.389 4.687 1.00 94.88 493 LEU A O 1
ATOM 3940 N N . THR A 1 494 ? 12.634 -11.185 6.209 1.00 92.38 494 THR A N 1
ATOM 3941 C CA . THR A 1 494 ? 13.194 -9.878 5.861 1.00 92.38 494 THR A CA 1
ATOM 3942 C C . THR A 1 494 ? 14.107 -9.407 6.983 1.00 92.38 494 THR A C 1
ATOM 3944 O O . THR A 1 494 ? 13.638 -9.065 8.065 1.00 92.38 494 THR A O 1
ATOM 3947 N N . GLY A 1 495 ? 15.419 -9.429 6.760 1.00 88.19 495 GLY A N 1
ATOM 3948 C CA . GLY A 1 495 ? 16.449 -8.986 7.704 1.00 88.19 495 GLY A CA 1
ATOM 3949 C C . GLY A 1 495 ? 16.638 -9.868 8.946 1.00 88.19 495 GLY A C 1
ATOM 3950 O O . GLY A 1 495 ? 17.328 -9.463 9.873 1.00 88.19 495 GLY A O 1
ATOM 3951 N N . ILE A 1 496 ? 16.037 -11.061 9.023 1.00 88.62 496 ILE A N 1
ATOM 3952 C CA . ILE A 1 496 ? 16.127 -11.946 10.202 1.00 88.62 496 ILE A CA 1
ATOM 3953 C C . ILE A 1 496 ? 16.899 -13.216 9.838 1.00 88.62 496 ILE A C 1
ATOM 3955 O O . ILE A 1 496 ? 16.309 -14.248 9.521 1.00 88.62 496 ILE A O 1
ATOM 3959 N N . PHE A 1 497 ? 18.230 -13.148 9.917 1.00 89.75 497 PHE A N 1
ATOM 3960 C CA . PHE A 1 497 ? 19.116 -14.277 9.608 1.00 89.75 497 PHE A CA 1
ATOM 3961 C C . PHE A 1 497 ? 20.043 -14.600 10.776 1.00 89.75 497 PHE A C 1
ATOM 3963 O O . PHE A 1 497 ? 20.663 -13.688 11.322 1.00 89.75 497 PHE A O 1
ATOM 3970 N N . PRO A 1 498 ? 20.182 -15.877 11.166 1.00 89.31 498 PRO A N 1
ATOM 3971 C CA . PRO A 1 498 ? 20.988 -16.246 12.312 1.00 89.31 498 PRO A CA 1
ATOM 3972 C C . PRO A 1 498 ? 22.474 -16.029 12.019 1.00 89.31 498 PRO A C 1
ATOM 3974 O O . PRO A 1 498 ? 22.979 -16.418 10.964 1.00 89.31 498 PRO A O 1
ATOM 3977 N N . ARG A 1 499 ? 23.184 -15.439 12.982 1.00 83.38 499 ARG A N 1
ATOM 3978 C CA . ARG A 1 499 ? 24.646 -15.286 12.944 1.00 83.38 499 ARG A CA 1
ATOM 3979 C C . ARG A 1 499 ? 25.323 -16.468 13.641 1.00 83.38 499 ARG A C 1
ATOM 3981 O O . ARG A 1 499 ? 24.679 -17.199 14.395 1.00 83.38 499 ARG A O 1
ATOM 3988 N N . ASP A 1 500 ? 26.614 -16.648 13.363 1.00 78.31 500 ASP A N 1
ATOM 3989 C CA . ASP A 1 500 ? 27.462 -17.675 13.984 1.00 78.31 500 ASP A CA 1
ATOM 3990 C C . ASP A 1 500 ? 26.891 -19.101 13.857 1.00 78.31 500 ASP A C 1
ATOM 3992 O O . ASP A 1 500 ? 26.857 -19.870 14.819 1.00 78.31 500 ASP A O 1
ATOM 3996 N N . ILE A 1 501 ? 26.409 -19.452 12.659 1.00 84.00 501 ILE A N 1
ATOM 3997 C CA . ILE A 1 501 ? 25.909 -20.797 12.347 1.00 84.00 501 ILE A CA 1
ATOM 3998 C C . ILE A 1 501 ? 27.047 -21.810 12.542 1.00 84.00 501 ILE A C 1
ATOM 4000 O O . ILE A 1 501 ? 28.055 -21.772 11.835 1.00 84.00 501 ILE A O 1
ATOM 4004 N N . THR A 1 502 ? 26.873 -22.717 13.503 1.00 82.75 502 THR A N 1
ATOM 4005 C CA . THR A 1 502 ? 27.829 -23.807 13.801 1.00 82.75 502 THR A CA 1
ATOM 4006 C C . THR A 1 502 ? 27.271 -25.177 13.438 1.00 82.75 502 THR A C 1
ATOM 4008 O O . THR A 1 502 ? 27.991 -26.177 13.428 1.00 82.75 502 THR A O 1
ATOM 4011 N N . GLU A 1 503 ? 25.976 -25.228 13.146 1.00 80.56 503 GLU A N 1
ATOM 4012 C CA . GLU A 1 503 ? 25.276 -26.409 12.692 1.00 80.56 503 GLU A CA 1
ATOM 4013 C C . GLU A 1 503 ? 25.800 -26.836 11.323 1.00 80.56 503 GLU A C 1
ATOM 4015 O O . GLU A 1 503 ? 26.212 -26.016 10.511 1.00 80.56 503 GLU A O 1
ATOM 4020 N N . THR A 1 504 ? 25.800 -28.143 11.084 1.00 79.88 504 THR A N 1
ATOM 4021 C CA . THR A 1 504 ? 26.229 -28.736 9.807 1.00 79.88 504 THR A CA 1
ATOM 4022 C C . THR A 1 504 ? 25.123 -29.556 9.148 1.00 79.88 504 THR A C 1
ATOM 4024 O O . THR A 1 504 ? 25.207 -29.876 7.963 1.00 79.88 504 THR A O 1
ATOM 4027 N N . ASP A 1 505 ? 24.068 -29.877 9.900 1.00 86.25 505 ASP A N 1
ATOM 4028 C CA . ASP A 1 505 ? 22.950 -30.681 9.427 1.00 86.25 505 ASP A CA 1
ATOM 4029 C C . ASP A 1 505 ? 22.027 -29.877 8.509 1.00 86.25 505 ASP A C 1
ATOM 4031 O O . ASP A 1 505 ? 21.665 -28.736 8.805 1.00 86.25 505 ASP A O 1
ATOM 4035 N N . LEU A 1 506 ? 21.567 -30.520 7.434 1.00 91.00 506 LEU A N 1
ATOM 4036 C CA . LEU A 1 506 ? 20.501 -29.986 6.592 1.00 91.00 506 LEU A CA 1
ATOM 4037 C C . LEU A 1 506 ? 19.144 -30.083 7.299 1.00 91.00 506 LEU A C 1
ATOM 4039 O O . LEU A 1 506 ? 18.822 -31.078 7.951 1.00 91.00 506 LEU A O 1
ATOM 4043 N N . ILE A 1 507 ? 18.314 -29.064 7.108 1.00 93.31 507 ILE A N 1
ATOM 4044 C CA . ILE A 1 507 ? 16.989 -28.922 7.706 1.00 93.31 507 ILE A CA 1
ATOM 4045 C C . ILE A 1 507 ? 15.947 -29.191 6.621 1.00 93.31 507 ILE A C 1
ATOM 4047 O O . ILE A 1 507 ? 15.805 -28.386 5.694 1.00 93.31 507 ILE A O 1
ATOM 4051 N N . PRO A 1 508 ? 15.225 -30.322 6.690 1.00 94.19 508 PRO A N 1
ATOM 4052 C CA . PRO A 1 508 ? 14.238 -30.667 5.681 1.00 94.19 508 PRO A CA 1
ATOM 4053 C C . PRO A 1 508 ? 12.947 -29.860 5.867 1.00 94.19 508 PRO A C 1
ATOM 4055 O O . PRO A 1 508 ? 12.279 -29.956 6.893 1.00 94.19 508 PRO A O 1
ATOM 4058 N N . LEU A 1 509 ? 12.554 -29.135 4.822 1.00 96.44 509 LEU A N 1
ATOM 4059 C CA . LEU A 1 509 ? 11.292 -28.410 4.679 1.00 96.44 509 LEU A CA 1
ATOM 4060 C C . LEU A 1 509 ? 10.507 -29.010 3.494 1.00 96.44 509 LEU A C 1
ATOM 4062 O O . LEU A 1 509 ? 10.433 -28.421 2.414 1.00 96.44 509 LEU A O 1
ATOM 4066 N N . PRO A 1 510 ? 9.940 -30.223 3.646 1.00 96.00 510 PRO A N 1
ATOM 4067 C CA . PRO A 1 510 ? 9.490 -31.049 2.521 1.00 96.00 510 PRO A CA 1
ATOM 4068 C C . PRO A 1 510 ? 8.241 -30.525 1.804 1.00 96.00 510 PRO A C 1
ATOM 4070 O O . PRO A 1 510 ? 7.952 -30.967 0.694 1.00 96.00 510 PRO A O 1
ATOM 4073 N N . LYS A 1 511 ? 7.479 -29.621 2.428 1.00 97.12 511 LYS A N 1
ATOM 4074 C CA . LYS A 1 511 ? 6.270 -29.020 1.847 1.00 97.12 511 LYS A CA 1
ATOM 4075 C C . LYS A 1 511 ? 6.472 -27.584 1.372 1.00 97.12 511 LYS A C 1
ATOM 4077 O O . LYS A 1 511 ? 5.508 -26.977 0.911 1.00 97.12 511 LYS A O 1
ATOM 4082 N N . LEU A 1 512 ? 7.698 -27.062 1.451 1.00 97.56 512 LEU A N 1
ATOM 4083 C CA . LEU A 1 512 ? 7.980 -25.668 1.139 1.00 97.56 512 LEU A CA 1
ATOM 4084 C C . LEU A 1 512 ? 7.672 -25.382 -0.333 1.00 97.56 512 LEU A C 1
ATOM 4086 O O . LEU A 1 512 ? 8.247 -25.983 -1.241 1.00 97.56 512 LEU A O 1
ATOM 4090 N N . ARG A 1 513 ? 6.746 -24.460 -0.567 1.00 96.00 513 ARG A N 1
ATOM 4091 C CA . ARG A 1 513 ? 6.329 -23.980 -1.886 1.00 96.00 513 ARG A CA 1
ATOM 4092 C C . ARG A 1 513 ? 6.955 -22.638 -2.209 1.00 96.00 513 ARG A C 1
ATOM 4094 O O . ARG A 1 513 ? 7.272 -22.423 -3.370 1.00 96.00 513 ARG A O 1
ATOM 4101 N N . GLN A 1 514 ? 7.173 -21.792 -1.206 1.00 97.25 514 GLN A N 1
ATOM 4102 C CA . GLN A 1 514 ? 7.765 -20.469 -1.360 1.00 97.25 514 GLN A CA 1
ATOM 4103 C C . GLN A 1 514 ? 8.805 -20.214 -0.269 1.00 97.25 514 GLN A C 1
ATOM 4105 O O . GLN A 1 514 ? 8.538 -20.421 0.914 1.00 97.25 514 GLN A O 1
ATOM 4110 N N . LEU A 1 515 ? 9.980 -19.751 -0.689 1.00 97.50 515 LEU A N 1
ATOM 4111 C CA . LEU A 1 515 ? 11.030 -19.237 0.181 1.00 97.50 515 LEU A CA 1
ATOM 4112 C C . LEU A 1 515 ? 11.358 -17.812 -0.259 1.00 97.50 515 LEU A C 1
ATOM 4114 O O . LEU A 1 515 ? 11.777 -17.619 -1.400 1.00 97.50 515 LEU A O 1
ATOM 4118 N N . SER A 1 516 ? 11.153 -16.847 0.630 1.00 97.00 516 SER A N 1
ATOM 4119 C CA . SER A 1 516 ? 11.461 -15.435 0.426 1.00 97.00 516 SER A CA 1
ATOM 4120 C C . SER A 1 516 ? 12.522 -14.996 1.432 1.00 97.00 516 SER A C 1
ATOM 4122 O O . SER A 1 516 ? 12.365 -15.220 2.632 1.00 97.00 516 SER A O 1
ATOM 4124 N N . LEU A 1 517 ? 13.638 -14.467 0.935 1.00 95.12 517 LEU A N 1
ATOM 4125 C CA . LEU A 1 517 ? 14.770 -14.019 1.740 1.00 95.12 517 LEU A CA 1
ATOM 4126 C C . LEU A 1 517 ? 15.170 -12.617 1.298 1.00 95.12 517 LEU A C 1
ATOM 4128 O O . LEU A 1 517 ? 15.755 -12.446 0.232 1.00 95.12 517 LEU A O 1
ATOM 4132 N N . ASP A 1 518 ? 14.881 -11.634 2.130 1.00 92.88 518 ASP A N 1
ATOM 4133 C CA . ASP A 1 518 ? 15.282 -10.249 1.926 1.00 92.88 518 ASP A CA 1
ATOM 4134 C C . ASP A 1 518 ? 16.378 -9.919 2.942 1.00 92.88 518 ASP A C 1
ATOM 4136 O O . ASP A 1 518 ? 16.133 -9.969 4.149 1.00 92.88 518 ASP A O 1
ATOM 4140 N N . ALA A 1 519 ? 17.598 -9.652 2.469 1.00 88.62 519 ALA A N 1
ATOM 4141 C CA . ALA A 1 519 ? 18.747 -9.384 3.326 1.00 88.62 519 ALA A CA 1
ATOM 4142 C C . ALA A 1 519 ? 19.366 -7.996 3.073 1.00 88.62 519 ALA A C 1
ATOM 4144 O O . ALA A 1 519 ? 19.805 -7.720 1.946 1.00 88.62 519 ALA A O 1
ATOM 4145 N N . PRO A 1 520 ? 19.503 -7.153 4.122 1.00 85.31 520 PRO A N 1
ATOM 4146 C CA . PRO A 1 520 ? 20.332 -5.958 4.050 1.00 85.31 520 PRO A CA 1
ATOM 4147 C C . PRO A 1 520 ? 21.813 -6.336 3.903 1.00 85.31 520 PRO A C 1
ATOM 4149 O O . PRO A 1 520 ? 22.216 -7.464 4.205 1.00 85.31 520 PRO A O 1
ATOM 4152 N N . SER A 1 521 ? 22.638 -5.376 3.481 1.00 80.94 521 SER A N 1
ATOM 4153 C CA . SER A 1 521 ? 24.068 -5.570 3.185 1.00 80.94 521 SER A CA 1
ATOM 4154 C C . SER A 1 521 ? 24.845 -6.257 4.314 1.00 80.94 521 SER A C 1
ATOM 4156 O O . SER A 1 521 ? 25.684 -7.121 4.063 1.00 80.94 521 SER A O 1
ATOM 4158 N N . GLU A 1 522 ? 24.528 -5.917 5.562 1.00 82.94 522 GLU A N 1
ATOM 4159 C CA . GLU A 1 522 ? 25.142 -6.456 6.778 1.00 82.94 522 GLU A CA 1
ATOM 4160 C C . GLU A 1 522 ? 24.801 -7.925 7.079 1.00 82.94 522 GLU A C 1
ATOM 4162 O O . GLU A 1 522 ? 25.543 -8.585 7.808 1.00 82.94 522 GLU A O 1
ATOM 4167 N N . ASP A 1 523 ? 23.707 -8.453 6.522 1.00 85.94 523 ASP A N 1
ATOM 4168 C CA . ASP A 1 523 ? 23.211 -9.805 6.803 1.00 85.94 523 ASP A CA 1
ATOM 4169 C C . ASP A 1 523 ? 23.397 -10.770 5.611 1.00 85.94 523 ASP A C 1
ATOM 4171 O O . ASP A 1 523 ? 22.943 -11.914 5.660 1.00 85.94 523 ASP A O 1
ATOM 4175 N N . LEU A 1 524 ? 24.105 -10.361 4.550 1.00 83.75 524 LEU A N 1
ATOM 4176 C CA . LEU A 1 524 ? 24.312 -11.169 3.335 1.00 83.75 524 LEU A CA 1
ATOM 4177 C C . LEU A 1 524 ? 24.992 -12.521 3.602 1.00 83.75 524 LEU A C 1
ATOM 4179 O O . LEU A 1 524 ? 24.540 -13.564 3.112 1.00 83.75 524 LEU A O 1
ATOM 4183 N N . ASP A 1 525 ? 26.054 -12.527 4.409 1.00 86.31 525 ASP A N 1
ATOM 4184 C CA . ASP A 1 525 ? 26.763 -13.757 4.777 1.00 86.31 525 ASP A CA 1
ATOM 4185 C C . ASP A 1 525 ? 25.890 -14.669 5.646 1.00 86.31 525 ASP A C 1
ATOM 4187 O O . ASP A 1 525 ? 25.872 -15.888 5.450 1.00 86.31 525 ASP A O 1
ATOM 4191 N N . ALA A 1 526 ? 25.112 -14.083 6.562 1.00 89.25 526 ALA A N 1
ATOM 4192 C CA . ALA A 1 526 ? 24.175 -14.811 7.413 1.00 89.25 526 ALA A CA 1
ATOM 4193 C C . ALA A 1 526 ? 23.040 -15.437 6.585 1.00 89.25 526 ALA A C 1
ATOM 4195 O O . ALA A 1 526 ? 22.745 -16.620 6.746 1.00 89.25 526 ALA A O 1
ATOM 4196 N N . CYS A 1 527 ? 22.466 -14.693 5.636 1.00 91.00 527 CYS A N 1
ATOM 4197 C CA . CYS A 1 527 ? 21.465 -15.182 4.686 1.00 91.00 527 CYS A CA 1
ATOM 4198 C C . CYS A 1 527 ? 22.014 -16.326 3.821 1.00 91.00 527 CYS A C 1
ATOM 4200 O O . CYS A 1 527 ? 21.387 -17.383 3.689 1.00 91.00 527 CYS A O 1
ATOM 4202 N N . THR A 1 528 ? 23.237 -16.173 3.305 1.00 89.62 528 THR A N 1
ATOM 4203 C CA . THR A 1 528 ? 23.917 -17.223 2.535 1.00 89.62 528 THR A CA 1
ATOM 4204 C C . THR A 1 528 ? 24.181 -18.470 3.380 1.00 89.62 528 THR A C 1
ATOM 4206 O O . THR A 1 528 ? 24.000 -19.596 2.908 1.00 89.62 528 THR A O 1
ATOM 4209 N N . GLY A 1 529 ? 24.637 -18.294 4.621 1.00 90.25 529 GLY A N 1
ATOM 4210 C CA . GLY A 1 529 ? 24.836 -19.382 5.574 1.00 90.25 529 GLY A CA 1
ATOM 4211 C C . GLY A 1 529 ? 23.525 -20.092 5.898 1.00 90.25 529 GLY A C 1
ATOM 4212 O O . GLY A 1 529 ? 23.484 -21.319 5.922 1.00 90.25 529 GLY A O 1
ATOM 4213 N N . PHE A 1 530 ? 22.442 -19.337 6.065 1.00 92.75 530 PHE A N 1
ATOM 4214 C CA . PHE A 1 530 ? 21.113 -19.848 6.368 1.00 92.75 530 PHE A CA 1
ATOM 4215 C C . PHE A 1 530 ? 20.560 -20.734 5.247 1.00 92.75 530 PHE A C 1
ATOM 4217 O O . PHE A 1 530 ? 20.264 -21.905 5.489 1.00 92.75 530 PHE A O 1
ATOM 4224 N N . ILE A 1 531 ? 20.483 -20.229 4.008 1.00 92.88 531 ILE A N 1
ATOM 4225 C CA . ILE A 1 531 ? 19.891 -20.986 2.890 1.00 92.88 531 ILE A CA 1
ATOM 4226 C C . ILE A 1 531 ? 20.647 -22.293 2.600 1.00 92.88 531 ILE A C 1
ATOM 4228 O O . ILE A 1 531 ? 20.022 -23.295 2.262 1.00 92.88 531 ILE A O 1
ATOM 4232 N N . LYS A 1 532 ? 21.974 -22.323 2.812 1.00 92.06 532 LYS A N 1
ATOM 4233 C CA . LYS A 1 532 ? 22.815 -23.520 2.621 1.00 92.06 532 LYS A CA 1
ATOM 4234 C C . LYS A 1 532 ? 22.433 -24.690 3.528 1.00 92.06 532 LYS A C 1
ATOM 4236 O O . LYS A 1 532 ? 22.742 -25.829 3.182 1.00 92.06 532 LYS A O 1
ATOM 4241 N N . HIS A 1 533 ? 21.788 -24.415 4.660 1.00 93.06 533 HIS A N 1
ATOM 4242 C CA . HIS A 1 533 ? 21.333 -25.429 5.607 1.00 93.06 533 HIS A CA 1
ATOM 4243 C C . HIS A 1 533 ? 19.893 -25.875 5.355 1.00 93.06 533 HIS A C 1
ATOM 4245 O O . HIS A 1 533 ? 19.420 -26.785 6.027 1.00 93.06 533 HIS A O 1
ATOM 4251 N N . LEU A 1 534 ? 19.179 -25.285 4.394 1.00 94.19 534 LEU A N 1
ATOM 4252 C CA . LEU A 1 534 ? 17.811 -25.680 4.078 1.00 94.19 534 LEU A CA 1
ATOM 4253 C C . LEU A 1 534 ? 17.780 -26.728 2.963 1.00 94.19 534 LEU A C 1
ATOM 4255 O O . LEU A 1 534 ? 18.492 -26.637 1.966 1.00 94.19 534 LEU A O 1
ATOM 4259 N N . SER A 1 535 ? 16.898 -27.713 3.112 1.00 93.81 535 SER A N 1
ATOM 4260 C CA . SER A 1 535 ? 16.578 -28.694 2.075 1.00 93.81 535 SER A CA 1
ATOM 4261 C C . SER A 1 535 ? 15.087 -28.637 1.772 1.00 93.81 535 SER A C 1
ATOM 4263 O O . SER A 1 535 ? 14.262 -28.838 2.660 1.00 93.81 535 SER A O 1
ATOM 4265 N N . PHE A 1 536 ? 14.723 -28.350 0.525 1.00 94.94 536 PHE A N 1
ATOM 4266 C CA . PHE A 1 536 ? 13.338 -28.128 0.103 1.00 94.94 536 PHE A CA 1
ATOM 4267 C C . PHE A 1 536 ? 13.082 -28.678 -1.312 1.00 94.94 536 PHE A C 1
ATOM 4269 O O . PHE A 1 536 ? 14.034 -28.930 -2.061 1.00 94.94 536 PHE A O 1
ATOM 4276 N N . PRO A 1 537 ? 11.812 -28.898 -1.705 1.00 94.12 537 PRO A N 1
ATOM 4277 C CA . PRO A 1 537 ? 11.460 -29.401 -3.030 1.00 94.12 537 PRO A CA 1
ATOM 4278 C C . PRO A 1 537 ? 12.045 -28.591 -4.198 1.00 94.12 537 PRO A C 1
ATOM 4280 O O . PRO A 1 537 ? 12.176 -27.367 -4.173 1.00 94.12 537 PRO A O 1
ATOM 4283 N N . ARG A 1 538 ? 12.315 -29.262 -5.324 1.00 89.50 538 ARG A N 1
ATOM 4284 C CA . ARG A 1 538 ? 12.748 -28.568 -6.552 1.00 89.50 538 ARG A CA 1
ATOM 4285 C C . ARG A 1 538 ? 11.657 -27.676 -7.164 1.00 89.50 538 ARG A C 1
ATOM 4287 O O . ARG A 1 538 ? 11.963 -26.866 -8.026 1.00 89.50 538 ARG A O 1
ATOM 4294 N N . THR A 1 539 ? 10.412 -27.805 -6.717 1.00 90.62 539 THR A N 1
ATOM 4295 C CA . THR A 1 539 ? 9.277 -26.969 -7.130 1.00 90.62 539 THR A CA 1
ATOM 4296 C C . THR A 1 539 ? 9.127 -25.689 -6.303 1.00 90.62 539 THR A C 1
ATOM 4298 O O . THR A 1 539 ? 8.263 -24.882 -6.622 1.00 90.62 539 THR A O 1
ATOM 4301 N N . THR A 1 540 ? 9.918 -25.496 -5.239 1.00 94.19 540 THR A N 1
ATOM 4302 C CA . THR A 1 540 ? 9.828 -24.310 -4.369 1.00 94.19 540 THR A CA 1
ATOM 4303 C C . THR A 1 540 ? 10.205 -23.040 -5.133 1.00 94.19 540 THR A C 1
ATOM 4305 O O . THR A 1 540 ? 11.315 -22.948 -5.654 1.00 94.19 540 THR A O 1
ATOM 4308 N N . THR A 1 541 ? 9.341 -22.034 -5.180 1.00 95.06 541 THR A N 1
ATOM 4309 C CA . THR A 1 541 ? 9.675 -20.723 -5.744 1.00 95.06 541 THR A CA 1
ATOM 4310 C C . THR A 1 541 ? 10.631 -19.988 -4.813 1.00 95.06 541 THR A C 1
ATOM 4312 O O . THR A 1 541 ? 10.398 -19.938 -3.604 1.00 95.06 541 THR A O 1
ATOM 4315 N N . LEU A 1 542 ? 11.696 -19.420 -5.371 1.00 95.88 542 LEU A N 1
ATOM 4316 C CA . LEU A 1 542 ? 12.694 -18.674 -4.611 1.00 95.88 542 LEU A CA 1
ATOM 4317 C C . LEU A 1 542 ? 12.548 -17.187 -4.911 1.00 95.88 542 LEU A C 1
ATOM 4319 O O . LEU A 1 542 ? 12.676 -16.789 -6.066 1.00 95.88 542 LEU A O 1
ATOM 4323 N N . HIS A 1 543 ? 12.288 -16.385 -3.887 1.00 95.69 543 HIS A N 1
ATOM 4324 C CA . HIS A 1 543 ? 12.321 -14.932 -3.945 1.00 95.69 543 HIS A CA 1
ATOM 4325 C C . HIS A 1 543 ? 13.470 -14.445 -3.075 1.00 95.69 543 HIS A C 1
ATOM 4327 O O . HIS A 1 543 ? 13.573 -14.822 -1.913 1.00 95.69 543 HIS A O 1
ATOM 4333 N N . ILE A 1 544 ? 14.389 -13.690 -3.653 1.00 92.88 544 ILE A N 1
ATOM 4334 C CA . ILE A 1 544 ? 15.590 -13.271 -2.955 1.00 92.88 544 ILE A CA 1
ATOM 4335 C C . ILE A 1 544 ? 15.860 -11.816 -3.303 1.00 92.88 544 ILE A C 1
ATOM 4337 O O . ILE A 1 544 ? 16.062 -11.485 -4.474 1.00 92.88 544 ILE A O 1
ATOM 4341 N N . GLU A 1 545 ? 15.861 -10.971 -2.281 1.00 90.38 545 GLU A N 1
ATOM 4342 C CA . GLU A 1 545 ? 16.116 -9.541 -2.391 1.00 90.38 545 GLU A CA 1
ATOM 4343 C C . GLU A 1 545 ? 17.382 -9.182 -1.611 1.00 90.38 545 GLU A C 1
ATOM 4345 O O . GLU A 1 545 ? 17.596 -9.625 -0.481 1.00 90.38 545 GLU A O 1
ATOM 4350 N N . TYR A 1 546 ? 18.257 -8.420 -2.260 1.00 85.00 546 TYR A N 1
ATOM 4351 C CA . TYR A 1 546 ? 19.540 -8.009 -1.719 1.00 85.00 546 TYR A CA 1
ATOM 4352 C C . TYR A 1 546 ? 19.746 -6.521 -1.857 1.00 85.00 546 TYR A C 1
ATOM 4354 O O . TYR A 1 546 ? 19.680 -5.979 -2.959 1.00 85.00 546 TYR A O 1
ATOM 4362 N N . PHE A 1 547 ? 20.113 -5.904 -0.742 1.00 79.69 547 PHE A N 1
ATOM 4363 C CA . PHE A 1 547 ? 20.554 -4.521 -0.686 1.00 79.69 547 PHE A CA 1
ATOM 4364 C C . PHE A 1 547 ? 22.072 -4.520 -0.525 1.00 79.69 547 PHE A C 1
ATOM 4366 O O . PHE A 1 547 ? 22.594 -4.699 0.573 1.00 79.69 547 PHE A O 1
ATOM 4373 N N . ALA A 1 548 ? 22.794 -4.410 -1.636 1.00 67.75 548 ALA A N 1
ATOM 4374 C CA . ALA A 1 548 ? 24.244 -4.328 -1.650 1.00 67.75 548 ALA A CA 1
ATOM 4375 C C . ALA A 1 548 ? 24.685 -2.902 -1.283 1.00 67.75 548 ALA A C 1
ATOM 4377 O O . ALA A 1 548 ? 24.312 -1.936 -1.944 1.00 67.75 548 ALA A O 1
ATOM 4378 N N . GLY A 1 549 ? 25.491 -2.786 -0.226 1.00 66.75 549 GLY A N 1
ATOM 4379 C CA . GLY A 1 549 ? 26.225 -1.556 0.083 1.00 66.75 549 GLY A CA 1
ATOM 4380 C C . GLY A 1 549 ? 27.456 -1.412 -0.822 1.00 66.75 549 GLY A C 1
ATOM 4381 O O . GLY A 1 549 ? 27.443 -1.793 -1.988 1.00 66.75 549 GLY A O 1
ATOM 4382 N N . GLU A 1 550 ? 28.573 -0.942 -0.269 1.00 61.88 550 GLU A N 1
ATOM 4383 C CA . GLU A 1 550 ? 29.816 -0.691 -1.025 1.00 61.88 550 GLU A CA 1
ATOM 4384 C C . GLU A 1 550 ? 30.522 -1.956 -1.570 1.00 61.88 550 GLU A C 1
ATOM 4386 O O . GLU A 1 550 ? 31.380 -1.864 -2.449 1.00 61.88 550 GLU A O 1
ATOM 4391 N N . ASN A 1 551 ? 30.198 -3.153 -1.062 1.00 66.00 551 ASN A N 1
ATOM 4392 C CA . ASN A 1 551 ? 30.929 -4.384 -1.383 1.00 66.00 551 ASN A CA 1
ATOM 4393 C C . ASN A 1 551 ? 30.373 -5.112 -2.623 1.00 66.00 551 ASN A C 1
ATOM 4395 O O . ASN A 1 551 ? 29.411 -5.876 -2.535 1.00 66.00 551 ASN A O 1
ATOM 4399 N N . VAL A 1 552 ? 31.065 -4.934 -3.752 1.00 61.38 552 VAL A N 1
ATOM 4400 C CA . VAL A 1 552 ? 30.737 -5.486 -5.083 1.00 61.38 552 VAL A CA 1
ATOM 4401 C C . VAL A 1 552 ? 30.657 -7.019 -5.121 1.00 61.38 552 VAL A C 1
ATOM 4403 O O . VAL A 1 552 ? 29.935 -7.580 -5.933 1.00 61.38 552 VAL A O 1
ATOM 4406 N N . ASP A 1 553 ? 31.337 -7.730 -4.220 1.00 72.88 553 ASP A N 1
ATOM 4407 C CA . ASP A 1 553 ? 31.454 -9.195 -4.292 1.00 72.88 553 ASP A CA 1
ATOM 4408 C C . ASP A 1 553 ? 30.580 -9.948 -3.282 1.00 72.88 553 ASP A C 1
ATOM 4410 O O . ASP A 1 553 ? 30.545 -11.185 -3.286 1.00 72.88 553 ASP A O 1
ATOM 4414 N N . ALA A 1 554 ? 29.838 -9.226 -2.439 1.00 70.12 554 ALA A N 1
ATOM 4415 C CA . ALA A 1 554 ? 29.118 -9.803 -1.305 1.00 70.12 554 ALA A CA 1
ATOM 4416 C C . ALA A 1 554 ? 28.009 -10.800 -1.705 1.00 70.12 554 ALA A C 1
ATOM 4418 O O . ALA A 1 554 ? 27.668 -11.691 -0.932 1.00 70.12 554 ALA A O 1
ATOM 4419 N N . PHE A 1 555 ? 27.478 -10.717 -2.930 1.00 78.44 555 PHE A N 1
ATOM 4420 C CA . PHE A 1 555 ? 26.420 -11.609 -3.421 1.00 78.44 555 PHE A CA 1
ATOM 4421 C C . PHE A 1 555 ? 26.937 -12.835 -4.206 1.00 78.44 555 PHE A C 1
ATOM 4423 O O . PHE A 1 555 ? 26.180 -13.766 -4.502 1.00 78.44 555 PHE A O 1
ATOM 4430 N N . LYS A 1 556 ? 28.233 -12.908 -4.540 1.00 85.56 556 LYS A N 1
ATOM 4431 C CA . LYS A 1 556 ? 28.807 -14.072 -5.249 1.00 85.56 556 LYS A CA 1
ATOM 4432 C C . LYS A 1 556 ? 28.602 -15.403 -4.499 1.00 85.56 556 LYS A C 1
ATOM 4434 O O . LYS A 1 556 ? 28.273 -16.402 -5.151 1.00 85.56 556 LYS A O 1
ATOM 4439 N N . PRO A 1 557 ? 28.749 -15.476 -3.158 1.00 88.62 557 PRO A N 1
ATOM 4440 C CA . PRO A 1 557 ? 28.543 -16.715 -2.409 1.00 88.62 557 PRO A CA 1
ATOM 4441 C C . PRO A 1 557 ? 27.129 -17.290 -2.529 1.00 88.62 557 PRO A C 1
ATOM 4443 O O . PRO A 1 557 ? 26.979 -18.511 -2.652 1.00 88.62 557 PRO A O 1
ATOM 4446 N N . ILE A 1 558 ? 26.103 -16.434 -2.519 1.00 89.06 558 ILE A N 1
ATOM 4447 C CA . ILE A 1 558 ? 24.716 -16.869 -2.687 1.00 89.06 558 ILE A CA 1
ATOM 4448 C C . ILE A 1 558 ? 24.441 -17.288 -4.127 1.00 89.06 558 ILE A C 1
ATOM 4450 O O . ILE A 1 558 ? 23.898 -18.372 -4.335 1.00 89.06 558 ILE A O 1
ATOM 4454 N N . LEU A 1 559 ? 24.905 -16.533 -5.127 1.00 89.81 559 LEU A N 1
ATOM 4455 C CA . LEU A 1 559 ? 24.775 -16.938 -6.530 1.00 89.81 559 LEU A CA 1
ATOM 4456 C C . LEU A 1 559 ? 25.415 -18.302 -6.800 1.00 89.81 559 LEU A C 1
ATOM 4458 O O . LEU A 1 559 ? 24.821 -19.135 -7.479 1.00 89.81 559 LEU A O 1
ATOM 4462 N N . SER A 1 560 ? 26.583 -18.577 -6.211 1.00 91.19 560 SER A N 1
ATOM 4463 C CA . SER A 1 560 ? 27.238 -19.888 -6.302 1.00 91.19 560 SER A CA 1
ATOM 4464 C C . SER A 1 560 ? 26.414 -21.017 -5.671 1.00 91.19 560 SER A C 1
ATOM 4466 O O . SER A 1 560 ? 26.501 -22.173 -6.089 1.00 91.19 560 SER A O 1
ATOM 4468 N N . HIS A 1 561 ? 25.625 -20.721 -4.638 1.00 90.88 561 HIS A N 1
ATOM 4469 C CA . HIS A 1 561 ? 24.720 -21.701 -4.049 1.00 90.88 561 HIS A CA 1
ATOM 4470 C C . HIS A 1 561 ? 23.470 -21.901 -4.915 1.00 90.88 561 HIS A C 1
ATOM 4472 O O . HIS A 1 561 ? 23.112 -23.040 -5.214 1.00 90.88 561 HIS A O 1
ATOM 4478 N N . LEU A 1 562 ? 22.856 -20.813 -5.384 1.00 91.81 562 LEU A N 1
ATOM 4479 C CA . LEU A 1 562 ? 21.702 -20.861 -6.278 1.00 91.81 562 LEU A CA 1
ATOM 4480 C C . LEU A 1 562 ? 22.039 -21.578 -7.586 1.00 91.81 562 LEU A C 1
ATOM 4482 O O . LEU A 1 562 ? 21.276 -22.439 -8.012 1.00 91.81 562 LEU A O 1
ATOM 4486 N N . SER A 1 563 ? 23.210 -21.338 -8.177 1.00 90.94 563 SER A N 1
ATOM 4487 C CA . SER A 1 563 ? 23.633 -22.048 -9.388 1.00 90.94 563 SER A CA 1
ATOM 4488 C C . SER A 1 563 ? 23.643 -23.563 -9.196 1.00 90.94 563 SER A C 1
ATOM 4490 O O . SER A 1 563 ? 23.205 -24.299 -10.077 1.00 90.94 563 SER A O 1
ATOM 4492 N N . LYS A 1 564 ? 24.040 -24.052 -8.013 1.00 89.94 564 LYS A N 1
ATOM 4493 C CA . LYS A 1 564 ? 23.996 -25.483 -7.678 1.00 89.94 564 LYS A CA 1
ATOM 4494 C C . LYS A 1 564 ? 22.564 -26.002 -7.557 1.00 89.94 564 LYS A C 1
ATOM 4496 O O . LYS A 1 564 ? 22.294 -27.106 -8.023 1.00 89.94 564 LYS A O 1
ATOM 4501 N N . ILE A 1 565 ? 21.645 -25.216 -6.988 1.00 89.94 565 ILE A N 1
ATOM 4502 C CA . ILE A 1 565 ? 20.217 -25.573 -6.896 1.00 89.94 565 ILE A CA 1
ATOM 4503 C C . ILE A 1 565 ? 19.597 -25.726 -8.294 1.00 89.94 565 ILE A C 1
ATOM 4505 O O . ILE A 1 565 ? 18.800 -26.641 -8.520 1.00 89.94 565 ILE A O 1
ATOM 4509 N N . PHE A 1 566 ? 19.974 -24.846 -9.224 1.00 88.88 566 PHE A N 1
ATOM 4510 C CA . PHE A 1 566 ? 19.468 -24.834 -10.599 1.00 88.88 566 PHE A CA 1
ATOM 4511 C C . PHE A 1 566 ? 20.256 -25.735 -11.561 1.00 88.88 566 PHE A C 1
ATOM 4513 O O . PHE A 1 566 ? 19.770 -26.024 -12.650 1.00 88.88 566 PHE A O 1
ATOM 4520 N N . SER A 1 567 ? 21.428 -26.235 -11.162 1.00 83.50 567 SER A N 1
ATOM 4521 C CA . SER A 1 567 ? 22.188 -27.206 -11.953 1.00 83.50 567 SER A CA 1
ATOM 4522 C C . SER A 1 567 ? 21.526 -28.594 -11.969 1.00 83.50 567 SER A C 1
ATOM 4524 O O . SER A 1 567 ? 20.936 -29.048 -10.979 1.00 83.50 567 SER A O 1
ATOM 4526 N N . GLU A 1 568 ? 21.613 -29.283 -13.110 1.00 62.59 568 GLU A N 1
ATOM 4527 C CA . GLU A 1 568 ? 21.056 -30.625 -13.301 1.00 62.59 568 GLU A CA 1
ATOM 4528 C C . GLU A 1 568 ? 21.673 -31.637 -12.319 1.00 62.59 568 GLU A C 1
ATOM 4530 O O . GLU A 1 568 ? 22.890 -31.826 -12.251 1.00 62.59 568 GLU A O 1
ATOM 4535 N N . SER A 1 569 ? 20.821 -32.339 -11.564 1.00 52.62 569 SER A N 1
ATOM 4536 C CA . SER A 1 569 ? 21.247 -33.521 -10.811 1.00 52.62 569 SER A CA 1
ATOM 4537 C C . SER A 1 569 ? 21.552 -34.637 -11.802 1.00 52.62 569 SER A C 1
ATOM 4539 O O . SER A 1 569 ? 20.639 -35.215 -12.383 1.00 52.62 569 SER A O 1
ATOM 4541 N N . ARG A 1 570 ? 22.834 -34.977 -11.957 1.00 47.62 570 ARG A N 1
ATOM 4542 C CA . ARG A 1 570 ? 23.330 -36.054 -12.837 1.00 47.62 570 ARG A CA 1
ATOM 4543 C C . ARG A 1 570 ? 22.794 -37.466 -12.526 1.00 47.62 570 ARG A C 1
ATOM 4545 O O . ARG A 1 570 ? 23.189 -38.407 -13.205 1.00 47.62 570 ARG A O 1
ATOM 4552 N N . ASN A 1 571 ? 21.932 -37.635 -11.522 1.00 47.16 571 ASN A N 1
ATOM 4553 C CA . ASN A 1 571 ? 21.571 -38.944 -10.972 1.00 47.16 571 ASN A CA 1
ATOM 4554 C C . ASN A 1 571 ? 20.119 -39.400 -11.229 1.00 47.16 571 ASN A C 1
ATOM 4556 O O . ASN A 1 571 ? 19.728 -40.417 -10.662 1.00 47.16 571 ASN A O 1
ATOM 4560 N N . GLU A 1 572 ? 19.323 -38.723 -12.069 1.00 46.69 572 GLU A N 1
ATOM 4561 C CA . GLU A 1 572 ? 17.960 -39.182 -12.412 1.00 46.69 572 GLU A CA 1
ATOM 4562 C C . GLU A 1 572 ? 17.785 -39.511 -13.907 1.00 46.69 572 GLU A C 1
ATOM 4564 O O . GLU A 1 572 ? 18.383 -38.854 -14.761 1.00 46.69 572 GLU A O 1
ATOM 4569 N N . PRO A 1 573 ? 16.984 -40.544 -14.245 1.00 44.31 573 PRO A N 1
ATOM 4570 C CA . PRO A 1 573 ? 16.720 -40.925 -15.627 1.00 44.31 573 PRO A CA 1
ATOM 4571 C C . PRO A 1 573 ? 16.028 -39.784 -16.384 1.00 44.31 573 PRO A C 1
ATOM 4573 O O . PRO A 1 573 ? 15.030 -39.226 -15.933 1.00 44.31 573 PRO A O 1
ATOM 4576 N N . SER A 1 574 ? 16.568 -39.483 -17.564 1.00 52.03 574 SER A N 1
ATOM 4577 C CA . SER A 1 574 ? 16.340 -38.324 -18.441 1.00 52.03 574 SER A CA 1
ATOM 4578 C C . SER A 1 574 ? 14.933 -38.181 -19.055 1.00 52.03 574 SER A C 1
ATOM 4580 O O . SER A 1 574 ? 14.808 -37.712 -20.184 1.00 52.03 574 SER A O 1
ATOM 4582 N N . VAL A 1 575 ? 13.875 -38.642 -18.382 1.00 51.94 575 VAL A N 1
ATOM 4583 C CA . VAL A 1 575 ? 12.514 -38.732 -18.950 1.00 51.94 575 VAL A CA 1
ATOM 4584 C C . VAL A 1 575 ? 11.598 -37.589 -18.484 1.00 51.94 575 VAL A C 1
ATOM 4586 O O . VAL A 1 575 ? 10.602 -37.313 -19.145 1.00 51.94 575 VAL A O 1
ATOM 4589 N N . VAL A 1 576 ? 11.926 -36.888 -17.391 1.00 57.47 576 VAL A N 1
ATOM 4590 C CA . VAL A 1 576 ? 11.131 -35.754 -16.880 1.00 57.47 576 VAL A CA 1
ATOM 4591 C C . VAL A 1 576 ? 12.004 -34.501 -16.821 1.00 57.47 576 VAL A C 1
ATOM 4593 O O . VAL A 1 576 ? 13.037 -34.501 -16.155 1.00 57.47 576 VAL A O 1
ATOM 4596 N N . GLU A 1 577 ? 11.602 -33.438 -17.528 1.00 64.31 577 GLU A N 1
ATOM 4597 C CA . GLU A 1 577 ? 12.274 -32.132 -17.468 1.00 64.31 577 GLU A CA 1
ATOM 4598 C C . GLU A 1 577 ? 12.309 -31.614 -16.020 1.00 64.31 577 GLU A C 1
ATOM 4600 O O . GLU A 1 577 ? 11.303 -31.635 -15.305 1.00 64.31 577 GLU A O 1
ATOM 4605 N N . SER A 1 578 ? 13.481 -31.151 -15.575 1.00 79.50 578 SER A N 1
ATOM 4606 C CA . SER A 1 578 ? 13.664 -30.637 -14.217 1.00 79.50 578 SER A CA 1
ATOM 4607 C C . SER A 1 578 ? 12.782 -29.401 -13.989 1.00 79.50 578 SER A C 1
ATOM 4609 O O . SER A 1 578 ? 12.819 -28.467 -14.790 1.00 79.50 578 SER A O 1
ATOM 4611 N N . PRO A 1 579 ? 12.069 -29.291 -12.851 1.00 82.81 579 PRO A N 1
ATOM 4612 C CA . PRO A 1 579 ? 11.304 -28.085 -12.519 1.00 82.81 579 PRO A CA 1
ATOM 4613 C C . PRO A 1 579 ? 12.196 -26.852 -12.278 1.00 82.81 579 PRO A C 1
ATOM 4615 O O . PRO A 1 579 ? 11.679 -25.751 -12.109 1.00 82.81 579 PRO A O 1
ATOM 4618 N N . ARG A 1 580 ? 13.526 -27.029 -12.265 1.00 88.75 580 ARG A N 1
ATOM 4619 C CA . ARG A 1 580 ? 14.529 -25.959 -12.180 1.00 88.75 580 ARG A CA 1
ATOM 4620 C C . ARG A 1 580 ? 15.109 -25.542 -13.536 1.00 88.75 580 ARG A C 1
ATOM 4622 O O . ARG A 1 580 ? 15.923 -24.629 -13.563 1.00 88.75 580 ARG A O 1
ATOM 4629 N N . THR A 1 581 ? 14.720 -26.168 -14.646 1.00 88.94 581 THR A N 1
ATOM 4630 C CA . THR A 1 581 ? 15.155 -25.725 -15.978 1.00 88.94 581 THR A CA 1
ATOM 4631 C C . THR A 1 581 ? 14.540 -24.361 -16.292 1.00 88.94 581 THR A C 1
ATOM 4633 O O . THR A 1 581 ? 13.324 -24.199 -16.200 1.00 88.94 581 THR A O 1
ATOM 4636 N N . ILE A 1 582 ? 15.364 -23.373 -16.649 1.00 89.69 582 ILE A N 1
ATOM 4637 C CA . ILE A 1 582 ? 14.913 -22.011 -16.963 1.00 89.69 582 ILE A CA 1
ATOM 4638 C C . ILE A 1 582 ? 14.569 -21.929 -18.453 1.00 89.69 582 ILE A C 1
ATOM 4640 O O . ILE A 1 582 ? 15.455 -21.907 -19.299 1.00 89.69 582 ILE A O 1
ATOM 4644 N N . ARG A 1 583 ? 13.275 -21.851 -18.772 1.00 89.06 583 ARG A N 1
ATOM 4645 C CA . ARG A 1 583 ? 12.771 -21.746 -20.154 1.00 89.06 583 ARG A CA 1
ATOM 4646 C C . ARG A 1 583 ? 12.325 -20.335 -20.516 1.00 89.06 583 ARG A C 1
ATOM 4648 O O . ARG A 1 583 ? 12.304 -19.988 -21.692 1.00 89.06 583 ARG A O 1
ATOM 4655 N N . SER A 1 584 ? 12.012 -19.506 -19.525 1.00 90.62 584 SER A N 1
ATOM 4656 C CA . SER A 1 584 ? 11.747 -18.086 -19.744 1.00 90.62 584 SER A CA 1
ATOM 4657 C C . SER A 1 584 ? 12.457 -17.218 -18.722 1.00 90.62 584 SER A C 1
ATOM 4659 O O . SER A 1 584 ? 12.538 -17.582 -17.548 1.00 90.62 584 SER A O 1
ATOM 4661 N N . LEU A 1 585 ? 12.919 -16.052 -19.164 1.00 91.38 585 LEU A N 1
ATOM 4662 C CA . LEU A 1 585 ? 13.666 -15.094 -18.359 1.00 91.38 585 LEU A CA 1
ATOM 4663 C C . LEU A 1 585 ? 13.133 -13.677 -18.598 1.00 91.38 585 LEU A C 1
ATOM 4665 O O . LEU A 1 585 ? 12.896 -13.287 -19.736 1.00 91.38 585 LEU A O 1
ATOM 4669 N N . SER A 1 586 ? 12.980 -12.899 -17.533 1.00 90.50 586 SER A N 1
ATOM 4670 C CA . SER A 1 586 ? 12.712 -11.465 -17.578 1.00 90.50 586 SER A CA 1
ATOM 4671 C C . SER A 1 586 ? 13.783 -10.731 -16.790 1.00 90.50 586 SER A C 1
ATOM 4673 O O . SER A 1 586 ? 14.022 -11.054 -15.627 1.00 90.50 586 SER A O 1
ATOM 4675 N N . LEU A 1 587 ? 14.387 -9.729 -17.417 1.00 87.94 587 LEU A N 1
ATOM 4676 C CA . LEU A 1 587 ? 15.436 -8.897 -16.852 1.00 87.94 587 LEU A CA 1
ATOM 4677 C C . LEU A 1 587 ? 14.980 -7.434 -16.814 1.00 87.94 587 LEU A C 1
ATOM 4679 O O . LEU A 1 587 ? 14.720 -6.834 -17.853 1.00 87.94 587 LEU A O 1
ATOM 4683 N N . GLY A 1 588 ? 14.882 -6.878 -15.614 1.00 85.81 588 GLY A N 1
ATOM 4684 C CA . GLY A 1 588 ? 14.640 -5.466 -15.352 1.00 85.81 588 GLY A CA 1
ATOM 4685 C C . GLY A 1 588 ? 15.916 -4.775 -14.902 1.00 85.81 588 GLY A C 1
ATOM 4686 O O . GLY A 1 588 ? 16.619 -5.301 -14.039 1.00 85.81 588 GLY A O 1
ATOM 4687 N N . LEU A 1 589 ? 16.209 -3.620 -15.486 1.00 78.69 589 LEU A N 1
ATOM 4688 C CA . LEU A 1 589 ? 17.372 -2.799 -15.166 1.00 78.69 589 LEU A CA 1
ATOM 4689 C C . LEU A 1 589 ? 16.898 -1.368 -14.913 1.00 78.69 589 LEU A C 1
ATOM 4691 O O . LEU A 1 589 ? 16.665 -0.601 -15.849 1.00 78.69 589 LEU A O 1
ATOM 4695 N N . ASP A 1 590 ? 16.723 -1.029 -13.641 1.00 74.12 590 ASP A N 1
ATOM 4696 C CA . ASP A 1 590 ? 16.148 0.246 -13.223 1.00 74.12 590 ASP A CA 1
ATOM 4697 C C . ASP A 1 590 ? 17.236 1.142 -12.627 1.00 74.12 590 ASP A C 1
ATOM 4699 O O . ASP A 1 590 ? 17.862 0.797 -11.623 1.00 74.12 590 ASP A O 1
ATOM 4703 N N . ASP A 1 591 ? 17.470 2.292 -13.267 1.00 63.81 591 ASP A N 1
ATOM 4704 C CA . ASP A 1 591 ? 18.315 3.357 -12.731 1.00 63.81 591 ASP A CA 1
ATOM 4705 C C . ASP A 1 591 ? 17.410 4.404 -12.117 1.00 63.81 591 ASP A C 1
ATOM 4707 O O . ASP A 1 591 ? 16.672 5.092 -12.838 1.00 63.81 591 ASP A O 1
ATOM 4711 N N . VAL A 1 592 ? 17.428 4.528 -10.795 1.00 57.31 592 VAL A N 1
ATOM 4712 C CA . VAL A 1 592 ? 16.585 5.516 -10.141 1.00 57.31 592 VAL A CA 1
ATOM 4713 C C . VAL A 1 592 ? 17.441 6.710 -9.774 1.00 57.31 592 VAL A C 1
ATOM 4715 O O . VAL A 1 592 ? 17.794 6.914 -8.621 1.00 57.31 592 VAL A O 1
ATOM 4718 N N . ALA A 1 593 ? 17.707 7.547 -10.781 1.00 53.47 593 ALA A N 1
ATOM 4719 C CA . ALA A 1 593 ? 18.474 8.793 -10.663 1.00 53.47 593 ALA A CA 1
ATOM 4720 C C . ALA A 1 593 ? 17.923 9.788 -9.615 1.00 53.47 593 ALA A C 1
ATOM 4722 O O . ALA A 1 593 ? 18.549 10.800 -9.332 1.00 53.47 593 ALA A O 1
ATOM 4723 N N . VAL A 1 594 ? 16.723 9.542 -9.076 1.00 51.28 594 VAL A N 1
ATOM 4724 C CA . VAL A 1 594 ? 16.101 10.333 -8.001 1.00 51.28 594 VAL A CA 1
ATOM 4725 C C . VAL A 1 594 ? 16.558 9.874 -6.607 1.00 51.28 594 VAL A C 1
ATOM 4727 O O . VAL A 1 594 ? 16.445 10.644 -5.658 1.00 51.28 594 VAL A O 1
ATOM 4730 N N . TRP A 1 595 ? 17.051 8.639 -6.471 1.00 52.47 595 TRP A N 1
ATOM 4731 C CA . TRP A 1 595 ? 17.372 8.010 -5.186 1.00 52.47 595 TRP A CA 1
ATOM 4732 C C . TRP A 1 595 ? 18.800 7.450 -5.105 1.00 52.47 595 TRP A C 1
ATOM 4734 O O . TRP A 1 595 ? 19.082 6.715 -4.165 1.00 52.47 595 TRP A O 1
ATOM 4744 N N . ASP A 1 596 ? 19.671 7.773 -6.066 1.00 67.56 596 ASP A N 1
ATOM 4745 C CA . ASP A 1 596 ? 21.077 7.347 -6.096 1.00 67.56 596 ASP A CA 1
ATOM 4746 C C . ASP A 1 596 ? 21.254 5.832 -5.861 1.00 67.56 596 ASP A C 1
ATOM 4748 O O . ASP A 1 596 ? 22.090 5.408 -5.071 1.00 67.56 596 ASP A O 1
ATOM 4752 N N . TYR A 1 597 ? 20.455 4.987 -6.524 1.00 70.56 597 TYR A N 1
ATOM 4753 C CA . TYR A 1 597 ? 20.657 3.534 -6.524 1.00 70.56 597 TYR A CA 1
ATOM 4754 C C . TYR A 1 597 ? 20.269 2.898 -7.862 1.00 70.56 597 TYR A C 1
ATOM 4756 O O . TYR A 1 597 ? 19.420 3.400 -8.606 1.00 70.56 597 TYR A O 1
ATOM 4764 N N . SER A 1 598 ? 20.858 1.736 -8.139 1.00 75.25 598 SER A N 1
ATOM 4765 C CA . SER A 1 598 ? 20.522 0.891 -9.287 1.00 75.25 598 SER A CA 1
ATOM 4766 C C . SER A 1 598 ? 19.917 -0.435 -8.847 1.00 75.25 598 SER A C 1
ATOM 4768 O O . SER A 1 598 ? 20.313 -0.988 -7.821 1.00 75.25 598 SER A O 1
ATOM 4770 N N . VAL A 1 599 ? 18.981 -0.967 -9.638 1.00 81.00 599 VAL A N 1
ATOM 4771 C CA . VAL A 1 599 ? 18.323 -2.250 -9.361 1.00 81.00 599 VAL A CA 1
ATOM 4772 C C . VAL A 1 599 ? 18.401 -3.187 -10.562 1.00 81.00 599 VAL A C 1
ATOM 4774 O O . VAL A 1 599 ? 17.965 -2.848 -11.661 1.00 81.00 599 VAL A O 1
ATOM 4777 N N . ILE A 1 600 ? 18.888 -4.406 -10.328 1.00 85.31 600 ILE A N 1
ATOM 4778 C CA . ILE A 1 600 ? 18.784 -5.536 -11.255 1.00 85.31 600 ILE A CA 1
ATOM 4779 C C . ILE A 1 600 ? 17.679 -6.464 -10.753 1.00 85.31 600 ILE A C 1
ATOM 4781 O O . ILE A 1 600 ? 17.780 -7.031 -9.667 1.00 85.31 600 ILE A O 1
ATOM 4785 N N . THR A 1 601 ? 16.643 -6.664 -11.561 1.00 89.31 601 THR A N 1
ATOM 4786 C CA . THR A 1 601 ? 15.564 -7.619 -11.284 1.00 89.31 601 THR A CA 1
ATOM 4787 C C . THR A 1 601 ? 15.612 -8.762 -12.290 1.00 89.31 601 THR A C 1
ATOM 4789 O O . THR A 1 601 ? 15.380 -8.557 -13.476 1.00 89.31 601 THR A O 1
ATOM 4792 N N . LEU A 1 602 ? 15.860 -9.987 -11.836 1.00 91.56 602 LEU A N 1
ATOM 4793 C CA . LEU A 1 602 ? 15.818 -11.196 -12.653 1.00 91.56 602 LEU A CA 1
ATOM 4794 C C . LEU A 1 602 ? 14.649 -12.075 -12.214 1.00 91.56 602 LEU A C 1
ATOM 4796 O O . LEU A 1 602 ? 14.579 -12.510 -11.068 1.00 91.56 602 LEU A O 1
ATOM 4800 N N . LYS A 1 603 ? 13.742 -12.388 -13.136 1.00 92.38 603 LYS A N 1
ATOM 4801 C CA . LYS A 1 603 ? 12.649 -13.346 -12.924 1.00 92.38 603 LYS A CA 1
ATOM 4802 C C . LYS A 1 603 ? 12.774 -14.484 -13.923 1.00 92.38 603 LYS A C 1
ATOM 4804 O O . LYS A 1 603 ? 12.925 -14.230 -15.113 1.00 92.38 603 LYS A O 1
ATOM 4809 N N . ALA A 1 604 ? 12.700 -15.724 -13.460 1.00 91.56 604 ALA A N 1
ATOM 4810 C CA . ALA A 1 604 ? 12.823 -16.907 -14.303 1.00 91.56 604 ALA A CA 1
ATOM 4811 C C . ALA A 1 604 ? 11.662 -17.885 -14.093 1.00 91.56 604 ALA A C 1
ATOM 4813 O O . ALA A 1 604 ? 11.133 -18.013 -12.986 1.00 91.56 604 ALA A O 1
ATOM 4814 N N . TRP A 1 605 ? 11.299 -18.611 -15.151 1.00 91.00 605 TRP A N 1
ATOM 4815 C CA . TRP A 1 605 ? 10.228 -19.609 -15.162 1.00 91.00 605 TRP A CA 1
ATOM 4816 C C . TRP A 1 605 ? 10.665 -20.898 -15.862 1.00 91.00 605 TRP A C 1
ATOM 4818 O O . TRP A 1 605 ? 11.493 -20.874 -16.772 1.00 91.00 605 TRP A O 1
ATOM 4828 N N . ASN A 1 606 ? 10.039 -22.018 -15.491 1.00 88.12 606 ASN A N 1
ATOM 4829 C CA . ASN A 1 606 ? 10.196 -23.319 -16.153 1.00 88.12 606 ASN A CA 1
ATOM 4830 C C . ASN A 1 606 ? 9.209 -23.551 -17.310 1.00 88.12 606 ASN A C 1
ATOM 4832 O O . ASN A 1 606 ? 9.100 -24.665 -17.813 1.00 88.12 606 ASN A O 1
ATOM 4836 N N . ILE A 1 607 ? 8.474 -22.520 -17.721 1.00 86.38 607 ILE A N 1
ATOM 4837 C CA . ILE A 1 607 ? 7.574 -22.548 -18.876 1.00 86.38 607 ILE A CA 1
ATOM 4838 C C . ILE A 1 607 ? 8.205 -21.765 -20.027 1.00 86.38 607 ILE A C 1
ATOM 4840 O O . ILE A 1 607 ? 8.912 -20.789 -19.790 1.00 86.38 607 ILE A O 1
ATOM 4844 N N . GLY A 1 608 ? 7.965 -22.187 -21.270 1.00 77.50 608 GLY A N 1
ATOM 4845 C CA . GLY A 1 608 ? 8.545 -21.566 -22.472 1.00 77.50 608 GLY A CA 1
ATOM 4846 C C . GLY A 1 608 ? 7.960 -20.202 -22.852 1.00 77.50 608 GLY A C 1
ATOM 4847 O O . GLY A 1 608 ? 8.436 -19.596 -23.803 1.00 77.50 608 GLY A O 1
ATOM 4848 N N . SER A 1 609 ? 6.950 -19.713 -22.125 1.00 75.25 609 SER A N 1
ATOM 4849 C CA . SER A 1 609 ? 6.327 -18.400 -22.327 1.00 75.25 609 SER A CA 1
ATOM 4850 C C . SER A 1 609 ? 6.283 -17.602 -21.024 1.00 75.25 609 SER A C 1
ATOM 4852 O O . SER A 1 609 ? 5.840 -18.130 -20.001 1.00 75.25 609 SER A O 1
ATOM 4854 N N . VAL A 1 610 ? 6.643 -16.318 -21.060 1.00 65.94 610 VAL A N 1
ATOM 4855 C CA . VAL A 1 610 ? 6.422 -15.398 -19.932 1.00 65.94 610 VAL A CA 1
ATOM 4856 C C . VAL A 1 610 ? 4.949 -14.956 -19.924 1.00 65.94 610 VAL A C 1
ATOM 4858 O O . VAL A 1 610 ? 4.413 -14.619 -20.983 1.00 65.94 610 VAL A O 1
ATOM 4861 N N . PRO A 1 611 ? 4.271 -14.916 -18.763 1.00 59.28 611 PRO A N 1
ATOM 4862 C CA . PRO A 1 611 ? 2.948 -14.305 -18.651 1.00 59.28 611 PRO A CA 1
ATOM 4863 C C . PRO A 1 611 ? 2.975 -12.845 -19.140 1.00 59.28 611 PRO A C 1
ATOM 4865 O O . PRO A 1 611 ? 3.824 -12.066 -18.715 1.00 59.28 611 PRO A O 1
ATOM 4868 N N . SER A 1 612 ? 2.075 -12.467 -20.053 1.00 53.34 612 SER A N 1
ATOM 4869 C CA . SER A 1 612 ? 2.033 -11.108 -20.616 1.00 53.34 612 SER A CA 1
ATOM 4870 C C . SER A 1 612 ? 1.833 -10.047 -19.524 1.00 53.34 612 SER A C 1
ATOM 4872 O O . SER A 1 612 ? 0.842 -10.098 -18.801 1.00 53.34 612 SER A O 1
ATOM 4874 N N . TYR A 1 613 ? 2.741 -9.067 -19.432 1.00 50.47 613 TYR A N 1
ATOM 4875 C CA . TYR A 1 613 ? 2.666 -7.918 -18.509 1.00 50.47 613 TYR A CA 1
ATOM 4876 C C . TYR A 1 613 ? 1.930 -6.700 -19.102 1.00 50.47 613 TYR A C 1
ATOM 4878 O O . TYR A 1 613 ? 2.019 -5.598 -18.572 1.00 50.47 613 TYR A O 1
ATOM 4886 N N . THR A 1 614 ? 1.197 -6.867 -20.203 1.00 40.50 614 THR A N 1
ATOM 4887 C CA . THR A 1 614 ? 0.700 -5.750 -21.025 1.00 40.50 614 THR A CA 1
ATOM 4888 C C . THR A 1 614 ? -0.391 -4.876 -20.393 1.00 40.50 614 THR A C 1
ATOM 4890 O O . THR A 1 614 ? -0.798 -3.914 -21.028 1.00 40.50 614 THR A O 1
ATOM 4893 N N . THR A 1 615 ? -0.869 -5.126 -19.167 1.00 30.02 615 THR A N 1
ATOM 4894 C CA . THR A 1 615 ? -1.883 -4.259 -18.531 1.00 30.02 615 THR A CA 1
ATOM 4895 C C . THR A 1 615 ? -1.816 -4.268 -16.999 1.00 30.02 615 THR A C 1
ATOM 4897 O O . THR A 1 615 ? -2.520 -5.055 -16.373 1.00 30.02 615 THR A O 1
ATOM 4900 N N . GLY A 1 616 ? -1.039 -3.361 -16.393 1.00 30.38 616 GLY A N 1
ATOM 4901 C CA . GLY A 1 616 ? -1.221 -2.927 -14.995 1.00 30.38 616 GLY A CA 1
ATOM 4902 C C . GLY A 1 616 ? -1.296 -4.028 -13.914 1.00 30.38 616 GLY A C 1
ATOM 4903 O O . GLY A 1 616 ? -0.954 -5.186 -14.152 1.00 30.38 616 GLY A O 1
ATOM 4904 N N . PRO A 1 617 ? -1.678 -3.687 -12.668 1.00 29.30 617 PRO A N 1
ATOM 4905 C CA . PRO A 1 617 ? -1.619 -4.634 -11.565 1.00 29.30 617 PRO A CA 1
ATOM 4906 C C . PRO A 1 617 ? -2.788 -5.637 -11.600 1.00 29.30 617 PRO A C 1
ATOM 4908 O O . PRO A 1 617 ? -3.954 -5.250 -11.610 1.00 29.30 617 PRO A O 1
ATOM 4911 N N . SER A 1 618 ? -2.429 -6.922 -11.470 1.00 30.75 618 SER A N 1
ATOM 4912 C CA . SER A 1 618 ? -3.208 -8.094 -11.006 1.00 30.75 618 SER A CA 1
ATOM 4913 C C . SER A 1 618 ? -4.049 -8.927 -12.004 1.00 30.75 618 SER A C 1
ATOM 4915 O O . SER A 1 618 ? -5.173 -8.575 -12.339 1.00 30.75 618 SER A O 1
ATOM 4917 N N . LEU A 1 619 ? -3.519 -10.112 -12.382 1.00 35.38 619 LEU A N 1
ATOM 4918 C CA . LEU A 1 619 ? -4.101 -11.483 -12.287 1.00 35.38 619 LEU A CA 1
ATOM 4919 C C . LEU A 1 619 ? -3.089 -12.531 -12.852 1.00 35.38 619 LEU A C 1
ATOM 4921 O O . LEU A 1 619 ? -2.117 -12.137 -13.496 1.00 35.38 619 LEU A O 1
ATOM 4925 N N . PRO A 1 620 ? -3.192 -13.839 -12.524 1.00 40.44 620 PRO A N 1
ATOM 4926 C CA . PRO A 1 620 ? -2.040 -14.670 -12.175 1.00 40.44 620 PRO A CA 1
ATOM 4927 C C . PRO A 1 620 ? -1.322 -15.249 -13.396 1.00 40.44 620 PRO A C 1
ATOM 4929 O O . PRO A 1 620 ? -1.703 -16.284 -13.943 1.00 40.44 620 PRO A O 1
ATOM 4932 N N . GLY A 1 621 ? -0.201 -14.637 -13.764 1.00 54.16 621 GLY A N 1
ATOM 4933 C CA . GLY A 1 621 ? 0.891 -15.413 -14.336 1.00 54.16 621 GLY A CA 1
ATOM 4934 C C . GLY A 1 621 ? 1.378 -16.449 -13.320 1.00 54.16 621 GLY A C 1
ATOM 4935 O O . GLY A 1 621 ? 1.327 -16.196 -12.115 1.00 54.16 621 GLY A O 1
ATOM 4936 N N . SER A 1 622 ? 1.854 -17.610 -13.781 1.00 66.06 622 SER A N 1
ATOM 4937 C CA . SER A 1 622 ? 2.612 -18.529 -12.917 1.00 66.06 622 SER A CA 1
ATOM 4938 C C . SER A 1 622 ? 3.675 -17.727 -12.154 1.00 66.06 622 SER A C 1
ATOM 4940 O O . SER A 1 622 ? 4.389 -16.954 -12.803 1.00 66.06 622 SER A O 1
ATOM 4942 N N . PRO A 1 623 ? 3.816 -17.873 -10.822 1.00 79.38 623 PRO A N 1
ATOM 4943 C CA . PRO A 1 623 ? 4.905 -17.221 -10.110 1.00 79.38 623 PRO A CA 1
ATOM 4944 C C . PRO A 1 623 ? 6.248 -17.696 -10.688 1.00 79.38 623 PRO A C 1
ATOM 4946 O O . PRO A 1 623 ? 6.343 -18.841 -11.153 1.00 79.38 623 PRO A O 1
ATOM 4949 N N . PRO A 1 624 ? 7.274 -16.830 -10.715 1.00 88.62 624 PRO A N 1
ATOM 4950 C CA . PRO A 1 624 ? 8.598 -17.237 -11.153 1.00 88.62 624 PRO A CA 1
ATOM 4951 C C . PRO A 1 624 ? 9.163 -18.306 -10.212 1.00 88.62 624 PRO A C 1
ATOM 4953 O O . PRO A 1 624 ? 8.990 -18.246 -8.995 1.00 88.62 624 PRO A O 1
ATOM 4956 N N . ILE A 1 625 ? 9.879 -19.282 -10.773 1.00 92.25 625 ILE A N 1
ATOM 4957 C CA . ILE A 1 625 ? 10.622 -20.276 -9.980 1.00 92.25 625 ILE A CA 1
ATOM 4958 C C . ILE A 1 625 ? 11.820 -19.636 -9.264 1.00 92.25 625 ILE A C 1
ATOM 4960 O O . ILE A 1 625 ? 12.311 -20.185 -8.274 1.00 92.25 625 ILE A O 1
ATOM 4964 N N . LEU A 1 626 ? 12.275 -18.487 -9.775 1.00 93.62 626 LEU A N 1
ATOM 4965 C CA . LEU A 1 626 ? 13.340 -17.656 -9.233 1.00 93.62 626 LEU A CA 1
ATOM 4966 C C . LEU A 1 626 ? 13.020 -16.181 -9.485 1.00 93.62 626 LEU A C 1
ATOM 4968 O O . LEU A 1 626 ? 12.859 -15.776 -10.634 1.00 93.62 626 LEU A O 1
ATOM 4972 N N . HIS A 1 627 ? 12.971 -15.384 -8.429 1.00 94.06 627 HIS A N 1
ATOM 4973 C CA . HIS A 1 627 ? 12.931 -13.931 -8.472 1.00 94.06 627 HIS A CA 1
ATOM 4974 C C . HIS A 1 627 ? 14.120 -13.416 -7.667 1.00 94.06 627 HIS A C 1
ATOM 4976 O O . HIS A 1 627 ? 14.163 -13.596 -6.455 1.00 94.06 627 HIS A O 1
ATOM 4982 N N . LEU A 1 628 ? 15.095 -12.830 -8.353 1.00 92.31 628 LEU A N 1
ATOM 4983 C CA . LEU A 1 628 ? 16.243 -12.173 -7.750 1.00 92.31 628 LEU A CA 1
ATOM 4984 C C . LEU A 1 628 ? 16.112 -10.673 -7.944 1.00 92.31 628 LEU A C 1
ATOM 4986 O O . LEU A 1 628 ? 15.897 -10.218 -9.068 1.00 92.31 628 LEU A O 1
ATOM 4990 N N . ARG A 1 629 ? 16.290 -9.916 -6.871 1.00 90.25 629 ARG A N 1
ATOM 4991 C CA . ARG A 1 629 ? 16.363 -8.464 -6.914 1.00 90.25 629 ARG A CA 1
ATOM 4992 C C . ARG A 1 629 ? 17.629 -8.012 -6.207 1.00 90.25 629 ARG A C 1
ATOM 4994 O O . ARG A 1 629 ? 17.839 -8.340 -5.048 1.00 90.25 629 ARG A O 1
ATOM 5001 N N . PHE A 1 630 ? 18.471 -7.277 -6.918 1.00 85.50 630 PHE A N 1
ATOM 5002 C CA . PHE A 1 630 ? 19.716 -6.724 -6.402 1.00 85.50 630 PHE A CA 1
ATOM 5003 C C . PHE A 1 630 ? 19.635 -5.210 -6.491 1.00 85.50 630 PHE A C 1
ATOM 5005 O O . PHE A 1 630 ? 19.545 -4.678 -7.593 1.00 85.50 630 PHE A O 1
ATOM 5012 N N . GLN A 1 631 ? 19.652 -4.532 -5.353 1.00 82.25 631 GLN A N 1
ATOM 5013 C CA . GLN A 1 631 ? 19.750 -3.084 -5.249 1.00 82.25 631 GLN A CA 1
ATOM 5014 C C . GLN A 1 631 ? 21.167 -2.700 -4.824 1.00 82.25 631 GLN A C 1
ATOM 5016 O O . GLN A 1 631 ? 21.755 -3.374 -3.982 1.00 82.25 631 GLN A O 1
ATOM 5021 N N . ARG A 1 632 ? 21.700 -1.618 -5.389 1.00 75.50 632 ARG A N 1
ATOM 5022 C CA . ARG A 1 632 ? 23.023 -1.085 -5.064 1.00 75.50 632 ARG A CA 1
ATOM 5023 C C . ARG A 1 632 ? 22.988 0.431 -4.947 1.00 75.50 632 ARG A C 1
ATOM 5025 O O . ARG A 1 632 ? 22.546 1.085 -5.890 1.00 75.50 632 ARG A O 1
ATOM 5032 N N . ASP A 1 633 ? 23.518 0.965 -3.852 1.00 72.19 633 ASP A N 1
ATOM 5033 C CA . ASP A 1 633 ? 23.637 2.411 -3.643 1.00 72.19 633 ASP A CA 1
ATOM 5034 C C . ASP A 1 633 ? 24.762 3.007 -4.518 1.00 72.19 633 ASP A C 1
ATOM 5036 O O . ASP A 1 633 ? 25.857 2.447 -4.641 1.00 72.19 633 ASP A O 1
ATOM 5040 N N . GLN A 1 634 ? 24.498 4.154 -5.143 1.00 63.44 634 GLN A N 1
ATOM 5041 C CA . GLN A 1 634 ? 25.435 4.943 -5.941 1.00 63.44 634 GLN A CA 1
ATOM 5042 C C . GLN A 1 634 ? 26.074 6.017 -5.048 1.00 63.44 634 GLN A C 1
ATOM 5044 O O . GLN A 1 634 ? 25.602 7.144 -4.956 1.00 63.44 634 GLN A O 1
ATOM 5049 N N . LEU A 1 635 ? 27.163 5.668 -4.361 1.00 52.59 635 LEU A N 1
ATOM 5050 C CA . LEU A 1 635 ? 27.845 6.583 -3.431 1.00 52.59 635 LEU A CA 1
ATOM 5051 C C . LEU A 1 635 ? 28.770 7.614 -4.107 1.00 52.59 635 LEU A C 1
ATOM 5053 O O . LEU A 1 635 ? 29.206 8.554 -3.445 1.00 52.59 635 LEU A O 1
ATOM 5057 N N . GLU A 1 636 ? 29.050 7.498 -5.411 1.00 51.81 636 GLU A N 1
ATOM 5058 C CA . GLU A 1 636 ? 29.841 8.492 -6.149 1.00 51.81 636 GLU A CA 1
ATOM 5059 C C . GLU A 1 636 ? 29.149 8.962 -7.435 1.00 51.81 636 GLU A C 1
ATOM 5061 O O . GLU A 1 636 ? 28.726 8.125 -8.232 1.00 51.81 636 GLU A O 1
ATOM 5066 N N . PRO A 1 637 ? 29.107 10.279 -7.726 1.00 44.97 637 PRO A N 1
ATOM 5067 C CA . PRO A 1 637 ? 28.357 10.760 -8.881 1.00 44.97 637 PRO A CA 1
ATOM 5068 C C . PRO A 1 637 ? 28.922 10.395 -10.266 1.00 44.97 637 PRO A C 1
ATOM 5070 O O . PRO A 1 637 ? 28.252 10.717 -11.243 1.00 44.97 637 PRO A O 1
ATOM 5073 N N . ARG A 1 638 ? 30.152 9.866 -10.424 1.00 45.78 638 ARG A N 1
ATOM 5074 C CA . ARG A 1 638 ? 30.859 9.903 -11.735 1.00 45.78 638 ARG A CA 1
ATOM 5075 C C . ARG A 1 638 ? 31.935 8.829 -11.994 1.00 45.78 638 ARG A C 1
ATOM 5077 O O . ARG A 1 638 ? 32.845 9.076 -12.778 1.00 45.78 638 ARG A O 1
ATOM 5084 N N . SER A 1 639 ? 31.863 7.651 -11.377 1.00 41.19 639 SER A N 1
ATOM 5085 C CA . SER A 1 639 ? 32.944 6.656 -11.496 1.00 41.19 639 SER A CA 1
ATOM 5086 C C . SER A 1 639 ? 32.390 5.253 -11.793 1.00 41.19 639 SER A C 1
ATOM 5088 O O . SER A 1 639 ? 32.122 4.501 -10.869 1.00 41.19 639 SER A O 1
ATOM 5090 N N . GLN A 1 640 ? 32.227 4.912 -13.080 1.00 49.69 640 GLN A N 1
ATOM 5091 C CA . GLN A 1 640 ? 31.971 3.560 -13.627 1.00 49.69 640 GLN A CA 1
ATOM 5092 C C . GLN A 1 640 ? 30.730 2.812 -13.088 1.00 49.69 640 GLN A C 1
ATOM 5094 O O . GLN A 1 640 ? 30.703 2.256 -11.992 1.00 49.69 640 GLN A O 1
ATOM 5099 N N . CYS A 1 641 ? 29.690 2.711 -13.919 1.00 51.81 641 CYS A N 1
ATOM 5100 C CA . CYS A 1 641 ? 28.494 1.924 -13.623 1.00 51.81 641 CYS A CA 1
ATOM 5101 C C . CYS A 1 641 ? 28.811 0.408 -13.610 1.00 51.81 641 CYS A C 1
ATOM 5103 O O . CYS A 1 641 ? 28.710 -0.278 -14.623 1.00 51.81 641 CYS A O 1
ATOM 5105 N N . HIS A 1 642 ? 29.175 -0.142 -12.447 1.00 63.22 642 HIS A N 1
ATOM 5106 C CA . HIS A 1 642 ? 29.486 -1.571 -12.249 1.00 63.22 642 HIS A CA 1
ATOM 5107 C C . HIS A 1 642 ? 28.277 -2.524 -12.370 1.00 63.22 642 HIS A C 1
ATOM 5109 O O . HIS A 1 642 ? 28.431 -3.739 -12.244 1.00 63.22 642 HIS A O 1
ATOM 5115 N N . ILE A 1 643 ? 27.075 -2.008 -12.650 1.00 70.25 643 ILE A N 1
ATOM 5116 C CA . ILE A 1 643 ? 25.853 -2.813 -12.806 1.00 70.25 643 ILE A CA 1
ATOM 5117 C C . ILE A 1 643 ? 25.986 -3.875 -13.910 1.00 70.25 643 ILE A C 1
ATOM 5119 O O . ILE A 1 643 ? 25.366 -4.935 -13.844 1.00 70.25 643 ILE A O 1
ATOM 5123 N N . LEU A 1 644 ? 26.809 -3.611 -14.929 1.00 73.62 644 LEU A N 1
ATOM 5124 C CA . LEU A 1 644 ? 27.024 -4.520 -16.051 1.00 73.62 644 LEU A CA 1
ATOM 5125 C C . LEU A 1 644 ? 27.926 -5.699 -15.673 1.00 73.62 644 LEU A C 1
ATOM 5127 O O . LEU A 1 644 ? 27.663 -6.819 -16.117 1.00 73.62 644 LEU A O 1
ATOM 5131 N N . ASP A 1 645 ? 28.913 -5.495 -14.800 1.00 76.12 645 ASP A N 1
ATOM 5132 C CA . ASP A 1 645 ? 29.718 -6.579 -14.226 1.00 76.12 645 ASP A CA 1
ATOM 5133 C C . ASP A 1 645 ? 28.882 -7.457 -13.282 1.00 76.12 645 ASP A C 1
ATOM 5135 O O . ASP A 1 645 ? 28.984 -8.692 -13.311 1.00 76.12 645 ASP A O 1
ATOM 5139 N N . ASP A 1 646 ? 28.001 -6.831 -12.496 1.00 78.44 646 ASP A N 1
ATOM 5140 C CA . ASP A 1 646 ? 27.049 -7.525 -11.626 1.00 78.44 646 ASP A CA 1
ATOM 5141 C C . ASP A 1 646 ? 26.081 -8.369 -12.468 1.00 78.44 646 ASP A C 1
ATOM 5143 O O . ASP A 1 646 ? 25.920 -9.572 -12.237 1.00 78.44 646 ASP A O 1
ATOM 5147 N N . LEU A 1 647 ? 25.524 -7.784 -13.533 1.00 81.69 647 LEU A N 1
ATOM 5148 C CA . LEU A 1 647 ? 24.676 -8.477 -14.499 1.00 81.69 647 LEU A CA 1
ATOM 5149 C C . LEU A 1 647 ? 25.397 -9.666 -15.144 1.00 81.69 647 LEU A C 1
ATOM 5151 O O . LEU A 1 647 ? 24.847 -10.769 -15.201 1.00 81.69 647 LEU A O 1
ATOM 5155 N N . LYS A 1 648 ? 26.636 -9.468 -15.605 1.00 82.94 648 LYS A N 1
ATOM 5156 C CA . LYS A 1 648 ? 27.462 -10.527 -16.195 1.00 82.94 648 LYS A CA 1
ATOM 5157 C C . LYS A 1 648 ? 27.693 -11.669 -15.208 1.00 82.94 648 LYS A C 1
ATOM 5159 O O . LYS A 1 648 ? 27.611 -12.837 -15.588 1.00 82.94 648 LYS A O 1
ATOM 5164 N N . THR A 1 649 ? 27.940 -11.345 -13.941 1.00 85.50 649 THR A N 1
ATOM 5165 C CA . THR A 1 649 ? 28.126 -12.326 -12.865 1.00 85.50 649 THR A CA 1
ATOM 5166 C C . THR A 1 649 ? 26.839 -13.108 -12.589 1.00 85.50 649 THR A C 1
ATOM 5168 O O . THR A 1 649 ? 26.875 -14.338 -12.477 1.00 85.50 649 THR A O 1
ATOM 5171 N N . ILE A 1 650 ? 25.692 -12.426 -12.533 1.00 87.81 650 ILE A N 1
ATOM 5172 C CA . ILE A 1 650 ? 24.375 -13.043 -12.329 1.00 87.81 650 ILE A CA 1
ATOM 5173 C C . ILE A 1 650 ? 24.048 -13.990 -13.484 1.00 87.81 650 ILE A C 1
ATOM 5175 O O . ILE A 1 650 ? 23.787 -15.171 -13.255 1.00 87.81 650 ILE A O 1
ATOM 5179 N N . LEU A 1 651 ? 24.102 -13.513 -14.730 1.00 87.44 651 LEU A N 1
ATOM 5180 C CA . LEU A 1 651 ? 23.754 -14.325 -15.897 1.00 87.44 651 LEU A CA 1
ATOM 5181 C C . LEU A 1 651 ? 24.752 -15.468 -16.123 1.00 87.44 651 LEU A C 1
ATOM 5183 O O . LEU A 1 651 ? 24.346 -16.568 -16.488 1.00 87.44 651 LEU A O 1
ATOM 5187 N N . GLY A 1 652 ? 26.040 -15.247 -15.846 1.00 86.81 652 GLY A N 1
ATOM 5188 C CA . GLY A 1 652 ? 27.073 -16.283 -15.915 1.00 86.81 652 GLY A CA 1
ATOM 5189 C C . GLY A 1 652 ? 26.933 -17.384 -14.857 1.00 86.81 652 GLY A C 1
ATOM 5190 O O . GLY A 1 652 ? 27.553 -18.438 -14.990 1.00 86.81 652 GLY A O 1
ATOM 5191 N N . SER A 1 653 ? 26.114 -17.170 -13.821 1.00 88.00 653 SER A N 1
ATOM 5192 C CA . SER A 1 653 ? 25.888 -18.153 -12.757 1.00 88.00 653 SER A CA 1
ATOM 5193 C C . SER A 1 653 ? 24.847 -19.219 -13.116 1.00 88.00 653 SER A C 1
ATOM 5195 O O . SER A 1 653 ? 24.803 -20.251 -12.450 1.00 88.00 653 SER A O 1
ATOM 5197 N N . PHE A 1 654 ? 24.023 -19.025 -14.151 1.00 88.31 654 PHE A N 1
ATOM 5198 C CA . PHE A 1 654 ? 22.958 -19.969 -14.519 1.00 88.31 654 PHE A CA 1
ATOM 5199 C C . PHE A 1 654 ? 23.151 -20.546 -15.927 1.00 88.31 654 PHE A C 1
ATOM 5201 O O . PHE A 1 654 ? 23.800 -19.957 -16.789 1.00 88.31 654 PHE A O 1
ATOM 5208 N N . GLN A 1 655 ? 22.576 -21.727 -16.171 1.00 83.69 655 GLN A N 1
ATOM 5209 C CA . GLN A 1 655 ? 22.536 -22.321 -17.506 1.00 83.69 655 GLN A CA 1
ATOM 5210 C C . GLN A 1 655 ? 21.444 -21.648 -18.341 1.00 83.69 655 GLN A C 1
ATOM 5212 O O . GLN A 1 655 ? 20.260 -21.786 -18.052 1.00 83.69 655 GLN A O 1
ATOM 5217 N N . MET A 1 656 ? 21.857 -20.937 -19.387 1.00 84.81 656 MET A N 1
ATOM 5218 C CA . MET A 1 656 ? 20.978 -20.092 -20.204 1.00 84.81 656 MET A CA 1
ATOM 5219 C C . MET A 1 656 ? 20.666 -20.679 -21.596 1.00 84.81 656 MET A C 1
ATOM 5221 O O . MET A 1 656 ? 19.923 -20.096 -22.380 1.00 84.81 656 MET A O 1
ATOM 5225 N N . ASN A 1 657 ? 21.192 -21.866 -21.909 1.00 82.44 657 ASN A N 1
ATOM 5226 C CA . ASN A 1 657 ? 21.022 -22.554 -23.198 1.00 82.44 657 ASN A CA 1
ATOM 5227 C C . ASN A 1 657 ? 19.601 -23.101 -23.453 1.00 82.44 657 ASN A C 1
ATOM 5229 O O . ASN A 1 657 ? 19.291 -23.504 -24.575 1.00 82.44 657 ASN A O 1
ATOM 5233 N N . THR A 1 658 ? 18.751 -23.141 -22.426 1.00 86.75 658 THR A N 1
ATOM 5234 C CA . THR A 1 658 ? 17.368 -23.650 -22.483 1.00 86.75 658 THR A CA 1
ATOM 5235 C C . THR A 1 658 ? 16.317 -22.539 -22.564 1.00 86.75 658 THR A C 1
ATOM 5237 O O . THR A 1 658 ? 15.126 -22.832 -22.633 1.00 86.75 658 THR A O 1
ATOM 5240 N N . ILE A 1 659 ? 16.741 -21.270 -22.599 1.00 88.75 659 ILE A N 1
ATOM 5241 C CA . ILE A 1 659 ? 15.830 -20.123 -22.659 1.00 88.75 659 ILE A CA 1
ATOM 5242 C C . ILE A 1 659 ? 15.144 -20.076 -24.025 1.00 88.75 659 ILE A C 1
ATOM 5244 O O . ILE A 1 659 ? 15.815 -19.975 -25.050 1.00 88.75 659 ILE A O 1
ATOM 5248 N N . GLU A 1 660 ? 13.812 -20.092 -24.008 1.00 89.88 660 GLU A N 1
ATOM 5249 C CA . GLU A 1 660 ? 12.915 -19.958 -25.159 1.00 89.88 660 GLU A CA 1
ATOM 5250 C C . GLU A 1 660 ? 12.304 -18.564 -25.275 1.00 89.88 660 GLU A C 1
ATOM 5252 O O . GLU A 1 660 ? 12.112 -18.080 -26.390 1.00 89.88 660 GLU A O 1
ATOM 5257 N N . THR A 1 661 ? 12.042 -17.903 -24.145 1.00 89.75 661 THR A N 1
ATOM 5258 C CA . THR A 1 661 ? 11.526 -16.529 -24.114 1.00 89.75 661 THR A CA 1
ATOM 5259 C C . THR A 1 661 ? 12.401 -15.637 -23.238 1.00 89.75 661 THR A C 1
ATOM 5261 O O . THR A 1 661 ? 12.669 -15.964 -22.081 1.00 89.75 661 THR A O 1
ATOM 5264 N N . PHE A 1 662 ? 12.801 -14.481 -23.764 1.00 88.81 662 PHE A N 1
ATOM 5265 C CA . PHE A 1 662 ? 13.589 -13.483 -23.047 1.00 88.81 662 PHE A CA 1
ATOM 5266 C C . PHE A 1 662 ? 12.909 -12.117 -23.097 1.00 88.81 662 PHE A C 1
ATOM 5268 O O . PHE A 1 662 ? 12.606 -11.597 -24.168 1.00 88.81 662 PHE A O 1
ATOM 5275 N N . HIS A 1 663 ? 12.646 -11.549 -21.924 1.00 87.75 663 HIS A N 1
ATOM 5276 C CA . HIS A 1 663 ? 12.122 -10.203 -21.750 1.00 87.75 663 HIS A CA 1
ATOM 5277 C C . HIS A 1 663 ? 13.206 -9.313 -21.148 1.00 87.75 663 HIS A C 1
ATOM 5279 O O . HIS A 1 663 ? 13.861 -9.707 -20.183 1.00 87.75 663 HIS A O 1
ATOM 5285 N N . ILE A 1 664 ? 13.343 -8.097 -21.662 1.00 83.50 664 ILE A N 1
ATOM 5286 C CA . ILE A 1 664 ? 14.222 -7.077 -21.098 1.00 83.50 664 ILE A CA 1
ATOM 5287 C C . ILE A 1 664 ? 13.495 -5.732 -21.013 1.00 83.50 664 ILE A C 1
ATOM 5289 O O . ILE A 1 664 ? 12.803 -5.336 -21.951 1.00 83.50 664 ILE A O 1
ATOM 5293 N N . TYR A 1 665 ? 13.626 -5.044 -19.881 1.00 81.19 665 TYR A N 1
ATOM 5294 C CA . TYR A 1 665 ? 13.083 -3.701 -19.670 1.00 81.19 665 TYR A CA 1
ATOM 5295 C C . TYR A 1 665 ? 14.034 -2.841 -18.823 1.00 81.19 665 TYR A C 1
ATOM 5297 O O . TYR A 1 665 ? 14.812 -3.382 -18.036 1.00 81.19 665 TYR A O 1
ATOM 5305 N N . GLY A 1 666 ? 14.007 -1.512 -18.982 1.00 69.00 666 GLY A N 1
ATOM 5306 C CA . GLY A 1 666 ? 14.836 -0.610 -18.169 1.00 69.00 666 GLY A CA 1
ATOM 5307 C C . GLY A 1 666 ? 14.834 0.870 -18.577 1.00 69.00 666 GLY A C 1
ATOM 5308 O O . GLY A 1 666 ? 14.414 1.221 -19.682 1.00 69.00 666 GLY A O 1
ATOM 5309 N N . GLY A 1 667 ? 15.309 1.744 -17.676 1.00 55.75 667 GLY A N 1
ATOM 5310 C CA . GLY A 1 667 ? 15.219 3.210 -17.788 1.00 55.75 667 GLY A CA 1
ATOM 5311 C C . GLY A 1 667 ? 16.554 3.983 -17.841 1.00 55.75 667 GLY A C 1
ATOM 5312 O O . GLY A 1 667 ? 17.481 3.728 -17.081 1.00 55.75 667 GLY A O 1
ATOM 5313 N N . GLY A 1 668 ? 16.602 5.000 -18.714 1.00 51.50 668 GLY A N 1
ATOM 5314 C CA . GLY A 1 668 ? 17.320 6.276 -18.527 1.00 51.50 668 GLY A CA 1
ATOM 5315 C C . GLY A 1 668 ? 18.847 6.343 -18.652 1.00 51.50 668 GLY A C 1
ATOM 5316 O O . GLY A 1 668 ? 19.342 6.967 -19.594 1.00 51.50 668 GLY A O 1
ATOM 5317 N N . ASN A 1 669 ? 19.579 5.807 -17.674 1.00 52.00 669 ASN A N 1
ATOM 5318 C CA . ASN A 1 669 ? 20.977 6.196 -17.423 1.00 52.00 669 ASN A CA 1
ATOM 5319 C C . ASN A 1 669 ? 21.957 5.022 -17.215 1.00 52.00 669 ASN A C 1
ATOM 5321 O O . ASN A 1 669 ? 23.137 5.215 -17.493 1.00 52.00 669 ASN A O 1
ATOM 5325 N N . ILE A 1 670 ? 21.490 3.800 -16.909 1.00 54.34 670 ILE A N 1
ATOM 5326 C CA . ILE A 1 670 ? 22.335 2.583 -16.787 1.00 54.34 670 ILE A CA 1
ATOM 5327 C C . ILE A 1 670 ? 23.215 2.329 -18.023 1.00 54.34 670 ILE A C 1
ATOM 5329 O O . ILE A 1 670 ? 24.290 1.745 -17.924 1.00 54.34 670 ILE A O 1
ATOM 5333 N N . TRP A 1 671 ? 22.759 2.765 -19.199 1.00 53.47 671 TRP A N 1
ATOM 5334 C CA . TRP A 1 671 ? 23.416 2.518 -20.486 1.00 53.47 671 TRP A CA 1
ATOM 5335 C C . TRP A 1 671 ? 24.333 3.651 -20.960 1.00 53.47 671 TRP A C 1
ATOM 5337 O O . TRP A 1 671 ? 24.933 3.536 -22.029 1.00 53.47 671 TRP A O 1
ATOM 5347 N N . LYS A 1 672 ? 24.405 4.764 -20.220 1.00 50.75 672 LYS A N 1
ATOM 5348 C CA . LYS A 1 672 ? 25.234 5.920 -20.573 1.00 50.75 672 LYS A CA 1
ATOM 5349 C C . LYS A 1 672 ? 26.553 5.836 -19.815 1.00 50.75 672 LYS A C 1
ATOM 5351 O O . LYS A 1 672 ? 26.680 6.389 -18.730 1.00 50.75 672 LYS A O 1
ATOM 5356 N N . GLU A 1 673 ? 27.537 5.160 -20.398 1.00 45.19 673 GLU A N 1
ATOM 5357 C CA . GLU A 1 673 ? 28.931 5.467 -20.066 1.00 45.19 673 GLU A CA 1
ATOM 5358 C C . GLU A 1 673 ? 29.209 6.926 -20.472 1.00 45.19 673 GLU A C 1
ATOM 5360 O O . GLU A 1 673 ? 28.655 7.408 -21.463 1.00 45.19 673 GLU A O 1
ATOM 5365 N N . ASP A 1 674 ? 29.981 7.634 -19.651 1.00 41.91 674 ASP A N 1
ATOM 5366 C CA . ASP A 1 674 ? 30.177 9.085 -19.638 1.00 41.91 674 ASP A CA 1
ATOM 5367 C C . ASP A 1 674 ? 30.105 9.795 -21.004 1.00 41.91 674 ASP A C 1
ATOM 5369 O O . ASP A 1 674 ? 30.763 9.419 -21.978 1.00 41.91 674 ASP A O 1
ATOM 5373 N N . TYR A 1 675 ? 29.355 10.905 -21.045 1.00 37.91 675 TYR A N 1
ATOM 5374 C CA . TYR A 1 675 ? 29.400 11.906 -22.118 1.00 37.91 675 TYR A CA 1
ATOM 5375 C C . TYR A 1 675 ? 30.746 12.655 -22.090 1.00 37.91 675 TYR A C 1
ATOM 5377 O O . TYR A 1 675 ? 30.796 13.868 -21.884 1.00 37.91 675 TYR A O 1
ATOM 5385 N N . ASP A 1 676 ? 31.844 11.946 -22.334 1.00 34.88 676 ASP A N 1
ATOM 5386 C CA . ASP A 1 676 ? 33.064 12.575 -22.810 1.00 34.88 676 ASP A CA 1
ATOM 5387 C C . ASP A 1 676 ? 32.961 12.759 -24.324 1.00 34.88 676 ASP A C 1
ATOM 5389 O O . ASP A 1 676 ? 32.594 11.873 -25.099 1.00 34.88 676 ASP A O 1
ATOM 5393 N N . HIS A 1 677 ? 33.205 13.997 -24.726 1.00 39.16 677 HIS A N 1
ATOM 5394 C CA . HIS A 1 677 ? 33.114 14.487 -26.086 1.00 39.16 677 HIS A CA 1
ATOM 5395 C C . HIS A 1 677 ? 33.811 13.551 -27.105 1.00 39.16 677 HIS A C 1
ATOM 5397 O O . HIS A 1 677 ? 35.015 13.336 -27.041 1.00 39.16 677 HIS A O 1
ATOM 5403 N N . TYR A 1 678 ? 33.036 13.125 -28.113 1.00 38.97 678 TYR A N 1
ATOM 5404 C CA . TYR A 1 678 ? 33.438 12.733 -29.477 1.00 38.97 678 TYR A CA 1
ATOM 5405 C C . TYR A 1 678 ? 33.779 11.273 -29.892 1.00 38.97 678 TYR A C 1
ATOM 5407 O O . TYR A 1 678 ? 33.989 11.122 -31.092 1.00 38.97 678 TYR A O 1
ATOM 5415 N N . ASP A 1 679 ? 33.730 10.194 -29.078 1.00 38.84 679 ASP A N 1
ATOM 5416 C CA . ASP A 1 679 ? 34.014 8.835 -29.655 1.00 38.84 679 ASP A CA 1
ATOM 5417 C C . ASP A 1 679 ? 33.435 7.545 -28.985 1.00 38.84 679 ASP A C 1
ATOM 5419 O O . ASP A 1 679 ? 33.744 6.440 -29.421 1.00 38.84 679 ASP A O 1
ATOM 5423 N N . ASN A 1 680 ? 32.564 7.599 -27.962 1.00 44.59 680 ASN A N 1
ATOM 5424 C CA . ASN A 1 680 ? 32.328 6.428 -27.072 1.00 44.59 680 ASN A CA 1
ATOM 5425 C C . ASN A 1 680 ? 31.041 5.572 -27.274 1.00 44.59 680 ASN A C 1
ATOM 5427 O O . ASN A 1 680 ? 30.712 4.749 -26.421 1.00 44.59 680 ASN A O 1
ATOM 5431 N N . HIS A 1 681 ? 30.292 5.683 -28.381 1.00 47.56 681 HIS A N 1
ATOM 5432 C CA . HIS A 1 681 ? 29.051 4.885 -28.570 1.00 47.56 681 HIS A CA 1
ATOM 5433 C C . HIS A 1 681 ? 29.288 3.383 -28.868 1.00 47.56 681 HIS A C 1
ATOM 5435 O O . HIS A 1 681 ? 28.427 2.539 -28.611 1.00 47.56 681 HIS A O 1
ATOM 5441 N N . ILE A 1 682 ? 30.456 3.026 -29.411 1.00 48.72 682 ILE A N 1
ATOM 5442 C CA . ILE A 1 682 ? 30.801 1.642 -29.795 1.00 48.72 682 ILE A CA 1
ATOM 5443 C C . ILE A 1 682 ? 31.246 0.813 -28.573 1.00 48.72 682 ILE A C 1
ATOM 5445 O O . ILE A 1 682 ? 31.080 -0.406 -28.534 1.00 48.72 682 ILE A O 1
ATOM 5449 N N . THR A 1 683 ? 31.800 1.454 -27.547 1.00 49.75 683 THR A N 1
ATOM 5450 C CA . THR A 1 683 ? 32.316 0.793 -26.340 1.00 49.75 683 THR A CA 1
ATOM 5451 C C . THR A 1 683 ? 31.190 0.288 -25.435 1.00 49.75 683 THR A C 1
ATOM 5453 O O . THR A 1 683 ? 31.200 -0.886 -25.058 1.00 49.75 683 THR A O 1
ATOM 5456 N N . SER A 1 684 ? 30.161 1.105 -25.190 1.00 52.91 684 SER A N 1
ATOM 5457 C CA . SER A 1 684 ? 29.016 0.735 -24.339 1.00 52.91 684 SER A CA 1
ATOM 5458 C C . SER A 1 684 ? 28.145 -0.377 -24.946 1.00 52.91 684 SER A C 1
ATOM 5460 O O . SER A 1 684 ? 27.685 -1.278 -24.242 1.00 52.91 684 SER A O 1
ATOM 5462 N N . THR A 1 685 ? 27.958 -0.371 -26.271 1.00 57.28 685 THR A N 1
ATOM 5463 C CA . THR A 1 685 ? 27.238 -1.423 -27.017 1.00 57.28 685 THR A CA 1
ATOM 5464 C C . THR A 1 685 ? 27.949 -2.772 -26.984 1.00 57.28 685 THR A C 1
ATOM 5466 O O . THR A 1 685 ? 27.309 -3.816 -26.814 1.00 57.28 685 THR A O 1
ATOM 5469 N N . ASN A 1 686 ? 29.279 -2.760 -27.070 1.00 61.03 686 ASN A N 1
ATOM 5470 C CA . ASN A 1 686 ? 30.094 -3.961 -26.940 1.00 61.03 686 ASN A CA 1
ATOM 5471 C C . ASN A 1 686 ? 30.094 -4.508 -25.507 1.00 61.03 686 ASN A C 1
ATOM 5473 O O . ASN A 1 686 ? 30.019 -5.726 -25.328 1.00 61.03 686 ASN A O 1
ATOM 5477 N N . HIS A 1 687 ? 30.107 -3.646 -24.490 1.00 65.94 687 HIS A N 1
ATOM 5478 C CA . HIS A 1 687 ? 30.086 -4.089 -23.098 1.00 65.94 687 HIS A CA 1
ATOM 5479 C C . HIS A 1 687 ? 28.767 -4.797 -22.738 1.00 65.94 687 HIS A C 1
ATOM 5481 O O . HIS A 1 687 ? 28.796 -5.918 -22.225 1.00 65.94 687 HIS A O 1
ATOM 5487 N N . LEU A 1 688 ? 27.615 -4.240 -23.137 1.00 69.81 688 LEU A N 1
ATOM 5488 C CA . LEU A 1 688 ? 26.316 -4.905 -22.974 1.00 69.81 688 LEU A CA 1
ATOM 5489 C C . LEU A 1 688 ? 26.259 -6.266 -23.688 1.00 69.81 688 LEU A C 1
ATOM 5491 O O . LEU A 1 688 ? 25.762 -7.249 -23.129 1.00 69.81 688 LEU A O 1
ATOM 5495 N N . SER A 1 689 ? 26.804 -6.342 -24.906 1.00 69.88 689 SER A N 1
ATOM 5496 C CA . SER A 1 689 ? 26.838 -7.588 -25.681 1.00 69.88 689 SER A CA 1
ATOM 5497 C C . SER A 1 689 ? 27.575 -8.707 -24.940 1.00 69.88 689 SER A C 1
ATOM 5499 O O . SER A 1 689 ? 27.122 -9.852 -24.925 1.00 69.88 689 SER A O 1
ATOM 5501 N N . GLU A 1 690 ? 28.674 -8.376 -24.261 1.00 73.44 690 GLU A N 1
ATOM 5502 C CA . GLU A 1 690 ? 29.457 -9.340 -23.494 1.00 73.44 690 GLU A CA 1
ATOM 5503 C C . GLU A 1 690 ? 28.767 -9.729 -22.179 1.00 73.44 690 GLU A C 1
ATOM 5505 O O . GLU A 1 690 ? 28.884 -10.880 -21.753 1.00 73.44 690 GLU A O 1
ATOM 5510 N N . CYS A 1 691 ? 28.007 -8.827 -21.550 1.00 77.19 691 CYS A N 1
ATOM 5511 C CA . CYS A 1 691 ? 27.265 -9.132 -20.322 1.00 77.19 691 CYS A CA 1
ATOM 5512 C C . CYS A 1 691 ? 26.056 -10.035 -20.574 1.00 77.19 691 CYS A C 1
ATOM 5514 O O . CYS A 1 691 ? 25.819 -10.978 -19.820 1.00 77.19 691 CYS A O 1
ATOM 5516 N N . LEU A 1 692 ? 25.314 -9.787 -21.654 1.00 80.38 692 LEU A N 1
ATOM 5517 C CA . LEU A 1 692 ? 24.147 -10.588 -22.021 1.00 80.38 692 LEU A CA 1
ATOM 5518 C C . LEU A 1 692 ? 24.507 -11.867 -22.794 1.00 80.38 692 LEU A C 1
ATOM 5520 O O . LEU A 1 692 ? 23.621 -12.674 -23.077 1.00 80.38 692 LEU A O 1
ATOM 5524 N N . ARG A 1 693 ? 25.795 -12.106 -23.074 1.00 78.19 693 ARG A N 1
ATOM 5525 C CA . ARG A 1 693 ? 26.318 -13.297 -23.765 1.00 78.19 693 ARG A CA 1
ATOM 5526 C C . ARG A 1 693 ? 25.832 -14.658 -23.293 1.00 78.19 693 ARG A C 1
ATOM 5528 O O . ARG A 1 693 ? 25.706 -15.535 -24.142 1.00 78.19 693 ARG A O 1
ATOM 5535 N N . PRO A 1 694 ? 25.546 -14.879 -22.004 1.00 80.31 694 PRO A N 1
ATOM 5536 C CA . PRO A 1 694 ? 24.956 -16.140 -21.585 1.00 80.31 694 PRO A CA 1
ATOM 5537 C C . PRO A 1 694 ? 23.565 -16.382 -22.196 1.00 80.31 694 PRO A C 1
ATOM 5539 O O . PRO A 1 694 ? 23.237 -17.518 -22.511 1.00 80.31 694 PRO A O 1
ATOM 5542 N N . VAL A 1 695 ? 22.753 -15.333 -22.365 1.00 80.06 695 VAL A N 1
ATOM 5543 C CA . VAL A 1 695 ? 21.344 -15.420 -22.796 1.00 80.06 695 VAL A CA 1
ATOM 5544 C C . VAL A 1 695 ? 21.200 -15.185 -24.294 1.00 80.06 695 VAL A C 1
ATOM 5546 O O . VAL A 1 695 ? 20.541 -15.951 -25.003 1.00 80.06 695 VAL A O 1
ATOM 5549 N N . LEU A 1 696 ? 21.822 -14.108 -24.771 1.00 72.19 696 LEU A N 1
ATOM 5550 C CA . LEU A 1 696 ? 21.958 -13.840 -26.191 1.00 72.19 696 LEU A CA 1
ATOM 5551 C C . LEU A 1 696 ? 22.704 -15.033 -26.821 1.00 72.19 696 LEU A C 1
ATOM 5553 O O . LEU A 1 696 ? 23.494 -15.700 -26.158 1.00 72.19 696 LEU A O 1
ATOM 5557 N N . TRP A 1 697 ? 22.435 -15.353 -28.083 1.00 72.19 697 TRP A N 1
ATOM 5558 C CA . TRP A 1 697 ? 23.002 -16.536 -28.759 1.00 72.19 697 TRP A CA 1
ATOM 5559 C C . TRP A 1 697 ? 22.509 -17.909 -28.255 1.00 72.19 697 TRP A C 1
ATOM 5561 O O . TRP A 1 697 ? 22.985 -18.932 -28.751 1.00 72.19 697 TRP A O 1
ATOM 5571 N N . SER A 1 698 ? 21.522 -17.973 -27.351 1.00 76.00 698 SER A N 1
ATOM 5572 C CA . SER A 1 698 ? 20.823 -19.233 -27.057 1.00 76.00 698 SER A CA 1
ATOM 5573 C C . SER A 1 698 ? 20.174 -19.793 -28.329 1.00 76.00 698 SER A C 1
ATOM 5575 O O . SER A 1 698 ? 19.350 -19.135 -28.966 1.00 76.00 698 SER A O 1
ATOM 5577 N N . ALA A 1 699 ? 20.514 -21.035 -28.685 1.00 78.94 699 ALA A N 1
ATOM 5578 C CA . ALA A 1 699 ? 19.913 -21.742 -29.820 1.00 78.94 699 ALA A CA 1
ATOM 5579 C C . ALA A 1 699 ? 18.437 -22.114 -29.584 1.00 78.94 699 ALA A C 1
ATOM 5581 O O . ALA A 1 699 ? 17.752 -22.515 -30.520 1.00 78.94 699 ALA A O 1
ATOM 5582 N N . SER A 1 700 ? 17.958 -21.986 -28.345 1.00 85.56 700 SER A N 1
ATOM 5583 C CA . SER A 1 700 ? 16.579 -22.290 -27.960 1.00 85.56 700 SER A CA 1
ATOM 5584 C C . SER A 1 700 ? 15.671 -21.058 -27.985 1.00 85.56 700 SER A C 1
ATOM 5586 O O . SER A 1 700 ? 14.455 -21.225 -27.904 1.00 85.56 700 SER A O 1
ATOM 5588 N N . LEU A 1 701 ? 16.227 -19.839 -28.088 1.00 86.62 701 LEU A N 1
ATOM 5589 C CA . LEU A 1 701 ? 15.452 -18.605 -27.956 1.00 86.62 701 LEU A CA 1
ATOM 5590 C C . LEU A 1 701 ? 14.553 -18.391 -29.177 1.00 86.62 701 LEU A C 1
ATOM 5592 O O . LEU A 1 701 ? 15.045 -18.187 -30.284 1.00 86.62 701 LEU A O 1
ATOM 5596 N N . LYS A 1 702 ? 13.240 -18.394 -28.943 1.00 87.88 702 LYS A N 1
ATOM 5597 C CA . LYS A 1 702 ? 12.187 -18.201 -29.949 1.00 87.88 702 LYS A CA 1
ATOM 5598 C C . LYS A 1 702 ? 11.530 -16.834 -29.854 1.00 87.88 702 LYS A C 1
ATOM 5600 O O . LYS A 1 702 ? 11.096 -16.314 -30.877 1.00 87.88 702 LYS A O 1
ATOM 5605 N N . THR A 1 703 ? 11.467 -16.264 -28.653 1.00 88.12 703 THR A N 1
ATOM 5606 C CA . THR A 1 703 ? 10.729 -15.027 -28.389 1.00 88.12 703 THR A CA 1
ATOM 5607 C C . THR A 1 703 ? 11.611 -14.023 -27.661 1.00 88.12 703 THR A C 1
ATOM 5609 O O . THR A 1 703 ? 12.109 -14.302 -26.568 1.00 88.12 703 THR A O 1
ATOM 5612 N N . LEU A 1 704 ? 11.757 -12.830 -28.232 1.00 86.75 704 LEU A N 1
ATOM 5613 C CA . LEU A 1 704 ? 12.428 -11.689 -27.611 1.00 86.75 704 LEU A CA 1
ATOM 5614 C C . LEU A 1 704 ? 11.422 -10.557 -27.391 1.00 86.75 704 LEU A C 1
ATOM 5616 O O . LEU A 1 704 ? 10.733 -10.155 -28.325 1.00 86.75 704 LEU A O 1
ATOM 5620 N N . ARG A 1 705 ? 11.355 -10.006 -26.176 1.00 86.50 705 ARG A N 1
ATOM 5621 C CA . ARG A 1 705 ? 10.555 -8.809 -25.883 1.00 86.50 705 ARG A CA 1
ATOM 5622 C C . ARG A 1 705 ? 11.401 -7.735 -25.214 1.00 86.50 705 ARG A C 1
ATOM 5624 O O . ARG A 1 705 ? 11.981 -7.985 -24.162 1.00 86.50 705 ARG A O 1
ATOM 5631 N N . ALA A 1 706 ? 11.451 -6.546 -25.799 1.00 81.69 706 ALA A N 1
ATOM 5632 C CA . ALA A 1 706 ? 12.190 -5.401 -25.277 1.00 81.69 706 ALA A CA 1
ATOM 5633 C C . ALA A 1 706 ? 11.238 -4.223 -25.016 1.00 81.69 706 ALA A C 1
ATOM 5635 O O . ALA A 1 706 ? 10.462 -3.863 -25.900 1.00 81.69 706 ALA A O 1
ATOM 5636 N N . TYR A 1 707 ? 11.301 -3.622 -23.822 1.00 78.69 707 TYR A N 1
ATOM 5637 C CA . TYR A 1 707 ? 10.397 -2.545 -23.387 1.00 78.69 707 TYR A CA 1
ATOM 5638 C C . TYR A 1 707 ? 11.174 -1.343 -22.839 1.00 78.69 707 TYR A C 1
ATOM 5640 O O . TYR A 1 707 ? 11.872 -1.485 -21.833 1.00 78.69 707 TYR A O 1
ATOM 5648 N N . GLY A 1 708 ? 11.096 -0.162 -23.463 1.00 69.12 708 GLY A N 1
ATOM 5649 C CA . GLY A 1 708 ? 11.777 1.026 -22.932 1.00 69.12 708 GLY A CA 1
ATOM 5650 C C . GLY A 1 708 ? 12.164 2.106 -23.944 1.00 69.12 708 GLY A C 1
ATOM 5651 O O . GLY A 1 708 ? 12.060 1.962 -25.158 1.00 69.12 708 GLY A O 1
ATOM 5652 N N . SER A 1 709 ? 12.626 3.238 -23.413 1.00 54.59 709 SER A N 1
ATOM 5653 C CA . SER A 1 709 ? 12.744 4.518 -24.122 1.00 54.59 709 SER A CA 1
ATOM 5654 C C . SER A 1 709 ? 13.976 4.702 -25.009 1.00 54.59 709 SER A C 1
ATOM 5656 O O . SER A 1 709 ? 13.961 5.607 -25.837 1.00 54.59 709 SER A O 1
ATOM 5658 N N . TYR A 1 710 ? 15.049 3.916 -24.852 1.00 57.91 710 TYR A N 1
ATOM 5659 C CA . TYR A 1 710 ? 16.368 4.311 -25.384 1.00 57.91 710 TYR A CA 1
ATOM 5660 C C . TYR A 1 710 ? 17.220 3.165 -25.963 1.00 57.91 710 TYR A C 1
ATOM 5662 O O . TYR A 1 710 ? 18.437 3.292 -26.038 1.00 57.91 710 TYR A O 1
ATOM 5670 N N . TYR A 1 711 ? 16.621 2.050 -26.397 1.00 54.16 711 TYR A N 1
ATOM 5671 C CA . TYR A 1 711 ? 17.391 0.894 -26.880 1.00 54.16 711 TYR A CA 1
ATOM 5672 C C . TYR A 1 711 ? 18.084 1.071 -28.231 1.00 54.16 711 TYR A C 1
ATOM 5674 O O . TYR A 1 711 ? 18.724 0.136 -28.667 1.00 54.16 711 TYR A O 1
ATOM 5682 N N . SER A 1 712 ? 17.994 2.184 -28.945 1.00 55.03 712 SER A N 1
ATOM 5683 C CA . SER A 1 712 ? 18.355 2.178 -30.371 1.00 55.03 712 SER A CA 1
ATOM 5684 C C . SER A 1 712 ? 19.735 1.721 -30.755 1.00 55.03 712 SER A C 1
ATOM 5686 O O . SER A 1 712 ? 19.887 0.998 -31.734 1.00 55.03 712 SER A O 1
ATOM 5688 N N . ASP A 1 713 ? 20.721 2.149 -29.986 1.00 55.81 713 ASP A N 1
ATOM 5689 C CA . ASP A 1 713 ? 22.112 1.850 -30.283 1.00 55.81 713 ASP A CA 1
ATOM 5690 C C . ASP A 1 713 ? 22.431 0.430 -29.782 1.00 55.81 713 ASP A C 1
ATOM 5692 O O . ASP A 1 713 ? 23.329 -0.237 -30.280 1.00 55.81 713 ASP A O 1
ATOM 5696 N N . GLN A 1 714 ? 21.612 -0.070 -28.849 1.00 65.25 714 GLN A N 1
ATOM 5697 C CA . GLN A 1 714 ? 21.708 -1.363 -28.178 1.00 65.25 714 GLN A CA 1
ATOM 5698 C C . GLN A 1 714 ? 20.788 -2.444 -28.786 1.00 65.25 714 GLN A C 1
ATOM 5700 O O . GLN A 1 714 ? 20.984 -3.626 -28.532 1.00 65.25 714 GLN A O 1
ATOM 5705 N N . LEU A 1 715 ? 19.784 -2.083 -29.591 1.00 68.69 715 LEU A N 1
ATOM 5706 C CA . LEU A 1 715 ? 18.835 -2.991 -30.248 1.00 68.69 715 LEU A CA 1
ATOM 5707 C C . LEU A 1 715 ? 19.557 -3.988 -31.160 1.00 68.69 715 LEU A C 1
ATOM 5709 O O . LEU A 1 715 ? 19.244 -5.175 -31.086 1.00 68.69 715 LEU A O 1
ATOM 5713 N N . PRO A 1 716 ? 20.546 -3.564 -31.967 1.00 68.44 716 PRO A N 1
ATOM 5714 C CA . PRO A 1 716 ? 21.401 -4.482 -32.707 1.00 68.44 716 PRO A CA 1
ATOM 5715 C C . PRO A 1 716 ? 22.066 -5.503 -31.792 1.00 68.44 716 PRO A C 1
ATOM 5717 O O . PRO A 1 716 ? 21.994 -6.692 -32.079 1.00 68.44 716 PRO A O 1
ATOM 5720 N N . THR A 1 717 ? 22.614 -5.067 -30.656 1.00 69.88 717 THR A N 1
ATOM 5721 C CA . THR A 1 717 ? 23.193 -5.950 -29.638 1.00 69.88 717 THR A CA 1
ATOM 5722 C C . THR A 1 717 ? 22.156 -6.905 -29.040 1.00 69.88 717 THR A C 1
ATOM 5724 O O . THR A 1 717 ? 22.454 -8.082 -28.862 1.00 69.88 717 THR A O 1
ATOM 5727 N N . LEU A 1 718 ? 20.927 -6.449 -28.773 1.00 72.25 718 LEU A N 1
ATOM 5728 C CA . LEU A 1 718 ? 19.834 -7.286 -28.256 1.00 72.25 718 LEU A CA 1
ATOM 5729 C C . LEU A 1 718 ? 19.324 -8.305 -29.274 1.00 72.25 718 LEU A C 1
ATOM 5731 O O . LEU A 1 718 ? 18.887 -9.382 -28.883 1.00 72.25 718 LEU A O 1
ATOM 5735 N N . LEU A 1 719 ? 19.409 -7.984 -30.563 1.00 70.44 719 LEU A N 1
ATOM 5736 C CA . LEU A 1 719 ? 19.195 -8.920 -31.665 1.00 70.44 719 LEU A CA 1
ATOM 5737 C C . LEU A 1 719 ? 20.452 -9.755 -31.955 1.00 70.44 719 LEU A C 1
ATOM 5739 O O . LEU A 1 719 ? 20.393 -10.678 -32.753 1.00 70.44 719 LEU A O 1
ATOM 5743 N N . GLY A 1 720 ? 21.565 -9.456 -31.275 1.00 63.62 720 GLY A N 1
ATOM 5744 C CA . GLY A 1 720 ? 22.862 -10.127 -31.317 1.00 63.62 720 GLY A CA 1
ATOM 5745 C C . GLY A 1 720 ? 23.711 -9.860 -32.566 1.00 63.62 720 GLY A C 1
ATOM 5746 O O . GLY A 1 720 ? 24.627 -10.625 -32.881 1.00 63.62 720 GLY A O 1
ATOM 5747 N N . ALA A 1 721 ? 23.473 -8.737 -33.241 1.00 62.75 721 ALA A N 1
ATOM 5748 C CA . ALA A 1 721 ? 24.419 -8.149 -34.179 1.00 62.75 721 ALA A CA 1
ATOM 5749 C C . ALA A 1 721 ? 25.637 -7.575 -33.422 1.00 62.75 721 ALA A C 1
ATOM 5751 O O . ALA A 1 721 ? 25.485 -6.864 -32.431 1.00 62.75 721 ALA A O 1
ATOM 5752 N N . ARG A 1 722 ? 26.857 -7.875 -33.891 1.00 55.38 722 ARG A N 1
ATOM 5753 C CA . ARG A 1 722 ? 28.105 -7.298 -33.358 1.00 55.38 722 ARG A CA 1
ATOM 5754 C C . ARG A 1 722 ? 28.520 -6.061 -34.152 1.00 55.38 722 ARG A C 1
ATOM 5756 O O . ARG A 1 722 ? 28.582 -6.121 -35.380 1.00 55.38 722 ARG A O 1
ATOM 5763 N N . TYR A 1 723 ? 28.900 -4.996 -33.450 1.00 52.12 723 TYR A N 1
ATOM 5764 C CA . TYR A 1 723 ? 29.655 -3.887 -34.026 1.00 52.12 723 TYR A CA 1
ATOM 5765 C C . TYR A 1 723 ? 31.151 -4.193 -33.926 1.00 52.12 723 TYR A C 1
ATOM 5767 O O . TYR A 1 723 ? 31.674 -4.429 -32.841 1.00 52.12 723 TYR A O 1
ATOM 5775 N N . GLY A 1 724 ? 31.854 -4.236 -35.061 1.00 47.44 724 GLY A N 1
ATOM 5776 C CA . GLY A 1 724 ? 33.313 -4.358 -35.051 1.00 47.44 724 GLY A CA 1
ATOM 5777 C C . GLY A 1 724 ? 33.940 -3.155 -34.342 1.00 47.44 724 GLY A C 1
ATOM 5778 O O . GLY A 1 724 ? 33.509 -2.026 -34.562 1.00 47.44 724 GLY A O 1
ATOM 5779 N N . SER A 1 725 ? 34.954 -3.388 -33.506 1.00 41.19 725 SER A N 1
ATOM 5780 C CA . SER A 1 725 ? 35.671 -2.328 -32.777 1.00 41.19 725 SER A CA 1
ATOM 5781 C C . SER A 1 725 ? 36.445 -1.370 -33.690 1.00 41.19 725 SER A C 1
ATOM 5783 O O . SER A 1 725 ? 36.814 -0.290 -33.253 1.00 41.19 725 SER A O 1
ATOM 5785 N N . ASP A 1 726 ? 36.656 -1.739 -34.955 1.00 37.47 726 ASP A N 1
ATOM 5786 C CA . ASP A 1 726 ? 37.283 -0.908 -35.975 1.00 37.47 726 ASP A CA 1
ATOM 5787 C C . ASP A 1 726 ? 36.410 -0.879 -37.228 1.00 37.47 726 ASP A C 1
ATOM 5789 O O . ASP A 1 726 ? 36.275 -1.874 -37.941 1.00 37.47 726 ASP A O 1
ATOM 5793 N N . SER A 1 727 ? 35.900 0.296 -37.593 1.00 38.84 727 SER A N 1
ATOM 5794 C CA . SER A 1 727 ? 35.271 0.516 -38.903 1.00 38.84 727 SER A CA 1
ATOM 5795 C C . SER A 1 727 ? 36.268 0.468 -40.077 1.00 38.84 727 SER A C 1
ATOM 5797 O O . SER A 1 727 ? 35.925 0.864 -41.192 1.00 38.84 727 SER A O 1
ATOM 5799 N N . ARG A 1 728 ? 37.511 -0.008 -39.876 1.00 37.06 728 ARG A N 1
ATOM 5800 C CA . ARG A 1 728 ? 38.553 0.003 -40.918 1.00 37.06 728 ARG A CA 1
ATOM 5801 C C . ARG A 1 728 ? 39.394 -1.255 -41.119 1.00 37.06 728 ARG A C 1
ATOM 5803 O O . ARG A 1 728 ? 40.177 -1.247 -42.068 1.00 37.06 728 ARG A O 1
ATOM 5810 N N . SER A 1 729 ? 39.215 -2.360 -40.394 1.00 32.44 729 SER A N 1
ATOM 5811 C CA . SER A 1 729 ? 39.906 -3.596 -40.804 1.00 32.44 729 SER A CA 1
ATOM 5812 C C . SER A 1 729 ? 39.282 -4.903 -40.322 1.00 32.44 729 SER A C 1
ATOM 5814 O O . SER A 1 729 ? 39.079 -5.106 -39.133 1.00 32.44 729 SER A O 1
ATOM 5816 N N . SER A 1 730 ? 39.125 -5.807 -41.298 1.00 31.45 730 SER A N 1
ATOM 5817 C CA . SER A 1 730 ? 38.900 -7.263 -41.234 1.00 31.45 730 SER A CA 1
ATOM 5818 C C . SER A 1 730 ? 37.597 -7.745 -40.578 1.00 31.45 730 SER A C 1
ATOM 5820 O O . SER A 1 730 ? 37.413 -7.663 -39.377 1.00 31.45 730 SER A O 1
ATOM 5822 N N . ALA A 1 731 ? 36.610 -8.193 -41.358 1.00 34.16 731 ALA A N 1
ATOM 5823 C CA . ALA A 1 731 ? 36.563 -9.511 -42.017 1.00 34.16 731 ALA A CA 1
ATOM 5824 C C . ALA A 1 731 ? 36.288 -10.714 -41.088 1.00 34.16 731 ALA A C 1
ATOM 5826 O O . ALA A 1 731 ? 36.714 -11.824 -41.387 1.00 34.16 731 ALA A O 1
ATOM 5827 N N . GLU A 1 732 ? 35.489 -10.533 -40.037 1.00 36.47 732 GLU A N 1
ATOM 5828 C CA . GLU A 1 732 ? 34.649 -11.620 -39.523 1.00 36.47 732 GLU A CA 1
ATOM 5829 C C . GLU A 1 732 ? 33.182 -11.261 -39.754 1.00 36.47 732 GLU A C 1
ATOM 5831 O O . GLU A 1 732 ? 32.663 -10.259 -39.265 1.00 36.47 732 GLU A O 1
ATOM 5836 N N . SER A 1 733 ? 32.513 -12.055 -40.586 1.00 37.94 733 SER A N 1
ATOM 5837 C CA . SER A 1 733 ? 31.070 -11.974 -40.771 1.00 37.94 733 SER A CA 1
ATOM 5838 C C . SER A 1 733 ? 30.369 -12.247 -39.436 1.00 37.94 733 SER A C 1
ATOM 5840 O O . SER A 1 733 ? 30.678 -13.274 -38.832 1.00 37.94 733 SER A O 1
ATOM 5842 N N . PRO A 1 734 ? 29.423 -11.397 -38.993 1.00 44.19 734 PRO A N 1
ATOM 5843 C CA . PRO A 1 734 ? 28.687 -11.626 -37.755 1.00 44.19 734 PRO A CA 1
ATOM 5844 C C . PRO A 1 734 ? 28.007 -12.996 -37.810 1.00 44.19 734 PRO A C 1
ATOM 5846 O O . PRO A 1 734 ? 27.278 -13.302 -38.756 1.00 44.19 734 PRO A O 1
ATOM 5849 N N . THR A 1 735 ? 28.296 -13.844 -36.824 1.00 47.88 735 THR A N 1
ATOM 5850 C CA . THR A 1 735 ? 27.579 -15.100 -36.606 1.00 47.88 735 THR A CA 1
ATOM 5851 C C . THR A 1 735 ? 26.121 -14.748 -36.307 1.00 47.88 735 THR A C 1
ATOM 5853 O O . THR A 1 735 ? 25.902 -13.885 -35.454 1.00 47.88 735 THR A O 1
ATOM 5856 N N . PRO A 1 736 ? 25.128 -15.355 -36.981 1.00 49.31 736 PRO A N 1
ATOM 5857 C CA . PRO A 1 736 ? 23.729 -15.037 -36.728 1.00 49.31 736 PRO A CA 1
ATOM 5858 C C . PRO A 1 736 ? 23.407 -15.313 -35.261 1.00 49.31 736 PRO A C 1
ATOM 5860 O O . PRO A 1 736 ? 23.635 -16.413 -34.748 1.00 49.31 736 PRO A O 1
ATOM 5863 N N . ALA A 1 737 ? 22.927 -14.289 -34.570 1.00 59.25 737 ALA A N 1
ATOM 5864 C CA . ALA A 1 737 ? 22.398 -14.437 -33.236 1.00 59.25 737 ALA A CA 1
ATOM 5865 C C . ALA A 1 737 ? 20.929 -14.841 -33.325 1.00 59.25 737 ALA A C 1
ATOM 5867 O O . ALA A 1 737 ? 20.161 -14.276 -34.097 1.00 59.25 737 ALA A O 1
ATOM 5868 N N . PHE A 1 738 ? 20.582 -15.860 -32.541 1.00 67.31 738 PHE A N 1
ATOM 5869 C CA . PHE A 1 738 ? 19.274 -16.516 -32.504 1.00 67.31 738 PHE A CA 1
ATOM 5870 C C . PHE A 1 738 ? 18.858 -17.206 -33.811 1.00 67.31 738 PHE A C 1
ATOM 5872 O O . PHE A 1 738 ? 17.909 -16.784 -34.469 1.00 67.31 738 PHE A O 1
ATOM 5879 N N . PRO A 1 739 ? 19.485 -18.346 -34.150 1.00 65.06 739 PRO A N 1
ATOM 5880 C CA . PRO A 1 739 ? 19.065 -19.153 -35.300 1.00 65.06 739 PRO A CA 1
ATOM 5881 C C . PRO A 1 739 ? 17.617 -19.672 -35.196 1.00 65.06 739 PRO A C 1
ATOM 5883 O O . PRO A 1 739 ? 17.084 -20.186 -36.170 1.00 65.06 739 PRO A O 1
ATOM 5886 N N . ALA A 1 740 ? 16.992 -19.577 -34.017 1.00 75.44 740 ALA A N 1
ATOM 5887 C CA . ALA A 1 740 ? 15.640 -20.054 -33.746 1.00 75.44 740 ALA A CA 1
ATOM 5888 C C . ALA A 1 740 ? 14.640 -18.934 -33.398 1.00 75.44 740 ALA A C 1
ATOM 5890 O O . ALA A 1 740 ? 13.529 -19.255 -32.975 1.00 75.44 740 ALA A O 1
ATOM 5891 N N . LEU A 1 741 ? 15.001 -17.647 -33.543 1.00 82.31 741 LEU A N 1
ATOM 5892 C CA . LEU A 1 741 ? 14.098 -16.539 -33.208 1.00 82.31 741 LEU A CA 1
ATOM 5893 C C . LEU A 1 741 ? 12.905 -16.511 -34.167 1.00 82.31 741 LEU A C 1
ATOM 5895 O O . LEU A 1 741 ? 13.070 -16.360 -35.374 1.00 82.31 741 LEU A O 1
ATOM 5899 N N . LEU A 1 742 ? 11.701 -16.619 -33.613 1.00 86.00 742 LEU A N 1
ATOM 5900 C CA . LEU A 1 742 ? 10.441 -16.611 -34.354 1.00 86.00 742 LEU A CA 1
ATOM 5901 C C . LEU A 1 742 ? 9.666 -15.309 -34.146 1.00 86.00 742 LEU A C 1
ATOM 5903 O O . LEU A 1 742 ? 9.038 -14.824 -35.083 1.00 86.00 742 LEU A O 1
ATOM 5907 N N . GLU A 1 743 ? 9.716 -14.738 -32.942 1.00 88.50 743 GLU A N 1
ATOM 5908 C CA . GLU A 1 743 ? 8.957 -13.545 -32.568 1.00 88.50 743 GLU A CA 1
ATOM 5909 C C . GLU A 1 743 ? 9.854 -12.517 -31.871 1.00 88.50 743 GLU A C 1
ATOM 5911 O O . GLU A 1 743 ? 10.567 -12.831 -30.913 1.00 88.50 743 GLU A O 1
ATOM 5916 N N . ALA A 1 744 ? 9.777 -11.265 -32.321 1.00 86.44 744 ALA A N 1
ATOM 5917 C CA . ALA A 1 744 ? 10.351 -10.120 -31.628 1.00 86.44 744 ALA A CA 1
ATOM 5918 C C . ALA A 1 744 ? 9.273 -9.059 -31.365 1.00 86.44 744 ALA A C 1
ATOM 5920 O O . ALA A 1 744 ? 8.527 -8.670 -32.264 1.00 86.44 744 ALA A O 1
ATOM 5921 N N . TYR A 1 745 ? 9.207 -8.570 -30.130 1.00 86.56 745 TYR A N 1
ATOM 5922 C CA . TYR A 1 745 ? 8.329 -7.483 -29.707 1.00 86.56 745 TYR A CA 1
ATOM 5923 C C . TYR A 1 745 ? 9.180 -6.342 -29.156 1.00 86.56 745 TYR A C 1
ATOM 5925 O O . TYR A 1 745 ? 9.998 -6.554 -28.259 1.00 86.56 745 TYR A O 1
ATOM 5933 N N . ILE A 1 746 ? 8.992 -5.139 -29.684 1.00 82.75 746 ILE A N 1
ATOM 5934 C CA . ILE A 1 746 ? 9.748 -3.951 -29.297 1.00 82.75 746 ILE A CA 1
ATOM 5935 C C . ILE A 1 746 ? 8.755 -2.843 -28.961 1.00 82.75 746 ILE A C 1
ATOM 5937 O O . ILE A 1 746 ? 7.955 -2.443 -29.805 1.00 82.75 746 ILE A O 1
ATOM 5941 N N . ASP A 1 747 ? 8.818 -2.346 -27.731 1.00 80.19 747 ASP A N 1
ATOM 5942 C CA . ASP A 1 747 ? 7.965 -1.269 -27.235 1.00 80.19 747 ASP A CA 1
ATOM 5943 C C . ASP A 1 747 ? 8.806 -0.047 -26.905 1.00 80.19 747 ASP A C 1
ATOM 5945 O O . ASP A 1 747 ? 9.619 -0.063 -25.972 1.00 80.19 747 ASP A O 1
ATOM 5949 N N . PHE A 1 748 ? 8.631 0.998 -27.706 1.00 74.44 748 PHE A N 1
ATOM 5950 C CA . PHE A 1 748 ? 9.301 2.267 -27.490 1.00 74.44 748 PHE A CA 1
ATOM 5951 C C . PHE A 1 748 ? 8.533 3.108 -26.467 1.00 74.44 748 PHE A C 1
ATOM 5953 O O . PHE A 1 748 ? 7.323 3.013 -26.307 1.00 74.44 748 PHE A O 1
ATOM 5960 N N . TYR A 1 749 ? 9.226 3.973 -25.738 1.00 67.12 749 TYR A N 1
ATOM 5961 C CA . TYR A 1 749 ? 8.542 4.852 -24.793 1.00 67.12 749 TYR A CA 1
ATOM 5962 C C . TYR A 1 749 ? 7.854 6.021 -25.519 1.00 67.12 749 TYR A C 1
ATOM 5964 O O . TYR A 1 749 ? 8.475 6.644 -26.389 1.00 67.12 749 TYR A O 1
ATOM 5972 N N . PRO A 1 750 ? 6.624 6.405 -25.132 1.00 55.16 750 PRO A N 1
ATOM 5973 C CA . PRO A 1 750 ? 5.909 7.500 -25.773 1.00 55.16 750 PRO A CA 1
ATOM 5974 C C . PRO A 1 750 ? 6.604 8.837 -25.472 1.00 55.16 750 PRO A C 1
ATOM 5976 O O . PRO A 1 750 ? 6.448 9.380 -24.379 1.00 55.16 750 PRO A O 1
ATOM 5979 N N . ARG A 1 751 ? 7.424 9.329 -26.426 1.00 53.78 751 ARG A N 1
ATOM 5980 C CA . ARG A 1 751 ? 7.948 10.715 -26.629 1.00 53.78 751 ARG A CA 1
ATOM 5981 C C . ARG A 1 751 ? 9.261 10.786 -27.436 1.00 53.78 751 ARG A C 1
ATOM 5983 O O . ARG A 1 751 ? 9.750 11.887 -27.692 1.00 53.78 751 ARG A O 1
ATOM 5990 N N . THR A 1 752 ? 9.834 9.677 -27.896 1.00 53.78 752 THR A N 1
ATOM 5991 C CA . THR A 1 752 ? 11.084 9.655 -28.686 1.00 53.78 752 THR A CA 1
ATOM 5992 C C . THR A 1 752 ? 10.867 9.994 -30.171 1.00 53.78 752 THR A C 1
ATOM 5994 O O . THR A 1 752 ? 11.021 9.164 -31.057 1.00 53.78 752 THR A O 1
ATOM 5997 N N . ARG A 1 753 ? 10.533 11.255 -30.483 1.00 44.91 753 ARG A N 1
ATOM 5998 C CA . ARG A 1 753 ? 10.295 11.725 -31.871 1.00 44.91 753 ARG A CA 1
ATOM 5999 C C . ARG A 1 753 ? 11.563 11.963 -32.723 1.00 44.91 753 ARG A C 1
ATOM 6001 O O . ARG A 1 753 ? 11.437 12.235 -33.911 1.00 44.91 753 ARG A O 1
ATOM 6008 N N . HIS A 1 754 ? 12.775 11.893 -32.163 1.00 50.81 754 HIS A N 1
ATOM 6009 C CA . HIS A 1 754 ? 14.000 12.435 -32.795 1.00 50.81 754 HIS A CA 1
ATOM 6010 C C . HIS A 1 754 ? 14.966 11.408 -33.409 1.00 50.81 754 HIS A C 1
ATOM 6012 O O . HIS A 1 754 ? 16.171 11.635 -33.446 1.00 50.81 754 HIS A O 1
ATOM 6018 N N . LEU A 1 755 ? 14.477 10.261 -33.870 1.00 53.34 755 LEU A N 1
ATOM 6019 C CA . LEU A 1 755 ? 15.302 9.056 -33.857 1.00 53.34 755 LEU A CA 1
ATOM 6020 C C . LEU A 1 755 ? 15.190 8.186 -35.130 1.00 53.34 755 LEU A C 1
ATOM 6022 O O . LEU A 1 755 ? 15.129 6.963 -35.092 1.00 53.34 755 LEU A O 1
ATOM 6026 N N . LEU A 1 756 ? 15.223 8.830 -36.300 1.00 49.28 756 LEU A N 1
ATOM 6027 C CA . LEU A 1 756 ? 15.239 8.161 -37.613 1.00 49.28 756 LEU A CA 1
ATOM 6028 C C . LEU A 1 756 ? 16.451 7.223 -37.819 1.00 49.28 756 LEU A C 1
ATOM 6030 O O . LEU A 1 756 ? 16.314 6.193 -38.475 1.00 49.28 756 LEU A O 1
ATOM 6034 N N . CYS A 1 757 ? 17.608 7.527 -37.217 1.00 52.94 757 CYS A N 1
ATOM 6035 C CA . CYS A 1 757 ? 18.826 6.702 -37.285 1.00 52.94 757 CYS A CA 1
ATOM 6036 C C . CYS A 1 757 ? 18.672 5.308 -36.643 1.00 52.94 757 CYS A C 1
ATOM 6038 O O . CYS A 1 757 ? 19.427 4.388 -36.954 1.00 52.94 757 CYS A O 1
ATOM 6040 N N . GLN A 1 758 ? 17.681 5.132 -35.767 1.00 59.06 758 GLN A N 1
ATOM 6041 C CA . GLN A 1 758 ? 17.492 3.912 -34.984 1.00 59.06 758 GLN A CA 1
ATOM 6042 C C . GLN A 1 758 ? 16.955 2.747 -35.824 1.00 59.06 758 GLN A C 1
ATOM 6044 O O . GLN A 1 758 ? 17.213 1.584 -35.509 1.00 59.06 758 GLN A O 1
ATOM 6049 N N . LEU A 1 759 ? 16.228 3.038 -36.909 1.00 64.00 759 LEU A N 1
ATOM 6050 C CA . LEU A 1 759 ? 15.561 1.999 -37.687 1.00 64.00 759 LEU A CA 1
ATOM 6051 C C . LEU A 1 759 ? 16.436 1.389 -38.786 1.00 64.00 759 LEU A C 1
ATOM 6053 O O . LEU A 1 759 ? 16.321 0.198 -39.058 1.00 64.00 759 LEU A O 1
ATOM 6057 N N . GLU A 1 760 ? 17.340 2.164 -39.389 1.00 65.81 760 GLU A N 1
ATOM 6058 C CA . GLU A 1 760 ? 18.340 1.618 -40.323 1.00 65.81 760 GLU A CA 1
ATOM 6059 C C . GLU A 1 760 ? 19.247 0.609 -39.612 1.00 65.81 760 GLU A C 1
ATOM 6061 O O . GLU A 1 760 ? 19.558 -0.454 -40.150 1.00 65.81 760 GLU A O 1
ATOM 6066 N N . SER A 1 761 ? 19.592 0.916 -38.360 1.00 65.88 761 SER A N 1
ATOM 6067 C CA . SER A 1 761 ? 20.332 0.037 -37.462 1.00 65.88 761 SER A CA 1
ATOM 6068 C C . SER A 1 761 ? 19.567 -1.259 -37.156 1.00 65.88 761 SER A C 1
ATOM 6070 O O . SER A 1 761 ? 20.122 -2.351 -37.278 1.00 65.88 761 SER A O 1
ATOM 6072 N N . LEU A 1 762 ? 18.265 -1.160 -36.858 1.00 71.94 762 LEU A N 1
ATOM 6073 C CA . LEU A 1 762 ? 17.380 -2.312 -36.656 1.00 71.94 762 LEU A CA 1
ATOM 6074 C C . LEU A 1 762 ? 17.273 -3.189 -37.913 1.00 71.94 762 LEU A C 1
ATOM 6076 O O . LEU A 1 762 ? 17.439 -4.405 -37.835 1.00 71.94 762 LEU A O 1
ATOM 6080 N N . VAL A 1 763 ? 17.029 -2.584 -39.079 1.00 72.00 763 VAL A N 1
ATOM 6081 C CA . VAL A 1 763 ? 16.954 -3.294 -40.366 1.00 72.00 763 VAL A CA 1
ATOM 6082 C C . VAL A 1 763 ? 18.286 -3.977 -40.676 1.00 72.00 763 VAL A C 1
ATOM 6084 O O . VAL A 1 763 ? 18.297 -5.139 -41.076 1.00 72.00 763 VAL A O 1
ATOM 6087 N N . GLY A 1 764 ? 19.410 -3.288 -40.462 1.00 71.69 764 GLY A N 1
ATOM 6088 C CA . GLY A 1 764 ? 20.752 -3.844 -40.628 1.00 71.69 764 GLY A CA 1
ATOM 6089 C C . GLY A 1 764 ? 21.023 -5.018 -39.686 1.00 71.69 764 GLY A C 1
ATOM 6090 O O . GLY A 1 764 ? 21.535 -6.049 -40.124 1.00 71.69 764 GLY A O 1
ATOM 6091 N N . ALA A 1 765 ? 20.620 -4.904 -38.418 1.00 71.44 765 ALA A N 1
ATOM 6092 C CA . ALA A 1 765 ? 20.737 -5.971 -37.432 1.00 71.44 765 ALA A CA 1
ATOM 6093 C C . ALA A 1 765 ? 19.896 -7.193 -37.815 1.00 71.44 765 ALA A C 1
ATOM 6095 O O . ALA A 1 765 ? 20.421 -8.303 -37.835 1.00 71.44 765 ALA A O 1
ATOM 6096 N N . LEU A 1 766 ? 18.632 -6.999 -38.201 1.00 74.88 766 LEU A N 1
ATOM 6097 C CA . LEU A 1 766 ? 17.759 -8.080 -38.663 1.00 74.88 766 LEU A CA 1
ATOM 6098 C C . LEU A 1 766 ? 18.314 -8.738 -39.933 1.00 74.88 766 LEU A C 1
ATOM 6100 O O . LEU A 1 766 ? 18.444 -9.956 -39.969 1.00 74.88 766 LEU A O 1
ATOM 6104 N N . LYS A 1 767 ? 18.747 -7.960 -40.936 1.00 73.75 767 LYS A N 1
ATOM 6105 C CA . LYS A 1 767 ? 19.412 -8.480 -42.150 1.00 73.75 767 LYS A CA 1
ATOM 6106 C C . LYS A 1 767 ? 20.666 -9.294 -41.821 1.00 73.75 767 LYS A C 1
ATOM 6108 O O . LYS A 1 767 ? 20.920 -10.318 -42.451 1.00 73.75 767 LYS A O 1
ATOM 6113 N N . SER A 1 768 ? 21.440 -8.849 -40.834 1.00 70.75 768 SER A N 1
ATOM 6114 C CA . SER A 1 768 ? 22.633 -9.545 -40.349 1.00 70.75 768 SER A CA 1
ATOM 6115 C C . SER A 1 768 ? 22.290 -10.867 -39.650 1.00 70.75 768 SER A C 1
ATOM 6117 O O . SER A 1 768 ? 22.910 -11.890 -39.936 1.00 70.75 768 SER A O 1
ATOM 6119 N N . CYS A 1 769 ? 21.269 -10.877 -38.789 1.00 65.81 769 CYS A N 1
ATOM 6120 C CA . CYS A 1 769 ? 20.820 -12.085 -38.092 1.00 65.81 769 CYS A CA 1
ATOM 6121 C C . CYS A 1 769 ? 20.192 -13.105 -39.051 1.00 65.81 769 CYS A C 1
ATOM 6123 O O . CYS A 1 769 ? 20.357 -14.305 -38.872 1.00 65.81 769 CYS A O 1
ATOM 6125 N N . MET A 1 770 ? 19.536 -12.626 -40.109 1.00 71.44 770 MET A N 1
ATOM 6126 C CA . MET A 1 770 ? 18.792 -13.423 -41.090 1.00 71.44 770 MET A CA 1
ATOM 6127 C C . MET A 1 770 ? 19.620 -13.794 -42.342 1.00 71.44 770 MET A C 1
ATOM 6129 O O . MET A 1 770 ? 19.091 -14.216 -43.371 1.00 71.44 770 MET A O 1
ATOM 6133 N N . LYS A 1 771 ? 20.953 -13.650 -42.284 1.00 63.28 771 LYS A N 1
ATOM 6134 C CA . LYS A 1 771 ? 21.870 -13.762 -43.437 1.00 63.28 771 LYS A CA 1
ATOM 6135 C C . LYS A 1 771 ? 21.862 -15.128 -44.151 1.00 63.28 771 LYS A C 1
ATOM 6137 O O . LYS A 1 771 ? 22.295 -15.206 -45.299 1.00 63.28 771 LYS A O 1
ATOM 6142 N N . ASN A 1 772 ? 21.356 -16.185 -43.512 1.00 62.91 772 ASN A N 1
ATOM 6143 C CA . ASN A 1 772 ? 21.295 -17.544 -44.068 1.00 62.91 772 ASN A CA 1
ATOM 6144 C C . ASN A 1 772 ? 19.981 -17.873 -44.806 1.00 62.91 772 ASN A C 1
ATOM 6146 O O . ASN A 1 772 ? 19.773 -19.024 -45.184 1.00 62.91 772 ASN A O 1
ATOM 6150 N N . GLY A 1 773 ? 19.117 -16.881 -45.055 1.00 59.84 773 GLY A N 1
ATOM 6151 C CA . GLY A 1 773 ? 17.820 -17.083 -45.715 1.00 59.84 773 GLY A CA 1
ATOM 6152 C C . GLY A 1 773 ? 16.673 -17.392 -44.752 1.00 59.84 773 GLY A C 1
ATOM 6153 O O . GLY A 1 773 ? 15.542 -17.578 -45.199 1.00 59.84 773 GLY A O 1
ATOM 6154 N N . ASP A 1 774 ? 16.958 -17.403 -43.452 1.00 68.12 774 ASP A N 1
ATOM 6155 C CA . ASP A 1 774 ? 15.956 -17.466 -42.396 1.00 68.12 774 ASP A CA 1
ATOM 6156 C C . ASP A 1 774 ? 15.165 -16.149 -42.361 1.00 68.12 774 ASP A C 1
ATOM 6158 O O . ASP A 1 774 ? 15.708 -15.082 -42.648 1.00 68.12 774 ASP A O 1
ATOM 6162 N N . ARG A 1 775 ? 13.869 -16.209 -42.051 1.00 72.94 775 ARG A N 1
ATOM 6163 C CA . ARG A 1 775 ? 13.029 -15.023 -41.837 1.00 72.94 775 ARG A CA 1
ATOM 6164 C C . ARG A 1 775 ? 12.508 -15.030 -40.416 1.00 72.94 775 ARG A C 1
ATOM 6166 O O . ARG A 1 775 ? 12.147 -16.081 -39.893 1.00 72.94 775 ARG A O 1
ATOM 6173 N N . LEU A 1 776 ? 12.417 -13.848 -39.821 1.00 83.06 776 LEU A N 1
ATOM 6174 C CA . LEU A 1 776 ? 11.715 -13.687 -38.558 1.00 83.06 776 LEU A CA 1
ATOM 6175 C C . LEU A 1 776 ? 10.212 -13.873 -38.810 1.00 83.06 776 LEU A C 1
ATOM 6177 O O . LEU A 1 776 ? 9.650 -13.197 -39.671 1.00 83.06 776 LEU A O 1
ATOM 6181 N N . GLY A 1 777 ? 9.558 -14.762 -38.062 1.00 84.94 777 GLY A N 1
ATOM 6182 C CA . GLY A 1 777 ? 8.128 -15.033 -38.233 1.00 84.94 777 GLY A CA 1
ATOM 6183 C C . GLY A 1 777 ? 7.266 -13.800 -37.952 1.00 84.94 777 GLY A C 1
ATOM 6184 O O . GLY A 1 777 ? 6.460 -13.400 -38.786 1.00 84.94 777 GLY A O 1
ATOM 6185 N N . LYS A 1 778 ? 7.472 -13.148 -36.803 1.00 89.06 778 LYS A N 1
ATOM 6186 C CA . LYS A 1 778 ? 6.703 -11.966 -36.399 1.00 89.06 778 LYS A CA 1
ATOM 6187 C C . LYS A 1 778 ? 7.567 -10.883 -35.757 1.00 89.06 778 LYS A C 1
ATOM 6189 O O . LYS A 1 778 ? 8.325 -11.153 -34.828 1.00 89.06 778 LYS A O 1
ATOM 6194 N N . LEU A 1 779 ? 7.389 -9.641 -36.203 1.00 87.56 779 LEU A N 1
ATOM 6195 C CA . LEU A 1 779 ? 7.933 -8.437 -35.576 1.00 87.56 779 LEU A CA 1
ATOM 6196 C C . LEU A 1 779 ? 6.784 -7.515 -35.176 1.00 87.56 779 LEU A C 1
ATOM 6198 O O . LEU A 1 779 ? 5.982 -7.126 -36.020 1.00 87.56 779 LEU A O 1
ATOM 6202 N N . THR A 1 780 ? 6.709 -7.158 -33.896 1.00 87.75 780 THR A N 1
ATOM 6203 C CA . THR A 1 780 ? 5.760 -6.158 -33.387 1.00 87.75 780 THR A CA 1
ATOM 6204 C C . THR A 1 780 ? 6.514 -4.935 -32.885 1.00 87.75 780 THR A C 1
ATOM 6206 O O . THR A 1 780 ? 7.406 -5.074 -32.049 1.00 87.75 780 THR A O 1
ATOM 6209 N N . ILE A 1 781 ? 6.149 -3.750 -33.371 1.00 83.56 781 ILE A N 1
ATOM 6210 C CA . ILE A 1 781 ? 6.741 -2.471 -32.961 1.00 83.56 781 ILE A CA 1
ATOM 6211 C C . ILE A 1 781 ? 5.648 -1.558 -32.396 1.00 83.56 781 ILE A C 1
ATOM 6213 O O . ILE A 1 781 ? 4.755 -1.132 -33.122 1.00 83.56 781 ILE A O 1
ATOM 6217 N N . LYS A 1 782 ? 5.705 -1.226 -31.108 1.00 82.81 782 LYS A N 1
ATOM 6218 C CA . LYS A 1 782 ? 4.765 -0.291 -30.472 1.00 82.81 782 LYS A CA 1
ATOM 6219 C C . LYS A 1 782 ? 5.403 1.076 -30.246 1.00 82.81 782 LYS A C 1
ATOM 6221 O O . LYS A 1 782 ? 6.615 1.172 -30.049 1.00 82.81 782 LYS A O 1
ATOM 6226 N N . ASN A 1 783 ? 4.567 2.118 -30.254 1.00 75.25 783 ASN A N 1
ATOM 6227 C CA . ASN A 1 783 ? 4.926 3.490 -29.881 1.00 75.25 783 ASN A CA 1
ATOM 6228 C C . ASN A 1 783 ? 6.019 4.128 -30.756 1.00 75.25 783 ASN A C 1
ATOM 6230 O O . ASN A 1 783 ? 6.821 4.936 -30.282 1.00 75.25 783 ASN A O 1
ATOM 6234 N N . PHE A 1 784 ? 6.052 3.788 -32.049 1.00 75.00 784 PHE A N 1
ATOM 6235 C CA . PHE A 1 784 ? 7.042 4.323 -32.986 1.00 75.00 784 PHE A CA 1
ATOM 6236 C C . PHE A 1 784 ? 6.468 4.523 -34.392 1.00 75.00 784 PHE A C 1
ATOM 6238 O O . PHE A 1 784 ? 5.721 3.691 -34.901 1.00 75.00 784 PHE A O 1
ATOM 6245 N N . TYR A 1 785 ? 6.851 5.623 -35.044 1.00 75.31 785 TYR A N 1
ATOM 6246 C CA . TYR A 1 785 ? 6.419 5.937 -36.406 1.00 75.31 785 TYR A CA 1
ATOM 6247 C C . TYR A 1 785 ? 7.378 5.336 -37.444 1.00 75.31 785 TYR A C 1
ATOM 6249 O O . TYR A 1 785 ? 8.563 5.667 -37.449 1.00 75.31 785 TYR A O 1
ATOM 6257 N N . LEU A 1 786 ? 6.865 4.492 -38.346 1.00 75.62 786 LEU A N 1
ATOM 6258 C CA . LEU A 1 786 ? 7.619 3.909 -39.464 1.00 75.62 786 LEU A CA 1
ATOM 6259 C C . LEU A 1 786 ? 7.276 4.613 -40.783 1.00 75.62 786 LEU A C 1
ATOM 6261 O O . LEU A 1 786 ? 6.100 4.815 -41.088 1.00 75.62 786 LEU A O 1
ATOM 6265 N N . THR A 1 787 ? 8.285 4.942 -41.596 1.00 80.56 787 THR A N 1
ATOM 6266 C CA . THR A 1 787 ? 8.068 5.414 -42.977 1.00 80.56 787 THR A CA 1
ATOM 6267 C C . THR A 1 787 ? 7.732 4.252 -43.921 1.00 80.56 787 THR A C 1
ATOM 6269 O O . THR A 1 787 ? 8.027 3.091 -43.634 1.00 80.56 787 THR A O 1
ATOM 6272 N N . GLU A 1 788 ? 7.151 4.537 -45.091 1.00 80.94 788 GLU A N 1
ATOM 6273 C CA . GLU A 1 788 ? 6.832 3.497 -46.088 1.00 80.94 788 GLU A CA 1
ATOM 6274 C C . GLU A 1 788 ? 8.075 2.721 -46.567 1.00 80.94 788 GLU A C 1
ATOM 6276 O O . GLU A 1 788 ? 8.028 1.499 -46.707 1.00 80.94 788 GLU A O 1
ATOM 6281 N N . GLU A 1 789 ? 9.206 3.409 -46.763 1.00 81.88 789 GLU A N 1
ATOM 6282 C CA . GLU A 1 789 ? 10.487 2.805 -47.165 1.00 81.88 789 GLU A CA 1
ATOM 6283 C C . GLU A 1 789 ? 11.036 1.848 -46.095 1.00 81.88 789 GLU A C 1
ATOM 6285 O O . GLU A 1 789 ? 11.542 0.761 -46.389 1.00 81.88 789 GLU A O 1
ATOM 6290 N N . GLN A 1 790 ? 10.881 2.231 -44.832 1.00 77.69 790 GLN A N 1
ATOM 6291 C CA . GLN A 1 790 ? 11.275 1.431 -43.682 1.00 77.69 790 GLN A CA 1
ATOM 6292 C C . GLN A 1 790 ? 10.404 0.180 -43.526 1.00 77.69 790 GLN A C 1
ATOM 6294 O O . GLN A 1 790 ? 10.926 -0.915 -43.314 1.00 77.69 790 GLN A O 1
ATOM 6299 N N . VAL A 1 791 ? 9.086 0.319 -43.698 1.00 83.38 791 VAL A N 1
ATOM 6300 C CA . VAL A 1 791 ? 8.148 -0.813 -43.719 1.00 83.38 791 VAL A CA 1
ATOM 6301 C C . VAL A 1 791 ? 8.493 -1.777 -44.854 1.00 83.38 791 VAL A C 1
ATOM 6303 O O . VAL A 1 791 ? 8.511 -2.990 -44.640 1.00 83.38 791 VAL A O 1
ATOM 6306 N N . ALA A 1 792 ? 8.797 -1.262 -46.050 1.00 84.12 792 ALA A N 1
ATOM 6307 C CA . ALA A 1 792 ? 9.213 -2.087 -47.181 1.00 84.12 792 ALA A CA 1
ATOM 6308 C C . ALA A 1 792 ? 10.502 -2.863 -46.869 1.00 84.12 792 ALA A C 1
ATOM 6310 O O . ALA A 1 792 ? 10.551 -4.072 -47.083 1.00 84.12 792 ALA A O 1
ATOM 6311 N N . SER A 1 793 ? 11.496 -2.194 -46.278 1.00 82.88 793 SER A N 1
ATOM 6312 C CA . SER A 1 793 ? 12.780 -2.800 -45.904 1.00 82.88 793 SER A CA 1
ATOM 6313 C C . SER A 1 793 ? 12.652 -3.876 -44.818 1.00 82.88 793 SER A C 1
ATOM 6315 O O . SER A 1 793 ? 13.337 -4.895 -44.880 1.00 82.88 793 SER A O 1
ATOM 6317 N N . LEU A 1 794 ? 11.771 -3.685 -43.828 1.00 82.56 794 LEU A N 1
ATOM 6318 C CA . LEU A 1 794 ? 11.506 -4.683 -42.783 1.00 82.56 794 LEU A CA 1
ATOM 6319 C C . LEU A 1 794 ? 10.770 -5.914 -43.336 1.00 82.56 794 LEU A C 1
ATOM 6321 O O . LEU A 1 794 ? 11.094 -7.039 -42.964 1.00 82.56 794 LEU A O 1
ATOM 6325 N N . LYS A 1 795 ? 9.839 -5.729 -44.280 1.00 85.38 795 LYS A N 1
ATOM 6326 C CA . LYS A 1 795 ? 9.123 -6.833 -44.950 1.00 85.38 795 LYS A CA 1
ATOM 6327 C C . LYS A 1 795 ? 10.022 -7.728 -45.813 1.00 85.38 795 LYS A C 1
ATOM 6329 O O . LYS A 1 795 ? 9.601 -8.815 -46.199 1.00 85.38 795 LYS A O 1
ATOM 6334 N N . GLU A 1 796 ? 11.254 -7.312 -46.115 1.00 83.31 796 GLU A N 1
ATOM 6335 C CA . GLU A 1 796 ? 12.235 -8.183 -46.777 1.00 83.31 796 GLU A CA 1
ATOM 6336 C C . GLU A 1 796 ? 12.748 -9.300 -45.852 1.00 83.31 796 GLU A C 1
ATOM 6338 O O . GLU A 1 796 ? 13.136 -10.363 -46.341 1.00 83.31 796 GLU A O 1
ATOM 6343 N N . VAL A 1 797 ? 12.751 -9.063 -44.534 1.00 79.88 797 VAL A N 1
ATOM 6344 C CA . VAL A 1 797 ? 13.384 -9.930 -43.521 1.00 79.88 797 VAL A CA 1
ATOM 6345 C C . VAL A 1 797 ? 12.420 -10.491 -42.469 1.00 79.88 797 VAL A C 1
ATOM 6347 O O . VAL A 1 797 ? 12.823 -11.337 -41.672 1.00 79.88 797 VAL A O 1
ATOM 6350 N N . VAL A 1 798 ? 11.153 -10.063 -42.483 1.00 84.25 798 VAL A N 1
ATOM 6351 C CA . VAL A 1 798 ? 10.092 -10.513 -41.565 1.00 84.25 798 VAL A CA 1
ATOM 6352 C C . VAL A 1 798 ? 8.874 -11.016 -42.350 1.00 84.25 798 VAL A C 1
ATOM 6354 O O . VAL A 1 798 ? 8.512 -10.420 -43.364 1.00 84.25 798 VAL A O 1
ATOM 6357 N N . GLU A 1 799 ? 8.228 -12.092 -41.892 1.00 86.50 799 GLU A N 1
ATOM 6358 C CA . GLU A 1 799 ? 6.993 -12.624 -42.494 1.00 86.50 799 GLU A CA 1
ATOM 6359 C C . GLU A 1 799 ? 5.745 -11.814 -42.100 1.00 86.50 799 GLU A C 1
ATOM 6361 O O . GLU A 1 799 ? 4.965 -11.421 -42.970 1.00 86.50 799 GLU A O 1
ATOM 6366 N N . GLU A 1 800 ? 5.574 -11.517 -40.809 1.00 89.56 800 GLU A N 1
ATOM 6367 C CA . GLU A 1 800 ? 4.486 -10.698 -40.261 1.00 89.56 800 GLU A CA 1
ATOM 6368 C C . GLU A 1 800 ? 5.042 -9.460 -39.538 1.00 89.56 800 GLU A C 1
ATOM 6370 O O . GLU A 1 800 ? 5.790 -9.575 -38.568 1.00 89.56 800 GLU A O 1
ATOM 6375 N N . LEU A 1 801 ? 4.656 -8.262 -39.987 1.00 88.69 801 LEU A N 1
ATOM 6376 C CA . LEU A 1 801 ? 5.013 -6.991 -39.350 1.00 88.69 801 LEU A CA 1
ATOM 6377 C C . LEU A 1 801 ? 3.752 -6.311 -38.809 1.00 88.69 801 LEU A C 1
ATOM 6379 O O . LEU A 1 801 ? 2.879 -5.938 -39.594 1.00 88.69 801 LEU A O 1
ATOM 6383 N N . ASP A 1 802 ? 3.696 -6.116 -37.494 1.00 88.19 802 ASP A N 1
ATOM 6384 C CA . ASP A 1 802 ? 2.663 -5.351 -36.790 1.00 88.19 802 ASP A CA 1
ATOM 6385 C C . ASP A 1 802 ? 3.300 -4.096 -36.181 1.00 88.19 802 ASP A C 1
ATOM 6387 O O . ASP A 1 802 ? 4.369 -4.169 -35.568 1.00 88.19 802 ASP A O 1
ATOM 6391 N N . TRP A 1 803 ? 2.688 -2.929 -36.368 1.00 85.75 803 TRP A N 1
ATOM 6392 C CA . TRP A 1 803 ? 3.175 -1.699 -35.756 1.00 85.75 803 TRP A CA 1
ATOM 6393 C C . TRP A 1 803 ? 2.045 -0.726 -35.447 1.00 85.75 803 TRP A C 1
ATOM 6395 O O . TRP A 1 803 ? 1.031 -0.694 -36.139 1.00 85.75 803 TRP A O 1
ATOM 6405 N N . ASP A 1 804 ? 2.228 0.068 -34.396 1.00 78.50 804 ASP A N 1
ATOM 6406 C CA . ASP A 1 804 ? 1.213 0.998 -33.911 1.00 78.50 804 ASP A CA 1
ATOM 6407 C C . ASP A 1 804 ? 1.847 2.260 -33.320 1.00 78.50 804 ASP A C 1
ATOM 6409 O O . ASP A 1 804 ? 2.969 2.238 -32.800 1.00 78.50 804 ASP A O 1
ATOM 6413 N N . VAL A 1 805 ? 1.095 3.352 -33.381 1.00 65.19 805 VAL A N 1
ATOM 6414 C CA . VAL A 1 805 ? 1.430 4.652 -32.810 1.00 65.19 805 VAL A CA 1
ATOM 6415 C C . VAL A 1 805 ? 0.300 4.968 -31.834 1.00 65.19 805 VAL A C 1
ATOM 6417 O O . VAL A 1 805 ? -0.802 5.255 -32.289 1.00 65.19 805 VAL A O 1
ATOM 6420 N N . GLU A 1 806 ? 0.531 4.896 -30.516 1.00 52.59 806 GLU A N 1
ATOM 6421 C CA . GLU A 1 806 ? -0.462 5.443 -29.577 1.00 52.59 806 GLU A CA 1
ATOM 6422 C C . GLU A 1 806 ? -0.673 6.935 -29.907 1.00 52.59 806 GLU A C 1
ATOM 6424 O O . GLU A 1 806 ? 0.298 7.699 -29.961 1.00 52.59 806 GLU A O 1
ATOM 6429 N N . GLU A 1 807 ? -1.928 7.307 -30.203 1.00 35.12 807 GLU A N 1
ATOM 6430 C CA . GLU A 1 807 ? -2.372 8.673 -30.549 1.00 35.12 807 GLU A CA 1
ATOM 6431 C C . GLU A 1 807 ? -2.149 9.697 -29.427 1.00 35.12 807 GLU A C 1
ATOM 6433 O O . GLU A 1 807 ? -2.487 9.404 -28.255 1.00 35.12 807 GLU A O 1
#

Radius of gyration: 37.03 Å; chains: 1; bounding box: 104×122×95 Å

Secondary structure (DSSP, 8-state):
-------PPP-PPPGGGS-BSS-GGGS-HHHHHTS-TTEEEEE-BTTGGGGTHHHHHTTTS------HHHHHHHHHHHHTSTTTEEEEEEEETTTTEEEEEEEEEEEE-SHHHH-EEEEEEEEEE-GGGTTSSHHHHHHHHHHHHHHHTTEEEEE----GGGHHHHHHTT----S-----PPSS-PPPPP--S---------------THHHHHHHHHHHHHHHHHHHHHHTT--S----S------HHHHHHHHHHHHHHHHHHHHHHHHHHHHHHHTTSGGGGS-HHHHHHHHHHHS--TTTGGGS-TTGGGGGGS-HHHHHHHHH-GGGGSEE---S-HHHHHHHHHHHTTS-EEEEEE----TTHHHHHHHHHHHGGGEEEEEEEE--TTT-HHHHHHHH--S--TT--EEEEEE-SSS-EE--TTGGGG--TT--EEEEESEEPPTT-GGGTT-SEEEEE--TTPPPPBHHHHHHHHHT-TT--EEEEES---BS----S-EE-TT--EEEEEE-GGGHHHHHHHHHTEE--TT-EEEEEEEE-S-TTTTHHHHHHHHHHHS--TTS-TTS--TT---EEEEEEEEETTTTEEEEEEEEESSSSPPP--SSS-S-PPPPSEEEEEEEE--STTS--THHHHHHHHHHTS--TT--EEEEEE-TTTT-----TTS-HHHHHHHHHHHSTTTTT-TT--EEEEEES--TTTHHHHTTPPPPS-TTS---PPPPS-TT--EEEEEE-TT--S-THHHHHHHHHHHHHTTTS--EEEEEEES-PPPHHHHHHHHTTEEEEEEE---

Organism: Moniliophthora roreri (NCBI:txid221103)

pLDDT: mean 77.41, std 19.46, range [24.89, 98.5]

Sequence (807 aa):
MATLTPHGTSKLTPDSQLELAFDASLIPEDVRDALPDDIHIRPLASTDYHRSHLSVLSILSPSPDTGYAPYLAQFNAIVKTPGTYYPIVLISKSTDQVVGTGCIFIERKFLRNLGLVGHIEDIAVDKSQQGKKLGLRVIQALVGISERLGCYKTILNCSDANIPFYEKCGFIKKENEMAKYAGEIRPVTPMMGGGRSILNGDDDDGIDDIGQIDQIIDSFEEQLHRLRVQRSKIPKSSITDSTLDDDSGVDELDEILRMDEEINFQEDRLRRLRTRRNSKIPISRLPIELMTHIFTYCVPRHHFAALASRKWYSFTHVCHSWRSIALNHAPLWTLVNDLSSIKLARTMFERSKTAILDIMLRSAYRPEWEELSRAIQEELPRIAHIEAHIDDRYHGHIKGLVYDLIQPAPSLRSIKLVNNDDTRMKLPDQFLDGQAPLLTQIYLHSIEIPWNSPLLQTLTSLELSRGDYIKIPTGKQMFDALRSMPRLEVLDLTGIFPRDITETDLIPLPKLRQLSLDAPSEDLDACTGFIKHLSFPRTTTLHIEYFAGENVDAFKPILSHLSKIFSESRNEPSVVESPRTIRSLSLGLDDVAVWDYSVITLKAWNIGSVPSYTTGPSLPGSPPILHLRFQRDQLEPRSQCHILDDLKTILGSFQMNTIETFHIYGGGNIWKEDYDHYDNHITSTNHLSECLRPVLWSASLKTLRAYGSYYSDQLPTLLGARYGSDSRSSAESPTPAFPALLEAYIDFYPRTRHLLCQLESLVGALKSCMKNGDRLGKLTIKNFYLTEEQVASLKEVVEELDWDVEE

InterPro domains:
  IPR000182 GNAT domain [PF00583] (87-171)
  IPR000182 GNAT domain [PS51186] (39-192)
  IPR001810 F-box domain [PF12937] (283-334)
  IPR016181 Acyl-CoA N-acyltransferase [SSF55729] (35-186)
  IPR032675 Leucine-rich repeat domain superfamily [G3DSA:3.80.10.10] (365-604)
  IPR036047 F-box-like domain superfamily [SSF81383] (269-336)
  IPR039143 Glucosamine 6-phosphate N-acetyltransferase-like [PTHR13355] (33-178)

Foldseek 3Di:
DDDDDDPQDFPADDPVVFDFLDPQVLQDVVLQVPDDPQKGKGGDTLCLVVQCPQVQLVVVPHRDDPDSVVSSLVSVVSSVDPPFKTKMFMAGRNRRHTFWIKMWGWDFDPPPPRAIEIEIDSTGGHPVCPPRCVSLSNLVRSVSSCVVSGHPYYDYDDDPVCQVVVVVSVDDDDDDDDDDDDPDDDDDDRDPDDDDDDPDDDDDDDDPCVVVVVVVVVVVVVVVVVVVVVVVPDDPDDDDDDDDDDPDVVVVVVVVVVVVVVVVVVVVVVLVVVVVVVCPDPVVPDDLVVLVVVLLVLQDDPVCPVVRPPPSVVLLVPHPVSVVSCQQPLVSLQEAAPVVDPVSVVSSVVSVPLAAHAYAAADDDDPCLVVVLVVCLVCQQRYAYEAHDYPQQDPCSLVVNLVSQQAARQNYAEYAGADPYPDQAERDLSHNPLHHQNHAYYHYANYHYQLPRNSLQNYQEDAYADDPDDDADALVSNLVSLLSHLNHQYYHYAQRFHPPNPDDAARENENHQEYHEHHEQVCLVRSLVRVVRYDYDLNHAYHYHYEHEPDPCSCLSNLLVVLVSLDDDPPDDPPDDRQSDFAAKEWEWEDDPVQQKIKIWIFTGPDNDFDDPPDDDDDDDPGGSYIYMYMYGRPDDADDLCVLVVLLSNLVSHQQLNYAEYHYEYDDPSQDDDPDPDDPLQPSLVSNLNSCVNNKQRQNHAEYEYEEADCQSNLLSSQPNHDDPDPDDDDDQRDQIHPRHQEYEYEHDAPPPPPPVSLVSVLVSLCSNCVVVDAHAEYEYEQDDDDPVSVVSNVVRYVYYHYDHDD